Protein 6AAV (pdb70)

CATH classification: 3.90.400.10

Nearest PDB structures (foldseek):
  6aav-assembly2_B  TM=1.002E+00  e=0.000E+00  Xanthomonas campestris
  3wy3-assembly1_A  TM=9.785E-01  e=1.555E-84  Halomonas sp. H11
  3wy2-assembly2_B  TM=9.780E-01  e=8.989E-84  Halomonas sp. H11
  3wy4-assembly1_A  TM=9.787E-01  e=2.358E-82  Halomonas sp. H11
  4m8u-assembly1_A  TM=9.036E-01  e=4.453E-56  Bacillus subtilis subsp. subtilis str. 168

Radius of gyration: 36.14 Å; Cα contacts (8 Å, |Δi|>4): 2531; chains: 2; bounding box: 112×93×58 Å

InterPro domains:
  IPR006047 Glycosyl hydrolase family 13, catalytic domain [PF00128] (14-463)
  IPR006047 Glycosyl hydrolase family 13, catalytic domain [SM00642] (14-402)
  IPR013780 Glycosyl hydrolase, all-beta [G3DSA:2.60.40.1180] (464-535)
  IPR017853 Glycoside hydrolase superfamily [SSF51445] (4-460)
  IPR022567 Glycosyl hydrolase, C-terminal (DUF3459) [PF11941] (482-532)
  IPR045857 Oligo-1,6-glucosidase, domain 2 [G3DSA:3.90.400.10] (106-176)

B-factor: mean 39.73, std 15.51, range [16.16, 97.04]

Sequence (1071 aa):
QTPWWRGAVIYQIYPRSFLDSNGDGVGDLPGIIAKLDYISGLGVDAIWISPFFKSPMADFGYDISDYRAVDPLFGSLADFDRLLEKAHGLGLKVMIDQVLSHTSIAHAWFQESRQDRSNPKADWYVWADPREDGTPPNNWLSLFGGVAWQWEPRREQYYLHNFLVDQPDLNFHNAEVQQATLDNVRFWLDRGVDGFRLDAINFCFHDAQLRDNPAKPADKRVGRGFSADNPYAYQYHYFNNTQPENLPFLERLRGLLDSYPGAVSLGEISSEDSLATTAEYTAQGRLHMGYSFELLVQDYSAAYIRDTVSRLEATMLEGWPCWAISNHDVVRAVTRWGGAQATPAFARMVVALLCSLRGSICLYQGEELGLSEAEVAFEDLQDPYGITFWPTFKGRDGCRTPMPWTDAPSAGFTSGKPWLPLAASHRAAAVSVQQDDAHSVLRAVRAFLAWRKEMPALREGSIAFYDTAEPVLMFRREHAGQVVLLAFNLSADPAELALPAGEWEQIDVPGVELGAMDGGHLRLAGHAVVAAVGRGQTPWWRGAVIYQIYPRSFLDSNGDGVGDLPGIIAKLDYISGLGVDAIWISPFFKSPMADFGYDISDYRAVDPLFGSLADFDRLLEKAHGLGLKVMIDQVLSHTSIAHAWFQESRQDRSNPKADWYVWADPREDGTPPNNWLSLFGGVAWQWEPRREQYYLHNFLVDQPDLNFHNAEVQQATLDNVRFWLDRGVDGFRLDAINFCFHDAQLRDNPAKPADKRVGRGFSADNPYAYQYHYFNNTQPENLPFLERLRGLLDSYPGAVSLGEISSEDSLATTAEYTAQGRLHMGYSFELLVQDYSAAYIRDTVSRLEATMLEGWPCWAISNHDVVRAVTRWGGAQATPAFARMVVALLCSLRGSICLYQGEELGLSEAEVAFEDLQDPYGITFWPTFKGRDGCRTPMPWTDAPSAGFTSGKPWLPLAASHRAAAVSVQQDDAHSVLRAVRAFLAWRKEMPALREGSIAFYDTAEPVLMFRREHAGQVVLLAFNLSADPAELALPAGEWEQIDVPGVELGAMDGGHLRLAGHAVVAAVGR

Solvent-accessible surface area: 37197 Å² total; per-residue (Å²): 224,73,58,64,26,82,2,3,2,0,0,1,0,4,2,19,0,0,20,11,63,103,27,68,0,12,0,7,0,43,0,0,18,61,59,0,83,28,0,29,43,2,21,8,49,0,0,1,0,0,4,0,1,96,9,74,27,31,8,20,1,12,0,1,13,54,14,102,29,14,16,110,56,2,23,49,50,63,18,0,37,111,0,9,118,71,0,73,71,68,54,4,64,0,0,0,0,4,0,4,0,3,0,0,48,49,10,71,37,0,71,60,0,41,85,55,124,101,23,108,41,10,82,22,2,8,34,10,79,22,96,128,11,0,9,12,25,18,20,2,6,2,15,18,24,53,30,0,5,65,31,0,14,70,17,70,16,12,4,2,3,0,24,23,61,46,1,0,4,2,14,0,67,21,76,101,0,29,82,17,4,14,53,8,0,109,42,0,7,94,84,36,7,21,0,2,0,0,12,5,0,1,12,2,4,12,7,70,128,40,102,84,4,54,31,19,70,71,126,111,46,81,17,38,28,34,46,40,81,6,10,7,2,17,2,54,10,106,41,1,3,42,16,99,79,0,28,77,2,0,76,99,0,44,37,17,3,86,77,49,129,44,9,0,0,0,0,17,0,23,21,65,57,5,12,38,12,4,18,87,4,4,24,134,23,42,2,21,0,3,4,12,10,23,4,2,20,139,64,52,35,0,38,41,1,26,86,10,0,44,114,6,50,94,56,7,159,113,7,3,2,4,10,4,3,1,2,4,24,18,58,5,1,9,38,29,20,28,32,98,161,27,65,84,20,2,1,33,0,1,2,1,4,2,0,0,2,38,0,0,0,3,1,0,0,0,6,0,3,15,6,34,35,10,179,21,52,110,147,53,17,67,0,31,6,0,99,66,10,52,38,86,62,103,14,19,1,7,1,3,3,0,1,0,9,48,82,41,116,36,0,37,0,6,108,36,175,26,31,0,56,19,15,72,69,1,63,78,28,0,12,30,54,11,91,105,74,65,160,10,8,0,86,14,3,70,41,4,4,58,37,8,87,135,23,58,0,0,90,47,0,63,22,40,43,46,140,12,87,92,34,4,0,6,0,76,0,74,60,91,72,56,32,0,0,1,0,0,0,8,31,74,98,111,17,129,33,58,27,21,99,57,133,47,71,51,73,88,10,49,21,16,72,104,3,49,25,83,83,45,90,0,119,2,59,18,18,0,1,0,1,0,33,26,148,129,223,69,54,60,28,83,0,2,2,0,0,2,0,3,2,25,0,0,18,11,64,98,20,68,0,13,0,6,0,46,0,0,21,62,58,0,80,35,0,32,50,6,42,9,31,0,0,2,0,0,3,0,2,78,9,76,26,28,7,20,0,10,0,1,18,58,13,102,24,12,12,99,58,3,23,50,54,59,19,0,40,127,0,1,114,66,0,72,70,73,57,5,60,0,0,0,0,6,1,4,0,3,0,0,45,48,9,71,36,0,69,57,0,43,80,57,124,102,24,109,43,5,91,22,4,7,33,7,76,22,118,136,16,0,11,12,24,11,12,2,5,2,15,20,23,50,30,0,4,64,31,2,16,76,14,68,16,12,4,1,3,0,24,24,65,46,1,0,3,2,23,0,69,27,76,100,0,28,82,20,3,15,56,8,0,105,45,0,7,96,76,36,7,22,0,1,0,2,12,5,1,0,11,2,3,13,7,72,133,43,100,78,3,57,43,19,74,72,120,114,44,81,16,37,29,35,45,41,79,8,11,6,3,18,2,65,12,108,34,1,3,39,14,96,82,0,30,78,2,0,77,101,2,56,37,20,4,89,77,46,133,42,10,0,3,0,0,19,0,22,18,70,55,4,12,37,9,3,3,73,2,3,10,140,28,46,2,19,0,2,3,12,9,20,4,2,20,127,67,49,34,0,36,42,2,29,86,11,0,41,119,5,47,92,43,23,120,113,11,4,0,4,9,4,4,2,3,3,26,19,55,4,2,14,37,17,22,32,30,92,156,28,59,87,22,2,1,32,0,4,5,1,6,2,0,0,2,42,0,0,0,4,0,1,1,0,12,1,4,17,5,28,38,7,170,23,48,118,148,49,15,75,0,33,5,0,98,65,9,50,40,89,60,115,14,17,1,8,1,1,3,0,2,0,7,48,89,43,124,33,0,36,0,9,110,39,177,32,36,0,49,32,19,59,61,0,90,75,30,0,8,31,59,13,93,116,67,59,161,15,10,8,87,10,4,104,26,4,6,38,33,5,105,130,14,62,0,0,48,46,0,61,21,33,41,40,137,8,84,92,32,5,0,5,0,83,0,77,61,95,68,46,26,0,1,1,0,1,1,9,31,70,95,108,30,104,41,67,34,21,100,57,141,40,99,67,59,106,18,44,24,19,79,116,4,47,26,99,83,40,80,0,121,6,57,18,13,0,4,1,2,0,27,21,184

Foldseek 3Di:
DDFLQFQFAEEEDAQQFEFPDPFPQGGALVRCLVCLVVVLLLLGAAYEYEAQAAAPCLQYRLAHQDLQWGHVVHPGPVSVLSSCVSNVVSNYAYAYADNQFWHFCNHPLNVQLLQECDGPSVQFFAKAAADPVLHAPEQDDALLGGRQWDARVNYNITFGHNHDPRITTTAVVDPVSLVVSLVSVVSVVVSPHQEYEYEQLQQNHFASVRDYFAFDDLVRFDDFLHDSPGPNSGGQPPGNTRDPVSLVSQLVNLVSVVVRPRRAYEYEAEHSPRLLSQQSQFPPSGHQEYEGRQLQALDDALVSVQVVLVVSPVRRDRHFYEYENDEQRGFRNQCSQQHPDRDLLLLLLVLLVQLQRRGYYYHYQCSLLSDGFADADPVLQDRSSLVNDPPVRRTRVRSSHHAQAALPLSSNRRPYHHSGGHGNSRNCSHNVNQVPPCLGSNVQSSQQSVVVVPPVQSRNFDKDWDPDDPHKTWIWGDDDNKIKIKIWHSFQAKDKDWADDADKAWDDRGSHAAWDDDDGMTIAHGGHMTMIIGDD/DDFLQQLFAEEEDEQQFEFPDPFPQGGALVRCLVCLVVVLLLLGAAYEYEAQAAAPCLVYRLAHQDLLFGHVVHPGPVSVLSSCVSNVVSRYAYAYADNLFWHFCNHPLNVQLLQECDGPSVQFFAKAAADPVLHAPEQDDALLDGRQWDARVNYNITFGHNHDPRITTTALVDVVSLVVSLVSVVSVVVSPHQEYEYEQLQQNHFANVRDYFDFADLVRFDDFLHDSPRPNSRGQPDGNTRDPVSQVSQLVNLVSVVVRPRYAYEYEADHSDRLLVQLSQCPPSGHQGYEGRQLQALDDALVSVQVVLVVSVVNHDHHFYEYEHDEQRGFDNQCSQQNPPRDQQQLLLVLLVQLQDRGYYYHYQCSLLSDGFADFDPVLDDRSSLVNDPPVRRTRVRSRHHAQAALDVQNNRRNYHNSTDDHPSRSVSHNVVQVVPCLGSNVQSSQQSVVVVPPCQRRNFDKAWDPDDPHKTWIWGDDDNKIKIKIWHSFQAKDKDFADDADWAWDDRGSHAAWDDDDGMTIAHGGHMTMTIGD

Structure (mmCIF, N/CA/C/O backbone):
data_6AAV
#
_entry.id   6AAV
#
_cell.length_a   73.071
_cell.length_b   83.478
_cell.length_c   180.785
_cell.angle_alpha   90.000
_cell.angle_beta   90.000
_cell.angle_gamma   90.000
#
_symmetry.space_group_name_H-M   'P 2 21 21'
#
loop_
_entity.id
_entity.type
_entity.pdbx_description
1 polymer Alpha-glucosyltransferase
2 water water
#
loop_
_atom_site.group_PDB
_atom_site.id
_atom_site.type_symbol
_atom_site.label_atom_id
_atom_site.label_alt_id
_atom_site.label_comp_id
_atom_site.label_asym_id
_atom_site.label_entity_id
_atom_site.label_seq_id
_atom_site.pdbx_PDB_ins_code
_atom_site.Cartn_x
_atom_site.Cartn_y
_atom_site.Cartn_z
_atom_site.occupancy
_atom_site.B_iso_or_equiv
_atom_site.auth_seq_id
_atom_site.auth_comp_id
_atom_site.auth_asym_id
_atom_site.auth_atom_id
_atom_site.pdbx_PDB_model_num
ATOM 1 N N . GLN A 1 9 ? -14.989 -49.478 23.346 1.00 68.59 3 GLN A N 1
ATOM 2 C CA . GLN A 1 9 ? -14.207 -48.546 22.538 1.00 70.49 3 GLN A CA 1
ATOM 3 C C . GLN A 1 9 ? -14.618 -47.094 22.770 1.00 65.95 3 GLN A C 1
ATOM 4 O O . GLN A 1 9 ? -15.597 -46.808 23.479 1.00 63.22 3 GLN A O 1
ATOM 10 N N . THR A 1 10 ? -13.847 -46.174 22.158 1.00 58.95 4 THR A N 1
ATOM 11 C CA . THR A 1 10 ? -14.018 -44.747 22.389 1.00 54.88 4 THR A CA 1
ATOM 12 C C . THR A 1 10 ? -15.228 -44.233 21.613 1.00 51.98 4 THR A C 1
ATOM 13 O O . THR A 1 10 ? -15.452 -44.635 20.465 1.00 46.77 4 THR A O 1
ATOM 17 N N . PRO A 1 11 ? -16.022 -43.357 22.225 1.00 46.11 5 PRO A N 1
ATOM 18 C CA . PRO A 1 11 ? -17.272 -42.924 21.595 1.00 41.20 5 PRO A CA 1
ATOM 19 C C . PRO A 1 11 ? -17.029 -42.188 20.285 1.00 35.90 5 PRO A C 1
ATOM 20 O O . PRO A 1 11 ? -15.986 -41.560 20.074 1.00 37.11 5 PRO A O 1
ATOM 24 N N . TRP A 1 12 ? -18.019 -42.284 19.399 1.00 31.58 6 TRP A N 1
ATOM 25 C CA . TRP A 1 12 ? -17.904 -41.660 18.086 1.00 38.64 6 TRP A CA 1
ATOM 26 C C . TRP A 1 12 ? -17.646 -40.165 18.206 1.00 39.03 6 TRP A C 1
ATOM 27 O O . TRP A 1 12 ? -16.910 -39.595 17.393 1.00 35.31 6 TRP A O 1
ATOM 38 N N . TRP A 1 13 ? -18.167 -39.531 19.256 1.00 37.83 7 TRP A N 1
ATOM 39 C CA . TRP A 1 13 ? -18.085 -38.080 19.344 1.00 36.87 7 TRP A CA 1
ATOM 40 C C . TRP A 1 13 ? -16.758 -37.594 19.899 1.00 36.84 7 TRP A C 1
ATOM 41 O O . TRP A 1 13 ? -16.513 -36.381 19.891 1.00 38.63 7 TRP A O 1
ATOM 52 N N . ARG A 1 14 ? -15.893 -38.494 20.367 1.00 36.59 8 ARG A N 1
ATOM 53 C CA . ARG A 1 14 ? -14.626 -38.093 20.977 1.00 37.96 8 ARG A CA 1
ATOM 54 C C . ARG A 1 14 ? -13.647 -37.755 19.858 1.00 39.42 8 ARG A C 1
ATOM 55 O O . ARG A 1 14 ? -13.087 -38.639 19.201 1.00 37.77 8 ARG A O 1
ATOM 63 N N . GLY A 1 15 ? -13.464 -36.460 19.621 1.00 36.08 9 GLY A N 1
ATOM 64 C CA . GLY A 1 15 ? -12.643 -35.998 18.524 1.00 37.64 9 GLY A CA 1
ATOM 65 C C . GLY A 1 15 ? -13.377 -35.779 17.222 1.00 34.75 9 GLY A C 1
ATOM 66 O O . GLY A 1 15 ? -12.735 -35.417 16.229 1.00 39.81 9 GLY A O 1
ATOM 67 N N . ALA A 1 16 ? -14.700 -35.941 17.197 1.00 34.02 10 ALA A N 1
ATOM 68 C CA . ALA A 1 16 ? -15.466 -35.820 15.963 1.00 34.28 10 ALA A CA 1
ATOM 69 C C . ALA A 1 16 ? -15.456 -34.390 15.428 1.00 35.81 10 ALA A C 1
ATOM 70 O O . ALA A 1 16 ? -15.345 -33.423 16.189 1.00 33.65 10 ALA A O 1
ATOM 72 N N . VAL A 1 17 ? -15.603 -34.264 14.104 1.00 32.10 11 VAL A N 1
ATOM 73 C CA . VAL A 1 17 ? -15.730 -32.962 13.452 1.00 31.28 11 VAL A CA 1
ATOM 74 C C . VAL A 1 17 ? -17.195 -32.770 13.068 1.00 27.35 11 VAL A C 1
ATOM 75 O O . VAL A 1 17 ? -17.785 -33.557 12.311 1.00 28.26 11 VAL A O 1
ATOM 79 N N . ILE A 1 18 ? -17.800 -31.745 13.661 1.00 28.43 12 ILE A N 1
ATOM 80 C CA . ILE A 1 18 ? -19.226 -31.476 13.548 1.00 24.57 12 ILE A CA 1
ATOM 81 C C . ILE A 1 18 ? -19.413 -30.257 12.655 1.00 29.03 12 ILE A C 1
ATOM 82 O O . ILE A 1 18 ? -18.889 -29.181 12.963 1.00 30.96 12 ILE A O 1
ATOM 87 N N . TYR A 1 19 ? -20.224 -30.412 11.609 1.00 28.32 13 TYR A N 1
ATOM 88 C CA . TYR A 1 19 ? -20.502 -29.382 10.608 1.00 26.82 13 TYR A CA 1
ATOM 89 C C . TYR A 1 19 ? -21.794 -28.677 10.990 1.00 24.80 13 TYR A C 1
ATOM 90 O O . TYR A 1 19 ? -22.874 -29.273 10.924 1.00 26.10 13 TYR A O 1
ATOM 99 N N . GLN A 1 20 ? -21.685 -27.424 11.410 1.00 27.24 14 GLN A N 1
ATOM 100 C CA . GLN A 1 20 ? -22.873 -26.672 11.783 1.00 27.44 14 GLN A CA 1
ATOM 101 C C . GLN A 1 20 ? -23.534 -26.087 10.549 1.00 27.46 14 GLN A C 1
ATOM 102 O O . GLN A 1 20 ? -22.931 -25.283 9.836 1.00 29.26 14 GLN A O 1
ATOM 108 N N . ILE A 1 21 ? -24.780 -26.469 10.337 1.00 26.57 15 ILE A N 1
ATOM 109 C CA . ILE A 1 21 ? -25.634 -25.942 9.285 1.00 29.63 15 ILE A CA 1
ATOM 110 C C . ILE A 1 21 ? -26.508 -24.860 9.898 1.00 29.73 15 ILE A C 1
ATOM 111 O O . ILE A 1 21 ? -27.130 -25.073 10.948 1.00 27.88 15 ILE A O 1
ATOM 116 N N . TYR A 1 22 ? -26.555 -23.704 9.257 1.00 25.45 16 TYR A N 1
ATOM 117 C CA . TYR A 1 22 ? -27.563 -22.718 9.605 1.00 27.26 16 TYR A CA 1
ATOM 118 C C . TYR A 1 22 ? -28.676 -22.833 8.562 1.00 28.98 16 TYR A C 1
ATOM 119 O O . TYR A 1 22 ? -28.515 -22.326 7.435 1.00 31.99 16 TYR A O 1
ATOM 128 N N . PRO A 1 23 ? -29.802 -23.502 8.866 1.00 27.54 17 PRO A N 1
ATOM 129 C CA . PRO A 1 23 ? -30.710 -23.956 7.789 1.00 24.75 17 PRO A CA 1
ATOM 130 C C . PRO A 1 23 ? -31.268 -22.864 6.901 1.00 26.76 17 PRO A C 1
ATOM 131 O O . PRO A 1 23 ? -31.438 -23.114 5.697 1.00 27.21 17 PRO A O 1
ATOM 135 N N . ARG A 1 24 ? -31.625 -21.705 7.471 1.00 26.21 18 ARG A N 1
ATOM 136 C CA . ARG A 1 24 ? -32.124 -20.570 6.685 1.00 30.27 18 ARG A CA 1
ATOM 137 C C . ARG A 1 24 ? -31.208 -20.213 5.535 1.00 25.11 18 ARG A C 1
ATOM 138 O O . ARG A 1 24 ? -31.644 -19.565 4.572 1.00 29.06 18 ARG A O 1
ATOM 146 N N . SER A 1 25 ? -29.918 -20.499 5.666 1.00 26.81 19 SER A N 1
ATOM 147 C CA . SER A 1 25 ? -28.925 -19.994 4.727 1.00 30.20 19 SER A CA 1
ATOM 148 C C . SER A 1 25 ? -28.094 -21.097 4.078 1.00 29.09 19 SER A C 1
ATOM 149 O O . SER A 1 25 ? -26.985 -20.838 3.596 1.00 28.24 19 SER A O 1
ATOM 152 N N . PHE A 1 26 ? -28.587 -22.328 4.050 1.00 27.95 20 PHE A N 1
ATOM 153 C CA . PHE A 1 26 ? -27.801 -23.394 3.450 1.00 27.24 20 PHE A CA 1
ATOM 154 C C . PHE A 1 26 ? -28.252 -23.674 2.023 1.00 28.61 20 PHE A C 1
ATOM 155 O O . PHE A 1 26 ? -27.502 -23.427 1.072 1.00 28.45 20 PHE A O 1
ATOM 163 N N . LEU A 1 27 ? -29.506 -24.068 1.838 1.00 27.16 21 LEU A N 1
ATOM 164 C CA . LEU A 1 27 ? -29.955 -24.266 0.466 1.00 30.25 21 LEU A CA 1
ATOM 165 C C . LEU A 1 27 ? -31.461 -24.150 0.413 1.00 25.88 21 LEU A C 1
ATOM 166 O O . LEU A 1 27 ? -32.168 -24.924 1.049 1.00 29.62 21 LEU A O 1
ATOM 171 N N . ASP A 1 28 ? -31.947 -23.266 -0.446 1.00 27.18 22 ASP A N 1
ATOM 172 C CA . ASP A 1 28 ? -33.370 -23.051 -0.620 1.00 27.78 22 ASP A CA 1
ATOM 173 C C . ASP A 1 28 ? -33.824 -23.906 -1.792 1.00 32.16 22 ASP A C 1
ATOM 174 O O . ASP A 1 28 ? -33.283 -23.787 -2.899 1.00 30.74 22 ASP A O 1
ATOM 179 N N . SER A 1 29 ? -34.842 -24.727 -1.543 1.00 31.28 23 SER A N 1
ATOM 180 C CA . SER A 1 29 ? -35.310 -25.740 -2.480 1.00 33.99 23 SER A CA 1
ATOM 181 C C . SER A 1 29 ? -36.682 -25.415 -3.064 1.00 35.71 23 SER A C 1
ATOM 182 O O . SER A 1 29 ? -37.171 -26.164 -3.917 1.00 36.41 23 SER A O 1
ATOM 185 N N . ASN A 1 30 ? -37.283 -24.281 -2.700 1.00 33.05 24 ASN A N 1
ATOM 186 C CA . ASN A 1 30 ? -38.604 -23.936 -3.211 1.00 37.75 24 ASN A CA 1
ATOM 187 C C . ASN A 1 30 ? -38.752 -22.460 -3.598 1.00 34.44 24 ASN A C 1
ATOM 188 O O . ASN A 1 30 ? -39.888 -21.976 -3.684 1.00 32.85 24 ASN A O 1
ATOM 193 N N . GLY A 1 31 ? -37.659 -21.706 -3.715 1.00 34.85 25 GLY A N 1
ATOM 194 C CA . GLY A 1 31 ? -37.713 -20.372 -4.291 1.00 34.98 25 GLY A CA 1
ATOM 195 C C . GLY A 1 31 ? -38.159 -19.237 -3.389 1.00 37.05 25 GLY A C 1
ATOM 196 O O . GLY A 1 31 ? -38.297 -18.109 -3.878 1.00 33.62 25 GLY A O 1
ATOM 197 N N . ASP A 1 32 ? -38.432 -19.481 -2.105 1.00 34.05 26 ASP A N 1
ATOM 198 C CA . ASP A 1 32 ? -38.848 -18.367 -1.251 1.00 32.27 26 ASP A CA 1
ATOM 199 C C . ASP A 1 32 ? -37.682 -17.564 -0.683 1.00 28.65 26 ASP A C 1
ATOM 200 O O . ASP A 1 32 ? -37.920 -16.621 0.087 1.00 32.96 26 ASP A O 1
ATOM 205 N N . GLY A 1 33 ? -36.448 -17.906 -1.021 1.00 28.41 27 GLY A N 1
ATOM 206 C CA . GLY A 1 33 ? -35.283 -17.187 -0.551 1.00 30.06 27 GLY A CA 1
ATOM 207 C C . GLY A 1 33 ? -34.724 -17.636 0.792 1.00 30.20 27 GLY A C 1
ATOM 208 O O . GLY A 1 33 ? -33.703 -17.084 1.224 1.00 30.57 27 GLY A O 1
ATOM 209 N N . VAL A 1 34 ? -35.304 -18.666 1.408 1.00 29.95 28 VAL A N 1
ATOM 210 C CA . VAL A 1 34 ? -34.935 -19.133 2.749 1.00 27.87 28 VAL A CA 1
ATOM 211 C C . VAL A 1 34 ? -34.599 -20.616 2.672 1.00 29.60 28 VAL A C 1
ATOM 212 O O . VAL A 1 34 ? -35.416 -21.408 2.189 1.00 32.01 28 VAL A O 1
ATOM 216 N N . GLY A 1 35 ? -33.408 -20.990 3.149 1.00 28.40 29 GLY A N 1
ATOM 217 C CA . GLY A 1 35 ? -32.999 -22.387 3.201 1.00 27.14 29 GLY A CA 1
ATOM 218 C C . GLY A 1 35 ? -33.995 -23.270 3.938 1.00 28.99 29 GLY A C 1
ATOM 219 O O . GLY A 1 35 ? -34.761 -22.775 4.772 1.00 26.35 29 GLY A O 1
ATOM 220 N N . ASP A 1 36 ? -34.017 -24.565 3.620 1.00 26.93 30 ASP A N 1
ATOM 221 C CA . ASP A 1 36 ? -35.045 -25.461 4.141 1.00 29.65 30 ASP A CA 1
ATOM 222 C C . ASP A 1 36 ? -34.458 -26.860 4.274 1.00 26.77 30 ASP A C 1
ATOM 223 O O . ASP A 1 36 ? -33.322 -27.129 3.869 1.00 25.13 30 ASP A O 1
ATOM 228 N N . LEU A 1 37 ? -35.239 -27.748 4.876 1.00 28.40 31 LEU A N 1
ATOM 229 C CA . LEU A 1 37 ? -34.747 -29.093 5.166 1.00 26.07 31 LEU A CA 1
ATOM 230 C C . LEU A 1 37 ? -34.502 -29.898 3.882 1.00 28.19 31 LEU A C 1
ATOM 231 O O . LEU A 1 37 ? -33.462 -30.561 3.775 1.00 30.19 31 LEU A O 1
ATOM 236 N N . PRO A 1 38 ? -35.388 -29.853 2.887 1.00 29.78 32 PRO A N 1
ATOM 237 C CA . PRO A 1 38 ? -35.072 -30.575 1.633 1.00 29.51 32 PRO A CA 1
ATOM 238 C C . PRO A 1 38 ? -33.774 -30.116 0.969 1.00 30.52 32 PRO A C 1
ATOM 239 O O . PRO A 1 38 ? -33.099 -30.931 0.322 1.00 32.07 32 PRO A O 1
ATOM 243 N N . GLY A 1 39 ? -33.387 -28.841 1.112 1.00 28.18 33 GLY A N 1
ATOM 244 C CA . GLY A 1 39 ? -32.089 -28.408 0.605 1.00 27.02 33 GLY A CA 1
ATOM 245 C C . GLY A 1 39 ? -30.927 -29.059 1.330 1.00 28.03 33 GLY A C 1
ATOM 246 O O . GLY A 1 39 ? -29.919 -29.455 0.718 1.00 31.02 33 GLY A O 1
ATOM 247 N N . ILE A 1 40 ? -31.055 -29.214 2.652 1.00 26.32 34 ILE A N 1
ATOM 248 C CA . ILE A 1 40 ? -30.038 -29.976 3.356 1.00 28.78 34 ILE A CA 1
ATOM 249 C C . ILE A 1 40 ? -29.984 -31.412 2.824 1.00 29.13 34 ILE A C 1
ATOM 250 O O . ILE A 1 40 ? -28.898 -31.937 2.543 1.00 30.36 34 ILE A O 1
ATOM 255 N N . ILE A 1 41 ? -31.153 -32.054 2.685 1.00 26.81 35 ILE A N 1
ATOM 256 C CA . ILE A 1 41 ? -31.198 -33.446 2.215 1.00 27.75 35 ILE A CA 1
ATOM 257 C C . ILE A 1 41 ? -30.455 -33.556 0.898 1.00 33.10 35 ILE A C 1
ATOM 258 O O . ILE A 1 41 ? -29.659 -34.481 0.676 1.00 33.70 35 ILE A O 1
ATOM 263 N N . ALA A 1 42 ? -30.683 -32.588 0.018 1.00 30.94 36 ALA A N 1
ATOM 264 C CA . ALA A 1 42 ? -30.040 -32.601 -1.293 1.00 30.20 36 ALA A CA 1
ATOM 265 C C . ALA A 1 42 ? -28.529 -32.420 -1.218 1.00 34.43 36 ALA A C 1
ATOM 266 O O . ALA A 1 42 ? -27.829 -32.845 -2.145 1.00 39.87 36 ALA A O 1
ATOM 268 N N . LYS A 1 43 ? -27.997 -31.818 -0.148 1.00 33.34 37 LYS A N 1
ATOM 269 C CA . LYS A 1 43 ? -26.546 -31.631 -0.047 1.00 28.20 37 LYS A CA 1
ATOM 270 C C . LYS A 1 43 ? -25.878 -32.559 0.958 1.00 29.07 37 LYS A C 1
ATOM 271 O O . LYS A 1 43 ? -24.693 -32.373 1.283 1.00 31.87 37 LYS A O 1
ATOM 277 N N . LEU A 1 44 ? -26.615 -33.523 1.490 1.00 34.64 38 LEU A N 1
ATOM 278 C CA . LEU A 1 44 ? -25.991 -34.464 2.418 1.00 33.30 38 LEU A CA 1
ATOM 279 C C . LEU A 1 44 ? -24.817 -35.190 1.767 1.00 32.96 38 LEU A C 1
ATOM 280 O O . LEU A 1 44 ? -23.823 -35.490 2.440 1.00 36.15 38 LEU A O 1
ATOM 285 N N . ASP A 1 45 ? -24.877 -35.426 0.448 1.00 35.72 39 ASP A N 1
ATOM 286 C CA . ASP A 1 45 ? -23.744 -36.057 -0.220 1.00 38.11 39 ASP A CA 1
ATOM 287 C C . ASP A 1 45 ? -22.512 -35.166 -0.173 1.00 32.99 39 ASP A C 1
ATOM 288 O O . ASP A 1 45 ? -21.412 -35.634 0.136 1.00 34.73 39 ASP A O 1
ATOM 293 N N . TYR A 1 46 ? -22.690 -33.859 -0.401 1.00 34.22 40 TYR A N 1
ATOM 294 C CA . TYR A 1 46 ? -21.580 -32.921 -0.285 1.00 34.16 40 TYR A CA 1
ATOM 295 C C . TYR A 1 46 ? -21.016 -32.882 1.125 1.00 33.60 40 TYR A C 1
ATOM 296 O O . TYR A 1 46 ? -19.788 -32.879 1.315 1.00 32.00 40 TYR A O 1
ATOM 305 N N . ILE A 1 47 ? -21.898 -32.855 2.133 1.00 35.40 41 ILE A N 1
ATOM 306 C CA . ILE A 1 47 ? -21.412 -32.752 3.504 1.00 34.32 41 ILE A CA 1
ATOM 307 C C . ILE A 1 47 ? -20.628 -33.996 3.875 1.00 31.08 41 ILE A C 1
ATOM 308 O O . ILE A 1 47 ? -19.500 -33.906 4.372 1.00 34.15 41 ILE A O 1
ATOM 313 N N . SER A 1 48 ? -21.168 -35.167 3.541 1.00 35.33 42 SER A N 1
ATOM 314 C CA . SER A 1 48 ? -20.444 -36.410 3.765 1.00 39.36 42 SER A CA 1
ATOM 315 C C . SER A 1 48 ? -19.107 -36.396 3.039 1.00 35.56 42 SER A C 1
ATOM 316 O O . SER A 1 48 ? -18.074 -36.754 3.618 1.00 35.71 42 SER A O 1
ATOM 319 N N . GLY A 1 49 ? -19.093 -35.891 1.801 1.00 39.46 43 GLY A N 1
ATOM 320 C CA . GLY A 1 49 ? -17.860 -35.801 1.041 1.00 40.13 43 GLY A CA 1
ATOM 321 C C . GLY A 1 49 ? -16.839 -34.857 1.629 1.00 39.40 43 GLY A C 1
ATOM 322 O O . GLY A 1 49 ? -15.656 -34.953 1.288 1.00 38.87 43 GLY A O 1
ATOM 323 N N . LEU A 1 50 ? -17.254 -33.963 2.536 1.00 34.48 44 LEU A N 1
ATOM 324 C CA . LEU A 1 50 ? -16.249 -33.138 3.188 1.00 30.42 44 LEU A CA 1
ATOM 325 C C . LEU A 1 50 ? -15.339 -33.961 4.081 1.00 34.03 44 LEU A C 1
ATOM 326 O O . LEU A 1 50 ? -14.172 -33.599 4.267 1.00 36.65 44 LEU A O 1
ATOM 331 N N . GLY A 1 51 ? -15.838 -35.076 4.613 1.00 33.88 45 GLY A N 1
ATOM 332 C CA . GLY A 1 51 ? -15.096 -35.874 5.556 1.00 37.23 45 GLY A CA 1
ATOM 333 C C . GLY A 1 51 ? -15.394 -35.564 7.004 1.00 36.35 45 GLY A C 1
ATOM 334 O O . GLY A 1 51 ? -14.695 -36.068 7.897 1.00 38.97 45 GLY A O 1
ATOM 335 N N . VAL A 1 52 ? -16.398 -34.750 7.265 1.00 33.04 46 VAL A N 1
ATOM 336 C CA . VAL A 1 52 ? -16.779 -34.491 8.643 1.00 31.85 46 VAL A CA 1
ATOM 337 C C . VAL A 1 52 ? -17.544 -35.690 9.180 1.00 31.79 46 VAL A C 1
ATOM 338 O O . VAL A 1 52 ? -18.069 -36.523 8.431 1.00 33.08 46 VAL A O 1
ATOM 342 N N . ASP A 1 53 ? -17.607 -35.764 10.507 1.00 34.85 47 ASP A N 1
ATOM 343 C CA . ASP A 1 53 ? -18.176 -36.913 11.179 1.00 33.23 47 ASP A CA 1
ATOM 344 C C . ASP A 1 53 ? -19.634 -36.740 11.527 1.00 30.90 47 ASP A C 1
ATOM 345 O O . ASP A 1 53 ? -20.313 -37.754 11.740 1.00 31.32 47 ASP A O 1
ATOM 350 N N . ALA A 1 54 ? -20.130 -35.497 11.588 1.00 29.00 48 ALA A N 1
ATOM 351 C CA . ALA A 1 54 ? -21.523 -35.261 11.968 1.00 31.66 48 ALA A CA 1
ATOM 352 C C . ALA A 1 54 ? -21.989 -33.905 11.457 1.00 27.97 48 ALA A C 1
ATOM 353 O O . ALA A 1 54 ? -21.182 -33.041 11.147 1.00 28.32 48 ALA A O 1
ATOM 355 N N . ILE A 1 55 ? -23.303 -33.702 11.471 1.00 28.80 49 ILE A N 1
ATOM 356 C CA . ILE A 1 55 ? -23.874 -32.367 11.270 1.00 29.61 49 ILE A CA 1
ATOM 357 C C . ILE A 1 55 ? -24.592 -31.939 12.548 1.00 30.37 49 ILE A C 1
ATOM 358 O O . ILE A 1 55 ? -25.123 -32.768 13.291 1.00 31.24 49 ILE A O 1
ATOM 363 N N . TRP A 1 56 ? -24.586 -30.639 12.811 1.00 27.18 50 TRP A N 1
ATOM 364 C CA . TRP A 1 56 ? -25.453 -30.017 13.813 1.00 26.34 50 TRP A CA 1
ATOM 365 C C . TRP A 1 56 ? -26.330 -29.000 13.098 1.00 27.97 50 TRP A C 1
ATOM 366 O O . TRP A 1 56 ? -25.815 -28.036 12.530 1.00 28.21 50 TRP A O 1
ATOM 377 N N . ILE A 1 57 ? -27.647 -29.205 13.144 1.00 24.89 51 ILE A N 1
ATOM 378 C CA . ILE A 1 57 ? -28.595 -28.308 12.496 1.00 24.70 51 ILE A CA 1
ATOM 379 C C . ILE A 1 57 ? -29.127 -27.318 13.518 1.00 27.69 51 ILE A C 1
ATOM 380 O O . ILE A 1 57 ? -29.701 -27.715 14.544 1.00 25.60 51 ILE A O 1
ATOM 385 N N . SER A 1 58 ? -28.941 -26.030 13.228 1.00 25.05 52 SER A N 1
ATOM 386 C CA . SER A 1 58 ? -29.534 -24.961 14.019 1.00 24.83 52 SER A CA 1
ATOM 387 C C . SER A 1 58 ? -31.063 -25.009 13.940 1.00 23.27 52 SER A C 1
ATOM 388 O O . SER A 1 58 ? -31.621 -25.766 13.123 1.00 24.91 52 SER A O 1
ATOM 391 N N . PRO A 1 59 ? -31.780 -24.248 14.767 1.00 24.69 53 PRO A N 1
ATOM 392 C CA . PRO A 1 59 ? -33.207 -24.523 14.972 1.00 27.49 53 PRO A CA 1
ATOM 393 C C . PRO A 1 59 ? -34.028 -24.459 13.699 1.00 25.74 53 PRO A C 1
ATOM 394 O O . PRO A 1 59 ? -33.898 -23.529 12.893 1.00 27.34 53 PRO A O 1
ATOM 398 N N . PHE A 1 60 ? -34.866 -25.479 13.528 1.00 26.11 54 PHE A N 1
ATOM 399 C CA . PHE A 1 60 ? -35.832 -25.562 12.440 1.00 26.68 54 PHE A CA 1
ATOM 400 C C . PHE A 1 60 ? -37.235 -25.792 12.986 1.00 26.76 54 PHE A C 1
ATOM 401 O O . PHE A 1 60 ? -38.133 -26.217 12.252 1.00 25.93 54 PHE A O 1
ATOM 409 N N . PHE A 1 61 ? -37.438 -25.553 14.281 1.00 26.18 55 PHE A N 1
ATOM 410 C CA . PHE A 1 61 ? -38.711 -25.819 14.925 1.00 24.82 55 PHE A CA 1
ATOM 411 C C . PHE A 1 61 ? -39.678 -24.658 14.719 1.00 25.61 55 PHE A C 1
ATOM 412 O O . PHE A 1 61 ? -39.282 -23.549 14.346 1.00 25.50 55 PHE A O 1
ATOM 420 N N . LYS A 1 62 ? -40.955 -24.927 14.980 1.00 23.20 56 LYS A N 1
ATOM 421 C CA . LYS A 1 62 ? -41.977 -23.904 14.857 1.00 25.48 56 LYS A CA 1
ATOM 422 C C . LYS A 1 62 ? -41.584 -22.666 15.657 1.00 26.81 56 LYS A C 1
ATOM 423 O O . LYS A 1 62 ? -41.246 -22.764 16.845 1.00 24.68 56 LYS A O 1
ATOM 429 N N . SER A 1 63 ? -41.609 -21.500 14.987 1.00 25.63 57 SER A N 1
ATOM 430 C CA . SER A 1 63 ? -41.038 -20.269 15.530 1.00 23.63 57 SER A CA 1
ATOM 431 C C . SER A 1 63 ? -41.543 -19.041 14.790 1.00 23.47 57 SER A C 1
ATOM 432 O O . SER A 1 63 ? -41.595 -19.065 13.546 1.00 25.70 57 SER A O 1
ATOM 435 N N . PRO A 1 64 ? -41.899 -17.955 15.488 1.00 24.68 58 PRO A N 1
ATOM 436 C CA . PRO A 1 64 ? -42.163 -16.676 14.781 1.00 25.57 58 PRO A CA 1
ATOM 437 C C . PRO A 1 64 ? -40.918 -16.062 14.133 1.00 26.77 58 PRO A C 1
ATOM 438 O O . PRO A 1 64 ? -41.047 -15.043 13.419 1.00 28.50 58 PRO A O 1
ATOM 442 N N . MET A 1 65 ? -39.726 -16.612 14.398 1.00 24.16 59 MET A N 1
ATOM 443 C CA . MET A 1 65 ? -38.445 -16.190 13.830 1.00 25.21 59 MET A CA 1
ATOM 444 C C . MET A 1 65 ? -37.973 -14.821 14.322 1.00 25.85 59 MET A C 1
ATOM 445 O O . MET A 1 65 ? -37.167 -14.169 13.661 1.00 27.46 59 MET A O 1
ATOM 450 N N . ALA A 1 66 ? -38.419 -14.385 15.508 1.00 23.85 60 ALA A N 1
ATOM 451 C CA . ALA A 1 66 ? -37.926 -13.117 16.044 1.00 25.94 60 ALA A CA 1
ATOM 452 C C . ALA A 1 66 ? -36.427 -13.179 16.329 1.00 24.64 60 ALA A C 1
ATOM 453 O O . ALA A 1 66 ? -35.710 -12.191 16.137 1.00 23.96 60 ALA A O 1
ATOM 455 N N . ASP A 1 67 ? -35.936 -14.331 16.799 1.00 22.66 61 ASP A N 1
ATOM 456 C CA . ASP A 1 67 ? -34.514 -14.601 16.919 1.00 21.29 61 ASP A CA 1
ATOM 457 C C . ASP A 1 67 ? -34.138 -15.707 15.944 1.00 24.86 61 ASP A C 1
ATOM 458 O O . ASP A 1 67 ? -33.309 -16.577 16.239 1.00 20.84 61 ASP A O 1
ATOM 463 N N . PHE A 1 68 ? -34.802 -15.688 14.779 1.00 22.09 62 PHE A N 1
ATOM 464 C CA . PHE A 1 68 ? -34.559 -16.624 13.682 1.00 24.91 62 PHE A CA 1
ATOM 465 C C . PHE A 1 68 ? -34.390 -18.054 14.186 1.00 26.11 62 PHE A C 1
ATOM 466 O O . PHE A 1 68 ? -33.373 -18.717 13.959 1.00 26.97 62 PHE A O 1
ATOM 474 N N . GLY A 1 69 ? -35.423 -18.502 14.907 1.00 21.29 63 GLY A N 1
ATOM 475 C CA . GLY A 1 69 ? -35.586 -19.885 15.268 1.00 21.65 63 GLY A CA 1
ATOM 476 C C . GLY A 1 69 ? -35.296 -20.175 16.720 1.00 24.19 63 GLY A C 1
ATOM 477 O O . GLY A 1 69 ? -35.767 -21.199 17.229 1.00 22.84 63 GLY A O 1
ATOM 478 N N . TYR A 1 70 ? -34.512 -19.326 17.374 1.00 23.85 64 TYR A N 1
ATOM 479 C CA . TYR A 1 70 ? -34.211 -19.538 18.793 1.00 24.08 64 TYR A CA 1
ATOM 480 C C . TYR A 1 70 ? -35.333 -19.054 19.699 1.00 26.64 64 TYR A C 1
ATOM 481 O O . TYR A 1 70 ? -35.204 -19.140 20.926 1.00 23.65 64 TYR A O 1
ATOM 490 N N . ASP A 1 71 ? -36.439 -18.590 19.124 1.00 22.02 65 ASP A N 1
ATOM 491 C CA . ASP A 1 71 ? -37.681 -18.314 19.826 1.00 23.57 65 ASP A CA 1
ATOM 492 C C . ASP A 1 71 ? -38.677 -19.392 19.380 1.00 24.77 65 ASP A C 1
ATOM 493 O O . ASP A 1 71 ? -39.336 -19.268 18.347 1.00 23.77 65 ASP A O 1
ATOM 498 N N . ILE A 1 72 ? -38.777 -20.472 20.153 1.00 22.02 66 ILE A N 1
ATOM 499 C CA . ILE A 1 72 ? -39.514 -21.652 19.714 1.00 23.34 66 ILE A CA 1
ATOM 500 C C . ILE A 1 72 ? -40.941 -21.603 20.234 1.00 25.73 66 ILE A C 1
ATOM 501 O O . ILE A 1 72 ? -41.174 -21.404 21.436 1.00 22.40 66 ILE A O 1
ATOM 506 N N . SER A 1 73 ? -41.913 -21.815 19.335 1.00 20.41 67 SER A N 1
ATOM 507 C CA . SER A 1 73 ? -43.308 -21.827 19.765 1.00 22.27 67 SER A CA 1
ATOM 508 C C . SER A 1 73 ? -43.920 -23.232 19.862 1.00 25.39 67 SER A C 1
ATOM 509 O O . SER A 1 73 ? -45.039 -23.367 20.367 1.00 26.54 67 SER A O 1
ATOM 512 N N . ASP A 1 74 ? -43.238 -24.268 19.379 1.00 24.78 68 ASP A N 1
ATOM 513 C CA . ASP A 1 74 ? -43.666 -25.663 19.574 1.00 28.02 68 ASP A CA 1
ATOM 514 C C . ASP A 1 74 ? -42.410 -26.519 19.502 1.00 27.09 68 ASP A C 1
ATOM 515 O O . ASP A 1 74 ? -41.773 -26.621 18.456 1.00 25.19 68 ASP A O 1
ATOM 520 N N . TYR A 1 75 ? -42.044 -27.122 20.634 1.00 27.59 69 TYR A N 1
ATOM 521 C CA . TYR A 1 75 ? -40.781 -27.833 20.725 1.00 26.74 69 TYR A CA 1
ATOM 522 C C . TYR A 1 75 ? -40.766 -29.127 19.923 1.00 24.48 69 TYR A C 1
ATOM 523 O O . TYR A 1 75 ? -39.683 -29.683 19.707 1.00 27.43 69 TYR A O 1
ATOM 532 N N . ARG A 1 76 ? -41.921 -29.621 19.494 1.00 25.10 70 ARG A N 1
ATOM 533 C CA . ARG A 1 76 ? -41.996 -30.928 18.837 1.00 27.65 70 ARG A CA 1
ATOM 534 C C . ARG A 1 76 ? -42.401 -30.837 17.372 1.00 29.64 70 ARG A C 1
ATOM 535 O O . ARG A 1 76 ? -42.802 -31.851 16.790 1.00 28.39 70 ARG A O 1
ATOM 543 N N . ALA A 1 77 ? -42.331 -29.658 16.779 1.00 27.23 71 ALA A N 1
ATOM 544 C CA . ALA A 1 77 ? -42.816 -29.458 15.421 1.00 29.20 71 ALA A CA 1
ATOM 545 C C . ALA A 1 77 ? -41.763 -28.727 14.598 1.00 27.17 71 ALA A C 1
ATOM 546 O O . ALA A 1 77 ? -41.006 -27.892 15.105 1.00 24.15 71 ALA A O 1
ATOM 548 N N . VAL A 1 78 ? -41.730 -29.053 13.317 1.00 24.82 72 VAL A N 1
ATOM 549 C CA . VAL A 1 78 ? -40.898 -28.379 12.323 1.00 27.07 72 VAL A CA 1
ATOM 550 C C . VAL A 1 78 ? -41.673 -27.175 11.807 1.00 25.84 72 VAL A C 1
ATOM 551 O O . VAL A 1 78 ? -42.890 -27.254 11.625 1.00 28.11 72 VAL A O 1
ATOM 555 N N . ASP A 1 79 ? -41.006 -26.036 11.671 1.00 27.28 73 ASP A N 1
ATOM 556 C CA . ASP A 1 79 ? -41.700 -24.867 11.153 1.00 27.04 73 ASP A CA 1
ATOM 557 C C . ASP A 1 79 ? -41.969 -25.102 9.676 1.00 27.27 73 ASP A C 1
ATOM 558 O O . ASP A 1 79 ? -41.095 -25.616 8.985 1.00 28.00 73 ASP A O 1
ATOM 563 N N . PRO A 1 80 ? -43.167 -24.790 9.191 1.00 31.16 74 PRO A N 1
ATOM 564 C CA . PRO A 1 80 ? -43.439 -25.010 7.755 1.00 32.96 74 PRO A CA 1
ATOM 565 C C . PRO A 1 80 ? -42.461 -24.299 6.846 1.00 31.95 74 PRO A C 1
ATOM 566 O O . PRO A 1 80 ? -42.250 -24.750 5.715 1.00 31.15 74 PRO A O 1
ATOM 570 N N . LEU A 1 81 ? -41.854 -23.195 7.299 1.00 30.19 75 LEU A N 1
ATOM 571 C CA . LEU A 1 81 ? -40.796 -22.549 6.528 1.00 30.54 75 LEU A CA 1
ATOM 572 C C . LEU A 1 81 ? -39.688 -23.516 6.147 1.00 34.87 75 LEU A C 1
ATOM 573 O O . LEU A 1 81 ? -39.073 -23.373 5.080 1.00 30.19 75 LEU A O 1
ATOM 578 N N . PHE A 1 82 ? -39.433 -24.526 6.972 1.00 29.80 76 PHE A N 1
ATOM 579 C CA . PHE A 1 82 ? -38.326 -25.436 6.711 1.00 29.50 76 PHE A CA 1
ATOM 580 C C . PHE A 1 82 ? -38.773 -26.768 6.128 1.00 32.32 76 PHE A C 1
ATOM 581 O O . PHE A 1 82 ? -37.945 -27.498 5.562 1.00 32.50 76 PHE A O 1
ATOM 589 N N . GLY A 1 83 ? -40.047 -27.106 6.259 1.00 30.96 77 GLY A N 1
ATOM 590 C CA . GLY A 1 83 ? -40.519 -28.381 5.763 1.00 34.89 77 GLY A CA 1
ATOM 591 C C . GLY A 1 83 ? -41.439 -29.017 6.780 1.00 35.16 77 GLY A C 1
ATOM 592 O O . GLY A 1 83 ? -42.182 -28.319 7.483 1.00 32.81 77 GLY A O 1
ATOM 593 N N . SER A 1 84 ? -41.360 -30.344 6.894 1.00 34.96 78 SER A N 1
ATOM 594 C CA . SER A 1 84 ? -42.250 -31.143 7.714 1.00 32.07 78 SER A CA 1
ATOM 595 C C . SER A 1 84 ? -41.434 -32.074 8.599 1.00 29.99 78 SER A C 1
ATOM 596 O O . SER A 1 84 ? -40.231 -32.275 8.408 1.00 29.05 78 SER A O 1
ATOM 599 N N . LEU A 1 85 ? -42.116 -32.663 9.575 1.00 34.23 79 LEU A N 1
ATOM 600 C CA . LEU A 1 85 ? -41.485 -33.708 10.370 1.00 31.21 79 LEU A CA 1
ATOM 601 C C . LEU A 1 85 ? -41.057 -34.887 9.486 1.00 31.84 79 LEU A C 1
ATOM 602 O O . LEU A 1 85 ? -39.977 -35.458 9.678 1.00 30.88 79 LEU A O 1
ATOM 607 N N . ALA A 1 86 ? -41.854 -35.208 8.456 1.00 33.79 80 ALA A N 1
ATOM 608 C CA . ALA A 1 86 ? -41.459 -36.264 7.529 1.00 34.40 80 ALA A CA 1
ATOM 609 C C . ALA A 1 86 ? -40.156 -35.910 6.822 1.00 34.67 80 ALA A C 1
ATOM 610 O O . ALA A 1 86 ? -39.290 -36.776 6.621 1.00 35.50 80 ALA A O 1
ATOM 612 N N . ASP A 1 87 ? -39.979 -34.626 6.475 1.00 35.19 81 ASP A N 1
ATOM 613 C CA . ASP A 1 87 ? -38.726 -34.182 5.886 1.00 33.25 81 ASP A CA 1
ATOM 614 C C . ASP A 1 87 ? -37.562 -34.433 6.827 1.00 33.25 81 ASP A C 1
ATOM 615 O O . ASP A 1 87 ? -36.502 -34.908 6.407 1.00 33.09 81 ASP A O 1
ATOM 620 N N . PHE A 1 88 ? -37.733 -34.113 8.114 1.00 31.16 82 PHE A N 1
ATOM 621 C CA . PHE A 1 88 ? -36.629 -34.329 9.035 1.00 31.99 82 PHE A CA 1
ATOM 622 C C . PHE A 1 88 ? -36.304 -35.815 9.165 1.00 31.43 82 PHE A C 1
ATOM 623 O O . PHE A 1 88 ? -35.128 -36.193 9.220 1.00 29.93 82 PHE A O 1
ATOM 631 N N . ASP A 1 89 ? -37.329 -36.662 9.216 1.00 31.81 83 ASP A N 1
ATOM 632 C CA . ASP A 1 89 ? -37.090 -38.100 9.331 1.00 34.66 83 ASP A CA 1
ATOM 633 C C . ASP A 1 89 ? -36.313 -38.622 8.130 1.00 36.51 83 ASP A C 1
ATOM 634 O O . ASP A 1 89 ? -35.380 -39.427 8.280 1.00 34.68 83 ASP A O 1
ATOM 639 N N . ARG A 1 90 ? -36.672 -38.155 6.931 1.00 37.11 84 ARG A N 1
ATOM 640 C CA . ARG A 1 90 ? -35.925 -38.540 5.735 1.00 34.87 84 ARG A CA 1
ATOM 641 C C . ARG A 1 90 ? -34.485 -38.033 5.793 1.00 33.40 84 ARG A C 1
ATOM 642 O O . ARG A 1 90 ? -33.550 -38.731 5.370 1.00 32.94 84 ARG A O 1
ATOM 650 N N . LEU A 1 91 ? -34.284 -36.809 6.306 1.00 29.40 85 LEU A N 1
ATOM 651 C CA . LEU A 1 91 ? -32.934 -36.286 6.474 1.00 27.49 85 LEU A CA 1
ATOM 652 C C . LEU A 1 91 ? -32.113 -37.181 7.383 1.00 28.40 85 LEU A C 1
ATOM 653 O O . LEU A 1 91 ? -30.955 -37.488 7.080 1.00 29.72 85 LEU A O 1
ATOM 658 N N . LEU A 1 92 ? -32.701 -37.600 8.516 1.00 30.93 86 LEU A N 1
ATOM 659 C CA . LEU A 1 92 ? -32.008 -38.499 9.431 1.00 32.08 86 LEU A CA 1
ATOM 660 C C . LEU A 1 92 ? -31.598 -39.784 8.722 1.00 27.62 86 LEU A C 1
ATOM 661 O O . LEU A 1 92 ? -30.427 -40.184 8.770 1.00 32.26 86 LEU A O 1
ATOM 666 N N . GLU A 1 93 ? -32.549 -40.436 8.047 1.00 32.28 87 GLU A N 1
ATOM 667 C CA . GLU A 1 93 ? -32.228 -41.706 7.377 1.00 37.86 87 GLU A CA 1
ATOM 668 C C . GLU A 1 93 ? -31.092 -41.536 6.377 1.00 34.16 87 GLU A C 1
ATOM 669 O O . GLU A 1 93 ? -30.137 -42.335 6.363 1.00 34.54 87 GLU A O 1
ATOM 675 N N . LYS A 1 94 ? -31.190 -40.514 5.513 1.00 32.23 88 LYS A N 1
ATOM 676 C CA . LYS A 1 94 ? -30.172 -40.330 4.488 1.00 29.99 88 LYS A CA 1
ATOM 677 C C . LYS A 1 94 ? -28.808 -40.070 5.109 1.00 33.38 88 LYS A C 1
ATOM 678 O O . LYS A 1 94 ? -27.794 -40.622 4.668 1.00 33.65 88 LYS A O 1
ATOM 684 N N . ALA A 1 95 ? -28.750 -39.191 6.116 1.00 30.15 89 ALA A N 1
ATOM 685 C CA . ALA A 1 95 ? -27.470 -38.889 6.743 1.00 28.78 89 ALA A CA 1
ATOM 686 C C . ALA A 1 95 ? -26.864 -40.121 7.402 1.00 27.31 89 ALA A C 1
ATOM 687 O O . ALA A 1 95 ? -25.648 -40.330 7.343 1.00 26.93 89 ALA A O 1
ATOM 689 N N . HIS A 1 96 ? -27.687 -40.917 8.086 1.00 29.72 90 HIS A N 1
ATOM 690 C CA . HIS A 1 96 ? -27.164 -42.124 8.723 1.00 30.76 90 HIS A CA 1
ATOM 691 C C . HIS A 1 96 ? -26.631 -43.095 7.682 1.00 32.75 90 HIS A C 1
ATOM 692 O O . HIS A 1 96 ? -25.630 -43.779 7.917 1.00 32.42 90 HIS A O 1
ATOM 699 N N . GLY A 1 97 ? -27.284 -43.154 6.522 1.00 32.05 91 GLY A N 1
ATOM 700 C CA . GLY A 1 97 ? -26.785 -44.012 5.456 1.00 33.53 91 GLY A CA 1
ATOM 701 C C . GLY A 1 97 ? -25.398 -43.629 4.970 1.00 39.60 91 GLY A C 1
ATOM 702 O O . GLY A 1 97 ? -24.589 -44.500 4.629 1.00 36.68 91 GLY A O 1
ATOM 703 N N . LEU A 1 98 ? -25.082 -42.334 4.960 1.00 34.27 92 LEU A N 1
ATOM 704 C CA . LEU A 1 98 ? -23.735 -41.954 4.570 1.00 28.65 92 LEU A CA 1
ATOM 705 C C . LEU A 1 98 ? -22.764 -42.042 5.721 1.00 34.33 92 LEU A C 1
ATOM 706 O O . LEU A 1 98 ? -21.592 -41.693 5.559 1.00 37.61 92 LEU A O 1
ATOM 711 N N . GLY A 1 99 ? -23.222 -42.517 6.865 1.00 32.12 93 GLY A N 1
ATOM 712 C CA . GLY A 1 99 ? -22.357 -42.637 8.006 1.00 36.54 93 GLY A CA 1
ATOM 713 C C . GLY A 1 99 ? -22.260 -41.385 8.843 1.00 35.00 93 GLY A C 1
ATOM 714 O O . GLY A 1 99 ? -21.365 -41.298 9.690 1.00 35.82 93 GLY A O 1
ATOM 715 N N . LEU A 1 100 ? -23.133 -40.409 8.619 1.00 35.12 94 LEU A N 1
ATOM 716 C CA . LEU A 1 100 ? -23.106 -39.169 9.389 1.00 31.95 94 LEU A CA 1
ATOM 717 C C . LEU A 1 100 ? -23.980 -39.315 10.624 1.00 30.15 94 LEU A C 1
ATOM 718 O O . LEU A 1 100 ? -24.997 -40.011 10.600 1.00 33.78 94 LEU A O 1
ATOM 723 N N . LYS A 1 101 ? -23.542 -38.710 11.713 1.00 29.49 95 LYS A N 1
ATOM 724 C CA . LYS A 1 101 ? -24.398 -38.515 12.874 1.00 32.66 95 LYS A CA 1
ATOM 725 C C . LYS A 1 101 ? -25.070 -37.154 12.748 1.00 29.95 95 LYS A C 1
ATOM 726 O O . LYS A 1 101 ? -24.515 -36.240 12.142 1.00 31.36 95 LYS A O 1
ATOM 732 N N . VAL A 1 102 ? -26.273 -37.032 13.312 1.00 29.85 96 VAL A N 1
ATOM 733 C CA . VAL A 1 102 ? -27.101 -35.829 13.204 1.00 25.84 96 VAL A CA 1
ATOM 734 C C . VAL A 1 102 ? -27.384 -35.324 14.617 1.00 26.83 96 VAL A C 1
ATOM 735 O O . VAL A 1 102 ? -27.950 -36.049 15.438 1.00 27.32 96 VAL A O 1
ATOM 739 N N . MET A 1 103 ? -26.991 -34.098 14.890 1.00 25.37 97 MET A N 1
ATOM 740 C CA . MET A 1 103 ? -27.328 -33.419 16.125 1.00 26.90 97 MET A CA 1
ATOM 741 C C . MET A 1 103 ? -28.252 -32.258 15.787 1.00 28.06 97 MET A C 1
ATOM 742 O O . MET A 1 103 ? -28.159 -31.661 14.705 1.00 25.79 97 MET A O 1
ATOM 747 N N . ILE A 1 104 ? -29.161 -31.944 16.711 1.00 25.26 98 ILE A N 1
ATOM 748 C CA . ILE A 1 104 ? -30.043 -30.797 16.514 1.00 23.36 98 ILE A CA 1
ATOM 749 C C . ILE A 1 104 ? -29.906 -29.850 17.696 1.00 25.02 98 ILE A C 1
ATOM 750 O O . ILE A 1 104 ? -29.461 -30.231 18.791 1.00 25.84 98 ILE A O 1
ATOM 755 N N . ASP A 1 105 ? -30.255 -28.591 17.451 1.00 23.93 99 ASP A N 1
ATOM 756 C CA . ASP A 1 105 ? -30.319 -27.621 18.540 1.00 24.90 99 ASP A CA 1
ATOM 757 C C . ASP A 1 105 ? -31.467 -27.966 19.484 1.00 23.79 99 ASP A C 1
ATOM 758 O O . ASP A 1 105 ? -32.514 -28.470 19.072 1.00 25.64 99 ASP A O 1
ATOM 763 N N . GLN A 1 106 ? -31.270 -27.691 20.771 1.00 25.12 100 GLN A N 1
ATOM 764 C CA . GLN A 1 106 ? -32.369 -27.709 21.727 1.00 23.21 100 GLN A CA 1
ATOM 765 C C . GLN A 1 106 ? -32.297 -26.398 22.489 1.00 23.67 100 GLN A C 1
ATOM 766 O O . GLN A 1 106 ? -31.229 -26.027 22.989 1.00 23.55 100 GLN A O 1
ATOM 772 N N . VAL A 1 107 ? -33.410 -25.676 22.537 1.00 23.73 101 VAL A N 1
ATOM 773 C CA . VAL A 1 107 ? -33.406 -24.366 23.171 1.00 22.45 101 VAL A CA 1
ATOM 774 C C . VAL A 1 107 ? -34.236 -24.441 24.440 1.00 23.89 101 VAL A C 1
ATOM 775 O O . VAL A 1 107 ? -35.413 -24.058 24.445 1.00 23.97 101 VAL A O 1
ATOM 779 N N . LEU A 1 108 ? -33.623 -24.906 25.526 1.00 21.98 102 LEU A N 1
ATOM 780 C CA . LEU A 1 108 ? -34.398 -25.325 26.689 1.00 22.57 102 LEU A CA 1
ATOM 781 C C . LEU A 1 108 ? -34.737 -24.202 27.657 1.00 24.30 102 LEU A C 1
ATOM 782 O O . LEU A 1 108 ? -35.747 -24.312 28.364 1.00 21.94 102 LEU A O 1
ATOM 787 N N . SER A 1 109 ? -33.959 -23.128 27.664 1.00 20.48 103 SER A N 1
ATOM 788 C CA . SER A 1 109 ? -34.032 -22.137 28.721 1.00 23.77 103 SER A CA 1
ATOM 789 C C . SER A 1 109 ? -35.156 -21.112 28.563 1.00 26.36 103 SER A C 1
ATOM 790 O O . SER A 1 109 ? -35.540 -20.483 29.561 1.00 21.17 103 SER A O 1
ATOM 793 N N . HIS A 1 110 ? -35.676 -20.910 27.351 1.00 21.51 104 HIS A N 1
ATOM 794 C CA . HIS A 1 110 ? -36.674 -19.877 27.099 1.00 21.23 104 HIS A CA 1
ATOM 795 C C . HIS A 1 110 ? -37.506 -20.329 25.901 1.00 20.68 104 HIS A C 1
ATOM 796 O O . HIS A 1 110 ? -37.064 -21.174 25.109 1.00 22.17 104 HIS A O 1
ATOM 803 N N . THR A 1 111 ? -38.715 -19.776 25.782 1.00 18.32 105 THR A N 1
ATOM 804 C CA . THR A 1 111 ? -39.573 -20.053 24.625 1.00 22.36 105 THR A CA 1
ATOM 805 C C . THR A 1 111 ? -39.939 -18.764 23.919 1.00 20.90 105 THR A C 1
ATOM 806 O O . THR A 1 111 ? -39.706 -17.676 24.435 1.00 22.04 105 THR A O 1
ATOM 810 N N . SER A 1 112 ? -40.580 -18.917 22.754 1.00 20.35 106 SER A N 1
ATOM 811 C CA . SER A 1 112 ? -41.253 -17.794 22.110 1.00 21.99 106 SER A CA 1
ATOM 812 C C . SER A 1 112 ? -42.438 -17.337 22.955 1.00 21.14 106 SER A C 1
ATOM 813 O O . SER A 1 112 ? -43.061 -18.144 23.641 1.00 22.88 106 SER A O 1
ATOM 816 N N . ILE A 1 113 ? -42.766 -16.037 22.884 1.00 20.45 107 ILE A N 1
ATOM 817 C CA . ILE A 1 113 ? -44.001 -15.550 23.508 1.00 22.26 107 ILE A CA 1
ATOM 818 C C . ILE A 1 113 ? -45.218 -16.223 22.922 1.00 22.91 107 ILE A C 1
ATOM 819 O O . ILE A 1 113 ? -46.249 -16.310 23.581 1.00 25.89 107 ILE A O 1
ATOM 824 N N . ALA A 1 114 ? -45.114 -16.751 21.700 1.00 23.22 108 ALA A N 1
ATOM 825 C CA . ALA A 1 114 ? -46.233 -17.409 21.040 1.00 28.72 108 ALA A CA 1
ATOM 826 C C . ALA A 1 114 ? -46.416 -18.861 21.465 1.00 26.10 108 ALA A C 1
ATOM 827 O O . ALA A 1 114 ? -47.377 -19.520 21.031 1.00 26.43 108 ALA A O 1
ATOM 829 N N . HIS A 1 115 ? -45.514 -19.384 22.278 1.00 25.31 109 HIS A N 1
ATOM 830 C CA . HIS A 1 115 ? -45.655 -20.754 22.764 1.00 22.53 109 HIS A CA 1
ATOM 831 C C . HIS A 1 115 ? -46.938 -20.899 23.570 1.00 27.37 109 HIS A C 1
ATOM 832 O O . HIS A 1 115 ? -47.300 -20.013 24.349 1.00 25.47 109 HIS A O 1
ATOM 839 N N . ALA A 1 116 ? -47.633 -22.031 23.389 1.00 27.19 110 ALA A N 1
ATOM 840 C CA . ALA A 1 116 ? -48.871 -22.258 24.148 1.00 25.77 110 ALA A CA 1
ATOM 841 C C . ALA A 1 116 ? -48.648 -22.155 25.659 1.00 23.89 110 ALA A C 1
ATOM 842 O O . ALA A 1 116 ? -49.521 -21.663 26.384 1.00 24.16 110 ALA A O 1
ATOM 844 N N . TRP A 1 117 ? -47.483 -22.606 26.152 1.00 25.30 111 TRP A N 1
ATOM 845 C CA . TRP A 1 117 ? -47.216 -22.499 27.592 1.00 24.46 111 TRP A CA 1
ATOM 846 C C . TRP A 1 117 ? -47.233 -21.047 28.045 1.00 24.83 111 TRP A C 1
ATOM 847 O O . TRP A 1 117 ? -47.800 -20.732 29.089 1.00 23.38 111 TRP A O 1
ATOM 858 N N . PHE A 1 118 ? -46.586 -20.155 27.295 1.00 22.72 112 PHE A N 1
ATOM 859 C CA . PHE A 1 118 ? -46.548 -18.762 27.733 1.00 23.63 112 PHE A CA 1
ATOM 860 C C . PHE A 1 118 ? -47.903 -18.097 27.535 1.00 25.35 112 PHE A C 1
ATOM 861 O O . PHE A 1 118 ? -48.338 -17.304 28.384 1.00 25.34 112 PHE A O 1
ATOM 869 N N . GLN A 1 119 ? -48.583 -18.406 26.419 1.00 26.54 113 GLN A N 1
ATOM 870 C CA . GLN A 1 119 ? -49.925 -17.873 26.217 1.00 27.42 113 GLN A CA 1
ATOM 871 C C . GLN A 1 119 ? -50.841 -18.218 27.389 1.00 27.21 113 GLN A C 1
ATOM 872 O O . GLN A 1 119 ? -51.662 -17.381 27.798 1.00 30.04 113 GLN A O 1
ATOM 878 N N . GLU A 1 120 ? -50.691 -19.422 27.968 1.00 26.69 114 GLU A N 1
ATOM 879 C CA . GLU A 1 120 ? -51.458 -19.800 29.156 1.00 26.91 114 GLU A CA 1
ATOM 880 C C . GLU A 1 120 ? -50.930 -19.096 30.405 1.00 25.27 114 GLU A C 1
ATOM 881 O O . GLU A 1 120 ? -51.703 -18.496 31.159 1.00 26.82 114 GLU A O 1
ATOM 887 N N . SER A 1 121 ? -49.612 -19.154 30.633 1.00 26.18 115 SER A N 1
ATOM 888 C CA . SER A 1 121 ? -49.025 -18.607 31.862 1.00 24.81 115 SER A CA 1
ATOM 889 C C . SER A 1 121 ? -49.358 -17.133 32.028 1.00 25.27 115 SER A C 1
ATOM 890 O O . SER A 1 121 ? -49.707 -16.678 33.128 1.00 25.92 115 SER A O 1
ATOM 893 N N . ARG A 1 122 ? -49.313 -16.377 30.933 1.00 26.40 116 ARG A N 1
ATOM 894 C CA . ARG A 1 122 ? -49.410 -14.935 31.053 1.00 27.80 116 ARG A CA 1
ATOM 895 C C . ARG A 1 122 ? -50.806 -14.443 31.414 1.00 27.93 116 ARG A C 1
ATOM 896 O O . ARG A 1 122 ? -50.938 -13.263 31.749 1.00 28.06 116 ARG A O 1
ATOM 904 N N . GLN A 1 123 ? -51.832 -15.314 31.404 1.00 27.29 117 GLN A N 1
ATOM 905 C CA . GLN A 1 123 ? -53.216 -14.831 31.469 1.00 31.83 117 GLN A CA 1
ATOM 906 C C . GLN A 1 123 ? -53.611 -14.300 32.842 1.00 31.95 117 GLN A C 1
ATOM 907 O O . GLN A 1 123 ? -54.458 -13.394 32.923 1.00 31.31 117 GLN A O 1
ATOM 913 N N . ASP A 1 124 ? -53.058 -14.857 33.916 1.00 29.77 118 ASP A N 1
ATOM 914 C CA . ASP A 1 124 ? -53.382 -14.462 35.282 1.00 30.65 118 ASP A CA 1
ATOM 915 C C . ASP A 1 124 ? -52.343 -15.114 36.181 1.00 29.09 118 ASP A C 1
ATOM 916 O O . ASP A 1 124 ? -51.428 -15.794 35.708 1.00 27.83 118 ASP A O 1
ATOM 921 N N . ARG A 1 125 ? -52.502 -14.933 37.482 1.00 28.24 119 ARG A N 1
ATOM 922 C CA . ARG A 1 125 ? -51.558 -15.515 38.422 1.00 32.11 119 ARG A CA 1
ATOM 923 C C . ARG A 1 125 ? -51.967 -16.901 38.907 1.00 32.72 119 ARG A C 1
ATOM 924 O O . ARG A 1 125 ? -51.214 -17.520 39.659 1.00 31.70 119 ARG A O 1
ATOM 932 N N . SER A 1 126 ? -53.116 -17.425 38.480 1.00 35.01 120 SER A N 1
ATOM 933 C CA . SER A 1 126 ? -53.666 -18.611 39.116 1.00 32.88 120 SER A CA 1
ATOM 934 C C . SER A 1 126 ? -53.733 -19.837 38.222 1.00 35.03 120 SER A C 1
ATOM 935 O O . SER A 1 126 ? -53.924 -20.943 38.746 1.00 38.48 120 SER A O 1
ATOM 938 N N . ASN A 1 127 ? -53.543 -19.685 36.911 1.00 32.90 121 ASN A N 1
ATOM 939 C CA . ASN A 1 127 ? -53.714 -20.768 35.958 1.00 34.46 121 ASN A CA 1
ATOM 940 C C . ASN A 1 127 ? -52.683 -21.879 36.194 1.00 32.76 121 ASN A C 1
ATOM 941 O O . ASN A 1 127 ? -51.691 -21.683 36.906 1.00 31.61 121 ASN A O 1
ATOM 946 N N . PRO A 1 128 ? -52.916 -23.074 35.637 1.00 33.59 122 PRO A N 1
ATOM 947 C CA . PRO A 1 128 ? -52.010 -24.201 35.921 1.00 33.78 122 PRO A CA 1
ATOM 948 C C . PRO A 1 128 ? -50.556 -23.956 35.555 1.00 31.80 122 PRO A C 1
ATOM 949 O O . PRO A 1 128 ? -49.663 -24.570 36.158 1.00 31.35 122 PRO A O 1
ATOM 953 N N . LYS A 1 129 ? -50.270 -23.055 34.625 1.00 28.60 123 LYS A N 1
ATOM 954 C CA . LYS A 1 129 ? -48.891 -22.811 34.235 1.00 27.73 123 LYS A CA 1
ATOM 955 C C . LYS A 1 129 ? -48.400 -21.449 34.696 1.00 26.15 123 LYS A C 1
ATOM 956 O O . LYS A 1 129 ? -47.436 -20.927 34.142 1.00 25.49 123 LYS A O 1
ATOM 962 N N . ALA A 1 130 ? -49.046 -20.867 35.702 1.00 26.34 124 ALA A N 1
ATOM 963 C CA . ALA A 1 130 ? -48.677 -19.527 36.134 1.00 25.51 124 ALA A CA 1
ATOM 964 C C . ALA A 1 130 ? -47.222 -19.450 36.582 1.00 23.44 124 ALA A C 1
ATOM 965 O O . ALA A 1 130 ? -46.578 -18.407 36.417 1.00 24.51 124 ALA A O 1
ATOM 967 N N . ASP A 1 131 ? -46.696 -20.523 37.164 1.00 22.21 125 ASP A N 1
ATOM 968 C CA . ASP A 1 131 ? -45.346 -20.544 37.704 1.00 24.22 125 ASP A CA 1
ATOM 969 C C . ASP A 1 131 ? -44.327 -21.111 36.722 1.00 24.66 125 ASP A C 1
ATOM 970 O O . ASP A 1 131 ? -43.174 -21.318 37.099 1.00 25.55 125 ASP A O 1
ATOM 975 N N . TRP A 1 132 ? -44.717 -21.345 35.465 1.00 20.85 126 TRP A N 1
ATOM 976 C CA . TRP A 1 132 ? -43.790 -21.960 34.520 1.00 21.62 126 TRP A CA 1
ATOM 977 C C . TRP A 1 132 ? -42.793 -20.969 33.931 1.00 22.69 126 TRP A C 1
ATOM 978 O O . TRP A 1 132 ? -41.771 -21.406 33.377 1.00 21.59 126 TRP A O 1
ATOM 989 N N . TYR A 1 133 ? -43.075 -19.673 34.005 1.00 22.70 127 TYR A N 1
ATOM 990 C CA . TYR A 1 133 ? -42.143 -18.636 33.561 1.00 20.61 127 TYR A CA 1
ATOM 991 C C . TYR A 1 133 ? -41.758 -17.822 34.790 1.00 20.07 127 TYR A C 1
ATOM 992 O O . TYR A 1 133 ? -42.269 -18.055 35.909 1.00 23.29 127 TYR A O 1
ATOM 1001 N N . VAL A 1 134 ? -40.849 -16.873 34.599 1.00 18.01 128 VAL A N 1
ATOM 1002 C CA . VAL A 1 134 ? -40.207 -16.186 35.715 1.00 20.07 128 VAL A CA 1
ATOM 1003 C C . VAL A 1 134 ? -40.949 -14.856 35.867 1.00 22.05 128 VAL A C 1
ATOM 1004 O O . VAL A 1 134 ? -40.630 -13.850 35.230 1.00 20.08 128 VAL A O 1
ATOM 1008 N N . TRP A 1 135 ? -41.957 -14.862 36.740 1.00 20.45 129 TRP A N 1
ATOM 1009 C CA . TRP A 1 135 ? -42.843 -13.725 36.976 1.00 20.94 129 TRP A CA 1
ATOM 1010 C C . TRP A 1 135 ? -42.479 -13.041 38.281 1.00 20.52 129 TRP A C 1
ATOM 1011 O O . TRP A 1 135 ? -42.180 -13.710 39.287 1.00 22.50 129 TRP A O 1
ATOM 1022 N N . ALA A 1 136 ? -42.542 -11.715 38.273 1.00 19.50 130 ALA A N 1
ATOM 1023 C CA . ALA A 1 136 ? -42.158 -10.973 39.464 1.00 22.71 130 ALA A CA 1
ATOM 1024 C C . ALA A 1 136 ? -42.975 -9.695 39.603 1.00 21.17 130 ALA A C 1
ATOM 1025 O O . ALA A 1 136 ? -43.258 -8.983 38.629 1.00 20.42 130 ALA A O 1
ATOM 1027 N N . ASP A 1 137 ? -43.338 -9.394 40.834 1.00 24.53 131 ASP A N 1
ATOM 1028 C CA . ASP A 1 137 ? -44.005 -8.143 41.108 1.00 21.69 131 ASP A CA 1
ATOM 1029 C C . ASP A 1 137 ? -43.103 -6.959 40.771 1.00 21.22 131 ASP A C 1
ATOM 1030 O O . ASP A 1 137 ? -41.864 -7.053 40.881 1.00 20.70 131 ASP A O 1
ATOM 1035 N N . PRO A 1 138 ? -43.689 -5.828 40.384 1.00 22.41 132 PRO A N 1
ATOM 1036 C CA . PRO A 1 138 ? -42.903 -4.603 40.278 1.00 18.09 132 PRO A CA 1
ATOM 1037 C C . PRO A 1 138 ? -42.389 -4.225 41.652 1.00 21.09 132 PRO A C 1
ATOM 1038 O O . PRO A 1 138 ? -42.944 -4.634 42.683 1.00 23.22 132 PRO A O 1
ATOM 1042 N N . ARG A 1 139 ? -41.297 -3.464 41.656 1.00 22.48 133 ARG A N 1
ATOM 1043 C CA . ARG A 1 139 ? -40.905 -2.791 42.886 1.00 24.34 133 ARG A CA 1
ATOM 1044 C C . ARG A 1 139 ? -42.016 -1.822 43.301 1.00 25.37 133 ARG A C 1
ATOM 1045 O O . ARG A 1 139 ? -42.978 -1.562 42.573 1.00 21.33 133 ARG A O 1
ATOM 1053 N N . GLU A 1 140 ? -41.880 -1.268 44.513 1.00 22.18 134 GLU A N 1
ATOM 1054 C CA . GLU A 1 140 ? -42.923 -0.404 45.042 1.00 23.53 134 GLU A CA 1
ATOM 1055 C C . GLU A 1 140 ? -43.143 0.848 44.201 1.00 23.75 134 GLU A C 1
ATOM 1056 O O . GLU A 1 140 ? -44.238 1.404 44.247 1.00 22.99 134 GLU A O 1
ATOM 1062 N N . ASP A 1 141 ? -42.142 1.283 43.413 1.00 21.23 135 ASP A N 1
ATOM 1063 C CA . ASP A 1 141 ? -42.239 2.450 42.541 1.00 23.10 135 ASP A CA 1
ATOM 1064 C C . ASP A 1 141 ? -42.588 2.060 41.106 1.00 19.34 135 ASP A C 1
ATOM 1065 O O . ASP A 1 141 ? -42.428 2.880 40.197 1.00 20.41 135 ASP A O 1
ATOM 1070 N N . GLY A 1 142 ? -43.019 0.816 40.892 1.00 18.88 136 GLY A N 1
ATOM 1071 C CA . GLY A 1 142 ? -43.459 0.352 39.585 1.00 21.76 136 GLY A CA 1
ATOM 1072 C C . GLY A 1 142 ? -42.373 -0.214 38.686 1.00 21.15 136 GLY A C 1
ATOM 1073 O O . GLY A 1 142 ? -42.708 -0.795 37.645 1.00 22.55 136 GLY A O 1
ATOM 1074 N N . THR A 1 143 ? -41.090 -0.093 39.059 1.00 20.66 137 THR A N 1
ATOM 1075 C CA . THR A 1 143 ? -39.981 -0.438 38.150 1.00 21.90 137 THR A CA 1
ATOM 1076 C C . THR A 1 143 ? -39.680 -1.942 38.166 1.00 23.97 137 THR A C 1
ATOM 1077 O O . THR A 1 143 ? -40.194 -2.708 39.004 1.00 19.83 137 THR A O 1
ATOM 1081 N N . PRO A 1 144 ? -38.848 -2.422 37.236 1.00 18.77 138 PRO A N 1
ATOM 1082 C CA . PRO A 1 144 ? -38.437 -3.841 37.253 1.00 20.47 138 PRO A CA 1
ATOM 1083 C C . PRO A 1 144 ? -37.855 -4.242 38.600 1.00 21.01 138 PRO A C 1
ATOM 1084 O O . PRO A 1 144 ? -37.213 -3.425 39.272 1.00 21.84 138 PRO A O 1
ATOM 1088 N N . PRO A 1 145 ? -37.967 -5.524 38.956 1.00 23.03 139 PRO A N 1
ATOM 1089 C CA . PRO A 1 145 ? -37.602 -5.961 40.320 1.00 23.66 139 PRO A CA 1
ATOM 1090 C C . PRO A 1 145 ? -36.132 -5.807 40.671 1.00 25.32 139 PRO A C 1
ATOM 1091 O O . PRO A 1 145 ? -35.811 -5.795 41.876 1.00 23.88 139 PRO A O 1
ATOM 1095 N N . ASN A 1 146 ? -35.227 -5.715 39.692 1.00 19.43 140 ASN A N 1
ATOM 1096 C CA . ASN A 1 146 ? -33.792 -5.641 39.956 1.00 20.21 140 ASN A CA 1
ATOM 1097 C C . ASN A 1 146 ? -33.094 -5.013 38.746 1.00 22.35 140 ASN A C 1
ATOM 1098 O O . ASN A 1 146 ? -33.745 -4.488 37.839 1.00 22.95 140 ASN A O 1
ATOM 1103 N N . ASN A 1 147 ? -31.762 -5.073 38.723 1.00 20.44 141 ASN A N 1
ATOM 1104 C CA . ASN A 1 147 ? -30.971 -4.343 37.742 1.00 22.13 141 ASN A CA 1
ATOM 1105 C C . ASN A 1 147 ? -30.576 -5.176 36.520 1.00 20.79 141 ASN A C 1
ATOM 1106 O O . ASN A 1 147 ? -29.713 -4.726 35.756 1.00 23.12 141 ASN A O 1
ATOM 1111 N N . TRP A 1 148 ? -31.176 -6.345 36.311 1.00 19.79 142 TRP A N 1
ATOM 1112 C CA . TRP A 1 148 ? -30.761 -7.206 35.196 1.00 17.37 142 TRP A CA 1
ATOM 1113 C C . TRP A 1 148 ? -31.167 -6.589 33.860 1.00 20.50 142 TRP A C 1
ATOM 1114 O O . TRP A 1 148 ? -32.268 -6.058 33.706 1.00 19.46 142 TRP A O 1
ATOM 1125 N N . LEU A 1 149 ? -30.247 -6.645 32.902 1.00 20.00 143 LEU A N 1
ATOM 1126 C CA . LEU A 1 149 ? -30.456 -6.159 31.541 1.00 18.89 143 LEU A CA 1
ATOM 1127 C C . LEU A 1 149 ? -30.474 -7.339 30.593 1.00 20.24 143 LEU A C 1
ATOM 1128 O O . LEU A 1 149 ? -29.858 -8.381 30.857 1.00 19.60 143 LEU A O 1
ATOM 1133 N N . SER A 1 150 ? -31.181 -7.163 29.480 1.00 18.67 144 SER A N 1
ATOM 1134 C CA . SER A 1 150 ? -31.159 -8.136 28.405 1.00 17.97 144 SER A CA 1
ATOM 1135 C C . SER A 1 150 ? -29.836 -8.061 27.653 1.00 20.30 144 SER A C 1
ATOM 1136 O O . SER A 1 150 ? -29.293 -6.975 27.439 1.00 21.99 144 SER A O 1
ATOM 1139 N N . LEU A 1 151 ? -29.317 -9.224 27.249 1.00 20.82 145 LEU A N 1
ATOM 1140 C CA . LEU A 1 151 ? -28.133 -9.226 26.398 1.00 22.30 145 LEU A CA 1
ATOM 1141 C C . LEU A 1 151 ? -28.380 -8.470 25.108 1.00 21.09 145 LEU A C 1
ATOM 1142 O O . LEU A 1 151 ? -27.451 -7.876 24.549 1.00 22.50 145 LEU A O 1
ATOM 1147 N N . PHE A 1 152 ? -29.620 -8.478 24.644 1.00 20.24 146 PHE A N 1
ATOM 1148 C CA . PHE A 1 152 ? -29.984 -7.916 23.351 1.00 19.40 146 PHE A CA 1
ATOM 1149 C C . PHE A 1 152 ? -30.584 -6.526 23.453 1.00 25.04 146 PHE A C 1
ATOM 1150 O O . PHE A 1 152 ? -31.212 -6.064 22.491 1.00 23.69 146 PHE A O 1
ATOM 1158 N N . GLY A 1 153 ? -30.430 -5.855 24.605 1.00 21.44 147 GLY A N 1
ATOM 1159 C CA . GLY A 1 153 ? -30.780 -4.457 24.719 1.00 21.46 147 GLY A CA 1
ATOM 1160 C C . GLY A 1 153 ? -31.921 -4.231 25.691 1.00 20.20 147 GLY A C 1
ATOM 1161 O O . GLY A 1 153 ? -32.892 -4.984 25.678 1.00 21.37 147 GLY A O 1
ATOM 1162 N N . GLY A 1 154 ? -31.836 -3.175 26.498 1.00 19.56 148 GLY A N 1
ATOM 1163 C CA . GLY A 1 154 ? -32.922 -2.808 27.391 1.00 19.50 148 GLY A CA 1
ATOM 1164 C C . GLY A 1 154 ? -32.914 -3.641 28.665 1.00 20.66 148 GLY A C 1
ATOM 1165 O O . GLY A 1 154 ? -32.088 -4.521 28.868 1.00 20.77 148 GLY A O 1
ATOM 1166 N N . VAL A 1 155 ? -33.890 -3.367 29.524 1.00 20.78 149 VAL A N 1
ATOM 1167 C CA . VAL A 1 155 ? -33.970 -4.149 30.787 1.00 18.35 149 VAL A CA 1
ATOM 1168 C C . VAL A 1 155 ? -34.460 -5.572 30.514 1.00 21.00 149 VAL A C 1
ATOM 1169 O O . VAL A 1 155 ? -35.101 -5.876 29.494 1.00 20.63 149 VAL A O 1
ATOM 1173 N N . ALA A 1 156 ? -34.158 -6.472 31.458 1.00 17.65 150 ALA A N 1
ATOM 1174 C CA . ALA A 1 156 ? -34.457 -7.884 31.280 1.00 17.54 150 ALA A CA 1
ATOM 1175 C C . ALA A 1 156 ? -35.862 -8.250 31.722 1.00 18.07 150 ALA A C 1
ATOM 1176 O O . ALA A 1 156 ? -36.170 -9.429 31.870 1.00 20.07 150 ALA A O 1
ATOM 1178 N N . TRP A 1 157 ? -36.711 -7.256 31.971 1.00 19.43 151 TRP A N 1
ATOM 1179 C CA . TRP A 1 157 ? -38.031 -7.471 32.539 1.00 17.79 151 TRP A CA 1
ATOM 1180 C C . TRP A 1 157 ? -39.086 -6.754 31.700 1.00 20.33 151 TRP A C 1
ATOM 1181 O O . TRP A 1 157 ? -38.967 -5.554 31.447 1.00 22.35 151 TRP A O 1
ATOM 1192 N N . GLN A 1 158 ? -40.137 -7.475 31.314 1.00 17.49 152 GLN A N 1
ATOM 1193 C CA . GLN A 1 158 ? -41.198 -6.941 30.474 1.00 21.56 152 GLN A CA 1
ATOM 1194 C C . GLN A 1 158 ? -42.529 -6.979 31.208 1.00 18.80 152 GLN A C 1
ATOM 1195 O O . GLN A 1 158 ? -42.909 -8.018 31.737 1.00 20.99 152 GLN A O 1
ATOM 1201 N N . TRP A 1 159 ? -43.251 -5.856 31.197 1.00 20.18 153 TRP A N 1
ATOM 1202 C CA . TRP A 1 159 ? -44.543 -5.760 31.880 1.00 20.14 153 TRP A CA 1
ATOM 1203 C C . TRP A 1 159 ? -45.625 -6.562 31.159 1.00 20.95 153 TRP A C 1
ATOM 1204 O O . TRP A 1 159 ? -45.757 -6.505 29.926 1.00 23.47 153 TRP A O 1
ATOM 1215 N N . GLU A 1 160 ? -46.440 -7.261 31.937 1.00 19.32 154 GLU A N 1
ATOM 1216 C CA . GLU A 1 160 ? -47.622 -7.988 31.448 1.00 23.61 154 GLU A CA 1
ATOM 1217 C C . GLU A 1 160 ? -48.852 -7.440 32.167 1.00 25.39 154 GLU A C 1
ATOM 1218 O O . GLU A 1 160 ? -49.028 -7.685 33.380 1.00 24.58 154 GLU A O 1
ATOM 1224 N N . PRO A 1 161 ? -49.709 -6.680 31.484 1.00 23.83 155 PRO A N 1
ATOM 1225 C CA . PRO A 1 161 ? -50.851 -6.055 32.175 1.00 28.58 155 PRO A CA 1
ATOM 1226 C C . PRO A 1 161 ? -51.871 -7.053 32.680 1.00 27.94 155 PRO A C 1
ATOM 1227 O O . PRO A 1 161 ? -52.622 -6.730 33.596 1.00 29.79 155 PRO A O 1
ATOM 1231 N N . ARG A 1 162 ? -51.926 -8.258 32.114 1.00 26.89 156 ARG A N 1
ATOM 1232 C CA . ARG A 1 162 ? -52.891 -9.248 32.582 1.00 28.44 156 ARG A CA 1
ATOM 1233 C C . ARG A 1 162 ? -52.577 -9.749 33.986 1.00 29.87 156 ARG A C 1
ATOM 1234 O O . ARG A 1 162 ? -53.478 -10.235 34.678 1.00 31.77 156 ARG A O 1
ATOM 1242 N N . ARG A 1 163 ? -51.308 -9.664 34.416 1.00 25.74 157 ARG A N 1
ATOM 1243 C CA . ARG A 1 163 ? -50.877 -10.130 35.724 1.00 25.98 157 ARG A CA 1
ATOM 1244 C C . ARG A 1 163 ? -50.386 -9.020 36.639 1.00 24.89 157 ARG A C 1
ATOM 1245 O O . ARG A 1 163 ? -50.179 -9.277 37.838 1.00 23.69 157 ARG A O 1
ATOM 1253 N N . GLU A 1 164 ? -50.226 -7.799 36.127 1.00 25.32 158 GLU A N 1
ATOM 1254 C CA . GLU A 1 164 ? -49.596 -6.715 36.869 1.00 23.37 158 GLU A CA 1
ATOM 1255 C C . GLU A 1 164 ? -48.258 -7.185 37.440 1.00 22.31 158 GLU A C 1
ATOM 1256 O O . GLU A 1 164 ? -47.933 -6.994 38.613 1.00 24.37 158 GLU A O 1
ATOM 1262 N N . GLN A 1 165 ? -47.491 -7.852 36.575 1.00 23.23 159 GLN A N 1
ATOM 1263 C CA . GLN A 1 165 ? -46.183 -8.397 36.912 1.00 22.38 159 GLN A CA 1
ATOM 1264 C C . GLN A 1 165 ? -45.267 -8.283 35.700 1.00 23.27 159 GLN A C 1
ATOM 1265 O O . GLN A 1 165 ? -45.727 -8.172 34.561 1.00 23.38 159 GLN A O 1
ATOM 1271 N N . TYR A 1 166 ? -43.961 -8.349 35.961 1.00 21.33 160 TYR A N 1
ATOM 1272 C CA . TYR A 1 166 ? -42.922 -8.430 34.934 1.00 20.79 160 TYR A CA 1
ATOM 1273 C C . TYR A 1 166 ? -42.541 -9.886 34.677 1.00 19.69 160 TYR A C 1
ATOM 1274 O O . TYR A 1 166 ? -42.500 -10.711 35.592 1.00 20.52 160 TYR A O 1
ATOM 1283 N N . TYR A 1 167 ? -42.210 -10.206 33.434 1.00 19.14 161 TYR A N 1
ATOM 1284 C CA . TYR A 1 167 ? -41.573 -11.478 33.156 1.00 18.20 161 TYR A CA 1
ATOM 1285 C C . TYR A 1 167 ? -40.136 -11.258 32.701 1.00 20.62 161 TYR A C 1
ATOM 1286 O O . TYR A 1 167 ? -39.820 -10.253 32.061 1.00 18.68 161 TYR A O 1
ATOM 1295 N N . LEU A 1 168 ? -39.281 -12.222 33.043 1.00 20.35 162 LEU A N 1
ATOM 1296 C CA . LEU A 1 168 ? -37.857 -12.184 32.734 1.00 17.19 162 LEU A CA 1
ATOM 1297 C C . LEU A 1 168 ? -37.590 -12.602 31.286 1.00 16.16 162 LEU A C 1
ATOM 1298 O O . LEU A 1 168 ? -38.132 -13.599 30.799 1.00 19.84 162 LEU A O 1
ATOM 1303 N N . HIS A 1 169 ? -36.695 -11.885 30.628 1.00 17.08 163 HIS A N 1
ATOM 1304 C CA . HIS A 1 169 ? -36.149 -12.346 29.349 1.00 20.05 163 HIS A CA 1
ATOM 1305 C C . HIS A 1 169 ? -34.687 -11.935 29.306 1.00 17.95 163 HIS A C 1
ATOM 1306 O O . HIS A 1 169 ? -34.373 -10.737 29.233 1.00 19.30 163 HIS A O 1
ATOM 1313 N N . ASN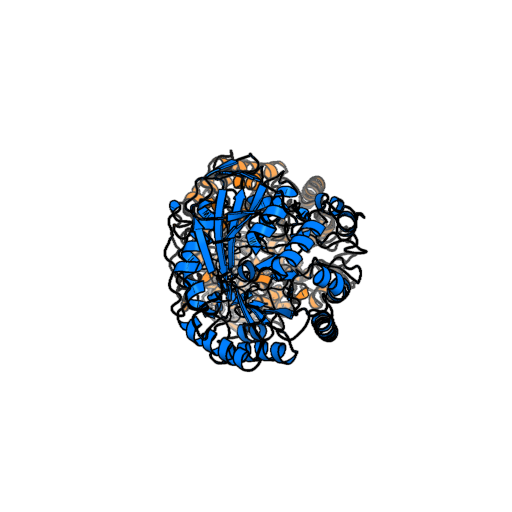 A 1 170 ? -33.791 -12.914 29.400 1.00 17.57 164 ASN A N 1
ATOM 1314 C CA . ASN A 1 170 ? -32.375 -12.615 29.211 1.00 19.94 164 ASN A CA 1
ATOM 1315 C C . ASN A 1 170 ? -32.106 -12.171 27.782 1.00 20.26 164 ASN A C 1
ATOM 1316 O O . ASN A 1 170 ? -31.238 -11.330 27.541 1.00 19.24 164 ASN A O 1
ATOM 1321 N N . PHE A 1 171 ? -32.844 -12.725 26.837 1.00 19.83 165 PHE A N 1
ATOM 1322 C CA . PHE A 1 171 ? -32.638 -12.445 25.422 1.00 21.32 165 PHE A CA 1
ATOM 1323 C C . PHE A 1 171 ? -33.753 -11.503 24.948 1.00 18.28 165 PHE A C 1
ATOM 1324 O O . PHE A 1 171 ? -34.004 -10.508 25.644 1.00 18.52 165 PHE A O 1
ATOM 1332 N N . LEU A 1 172 ? -34.405 -11.751 23.803 1.00 21.13 166 LEU A N 1
ATOM 1333 C CA . LEU A 1 172 ? -35.371 -10.777 23.298 1.00 22.26 166 LEU A CA 1
ATOM 1334 C C . LEU A 1 172 ? -36.600 -10.716 24.197 1.00 19.92 166 LEU A C 1
ATOM 1335 O O . LEU A 1 172 ? -36.915 -11.674 24.903 1.00 20.08 166 LEU A O 1
ATOM 1340 N N . VAL A 1 173 ? -37.337 -9.602 24.086 1.00 19.14 167 VAL A N 1
ATOM 1341 C CA . VAL A 1 173 ? -38.649 -9.514 24.739 1.00 22.29 167 VAL A CA 1
ATOM 1342 C C . VAL A 1 173 ? -39.520 -10.694 24.327 1.00 23.08 167 VAL A C 1
ATOM 1343 O O . VAL A 1 173 ? -40.312 -11.208 25.137 1.00 21.04 167 VAL A O 1
ATOM 1347 N N . ASP A 1 174 ? -39.374 -11.174 23.075 1.00 21.99 168 ASP A N 1
ATOM 1348 C CA . ASP A 1 174 ? -40.168 -12.302 22.598 1.00 22.70 168 ASP A CA 1
ATOM 1349 C C . ASP A 1 174 ? -39.652 -13.669 23.074 1.00 21.47 168 ASP A C 1
ATOM 1350 O O . ASP A 1 174 ? -40.212 -14.692 22.654 1.00 23.91 168 ASP A O 1
ATOM 1355 N N . GLN A 1 175 ? -38.666 -13.712 23.980 1.00 21.78 169 GLN A N 1
ATOM 1356 C CA . GLN A 1 175 ? -38.101 -14.964 24.505 1.00 21.45 169 GLN A CA 1
ATOM 1357 C C . GLN A 1 175 ? -38.208 -14.985 26.030 1.00 21.27 169 GLN A C 1
ATOM 1358 O O . GLN A 1 175 ? -37.190 -14.909 26.733 1.00 21.00 169 GLN A O 1
ATOM 1364 N N . PRO A 1 176 ? -39.400 -15.226 26.565 1.00 18.99 170 PRO A N 1
ATOM 1365 C CA . PRO A 1 176 ? -39.540 -15.326 28.031 1.00 20.70 170 PRO A CA 1
ATOM 1366 C C . PRO A 1 176 ? -38.829 -16.556 28.569 1.00 19.58 170 PRO A C 1
ATOM 1367 O O . PRO A 1 176 ? -38.927 -17.668 28.020 1.00 19.76 170 PRO A O 1
ATOM 1371 N N . ASP A 1 177 ? -38.108 -16.330 29.683 1.00 18.93 171 ASP A N 1
ATOM 1372 C CA . ASP A 1 177 ? -37.350 -17.384 30.340 1.00 20.19 171 ASP A CA 1
ATOM 1373 C C . ASP A 1 177 ? -38.275 -18.332 31.077 1.00 21.39 171 ASP A C 1
ATOM 1374 O O . ASP A 1 177 ? -39.194 -17.895 31.774 1.00 23.44 171 ASP A O 1
ATOM 1379 N N . LEU A 1 178 ? -38.016 -19.622 30.932 1.00 20.08 172 LEU A N 1
ATOM 1380 C CA . LEU A 1 178 ? -38.734 -20.643 31.701 1.00 18.22 172 LEU A CA 1
ATOM 1381 C C . LEU A 1 178 ? -38.183 -20.691 33.118 1.00 22.23 172 LEU A C 1
ATOM 1382 O O . LEU A 1 178 ? -36.997 -20.432 33.358 1.00 19.70 172 LEU A O 1
ATOM 1387 N N . ASN A 1 179 ? -39.068 -21.015 34.063 1.00 19.81 173 ASN A N 1
ATOM 1388 C CA . ASN A 1 179 ? -38.721 -21.060 35.479 1.00 19.27 173 ASN A CA 1
ATOM 1389 C C . ASN A 1 179 ? -38.336 -22.499 35.835 1.00 21.14 173 ASN A C 1
ATOM 1390 O O . ASN A 1 179 ? -39.193 -23.344 36.061 1.00 20.93 173 ASN A O 1
ATOM 1395 N N . PHE A 1 180 ? -37.034 -22.793 35.801 1.00 19.27 174 PHE A N 1
ATOM 1396 C CA . PHE A 1 180 ? -36.604 -24.178 35.974 1.00 22.32 174 PHE A CA 1
ATOM 1397 C C . PHE A 1 180 ? -36.659 -24.605 37.428 1.00 20.25 174 PHE A C 1
ATOM 1398 O O . PHE A 1 180 ? -36.556 -25.809 37.699 1.00 20.92 174 PHE A O 1
ATOM 1406 N N . HIS A 1 181 ? -36.906 -23.665 38.342 1.00 21.20 175 HIS A N 1
ATOM 1407 C CA . HIS A 1 181 ? -37.164 -24.075 39.731 1.00 22.92 175 HIS A CA 1
ATOM 1408 C C . HIS A 1 181 ? -38.474 -24.841 39.863 1.00 24.29 175 HIS A C 1
ATOM 1409 O O . HIS A 1 181 ? -38.669 -25.553 40.868 1.00 26.69 175 HIS A O 1
ATOM 1416 N N . ASN A 1 182 ? -39.345 -24.752 38.858 1.00 23.08 176 ASN A N 1
ATOM 1417 C CA . ASN A 1 182 ? -40.612 -25.464 38.825 1.00 22.53 176 ASN A CA 1
ATOM 1418 C C . ASN A 1 182 ? -40.417 -26.889 38.307 1.00 25.62 176 ASN A C 1
ATOM 1419 O O . ASN A 1 182 ? -39.858 -27.116 37.223 1.00 23.11 176 ASN A O 1
ATOM 1424 N N . ALA A 1 183 ? -40.888 -27.861 39.099 1.00 25.65 177 ALA A N 1
ATOM 1425 C CA . ALA A 1 183 ? -40.660 -29.262 38.773 1.00 24.15 177 ALA A CA 1
ATOM 1426 C C . ALA A 1 183 ? -41.357 -29.667 37.487 1.00 22.20 177 ALA A C 1
ATOM 1427 O O . ALA A 1 183 ? -40.819 -30.477 36.717 1.00 26.74 177 ALA A O 1
ATOM 1429 N N . GLU A 1 184 ? -42.555 -29.123 37.232 1.00 24.08 178 GLU A N 1
ATOM 1430 C CA . GLU A 1 184 ? -43.254 -29.458 35.993 1.00 26.79 178 GLU A CA 1
ATOM 1431 C C . GLU A 1 184 ? -42.496 -28.958 34.763 1.00 24.01 178 GLU A C 1
ATOM 1432 O O . GLU A 1 184 ? -42.519 -29.615 33.707 1.00 25.73 178 GLU A O 1
ATOM 1438 N N . VAL A 1 185 ? -41.816 -27.813 34.881 1.00 24.14 179 VAL A N 1
ATOM 1439 C CA . VAL A 1 185 ? -41.014 -27.309 33.758 1.00 24.36 179 VAL A CA 1
ATOM 1440 C C . VAL A 1 185 ? -39.861 -28.260 33.464 1.00 25.05 179 VAL A C 1
ATOM 1441 O O . VAL A 1 185 ? -39.580 -28.587 32.306 1.00 22.47 179 VAL A O 1
ATOM 1445 N N . GLN A 1 186 ? -39.148 -28.686 34.512 1.00 22.69 180 GLN A N 1
ATOM 1446 C CA . GLN A 1 186 ? -38.064 -29.646 34.337 1.00 21.38 180 GLN A CA 1
ATOM 1447 C C . GLN A 1 186 ? -38.559 -30.922 33.667 1.00 24.63 180 GLN A C 1
ATOM 1448 O O . GLN A 1 186 ? -37.940 -31.416 32.708 1.00 22.29 180 GLN A O 1
ATOM 1454 N N . GLN A 1 187 ? -39.711 -31.450 34.119 1.00 22.74 181 GLN A N 1
ATOM 1455 C CA . GLN A 1 187 ? -40.210 -32.693 33.516 1.00 25.21 181 GLN A CA 1
ATOM 1456 C C . GLN A 1 187 ? -40.610 -32.494 32.053 1.00 25.49 181 GLN A C 1
ATOM 1457 O O . GLN A 1 187 ? -40.302 -33.336 31.203 1.00 25.57 181 GLN A O 1
ATOM 1463 N N . ALA A 1 188 ? -41.315 -31.399 31.753 1.00 24.47 182 ALA A N 1
ATOM 1464 C CA . ALA A 1 188 ? -41.746 -31.126 30.390 1.00 25.33 182 ALA A CA 1
ATOM 1465 C C . ALA A 1 188 ? -40.552 -30.934 29.465 1.00 25.16 182 ALA A C 1
ATOM 1466 O O . ALA A 1 188 ? -40.577 -31.354 28.298 1.00 25.85 182 ALA A O 1
ATOM 1468 N N . THR A 1 189 ? -39.496 -30.302 29.976 1.00 22.51 183 THR A N 1
ATOM 1469 C CA . THR A 1 189 ? -38.266 -30.130 29.209 1.00 23.53 183 THR A CA 1
ATOM 1470 C C . THR A 1 189 ? -37.648 -31.483 28.870 1.00 27.40 183 THR A C 1
ATOM 1471 O O . THR A 1 189 ? -37.279 -31.758 27.709 1.00 24.35 183 THR A O 1
ATOM 1475 N N . LEU A 1 190 ? -37.537 -32.356 29.882 1.00 24.11 184 LEU A N 1
ATOM 1476 C CA . LEU A 1 190 ? -36.984 -33.680 29.631 1.00 24.73 184 LEU A CA 1
ATOM 1477 C C . LEU A 1 190 ? -37.825 -34.459 28.636 1.00 23.73 184 LEU A C 1
ATOM 1478 O O . LEU A 1 190 ? -37.282 -35.169 27.772 1.00 25.43 184 LEU A O 1
ATOM 1483 N N . ASP A 1 191 ? -39.148 -34.320 28.716 1.00 25.79 185 ASP A N 1
ATOM 1484 C CA . ASP A 1 191 ? -40.028 -35.061 27.805 1.00 28.33 185 ASP A CA 1
ATOM 1485 C C . ASP A 1 191 ? -39.869 -34.580 26.360 1.00 26.44 185 ASP A C 1
ATOM 1486 O O . ASP A 1 191 ? -39.941 -35.380 25.424 1.00 28.98 185 ASP A O 1
ATOM 1491 N N . ASN A 1 192 ? -39.640 -33.278 26.165 1.00 24.72 186 ASN A N 1
ATOM 1492 C CA . ASN A 1 192 ? -39.374 -32.778 24.811 1.00 24.13 186 ASN A CA 1
ATOM 1493 C C . ASN A 1 192 ? -38.055 -33.322 24.262 1.00 26.30 186 ASN A C 1
ATOM 1494 O O . ASN A 1 192 ? -37.965 -33.748 23.081 1.00 25.59 186 ASN A O 1
ATOM 1499 N N . VAL A 1 193 ? -37.020 -33.336 25.108 1.00 21.87 187 VAL A N 1
ATOM 1500 C CA . VAL A 1 193 ? -35.764 -33.931 24.673 1.00 26.00 187 VAL A CA 1
ATOM 1501 C C . VAL A 1 193 ? -35.982 -35.400 24.300 1.00 28.50 187 VAL A C 1
ATOM 1502 O O . VAL A 1 193 ? -35.513 -35.866 23.249 1.00 25.68 187 VAL A O 1
ATOM 1506 N N . ARG A 1 194 ? -36.749 -36.133 25.126 1.00 26.32 188 ARG A N 1
ATOM 1507 C CA . ARG A 1 194 ? -37.048 -37.541 24.842 1.00 26.29 188 ARG A CA 1
ATOM 1508 C C . ARG A 1 194 ? -37.765 -37.720 23.505 1.00 26.79 188 ARG A C 1
ATOM 1509 O O . ARG A 1 194 ? -37.551 -38.719 22.807 1.00 28.33 188 ARG A O 1
ATOM 1517 N N . PHE A 1 195 ? -38.661 -36.798 23.155 1.00 26.59 189 PHE A N 1
ATOM 1518 C CA . PHE A 1 195 ? -39.340 -36.891 21.867 1.00 29.64 189 PHE A CA 1
ATOM 1519 C C . PHE A 1 195 ? -38.319 -36.932 20.723 1.00 29.67 189 PHE A C 1
ATOM 1520 O O . PHE A 1 195 ? -38.365 -37.818 19.837 1.00 31.61 189 PHE A O 1
ATOM 1528 N N . TRP A 1 196 ? -37.322 -36.040 20.775 1.00 30.90 190 TRP A N 1
ATOM 1529 C CA . TRP A 1 196 ? -36.366 -36.082 19.650 1.00 28.99 190 TRP A CA 1
ATOM 1530 C C . TRP A 1 196 ? -35.454 -37.307 19.731 1.00 32.38 190 TRP A C 1
ATOM 1531 O O . TRP A 1 196 ? -35.112 -37.899 18.695 1.00 26.78 190 TRP A O 1
ATOM 1542 N N . LEU A 1 197 ? -35.099 -37.741 20.943 1.00 26.53 191 LEU A N 1
ATOM 1543 C CA . LEU A 1 197 ? -34.332 -38.980 21.064 1.00 27.53 191 LEU A CA 1
ATOM 1544 C C . LEU A 1 197 ? -35.092 -40.165 20.484 1.00 28.83 191 LEU A C 1
ATOM 1545 O O . LEU A 1 197 ? -34.474 -41.085 19.940 1.00 30.26 191 LEU A O 1
ATOM 1550 N N . ASP A 1 198 ? -36.425 -40.165 20.592 1.00 28.80 192 ASP A N 1
ATOM 1551 C CA . ASP A 1 198 ? -37.231 -41.261 20.082 1.00 30.95 192 ASP A CA 1
ATOM 1552 C C . ASP A 1 198 ? -37.355 -41.233 18.582 1.00 34.18 192 ASP A C 1
ATOM 1553 O O . ASP A 1 198 ? -37.776 -42.239 18.002 1.00 33.87 192 ASP A O 1
ATOM 1558 N N . ARG A 1 199 ? -36.983 -40.128 17.955 1.00 30.64 193 ARG A N 1
ATOM 1559 C CA . ARG A 1 199 ? -36.901 -40.154 16.500 1.00 30.88 193 ARG A CA 1
ATOM 1560 C C . ARG A 1 199 ? -35.542 -40.619 15.982 1.00 33.17 193 ARG A C 1
ATOM 1561 O O . ARG A 1 199 ? -35.383 -40.788 14.763 1.00 32.35 193 ARG A O 1
ATOM 1569 N N . GLY A 1 200 ? -34.587 -40.874 16.867 1.00 32.64 194 GLY A N 1
ATOM 1570 C CA . GLY A 1 200 ? -33.275 -41.362 16.491 1.00 32.13 194 GLY A CA 1
ATOM 1571 C C . GLY A 1 200 ? -32.160 -40.339 16.336 1.00 31.89 194 GLY A C 1
ATOM 1572 O O . GLY A 1 200 ? -31.106 -40.684 15.776 1.00 31.41 194 GLY A O 1
ATOM 1573 N N . VAL A 1 201 ? -32.322 -39.115 16.852 1.00 27.86 195 VAL A N 1
ATOM 1574 C CA . VAL A 1 201 ? -31.244 -38.148 16.723 1.00 27.18 195 VAL A CA 1
ATOM 1575 C C . VAL A 1 201 ? -30.067 -38.588 17.577 1.00 29.27 195 VAL A C 1
ATOM 1576 O O . VAL A 1 201 ? -30.236 -39.226 18.615 1.00 32.63 195 VAL A O 1
ATOM 1580 N N . ASP A 1 202 ? -28.861 -38.260 17.124 1.00 29.18 196 ASP A N 1
ATOM 1581 C CA . ASP A 1 202 ? -27.626 -38.691 17.767 1.00 30.00 196 ASP A CA 1
ATOM 1582 C C . ASP A 1 202 ? -27.167 -37.752 18.859 1.00 27.20 196 ASP A C 1
ATOM 1583 O O . ASP A 1 202 ? -26.213 -38.065 19.581 1.00 30.27 196 ASP A O 1
ATOM 1588 N N . GLY A 1 203 ? -27.755 -36.572 18.950 1.00 27.90 197 GLY A N 1
ATOM 1589 C CA . GLY A 1 203 ? -27.373 -35.708 20.041 1.00 31.47 197 GLY A CA 1
ATOM 1590 C C . GLY A 1 203 ? -27.915 -34.308 19.857 1.00 28.57 197 GLY A C 1
ATOM 1591 O O . GLY A 1 203 ? -28.653 -33.995 18.908 1.00 26.47 197 GLY A O 1
ATOM 1592 N N . PHE A 1 204 ? -27.487 -33.471 20.779 1.00 25.70 198 PHE A N 1
ATOM 1593 C CA . PHE A 1 204 ? -28.074 -32.151 20.923 1.00 28.43 198 PHE A CA 1
ATOM 1594 C C . PHE A 1 204 ? -26.994 -31.140 21.225 1.00 26.42 198 PHE A C 1
ATOM 1595 O O . PHE A 1 204 ? -26.120 -31.379 22.064 1.00 28.34 198 PHE A O 1
ATOM 1603 N N . ARG A 1 205 ? -27.054 -30.022 20.520 1.00 26.35 199 ARG A N 1
ATOM 1604 C CA . ARG A 1 205 ? -26.376 -28.811 20.944 1.00 25.60 199 ARG A CA 1
ATOM 1605 C C . ARG A 1 205 ? -27.358 -28.047 21.828 1.00 25.81 199 ARG A C 1
ATOM 1606 O O . ARG A 1 205 ? -28.462 -27.706 21.381 1.00 26.32 199 ARG A O 1
ATOM 1614 N N . LEU A 1 206 ? -26.963 -27.787 23.081 1.00 25.04 200 LEU A N 1
ATOM 1615 C CA . LEU A 1 206 ? -27.847 -27.244 24.107 1.00 26.71 200 LEU A CA 1
ATOM 1616 C C . LEU A 1 206 ? -27.614 -25.742 24.217 1.00 23.64 200 LEU A C 1
ATOM 1617 O O . LEU A 1 206 ? -26.642 -25.282 24.836 1.00 25.75 200 LEU A O 1
ATOM 1622 N N . ASP A 1 207 ? -28.526 -24.992 23.616 1.00 22.80 201 ASP A N 1
ATOM 1623 C CA . ASP A 1 207 ? -28.465 -23.536 23.577 1.00 23.72 201 ASP A CA 1
ATOM 1624 C C . ASP A 1 207 ? -28.493 -22.943 24.983 1.00 23.87 201 ASP A C 1
ATOM 1625 O O . ASP A 1 207 ? -29.323 -23.345 25.797 1.00 25.53 201 ASP A O 1
ATOM 1630 N N . ALA A 1 208 ? -27.591 -22.000 25.246 1.00 22.61 202 ALA A N 1
ATOM 1631 C CA . ALA A 1 208 ? -27.582 -21.178 26.475 1.00 24.54 202 ALA A CA 1
ATOM 1632 C C . ALA A 1 208 ? -27.844 -22.031 27.711 1.00 24.06 202 ALA A C 1
ATOM 1633 O O . ALA A 1 208 ? -28.704 -21.718 28.550 1.00 22.69 202 ALA A O 1
ATOM 1635 N N . ILE A 1 209 ? -27.087 -23.128 27.821 1.00 22.22 203 ILE A N 1
ATOM 1636 C CA . ILE A 1 209 ? -27.467 -24.168 28.791 1.00 23.17 203 ILE A CA 1
ATOM 1637 C C . ILE A 1 209 ? -27.294 -23.668 30.217 1.00 22.46 203 ILE A C 1
ATOM 1638 O O . ILE A 1 209 ? -28.086 -24.030 31.096 1.00 26.13 203 ILE A O 1
ATOM 1643 N N . ASN A 1 210 ? -26.351 -22.767 30.463 1.00 21.49 204 ASN A N 1
ATOM 1644 C CA . ASN A 1 210 ? -26.191 -22.224 31.807 1.00 22.82 204 ASN A CA 1
ATOM 1645 C C . ASN A 1 210 ? -27.230 -21.158 32.157 1.00 23.61 204 ASN A C 1
ATOM 1646 O O . ASN A 1 210 ? -27.206 -20.635 33.270 1.00 23.56 204 ASN A O 1
ATOM 1651 N N . PHE A 1 211 ? -28.135 -20.807 31.240 1.00 22.41 205 PHE A N 1
ATOM 1652 C CA . PHE A 1 211 ? -29.197 -19.853 31.539 1.00 22.17 205 PHE A CA 1
ATOM 1653 C C . PHE A 1 211 ? -30.475 -20.504 32.065 1.00 23.11 205 PHE A C 1
ATOM 1654 O O . PHE A 1 211 ? -31.438 -19.783 32.347 1.00 22.01 205 PHE A O 1
ATOM 1662 N N . CYS A 1 212 ? -30.531 -21.840 32.155 1.00 20.85 206 CYS A N 1
ATOM 1663 C CA . CYS A 1 212 ? -31.780 -22.492 32.519 1.00 21.14 206 CYS A CA 1
ATOM 1664 C C . CYS A 1 212 ? -32.306 -21.988 33.858 1.00 22.89 206 CYS A C 1
ATOM 1665 O O . CYS A 1 212 ? -33.498 -21.690 33.975 1.0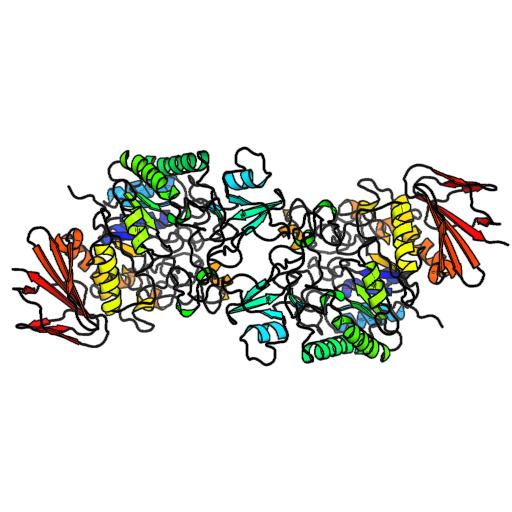0 24.35 206 CYS A O 1
ATOM 1668 N N . PHE A 1 213 ? -31.430 -21.837 34.849 1.00 22.95 207 PHE A N 1
ATOM 1669 C CA . PHE A 1 213 ? -31.829 -21.338 36.162 1.00 21.61 207 PHE A CA 1
ATOM 1670 C C . PHE A 1 213 ? -31.377 -19.904 36.410 1.00 22.78 207 PHE A C 1
ATOM 1671 O O . PHE A 1 213 ? -30.227 -19.544 36.160 1.00 23.64 207 PHE A O 1
ATOM 1679 N N . HIS A 1 214 ? -32.262 -19.118 36.993 1.00 22.45 208 HIS A N 1
ATOM 1680 C CA . HIS A 1 214 ? -31.953 -17.801 37.519 1.00 22.24 208 HIS A CA 1
ATOM 1681 C C . HIS A 1 214 ? -32.008 -17.869 39.042 1.00 23.67 208 HIS A C 1
ATOM 1682 O O . HIS A 1 214 ? -32.543 -18.824 39.632 1.00 24.07 208 HIS A O 1
ATOM 1689 N N . ASP A 1 215 ? -31.451 -16.842 39.668 1.00 20.78 209 ASP A N 1
ATOM 1690 C CA . ASP A 1 215 ? -31.517 -16.699 41.128 1.00 21.90 209 ASP A CA 1
ATOM 1691 C C . ASP A 1 215 ? -32.929 -16.322 41.566 1.00 21.50 209 ASP A C 1
ATOM 1692 O O . ASP A 1 215 ? -33.405 -15.225 41.273 1.00 21.39 209 ASP A O 1
ATOM 1697 N N . ALA A 1 216 ? -33.588 -17.215 42.329 1.00 23.73 210 ALA A N 1
ATOM 1698 C CA . ALA A 1 216 ? -34.952 -16.939 42.766 1.00 24.42 210 ALA A CA 1
ATOM 1699 C C . ALA A 1 216 ? -35.047 -15.765 43.730 1.00 24.11 210 ALA A C 1
ATOM 1700 O O . ALA A 1 216 ? -36.133 -15.195 43.888 1.00 25.92 210 ALA A O 1
ATOM 1702 N N . GLN A 1 217 ? -33.948 -15.369 44.368 1.00 23.64 211 GLN A N 1
ATOM 1703 C CA . GLN A 1 217 ? -33.961 -14.184 45.211 1.00 22.96 211 GLN A CA 1
ATOM 1704 C C . GLN A 1 217 ? -33.984 -12.895 44.395 1.00 21.52 211 GLN A C 1
ATOM 1705 O O . GLN A 1 217 ? -34.261 -11.839 44.951 1.00 22.33 211 GLN A O 1
ATOM 1711 N N . LEU A 1 218 ? -33.739 -12.986 43.080 1.00 20.95 212 LEU A N 1
ATOM 1712 C CA . LEU A 1 218 ? -33.724 -11.822 42.180 1.00 21.17 212 LEU A CA 1
ATOM 1713 C C . LEU A 1 218 ? -32.707 -10.772 42.612 1.00 20.16 212 LEU A C 1
ATOM 1714 O O . LEU A 1 218 ? -32.939 -9.573 42.474 1.00 20.96 212 LEU A O 1
ATOM 1719 N N . ARG A 1 219 ? -31.566 -11.210 43.152 1.00 21.36 213 ARG A N 1
ATOM 1720 C CA . ARG A 1 219 ? -30.555 -10.284 43.636 1.00 21.66 213 ARG A CA 1
ATOM 1721 C C . ARG A 1 219 ? -29.948 -9.479 42.497 1.00 24.02 213 ARG A C 1
ATOM 1722 O O . ARG A 1 219 ? -29.731 -10.003 41.393 1.00 21.76 213 ARG A O 1
ATOM 1730 N N . ASP A 1 220 ? -29.664 -8.205 42.778 1.00 24.33 214 ASP A N 1
ATOM 1731 C CA . ASP A 1 220 ? -28.951 -7.371 41.812 1.00 23.20 214 ASP A CA 1
ATOM 1732 C C . ASP A 1 220 ? -27.595 -7.990 41.491 1.00 25.30 214 ASP A C 1
ATOM 1733 O O . ASP A 1 220 ? -26.903 -8.499 42.387 1.00 24.66 214 ASP A O 1
ATOM 1738 N N . ASN A 1 221 ? -27.189 -7.907 40.206 1.00 20.20 215 ASN A N 1
ATOM 1739 C CA . ASN A 1 221 ? -25.798 -8.228 39.886 1.00 21.56 215 ASN A CA 1
ATOM 1740 C C . ASN A 1 221 ? -24.884 -7.071 40.310 1.00 24.77 215 ASN A C 1
ATOM 1741 O O . ASN A 1 221 ? -25.260 -5.907 40.194 1.00 24.97 215 ASN A O 1
ATOM 1746 N N . PRO A 1 222 ? -23.680 -7.362 40.803 1.00 28.30 216 PRO A N 1
ATOM 1747 C CA . PRO A 1 222 ? -22.729 -6.290 41.112 1.00 25.12 216 PRO A CA 1
ATOM 1748 C C . PRO A 1 222 ? -22.188 -5.609 39.860 1.00 25.49 216 PRO A C 1
ATOM 1749 O O . PRO A 1 222 ? -22.089 -6.203 38.780 1.00 28.16 216 PRO A O 1
ATOM 1753 N N . ALA A 1 223 ? -21.858 -4.326 40.017 1.00 28.19 217 ALA A N 1
ATOM 1754 C CA . ALA A 1 223 ? -21.271 -3.557 38.923 1.00 29.04 217 ALA A CA 1
ATOM 1755 C C . ALA A 1 223 ? -19.864 -4.054 38.601 1.00 29.49 217 ALA A C 1
ATOM 1756 O O . ALA A 1 223 ? -19.148 -4.570 39.460 1.00 30.04 217 ALA A O 1
ATOM 1758 N N . LYS A 1 224 ? -19.484 -3.925 37.332 1.00 29.93 218 LYS A N 1
ATOM 1759 C CA . LYS A 1 224 ? -18.165 -4.341 36.864 1.00 31.20 218 LYS A CA 1
ATOM 1760 C C . LYS A 1 224 ? -17.454 -3.127 36.282 1.00 31.16 218 LYS A C 1
ATOM 1761 O O . LYS A 1 224 ? -17.968 -2.520 35.331 1.00 31.42 218 LYS A O 1
ATOM 1767 N N . PRO A 1 225 ? -16.288 -2.741 36.798 1.00 35.47 219 PRO A N 1
ATOM 1768 C CA . PRO A 1 225 ? -15.621 -1.529 36.303 1.00 37.75 219 PRO A CA 1
ATOM 1769 C C . PRO A 1 225 ? -15.206 -1.677 34.847 1.00 35.47 219 PRO A C 1
ATOM 1770 O O . PRO A 1 225 ? -15.051 -2.787 34.324 1.00 34.07 219 PRO A O 1
ATOM 1774 N N . ALA A 1 226 ? -15.022 -0.523 34.196 1.00 38.43 220 ALA A N 1
ATOM 1775 C CA . ALA A 1 226 ? -14.780 -0.488 32.756 1.00 39.25 220 ALA A CA 1
ATOM 1776 C C . ALA A 1 226 ? -13.538 -1.285 32.375 1.00 40.93 220 ALA A C 1
ATOM 1777 O O . ALA A 1 226 ? -13.532 -1.982 31.356 1.00 40.31 220 ALA A O 1
ATOM 1779 N N . ASP A 1 227 ? -12.479 -1.208 33.179 1.00 38.46 221 ASP A N 1
ATOM 1780 C CA . ASP A 1 227 ? -11.244 -1.897 32.819 1.00 44.23 221 ASP A CA 1
ATOM 1781 C C . ASP A 1 227 ? -11.313 -3.405 33.038 1.00 43.25 221 ASP A C 1
ATOM 1782 O O . ASP A 1 227 ? -10.346 -4.107 32.718 1.00 46.62 221 ASP A O 1
ATOM 1787 N N . LYS A 1 228 ? -12.429 -3.926 33.548 1.00 39.72 222 LYS A N 1
ATOM 1788 C CA . LYS A 1 228 ? -12.607 -5.359 33.723 1.00 39.47 222 LYS A CA 1
ATOM 1789 C C . LYS A 1 228 ? -13.563 -5.966 32.714 1.00 36.56 222 LYS A C 1
ATOM 1790 O O . LYS A 1 228 ? -13.716 -7.192 32.697 1.00 36.89 222 LYS A O 1
ATOM 1796 N N . ARG A 1 229 ? -14.196 -5.150 31.873 1.00 36.37 223 ARG A N 1
ATOM 1797 C CA . ARG A 1 229 ? -15.259 -5.625 30.999 1.00 35.45 223 ARG A CA 1
ATOM 1798 C C . ARG A 1 229 ? -14.685 -6.404 29.827 1.00 35.81 223 ARG A C 1
ATOM 1799 O O . ARG A 1 229 ? -13.735 -5.966 29.173 1.00 38.06 223 ARG A O 1
ATOM 1807 N N . VAL A 1 230 ? -15.290 -7.553 29.562 1.00 35.31 224 VAL A N 1
ATOM 1808 C CA . VAL A 1 230 ? -14.823 -8.519 28.574 1.00 38.36 224 VAL A CA 1
ATOM 1809 C C . VAL A 1 230 ? -16.060 -9.081 27.900 1.00 36.94 224 VAL A C 1
ATOM 1810 O O . VAL A 1 230 ? -16.918 -9.665 28.570 1.00 39.07 224 VAL A O 1
ATOM 1814 N N . GLY A 1 231 ? -16.161 -8.905 26.587 1.00 37.20 225 GLY A N 1
ATOM 1815 C CA . GLY A 1 231 ? -17.326 -9.352 25.859 1.00 34.10 225 GLY A CA 1
ATOM 1816 C C . GLY A 1 231 ? -17.198 -10.795 25.397 1.00 35.72 225 GLY A C 1
ATOM 1817 O O . GLY A 1 231 ? -16.135 -11.234 24.959 1.00 35.48 225 GLY A O 1
ATOM 1818 N N . ARG A 1 232 ? -18.296 -11.541 25.547 1.00 34.81 226 ARG A N 1
ATOM 1819 C CA . ARG A 1 232 ? -18.395 -12.925 25.067 1.00 33.10 226 ARG A CA 1
ATOM 1820 C C . ARG A 1 232 ? -19.790 -13.093 24.467 1.00 34.16 226 ARG A C 1
ATOM 1821 O O . ARG A 1 232 ? -20.744 -13.430 25.170 1.00 33.67 226 ARG A O 1
ATOM 1829 N N . GLY A 1 233 ? -19.901 -12.894 23.148 1.00 33.53 227 GLY A N 1
ATOM 1830 C CA . GLY A 1 233 ? -21.211 -12.816 22.533 1.00 31.46 227 GLY A CA 1
ATOM 1831 C C . GLY A 1 233 ? -21.870 -11.466 22.688 1.00 35.84 227 GLY A C 1
ATOM 1832 O O . GLY A 1 233 ? -23.039 -11.306 22.308 1.00 33.66 227 GLY A O 1
ATOM 1833 N N . PHE A 1 234 ? -21.177 -10.518 23.307 1.00 38.84 228 PHE A N 1
ATOM 1834 C CA . PHE A 1 234 ? -21.629 -9.145 23.420 1.00 35.16 228 PHE A CA 1
ATOM 1835 C C . PHE A 1 234 ? -20.386 -8.280 23.477 1.00 34.10 228 PHE A C 1
ATOM 1836 O O . PHE A 1 234 ? -19.309 -8.747 23.850 1.00 34.86 228 PHE A O 1
ATOM 1844 N N . SER A 1 235 ? -20.549 -7.018 23.114 1.00 32.44 229 SER A N 1
ATOM 1845 C CA . SER A 1 235 ? -19.463 -6.052 23.161 1.00 36.47 229 SER A CA 1
ATOM 1846 C C . SER A 1 235 ? -19.221 -5.573 24.593 1.00 34.30 229 SER A C 1
ATOM 1847 O O . SER A 1 235 ? -20.148 -5.472 25.409 1.00 33.47 229 SER A O 1
ATOM 1850 N N . ALA A 1 236 ? -17.962 -5.241 24.894 1.00 33.59 230 ALA A N 1
ATOM 1851 C CA . ALA A 1 236 ? -17.671 -4.622 26.187 1.00 33.96 230 ALA A CA 1
ATOM 1852 C C . ALA A 1 236 ? -18.379 -3.283 26.365 1.00 33.81 230 ALA A C 1
ATOM 1853 O O . ALA A 1 236 ? -18.389 -2.751 27.483 1.00 34.60 230 ALA A O 1
ATOM 1855 N N . ASP A 1 237 ? -18.953 -2.720 25.301 1.00 31.93 231 ASP A N 1
ATOM 1856 C CA . ASP A 1 237 ? -19.707 -1.476 25.375 1.00 34.61 231 ASP A CA 1
ATOM 1857 C C . ASP A 1 237 ? -21.216 -1.685 25.428 1.00 30.69 231 ASP A C 1
ATOM 1858 O O . ASP A 1 237 ? -21.958 -0.711 25.590 1.00 29.95 231 ASP A O 1
ATOM 1863 N N . ASN A 1 238 ? -21.680 -2.918 25.270 1.00 30.10 232 ASN A N 1
ATOM 1864 C CA . ASN A 1 238 ? -23.062 -3.257 25.580 1.00 26.08 232 ASN A CA 1
ATOM 1865 C C . ASN A 1 238 ? -23.309 -3.002 27.069 1.00 24.71 232 ASN A C 1
ATOM 1866 O O . ASN A 1 238 ? -22.487 -3.404 27.896 1.00 26.11 232 ASN A O 1
ATOM 1871 N N . PRO A 1 239 ? -24.398 -2.333 27.448 1.00 23.24 233 PRO A N 1
ATOM 1872 C CA . PRO A 1 239 ? -24.700 -2.193 28.891 1.00 21.35 233 PRO A CA 1
ATOM 1873 C C . PRO A 1 239 ? -24.670 -3.490 29.684 1.00 21.54 233 PRO A C 1
ATOM 1874 O O . PRO A 1 239 ? -24.308 -3.463 30.862 1.00 22.61 233 PRO A O 1
ATOM 1878 N N . TYR A 1 240 ? -25.023 -4.623 29.069 1.00 23.36 234 TYR A N 1
ATOM 1879 C CA . TYR A 1 240 ? -24.943 -5.923 29.734 1.00 21.38 234 TYR A CA 1
ATOM 1880 C C . TYR A 1 240 ? -23.558 -6.186 30.319 1.00 22.90 234 TYR A C 1
ATOM 1881 O O . TYR A 1 240 ? -23.431 -6.838 31.372 1.00 25.08 234 TYR A O 1
ATOM 1890 N N . ALA A 1 241 ? -22.507 -5.661 29.673 1.00 23.18 235 ALA A N 1
ATOM 1891 C CA . ALA A 1 241 ? -21.133 -5.871 30.120 1.00 26.76 235 ALA A CA 1
ATOM 1892 C C . ALA A 1 241 ? -20.800 -5.147 31.409 1.00 27.40 235 ALA A C 1
ATOM 1893 O O . ALA A 1 241 ? -19.730 -5.396 31.979 1.00 27.78 235 ALA A O 1
ATOM 1895 N N . TYR A 1 242 ? -21.668 -4.257 31.881 1.00 23.86 236 TYR A N 1
ATOM 1896 C CA . TYR A 1 242 ? -21.383 -3.464 33.067 1.00 22.38 236 TYR A CA 1
ATOM 1897 C C . TYR A 1 242 ? -21.689 -4.202 34.385 1.00 24.47 236 TYR A C 1
ATOM 1898 O O . TYR A 1 242 ? -21.632 -3.573 35.440 1.00 23.83 236 TYR A O 1
ATOM 1907 N N . GLN A 1 243 ? -22.038 -5.482 34.340 1.00 25.33 237 GLN A N 1
ATOM 1908 C CA . GLN A 1 243 ? -22.389 -6.242 35.526 1.00 24.40 237 GLN A CA 1
ATOM 1909 C C . GLN A 1 243 ? -21.622 -7.549 35.546 1.00 24.57 237 GLN A C 1
ATOM 1910 O O . GLN A 1 243 ? -21.356 -8.138 34.495 1.00 25.27 237 GLN A O 1
ATOM 1916 N N . TYR A 1 244 ? -21.284 -8.004 36.758 1.00 23.70 238 TYR A N 1
ATOM 1917 C CA . TYR A 1 244 ? -20.907 -9.393 36.966 1.00 27.85 238 TYR A CA 1
ATOM 1918 C C . TYR A 1 244 ? -22.172 -10.246 36.962 1.00 24.76 238 TYR A C 1
ATOM 1919 O O . TYR A 1 244 ? -23.072 -10.011 37.772 1.00 25.61 238 TYR A O 1
ATOM 1928 N N . HIS A 1 245 ? -22.267 -11.195 36.029 1.00 24.34 239 HIS A N 1
ATOM 1929 C CA . HIS A 1 245 ? -23.492 -11.961 35.860 1.00 23.83 239 HIS A CA 1
ATOM 1930 C C . HIS A 1 245 ? -23.444 -13.167 36.776 1.00 24.19 239 HIS A C 1
ATOM 1931 O O . HIS A 1 245 ? -23.178 -14.300 36.374 1.00 26.08 239 HIS A O 1
ATOM 1938 N N . TYR A 1 246 ? -23.725 -12.878 38.040 1.00 24.25 240 TYR A N 1
ATOM 1939 C CA . TYR A 1 246 ? -23.750 -13.877 39.099 1.00 24.03 240 TYR A CA 1
ATOM 1940 C C . TYR A 1 246 ? -25.132 -14.423 39.357 1.00 24.24 240 TYR A C 1
ATOM 1941 O O . TYR A 1 246 ? -25.246 -15.559 39.806 1.00 27.09 240 TYR A O 1
ATOM 1950 N N . PHE A 1 247 ? -26.187 -13.657 39.090 1.00 20.92 241 PHE A N 1
ATOM 1951 C CA . PHE A 1 247 ? -27.507 -14.054 39.555 1.00 22.46 241 PHE A CA 1
ATOM 1952 C C . PHE A 1 247 ? -28.546 -14.241 38.464 1.00 22.79 241 PHE A C 1
ATOM 1953 O O . PHE A 1 247 ? -29.556 -14.909 38.709 1.00 23.19 241 PHE A O 1
ATOM 1961 N N . ASN A 1 248 ? -28.362 -13.663 37.276 1.00 23.51 242 ASN A N 1
ATOM 1962 C CA . ASN A 1 248 ? -29.349 -13.902 36.232 1.00 21.00 242 ASN A CA 1
ATOM 1963 C C . ASN A 1 248 ? -29.136 -15.225 35.522 1.00 22.58 242 ASN A C 1
ATOM 1964 O O . ASN A 1 248 ? -30.014 -15.620 34.754 1.00 25.79 242 ASN A O 1
ATOM 1969 N N . ASN A 1 249 ? -27.996 -15.903 35.718 1.00 23.37 243 ASN A N 1
ATOM 1970 C CA . ASN A 1 249 ? -27.721 -17.206 35.107 1.00 25.09 243 ASN A CA 1
ATOM 1971 C C . ASN A 1 249 ? -26.707 -17.956 35.973 1.00 24.92 243 ASN A C 1
ATOM 1972 O O . ASN A 1 249 ? -26.310 -17.475 37.044 1.00 24.36 243 ASN A O 1
ATOM 1977 N N . THR A 1 250 ? -26.311 -19.137 35.496 1.00 22.91 244 THR A N 1
ATOM 1978 C CA . THR A 1 250 ? -25.260 -19.985 36.071 1.00 24.86 244 THR A CA 1
ATOM 1979 C C . THR A 1 250 ? -25.507 -20.203 37.568 1.00 22.44 244 THR A C 1
ATOM 1980 O O . THR A 1 250 ? -24.703 -19.836 38.424 1.00 27.71 244 THR A O 1
ATOM 1984 N N . GLN A 1 251 ? -26.620 -20.780 37.855 1.00 21.27 245 GLN A N 1
ATOM 1985 C CA . GLN A 1 251 ? -26.958 -21.029 39.270 1.00 21.45 245 GLN A CA 1
ATOM 1986 C C . GLN A 1 251 ? -26.622 -22.476 39.668 1.00 20.28 245 GLN A C 1
ATOM 1987 O O . GLN A 1 251 ? -26.669 -23.392 38.839 1.00 21.91 245 GLN A O 1
ATOM 1993 N N . PRO A 1 252 ? -26.313 -22.699 40.951 1.00 23.43 246 PRO A N 1
ATOM 1994 C CA . PRO A 1 252 ? -25.967 -24.058 41.408 1.00 21.03 246 PRO A CA 1
ATOM 1995 C C . PRO A 1 252 ? -27.008 -25.107 41.069 1.00 21.86 246 PRO A C 1
ATOM 1996 O O . PRO A 1 252 ? -26.658 -26.258 40.761 1.00 23.94 246 PRO A O 1
ATOM 2000 N N . GLU A 1 253 ? -28.286 -24.743 41.115 1.00 21.02 247 GLU A N 1
ATOM 2001 C CA . GLU A 1 253 ? -29.353 -25.708 40.895 1.00 22.94 247 GLU A CA 1
ATOM 2002 C C . GLU A 1 253 ? -29.308 -26.324 39.491 1.00 25.45 247 GLU A C 1
ATOM 2003 O O . GLU A 1 253 ? -29.956 -27.345 39.241 1.00 22.40 247 GLU A O 1
ATOM 2009 N N . ASN A 1 254 ? -28.561 -25.723 38.570 1.00 22.78 248 ASN A N 1
ATOM 2010 C CA . ASN A 1 254 ? -28.478 -26.327 37.245 1.00 21.42 248 ASN A CA 1
ATOM 2011 C C . ASN A 1 254 ? -27.729 -27.655 37.292 1.00 23.39 248 ASN A C 1
ATOM 2012 O O . ASN A 1 254 ? -27.943 -28.501 36.430 1.00 22.29 248 ASN A O 1
ATOM 2017 N N . LEU A 1 255 ? -26.857 -27.872 38.300 1.00 23.23 249 LEU A N 1
ATOM 2018 C CA . LEU A 1 255 ? -26.045 -29.090 38.270 1.00 23.60 249 LEU A CA 1
ATOM 2019 C C . LEU A 1 255 ? -26.871 -30.359 38.415 1.00 24.79 249 LEU A C 1
ATOM 2020 O O . LEU A 1 255 ? -26.704 -31.269 37.583 1.00 21.51 249 LEU A O 1
ATOM 2025 N N . PRO A 1 256 ? -27.762 -30.503 39.407 1.00 22.29 250 PRO A N 1
ATOM 2026 C CA . PRO A 1 256 ? -28.627 -31.691 39.404 1.00 25.18 250 PRO A CA 1
ATOM 2027 C C . PRO A 1 256 ? -29.511 -31.775 38.183 1.00 21.33 250 PRO A C 1
ATOM 2028 O O . PRO A 1 256 ? -29.818 -32.888 37.744 1.00 22.92 250 PRO A O 1
ATOM 2032 N N . PHE A 1 257 ? -29.903 -30.634 37.574 1.00 22.23 251 PHE A N 1
ATOM 2033 C CA . PHE A 1 257 ? -30.702 -30.748 36.357 1.00 23.20 251 PHE A CA 1
ATOM 2034 C C . PHE A 1 257 ? -29.907 -31.362 35.198 1.00 22.31 251 PHE A C 1
ATOM 2035 O O . PHE A 1 257 ? -30.422 -32.229 34.486 1.00 21.27 251 PHE A O 1
ATOM 2043 N N . LEU A 1 258 ? -28.651 -30.945 35.015 1.00 21.60 252 LEU A N 1
ATOM 2044 C CA . LEU A 1 258 ? -27.777 -31.586 34.033 1.00 24.38 252 LEU A CA 1
ATOM 2045 C C . LEU A 1 258 ? -27.700 -33.086 34.292 1.00 23.75 252 LEU A C 1
ATOM 2046 O O . LEU A 1 258 ? -27.696 -33.899 33.356 1.00 21.61 252 LEU A O 1
ATOM 2051 N N . GLU A 1 259 ? -27.663 -33.477 35.577 1.00 23.15 253 GLU A N 1
ATOM 2052 C CA . GLU A 1 259 ? -27.595 -34.892 35.897 1.00 24.15 253 GLU A CA 1
ATOM 2053 C C . GLU A 1 259 ? -28.872 -35.628 35.507 1.00 23.67 253 GLU A C 1
ATOM 2054 O O . GLU A 1 259 ? -28.812 -36.794 35.093 1.00 24.81 253 GLU A O 1
ATOM 2060 N N . ARG A 1 260 ? -30.019 -34.954 35.587 1.00 22.91 254 ARG A N 1
ATOM 2061 C CA . ARG A 1 260 ? -31.245 -35.512 35.044 1.00 23.04 254 ARG A CA 1
ATOM 2062 C C . ARG A 1 260 ? -31.136 -35.640 33.530 1.00 21.84 254 ARG A C 1
ATOM 2063 O O . ARG A 1 260 ? -31.459 -36.687 32.961 1.00 24.50 254 ARG A O 1
ATOM 2071 N N . LEU A 1 261 ? -30.681 -34.572 32.873 1.00 23.93 255 LEU A N 1
ATOM 2072 C CA . LEU A 1 261 ? -30.557 -34.610 31.420 1.00 24.35 255 LEU A CA 1
ATOM 2073 C C . LEU A 1 261 ? -29.667 -35.775 30.998 1.00 25.37 255 LEU A C 1
ATOM 2074 O O . LEU A 1 261 ? -30.043 -36.590 30.145 1.00 24.27 255 LEU A O 1
ATOM 2079 N N . ARG A 1 262 ? -28.504 -35.910 31.649 1.00 25.62 256 ARG A N 1
ATOM 2080 C CA . ARG A 1 262 ? -27.585 -36.984 31.287 1.00 25.84 256 ARG A CA 1
ATOM 2081 C C . ARG A 1 262 ? -28.223 -38.350 31.529 1.00 27.62 256 ARG A C 1
ATOM 2082 O O . ARG A 1 262 ? -28.064 -39.273 30.719 1.00 23.06 256 ARG A O 1
ATOM 2090 N N . GLY A 1 263 ? -28.969 -38.502 32.628 1.00 27.64 257 GLY A N 1
ATOM 2091 C CA . GLY A 1 263 ? -29.617 -39.783 32.866 1.00 26.73 257 GLY A CA 1
ATOM 2092 C C . GLY A 1 263 ? -30.533 -40.147 31.724 1.00 29.56 257 GLY A C 1
ATOM 2093 O O . GLY A 1 263 ? -30.492 -41.277 31.217 1.00 28.13 257 GLY A O 1
ATOM 2094 N N . LEU A 1 264 ? -31.313 -39.166 31.254 1.00 26.72 258 LEU A N 1
ATOM 2095 C CA . LEU A 1 264 ? -32.145 -39.396 30.080 1.00 26.97 258 LEU A CA 1
ATOM 2096 C C . LEU A 1 264 ? -31.293 -39.816 28.878 1.00 28.57 258 LEU A C 1
ATOM 2097 O O . LEU A 1 264 ? -31.604 -40.805 28.182 1.00 26.54 258 LEU A O 1
ATOM 2102 N N . LEU A 1 265 ? -30.185 -39.101 28.634 1.00 27.64 259 LEU A N 1
ATOM 2103 C CA . LEU A 1 265 ? -29.395 -39.419 27.444 1.00 27.77 259 LEU A CA 1
ATOM 2104 C C . LEU A 1 265 ? -28.790 -40.810 27.569 1.00 29.42 259 LEU A C 1
ATOM 2105 O O . LEU A 1 265 ? -28.622 -41.517 26.558 1.00 30.54 259 LEU A O 1
ATOM 2110 N N . ASP A 1 266 ? -28.462 -41.218 28.810 1.00 27.53 260 ASP A N 1
ATOM 2111 C CA . ASP A 1 266 ? -27.874 -42.538 29.011 1.00 26.61 260 ASP A CA 1
ATOM 2112 C C . ASP A 1 266 ? -28.826 -43.638 28.553 1.00 28.54 260 ASP A C 1
ATOM 2113 O O . ASP A 1 266 ? -28.389 -44.756 28.266 1.00 34.82 260 ASP A O 1
ATOM 2118 N N . SER A 1 267 ? -30.132 -43.370 28.523 1.00 29.24 261 SER A N 1
ATOM 2119 C CA . SER A 1 267 ? -31.072 -44.401 28.100 1.00 32.33 261 SER A CA 1
ATOM 2120 C C . SER A 1 267 ? -31.059 -44.630 26.595 1.00 28.67 261 SER A C 1
ATOM 2121 O O . SER A 1 267 ? -31.730 -45.553 26.107 1.00 30.72 261 SER A O 1
ATOM 2124 N N . TYR A 1 268 ? -30.301 -43.826 25.852 1.00 28.38 262 TYR A N 1
ATOM 2125 C CA . TYR A 1 268 ? -30.226 -43.895 24.390 1.00 30.81 262 TYR A CA 1
ATOM 2126 C C . TYR A 1 268 ? -28.744 -43.964 24.059 1.00 30.56 262 TYR A C 1
ATOM 2127 O O . TYR A 1 268 ? -28.124 -42.945 23.750 1.00 28.36 262 TYR A O 1
ATOM 2136 N N . PRO A 1 269 ? -28.134 -45.145 24.165 1.00 32.88 263 PRO A N 1
ATOM 2137 C CA . PRO A 1 269 ? -26.674 -45.246 24.003 1.00 34.71 263 PRO A CA 1
ATOM 2138 C C . PRO A 1 269 ? -26.195 -44.605 22.708 1.00 35.64 263 PRO A C 1
ATOM 2139 O O . PRO A 1 269 ? -26.838 -44.717 21.662 1.00 34.54 263 PRO A O 1
ATOM 2143 N N . GLY A 1 270 ? -25.092 -43.862 22.811 1.00 35.43 264 GLY A N 1
ATOM 2144 C CA . GLY A 1 270 ? -24.534 -43.142 21.684 1.00 36.65 264 GLY A CA 1
ATOM 2145 C C . GLY A 1 270 ? -24.995 -41.705 21.551 1.00 37.89 264 GLY A C 1
ATOM 2146 O O . GLY A 1 270 ? -24.378 -40.945 20.788 1.00 37.09 264 GLY A O 1
ATOM 2147 N N . ALA A 1 271 ? -26.056 -41.304 22.254 1.00 31.66 265 ALA A N 1
ATOM 2148 C CA . ALA A 1 271 ? -26.532 -39.928 22.153 1.00 31.35 265 ALA A CA 1
ATOM 2149 C C . ALA A 1 271 ? -25.606 -38.993 22.911 1.00 31.80 265 ALA A C 1
ATOM 2150 O O . ALA A 1 271 ? -25.150 -39.299 24.020 1.00 31.74 265 ALA A O 1
ATOM 2152 N N . VAL A 1 272 ? -25.326 -37.839 22.323 1.00 27.29 266 VAL A N 1
ATOM 2153 C CA . VAL A 1 272 ? -24.325 -36.968 22.912 1.00 27.33 266 VAL A CA 1
ATOM 2154 C C . VAL A 1 272 ? -24.946 -35.607 23.206 1.00 29.01 266 VAL A C 1
ATOM 2155 O O . VAL A 1 272 ? -25.937 -35.192 22.582 1.00 28.95 266 VAL A O 1
ATOM 2159 N N . SER A 1 273 ? -24.373 -34.942 24.202 1.00 26.25 267 SER A N 1
ATOM 2160 C CA . SER A 1 273 ? -24.736 -33.577 24.570 1.00 27.85 267 SER A CA 1
ATOM 2161 C C . SER A 1 273 ? -23.539 -32.650 24.411 1.00 31.17 267 SER A C 1
ATOM 2162 O O . SER A 1 273 ? -22.425 -32.956 24.876 1.00 28.64 267 SER A O 1
ATOM 2165 N N . LEU A 1 274 ? -23.789 -31.494 23.778 1.00 25.35 268 LEU A N 1
ATOM 2166 C CA . LEU A 1 274 ? -22.804 -30.440 23.595 1.00 23.16 268 LEU A CA 1
ATOM 2167 C C . LEU A 1 274 ? -23.427 -29.138 24.089 1.00 24.61 268 LEU A C 1
ATOM 2168 O O . LEU A 1 274 ? -24.329 -28.603 23.442 1.00 28.16 268 LEU A O 1
ATOM 2173 N N . GLY A 1 275 ? -22.969 -28.619 25.223 1.00 23.91 269 GLY A N 1
ATOM 2174 C CA . GLY A 1 275 ? -23.539 -27.390 25.763 1.00 24.50 269 GLY A CA 1
ATOM 2175 C C . GLY A 1 275 ? -22.901 -26.140 25.180 1.00 28.36 269 GLY A C 1
ATOM 2176 O O . GLY A 1 275 ? -21.685 -26.065 25.024 1.00 29.91 269 GLY A O 1
ATOM 2177 N N . GLU A 1 276 ? -23.739 -25.135 24.892 1.00 27.09 270 GLU A N 1
ATOM 2178 C CA . GLU A 1 276 ? -23.251 -23.789 24.612 1.00 23.19 270 GLU A CA 1
ATOM 2179 C C . GLU A 1 276 ? -23.154 -23.066 25.944 1.00 26.42 270 GLU A C 1
ATOM 2180 O O . GLU A 1 276 ? -24.184 -22.780 26.555 1.00 24.61 270 GLU A O 1
ATOM 2186 N N . ILE A 1 277 ? -21.940 -22.732 26.357 1.00 23.97 271 ILE A N 1
ATOM 2187 C CA . ILE A 1 277 ? -21.674 -22.243 27.714 1.00 24.33 271 ILE A CA 1
ATOM 2188 C C . ILE A 1 277 ? -20.942 -20.905 27.641 1.00 28.99 271 ILE A C 1
ATOM 2189 O O . ILE A 1 277 ? -19.794 -20.833 27.181 1.00 30.51 271 ILE A O 1
ATOM 2194 N N . SER A 1 278 ? -21.575 -19.858 28.146 1.00 26.46 272 SER A N 1
ATOM 2195 C CA . SER A 1 278 ? -20.973 -18.531 28.204 1.00 27.98 272 SER A CA 1
ATOM 2196 C C . SER A 1 278 ? -21.340 -17.932 29.558 1.00 27.81 272 SER A C 1
ATOM 2197 O O . SER A 1 278 ? -22.513 -17.630 29.800 1.00 30.61 272 SER A O 1
ATOM 2200 N N . SER A 1 279 ? -20.349 -17.753 30.431 1.00 26.19 273 SER A N 1
ATOM 2201 C CA . SER A 1 279 ? -20.584 -17.272 31.797 1.00 26.60 273 SER A CA 1
ATOM 2202 C C . SER A 1 279 ? -19.468 -16.307 32.197 1.00 30.28 273 SER A C 1
ATOM 2203 O O . SER A 1 279 ? -18.585 -15.980 31.402 1.00 31.13 273 SER A O 1
ATOM 2206 N N . GLU A 1 280 ? -19.486 -15.864 33.457 1.00 29.70 274 GLU A N 1
ATOM 2207 C CA . GLU A 1 280 ? -18.405 -15.003 33.945 1.00 32.13 274 GLU A CA 1
ATOM 2208 C C . GLU A 1 280 ? -17.036 -15.675 33.820 1.00 35.14 274 GLU A C 1
ATOM 2209 O O . GLU A 1 280 ? -16.034 -15.008 33.548 1.00 36.92 274 GLU A O 1
ATOM 2215 N N . ASP A 1 281 ? -16.961 -16.991 34.028 1.00 32.46 275 ASP A N 1
ATOM 2216 C CA . ASP A 1 281 ? -15.717 -17.741 33.833 1.00 31.03 275 ASP A CA 1
ATOM 2217 C C . ASP A 1 281 ? -16.122 -18.947 33.003 1.00 31.67 275 ASP A C 1
ATOM 2218 O O . ASP A 1 281 ? -16.464 -20.003 33.543 1.00 30.79 275 ASP A O 1
ATOM 2223 N N . SER A 1 282 ? -16.134 -18.767 31.684 1.00 28.27 276 SER A N 1
ATOM 2224 C CA . SER A 1 282 ? -16.722 -19.784 30.830 1.00 27.85 276 SER A CA 1
ATOM 2225 C C . SER A 1 282 ? -15.966 -21.098 30.931 1.00 30.92 276 SER A C 1
ATOM 2226 O O . SER A 1 282 ? -16.583 -22.164 30.914 1.00 31.92 276 SER A O 1
ATOM 2229 N N . LEU A 1 283 ? -14.636 -21.051 31.055 1.00 30.49 277 LEU A N 1
ATOM 2230 C CA . LEU A 1 283 ? -13.889 -22.309 31.105 1.00 34.27 277 LEU A CA 1
ATOM 2231 C C . LEU A 1 283 ? -14.179 -23.079 32.395 1.00 33.04 277 LEU A C 1
ATOM 2232 O O . LEU A 1 283 ? -14.368 -24.310 32.370 1.00 36.03 277 LEU A O 1
ATOM 2237 N N . ALA A 1 284 ? -14.243 -22.366 33.519 1.00 33.15 278 ALA A N 1
ATOM 2238 C CA . ALA A 1 284 ? -14.559 -22.995 34.802 1.00 32.29 278 ALA A CA 1
ATOM 2239 C C . ALA A 1 284 ? -15.954 -23.610 34.790 1.00 34.55 278 ALA A C 1
ATOM 2240 O O . ALA A 1 284 ? -16.169 -24.711 35.322 1.00 32.38 278 ALA A O 1
ATOM 2242 N N . THR A 1 285 ? -16.922 -22.893 34.207 1.00 32.42 279 THR A N 1
ATOM 2243 C CA . THR A 1 285 ? -18.273 -23.427 34.105 1.00 30.15 279 THR A CA 1
ATOM 2244 C C . THR A 1 285 ? -18.316 -24.626 33.175 1.00 30.04 279 THR A C 1
ATOM 2245 O O . THR A 1 285 ? -19.040 -25.595 33.439 1.00 27.54 279 THR A O 1
ATOM 2249 N N . THR A 1 286 ? -17.532 -24.595 32.095 1.00 31.49 280 THR A N 1
ATOM 2250 C CA . THR A 1 286 ? -17.494 -25.743 31.199 1.00 29.69 280 THR A CA 1
ATOM 2251 C C . THR A 1 286 ? -16.973 -26.974 31.930 1.00 29.42 280 THR A C 1
ATOM 2252 O O . THR A 1 286 ? -17.536 -28.067 31.792 1.00 27.96 280 THR A O 1
ATOM 2256 N N . ALA A 1 287 ? -15.934 -26.797 32.752 1.00 31.22 281 ALA A N 1
ATOM 2257 C CA . ALA A 1 287 ? -15.397 -27.915 33.523 1.00 31.26 281 ALA A CA 1
ATOM 2258 C C . ALA A 1 287 ? -16.442 -28.485 34.463 1.00 32.32 281 ALA A C 1
ATOM 2259 O O . ALA A 1 287 ? -16.594 -29.714 34.579 1.00 33.60 281 ALA A O 1
ATOM 2261 N N . GLU A 1 288 ? -17.155 -27.608 35.163 1.00 30.20 282 GLU A N 1
ATOM 2262 C CA . GLU A 1 288 ? -18.188 -28.081 36.076 1.00 30.30 282 GLU A CA 1
ATOM 2263 C C . GLU A 1 288 ? -19.314 -28.791 35.321 1.00 27.66 282 GLU A C 1
ATOM 2264 O O . GLU A 1 288 ? -19.774 -29.865 35.731 1.00 28.10 282 GLU A O 1
ATOM 2270 N N . TYR A 1 289 ? -19.741 -28.235 34.183 1.00 24.37 283 TYR A N 1
ATOM 2271 C CA . TYR A 1 289 ? -20.862 -28.792 33.430 1.00 21.70 283 TYR A CA 1
ATOM 2272 C C . TYR A 1 289 ? -20.512 -30.080 32.697 1.00 24.61 283 TYR A C 1
ATOM 2273 O O . TYR A 1 289 ? -21.426 -30.782 32.247 1.00 22.05 283 TYR A O 1
ATOM 2282 N N . THR A 1 290 ? -19.230 -30.382 32.517 1.00 26.75 284 THR A N 1
ATOM 2283 C CA . THR A 1 290 ? -18.829 -31.613 31.839 1.00 27.38 284 THR A CA 1
ATOM 2284 C C . THR A 1 290 ? -18.196 -32.598 32.802 1.00 28.90 284 THR A C 1
ATOM 2285 O O . THR A 1 290 ? -17.606 -33.580 32.356 1.00 30.31 284 THR A O 1
ATOM 2289 N N . ALA A 1 291 ? -18.295 -32.349 34.111 1.00 30.51 285 ALA A N 1
ATOM 2290 C CA . ALA A 1 291 ? -17.842 -33.331 35.084 1.00 29.91 285 ALA A CA 1
ATOM 2291 C C . ALA A 1 291 ? -18.610 -34.628 34.884 1.00 29.82 285 ALA A C 1
ATOM 2292 O O . ALA A 1 291 ? -19.638 -34.674 34.208 1.00 28.44 285 ALA A O 1
ATOM 2294 N N . GLN A 1 292 ? -18.090 -35.705 35.477 1.00 29.25 286 GLN A N 1
ATOM 2295 C CA . GLN A 1 292 ? -18.661 -37.014 35.222 1.00 32.09 286 GLN A CA 1
ATOM 2296 C C . GLN A 1 292 ? -20.152 -37.000 35.533 1.00 27.76 286 GLN A C 1
ATOM 2297 O O . GLN A 1 292 ? -20.581 -36.419 36.535 1.00 30.81 286 GLN A O 1
ATOM 2303 N N . GLY A 1 293 ? -20.940 -37.557 34.619 1.00 27.61 287 GLY A N 1
ATOM 2304 C CA . GLY A 1 293 ? -22.365 -37.694 34.826 1.00 28.21 287 GLY A CA 1
ATOM 2305 C C . GLY A 1 293 ? -23.182 -36.479 34.462 1.00 28.42 287 GLY A C 1
ATOM 2306 O O . GLY A 1 293 ? -24.372 -36.432 34.787 1.00 24.35 287 GLY A O 1
ATOM 2307 N N . ARG A 1 294 ? -22.571 -35.490 33.819 1.00 25.42 288 ARG A N 1
ATOM 2308 C CA . ARG A 1 294 ? -23.287 -34.297 33.382 1.00 23.35 288 ARG A CA 1
ATOM 2309 C C . ARG A 1 294 ? -23.197 -34.205 31.868 1.00 22.15 288 ARG A C 1
ATOM 2310 O O . ARG A 1 294 ? -23.449 -35.201 31.188 1.00 23.83 288 ARG A O 1
ATOM 2318 N N . LEU A 1 295 ? -22.885 -33.030 31.329 1.00 23.63 289 LEU A N 1
ATOM 2319 C CA . LEU A 1 295 ? -22.800 -32.942 29.875 1.00 24.48 289 LEU A CA 1
ATOM 2320 C C . LEU A 1 295 ? -21.552 -33.645 29.359 1.00 24.25 289 LEU A C 1
ATOM 2321 O O . LEU A 1 295 ? -20.510 -33.674 30.013 1.00 25.67 289 LEU A O 1
ATOM 2326 N N . HIS A 1 296 ? -21.646 -34.152 28.125 1.00 25.62 290 HIS A N 1
ATOM 2327 C CA . HIS A 1 296 ? -20.496 -34.814 27.518 1.00 27.47 290 HIS A CA 1
ATOM 2328 C C . HIS A 1 296 ? -19.440 -33.810 27.081 1.00 29.92 290 HIS A C 1
ATOM 2329 O O . HIS A 1 296 ? -18.239 -34.024 27.306 1.00 29.90 290 HIS A O 1
ATOM 2336 N N . MET A 1 297 ? -19.861 -32.708 26.452 1.00 26.73 291 MET A N 1
ATOM 2337 C CA . MET A 1 297 ? -18.913 -31.677 26.058 1.00 27.69 291 MET A CA 1
ATOM 2338 C C . MET A 1 297 ? -19.587 -30.323 26.169 1.00 26.32 291 MET A C 1
ATOM 2339 O O . MET A 1 297 ? -20.814 -30.221 26.193 1.00 26.96 291 MET A O 1
ATOM 2344 N N . GLY A 1 298 ? -18.764 -29.292 26.115 1.00 26.42 292 GLY A N 1
ATOM 2345 C CA . GLY A 1 298 ? -19.250 -27.926 25.980 1.00 27.28 292 GLY A CA 1
ATOM 2346 C C . GLY A 1 298 ? -18.321 -27.120 25.096 1.00 27.60 292 GLY A C 1
ATOM 2347 O O . GLY A 1 298 ? -17.150 -27.464 24.923 1.00 31.22 292 GLY A O 1
ATOM 2348 N N . TYR A 1 299 ? -18.874 -26.102 24.449 1.00 33.67 293 TYR A N 1
ATOM 2349 C CA . TYR A 1 299 ? -18.056 -25.096 23.786 1.00 29.32 293 TYR A CA 1
ATOM 2350 C C . TYR A 1 299 ? -18.379 -23.722 24.361 1.00 29.86 293 TYR A C 1
ATOM 2351 O O . TYR A 1 299 ? -19.446 -23.509 24.940 1.00 30.05 293 TYR A O 1
ATOM 2360 N N . SER A 1 300 ? -17.432 -22.798 24.215 1.00 29.91 294 SER A N 1
ATOM 2361 C CA . SER A 1 300 ? -17.625 -21.444 24.714 1.00 29.75 294 SER A CA 1
ATOM 2362 C C . SER A 1 300 ? -17.190 -20.436 23.660 1.00 30.06 294 SER A C 1
ATOM 2363 O O . SER A 1 300 ? -16.861 -20.824 22.528 1.00 31.74 294 SER A O 1
ATOM 2366 N N . PHE A 1 301 ? -17.178 -19.152 24.019 1.00 32.12 295 PHE A N 1
ATOM 2367 C CA . PHE A 1 301 ? -16.802 -18.083 23.098 1.00 32.42 295 PHE A CA 1
ATOM 2368 C C . PHE A 1 301 ? -15.308 -17.769 23.150 1.00 34.10 295 PHE A C 1
ATOM 2369 O O . PHE A 1 301 ? -14.872 -16.809 22.518 1.00 32.46 295 PHE A O 1
ATOM 2377 N N . GLU A 1 302 ? -14.503 -18.586 23.856 1.00 34.23 296 GLU A N 1
ATOM 2378 C CA . GLU A 1 302 ? -13.110 -18.213 24.105 1.00 32.66 296 GLU A CA 1
ATOM 2379 C C . GLU A 1 302 ? -12.277 -18.161 22.821 1.00 36.37 296 GLU A C 1
ATOM 2380 O O . GLU A 1 302 ? -11.348 -17.352 22.730 1.00 35.94 296 GLU A O 1
ATOM 2386 N N . LEU A 1 303 ? -12.578 -19.001 21.830 1.00 34.60 297 LEU A N 1
ATOM 2387 C CA . LEU A 1 303 ? -11.922 -18.919 20.527 1.00 37.01 297 LEU A CA 1
ATOM 2388 C C . LEU A 1 303 ? -12.830 -18.301 19.462 1.00 34.45 297 LEU A C 1
ATOM 2389 O O . LEU A 1 303 ? -12.586 -18.462 18.255 1.00 35.97 297 LEU A O 1
ATOM 2394 N N . LEU A 1 304 ? -13.882 -17.607 19.888 1.00 37.09 298 LEU A N 1
ATOM 2395 C CA . LEU A 1 304 ? -14.830 -16.965 18.988 1.00 32.41 298 LEU A CA 1
ATOM 2396 C C . LEU A 1 304 ? -14.719 -15.441 19.028 1.00 29.69 298 LEU A C 1
ATOM 2397 O O . LEU A 1 304 ? -15.619 -14.757 18.537 1.00 32.62 298 LEU A O 1
ATOM 2402 N N . VAL A 1 305 ? -13.673 -14.897 19.644 1.00 29.93 299 VAL A N 1
ATOM 2403 C CA . VAL A 1 305 ? -13.564 -13.454 19.825 1.00 33.89 299 VAL A CA 1
ATOM 2404 C C . VAL A 1 305 ? -12.340 -12.884 19.112 1.00 36.79 299 VAL A C 1
ATOM 2405 O O . VAL A 1 305 ? -11.710 -13.569 18.298 1.00 34.76 299 VAL A O 1
ATOM 2409 N N . GLN A 1 306 ? -12.039 -11.602 19.367 1.00 39.60 300 GLN A N 1
ATOM 2410 C CA . GLN A 1 306 ? -10.992 -10.887 18.631 1.00 42.39 300 GLN A CA 1
ATOM 2411 C C . GLN A 1 306 ? -9.593 -11.415 18.929 1.00 44.59 300 GLN A C 1
ATOM 2412 O O . GLN A 1 306 ? -8.741 -11.433 18.033 1.00 38.26 300 GLN A O 1
ATOM 2418 N N . ASP A 1 307 ? -9.358 -11.873 20.160 1.00 37.51 301 ASP A N 1
ATOM 2419 C CA . ASP A 1 307 ? -8.041 -12.320 20.611 1.00 40.79 301 ASP A CA 1
ATOM 2420 C C . ASP A 1 307 ? -7.479 -13.394 19.687 1.00 41.06 301 ASP A C 1
ATOM 2421 O O . ASP A 1 307 ? -8.098 -14.449 19.496 1.00 41.87 301 ASP A O 1
ATOM 2426 N N . TYR A 1 308 ? -6.335 -13.099 19.069 1.00 42.32 302 TYR A N 1
ATOM 2427 C CA . TYR A 1 308 ? -5.710 -14.033 18.136 1.00 44.92 302 TYR A CA 1
ATOM 2428 C C . TYR A 1 308 ? -4.198 -13.866 18.219 1.00 45.81 302 TYR A C 1
ATOM 2429 O O . TYR A 1 308 ? -3.650 -12.875 17.729 1.00 46.96 302 TYR A O 1
ATOM 2438 N N . SER A 1 309 ? -3.535 -14.834 18.842 1.00 47.92 303 SER A N 1
ATOM 2439 C CA . SER A 1 309 ? -2.087 -14.845 19.008 1.00 47.93 303 SER A CA 1
ATOM 2440 C C . SER A 1 309 ? -1.701 -16.219 19.524 1.00 48.57 303 SER A C 1
ATOM 2441 O O . SER A 1 309 ? -2.530 -16.934 20.100 1.00 44.33 303 SER A O 1
ATOM 2444 N N . ALA A 1 310 ? -0.429 -16.575 19.330 1.00 50.02 304 ALA A N 1
ATOM 2445 C CA . ALA A 1 310 ? 0.061 -17.838 19.874 1.00 50.89 304 ALA A CA 1
ATOM 2446 C C . ALA A 1 310 ? -0.067 -17.864 21.390 1.00 49.01 304 ALA A C 1
ATOM 2447 O O . ALA A 1 310 ? -0.509 -18.864 21.967 1.00 49.56 304 ALA A O 1
ATOM 2449 N N . ALA A 1 311 ? 0.269 -16.752 22.045 1.00 47.22 305 ALA A N 1
ATOM 2450 C CA . ALA A 1 311 ? 0.121 -16.676 23.492 1.00 47.96 305 ALA A CA 1
ATOM 2451 C C . ALA A 1 311 ? -1.328 -16.908 23.901 1.00 47.14 305 ALA A C 1
ATOM 2452 O O . ALA A 1 311 ? -1.603 -17.707 24.801 1.00 46.69 305 ALA A O 1
ATOM 2454 N N . TYR A 1 312 ? -2.278 -16.252 23.223 1.00 45.33 306 TYR A N 1
ATOM 2455 C CA . TYR A 1 312 ? -3.672 -16.368 23.647 1.00 45.17 306 TYR A CA 1
ATOM 2456 C C . TYR A 1 312 ? -4.197 -17.790 23.460 1.00 42.84 306 TYR A C 1
ATOM 2457 O O . TYR A 1 312 ? -4.806 -18.356 24.373 1.00 43.60 306 TYR A O 1
ATOM 2466 N N . ILE A 1 313 ? -3.979 -18.382 22.285 1.00 43.20 307 ILE A N 1
ATOM 2467 C CA . ILE A 1 313 ? -4.476 -19.735 22.038 1.00 43.17 307 ILE A CA 1
ATOM 2468 C C . ILE A 1 313 ? -3.834 -20.719 23.009 1.00 45.79 307 ILE A C 1
ATOM 2469 O O . ILE A 1 313 ? -4.514 -21.560 23.622 1.00 42.68 307 ILE A O 1
ATOM 2474 N N . ARG A 1 314 ? -2.516 -20.613 23.182 1.00 44.16 308 ARG A N 1
ATOM 2475 C CA . ARG A 1 314 ? -1.817 -21.500 24.102 1.00 49.92 308 ARG A CA 1
ATOM 2476 C C . ARG A 1 314 ? -2.359 -21.359 25.524 1.00 45.84 308 ARG A C 1
ATOM 2477 O O . ARG A 1 314 ? -2.681 -22.359 26.173 1.00 46.18 308 ARG A O 1
ATOM 2485 N N . ASP A 1 315 ? -2.494 -20.122 26.016 1.00 43.07 309 ASP A N 1
ATOM 2486 C CA . ASP A 1 315 ? -2.979 -19.907 27.375 1.00 41.16 309 ASP A CA 1
ATOM 2487 C C . ASP A 1 315 ? -4.417 -20.394 27.544 1.00 45.96 309 ASP A C 1
ATOM 2488 O O . ASP A 1 315 ? -4.749 -21.013 28.560 1.00 42.47 309 ASP A O 1
ATOM 2493 N N . THR A 1 316 ? -5.285 -20.133 26.559 1.00 42.87 310 THR A N 1
ATOM 2494 C CA . THR A 1 316 ? -6.684 -20.548 26.658 1.00 43.94 310 THR A CA 1
ATOM 2495 C C . THR A 1 316 ? -6.801 -22.066 26.710 1.00 43.86 310 THR A C 1
ATOM 2496 O O . THR A 1 316 ? -7.438 -22.627 27.617 1.00 44.70 310 THR A O 1
ATOM 2500 N N . VAL A 1 317 ? -6.196 -22.755 25.739 1.00 42.10 311 VAL A N 1
ATOM 2501 C CA . VAL A 1 317 ? -6.321 -24.208 25.700 1.00 43.07 311 VAL A CA 1
ATOM 2502 C C . VAL A 1 317 ? -5.651 -24.835 26.920 1.00 41.64 311 VAL A C 1
ATOM 2503 O O . VAL A 1 317 ? -6.169 -25.801 27.498 1.00 41.50 311 VAL A O 1
ATOM 2507 N N . SER A 1 318 ? -4.518 -24.274 27.364 1.00 40.84 312 SER A N 1
ATOM 2508 C CA . SER A 1 318 ? -3.844 -24.804 28.544 1.00 45.27 312 SER A CA 1
ATOM 2509 C C . SER A 1 318 ? -4.694 -24.635 29.792 1.00 42.38 312 SER A C 1
ATOM 2510 O O . SER A 1 318 ? -4.760 -25.543 30.631 1.00 42.82 312 SER A O 1
ATOM 2513 N N . ARG A 1 319 ? -5.334 -23.470 29.951 1.00 43.38 313 ARG A N 1
ATOM 2514 C CA . ARG A 1 319 ? -6.158 -23.257 31.136 1.00 44.73 313 ARG A CA 1
ATOM 2515 C C . ARG A 1 319 ? -7.347 -24.205 31.147 1.00 42.35 313 ARG A C 1
ATOM 2516 O O . ARG A 1 319 ? -7.697 -24.762 32.196 1.00 43.57 313 ARG A O 1
ATOM 2524 N N . LEU A 1 320 ? -7.964 -24.428 29.985 1.00 40.29 314 LEU A N 1
ATOM 2525 C CA . LEU A 1 320 ? -9.061 -25.396 29.944 1.00 41.57 314 LEU A CA 1
ATOM 2526 C C . LEU A 1 320 ? -8.569 -26.804 30.270 1.00 42.12 314 LEU A C 1
ATOM 2527 O O . LEU A 1 320 ? -9.221 -27.534 31.029 1.00 38.42 314 LEU A O 1
ATOM 2532 N N . GLU A 1 321 ? -7.421 -27.203 29.709 1.00 42.60 315 GLU A N 1
ATOM 2533 C CA . GLU A 1 321 ? -6.889 -28.542 29.960 1.00 42.24 315 GLU A CA 1
ATOM 2534 C C . GLU A 1 321 ? -6.567 -28.742 31.435 1.00 42.93 315 GLU A C 1
ATOM 2535 O O . GLU A 1 321 ? -6.821 -29.814 31.995 1.00 48.14 315 GLU A O 1
ATOM 2541 N N . ALA A 1 322 ? -6.017 -27.717 32.083 1.00 43.02 316 ALA A N 1
ATOM 2542 C CA . ALA A 1 322 ? -5.723 -27.817 33.506 1.00 44.00 316 ALA A CA 1
ATOM 2543 C C . ALA A 1 322 ? -6.995 -27.813 34.349 1.00 44.79 316 ALA A C 1
ATOM 2544 O O . ALA A 1 322 ? -7.040 -28.449 35.410 1.00 44.92 316 ALA A O 1
ATOM 2546 N N . THR A 1 323 ? -8.036 -27.115 33.894 1.00 44.06 317 THR A N 1
ATOM 2547 C CA . THR A 1 323 ? -9.254 -26.964 34.683 1.00 45.10 317 THR A CA 1
ATOM 2548 C C . THR A 1 323 ? -10.231 -28.110 34.486 1.00 44.88 317 THR A C 1
ATOM 2549 O O . THR A 1 323 ? -10.887 -28.552 35.437 1.00 42.96 317 THR A O 1
ATOM 2553 N N . MET A 1 324 ? -10.364 -28.559 33.253 1.00 40.46 318 MET A N 1
ATOM 2554 C CA . MET A 1 324 ? -11.331 -29.584 32.901 1.00 45.90 318 MET A CA 1
ATOM 2555 C C . MET A 1 324 ? -10.675 -30.950 32.973 1.00 55.10 318 MET A C 1
ATOM 2556 O O . MET A 1 324 ? -9.944 -31.335 32.057 1.00 51.88 318 MET A O 1
ATOM 2561 N N . LEU A 1 325 ? -10.986 -31.724 34.014 1.00 50.58 319 LEU A N 1
ATOM 2562 C CA . LEU A 1 325 ? -10.439 -33.075 34.027 1.00 55.86 319 LEU A CA 1
ATOM 2563 C C . LEU A 1 325 ? -11.369 -34.066 33.328 1.00 54.04 319 LEU A C 1
ATOM 2564 O O . LEU A 1 325 ? -10.985 -34.679 32.326 1.00 57.13 319 LEU A O 1
ATOM 2569 N N . GLU A 1 326 ? -12.578 -34.265 33.850 1.00 50.29 320 GLU A N 1
ATOM 2570 C CA . GLU A 1 326 ? -13.300 -35.408 33.314 1.00 50.40 320 GLU A CA 1
ATOM 2571 C C . GLU A 1 326 ? -14.044 -35.127 32.014 1.00 48.16 320 GLU A C 1
ATOM 2572 O O . GLU A 1 326 ? -14.434 -36.079 31.334 1.00 43.14 320 GLU A O 1
ATOM 2578 N N . GLY A 1 327 ? -14.170 -33.879 31.594 1.00 44.22 321 GLY A N 1
ATOM 2579 C CA . GLY A 1 327 ? -14.932 -33.612 30.394 1.00 39.88 321 GLY A CA 1
ATOM 2580 C C . GLY A 1 327 ? -14.075 -33.704 29.139 1.00 40.24 321 GLY A C 1
ATOM 2581 O O . GLY A 1 327 ? -12.849 -33.716 29.196 1.00 41.28 321 GLY A O 1
ATOM 2582 N N . TRP A 1 328 ? -14.752 -33.742 28.001 1.00 38.02 322 TRP A N 1
ATOM 2583 C CA . TRP A 1 328 ? -14.074 -33.758 26.724 1.00 38.94 322 TRP A CA 1
ATOM 2584 C C . TRP A 1 328 ? -14.258 -32.412 26.055 1.00 37.12 322 TRP A C 1
ATOM 2585 O O . TRP A 1 328 ? -15.401 -31.957 25.919 1.00 36.74 322 TRP A O 1
ATOM 2596 N N . PRO A 1 329 ? -13.185 -31.735 25.659 1.00 36.00 323 PRO A N 1
ATOM 2597 C CA . PRO A 1 329 ? -13.334 -30.381 25.117 1.00 40.51 323 PRO A CA 1
ATOM 2598 C C . PRO A 1 329 ? -13.972 -30.385 23.738 1.00 34.51 323 PRO A C 1
ATOM 2599 O O . PRO A 1 329 ? -13.977 -31.376 23.000 1.00 38.07 323 PRO A O 1
ATOM 2603 N N . CYS A 1 330 ? -14.557 -29.242 23.409 1.00 33.87 324 CYS A N 1
ATOM 2604 C CA . CYS A 1 330 ? -15.070 -28.982 22.082 1.00 32.47 324 CYS A CA 1
ATOM 2605 C C . CYS A 1 330 ? -14.711 -27.554 21.712 1.00 34.72 324 CYS A C 1
ATOM 2606 O O . CYS A 1 330 ? -14.964 -26.629 22.486 1.00 34.52 324 CYS A O 1
ATOM 2609 N N . TRP A 1 331 ? -14.097 -27.386 20.548 1.00 33.48 325 TRP A N 1
ATOM 2610 C CA . TRP A 1 331 ? -13.600 -26.092 20.107 1.00 34.33 325 TRP A CA 1
ATOM 2611 C C . TRP A 1 331 ? -14.288 -25.669 18.822 1.00 34.87 325 TRP A C 1
ATOM 2612 O O . TRP A 1 331 ? -14.634 -26.498 17.973 1.00 34.61 325 TRP A O 1
ATOM 2623 N N . ALA A 1 332 ? -14.473 -24.356 18.697 1.00 33.60 326 ALA A N 1
ATOM 2624 C CA . ALA A 1 332 ? -15.016 -23.748 17.496 1.00 36.30 326 ALA A CA 1
ATOM 2625 C C . ALA A 1 332 ? -14.351 -22.394 17.330 1.00 32.08 326 ALA A C 1
ATOM 2626 O O . ALA A 1 332 ? -14.002 -21.734 18.314 1.00 34.32 326 ALA A O 1
ATOM 2628 N N . ILE A 1 333 ? -14.157 -21.993 16.079 1.00 34.84 327 ILE A N 1
ATOM 2629 C CA . ILE A 1 333 ? -13.654 -20.658 15.776 1.00 36.14 327 ILE A CA 1
ATOM 2630 C C . ILE A 1 333 ? -14.651 -19.813 15.003 1.00 31.74 327 ILE A C 1
ATOM 2631 O O . ILE A 1 333 ? -14.423 -18.606 14.868 1.00 35.28 327 ILE A O 1
ATOM 2636 N N . SER A 1 334 ? -15.763 -20.383 14.533 1.00 29.02 328 SER A N 1
ATOM 2637 C CA . SER A 1 334 ? -16.808 -19.639 13.833 1.00 32.31 328 SER A CA 1
ATOM 2638 C C . SER A 1 334 ? -18.147 -20.298 14.104 1.00 31.21 328 SER A C 1
ATOM 2639 O O . SER A 1 334 ? -18.233 -21.522 14.223 1.00 32.71 328 SER A O 1
ATOM 2642 N N . ASN A 1 335 ? -19.199 -19.490 14.142 1.00 26.79 329 ASN A N 1
ATOM 2643 C CA . ASN A 1 335 ? -20.547 -20.032 14.213 1.00 25.87 329 ASN A CA 1
ATOM 2644 C C . ASN A 1 335 ? -21.511 -18.931 13.805 1.00 24.46 329 ASN A C 1
ATOM 2645 O O . ASN A 1 335 ? -21.097 -17.888 13.294 1.00 27.79 329 ASN A O 1
ATOM 2650 N N . HIS A 1 336 ? -22.802 -19.190 13.967 1.00 24.92 330 HIS A N 1
ATOM 2651 C CA . HIS A 1 336 ? -23.816 -18.255 13.511 1.00 28.01 330 HIS A CA 1
ATOM 2652 C C . HIS A 1 336 ? -23.910 -16.985 14.380 1.00 24.40 330 HIS A C 1
ATOM 2653 O O . HIS A 1 336 ? -24.732 -16.123 14.065 1.00 26.02 330 HIS A O 1
ATOM 2660 N N . ASP A 1 337 ? -23.074 -16.809 15.412 1.00 24.14 331 ASP A N 1
ATOM 2661 C CA . ASP A 1 337 ? -23.192 -15.639 16.293 1.00 23.26 331 ASP A CA 1
ATOM 2662 C C . ASP A 1 337 ? -22.031 -14.656 16.211 1.00 24.64 331 ASP A C 1
ATOM 2663 O O . ASP A 1 337 ? -22.099 -13.586 16.845 1.00 24.65 331 ASP A O 1
ATOM 2668 N N . VAL A 1 338 ? -20.959 -14.986 15.478 1.00 26.27 332 VAL A N 1
ATOM 2669 C CA . VAL A 1 338 ? -19.742 -14.194 15.474 1.00 23.62 332 VAL A CA 1
ATOM 2670 C C . VAL A 1 338 ? -19.303 -13.947 14.037 1.00 26.77 332 VAL A C 1
ATOM 2671 O O . VAL A 1 338 ? -19.714 -14.637 13.102 1.00 26.72 332 VAL A O 1
ATOM 2675 N N . VAL A 1 339 ? -18.421 -12.963 13.883 1.00 28.02 333 VAL A N 1
ATOM 2676 C CA . VAL A 1 339 ? -17.818 -12.725 12.578 1.00 27.67 333 VAL A CA 1
ATOM 2677 C C . VAL A 1 339 ? -17.002 -13.942 12.171 1.00 28.10 333 VAL A C 1
ATOM 2678 O O . VAL A 1 339 ? -16.190 -14.446 12.956 1.00 31.18 333 VAL A O 1
ATOM 2682 N N . ARG A 1 340 ? -17.141 -14.354 10.910 1.00 29.93 334 ARG A N 1
ATOM 2683 C CA . ARG A 1 340 ? -16.387 -15.500 10.396 1.00 31.08 334 ARG A CA 1
ATOM 2684 C C . ARG A 1 340 ? -14.894 -15.356 10.672 1.00 33.41 334 ARG A C 1
ATOM 2685 O O . ARG A 1 340 ? -14.304 -14.297 10.433 1.00 31.69 334 ARG A O 1
ATOM 2693 N N . ALA A 1 341 ? -14.280 -16.449 11.147 1.00 30.21 335 ALA A N 1
ATOM 2694 C CA . ALA A 1 341 ? -12.914 -16.387 11.664 1.00 33.31 335 ALA A CA 1
ATOM 2695 C C . ALA A 1 341 ? -11.920 -15.943 10.610 1.00 35.50 335 ALA A C 1
ATOM 2696 O O . ALA A 1 3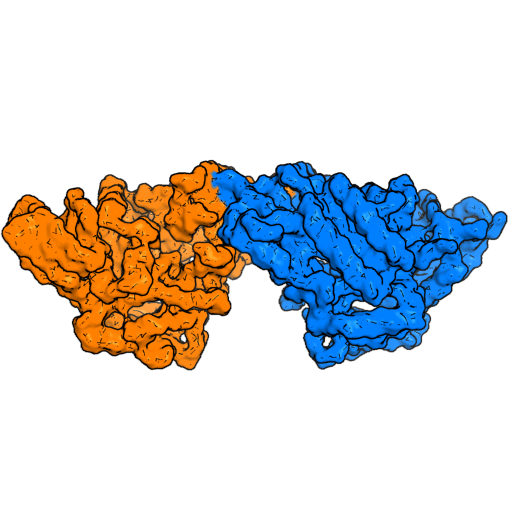41 ? -10.911 -15.310 10.940 1.00 32.54 335 ALA A O 1
ATOM 2698 N N . VAL A 1 342 ? -12.181 -16.278 9.352 1.00 34.67 336 VAL A N 1
ATOM 2699 C CA . VAL A 1 342 ? -11.307 -15.829 8.269 1.00 37.52 336 VAL A CA 1
ATOM 2700 C C . VAL A 1 342 ? -11.134 -14.312 8.329 1.00 34.46 336 VAL A C 1
ATOM 2701 O O . VAL A 1 342 ? -10.011 -13.795 8.296 1.00 38.28 336 VAL A O 1
ATOM 2705 N N . THR A 1 343 ? -12.246 -13.577 8.467 1.00 37.00 337 THR A N 1
ATOM 2706 C CA . THR A 1 343 ? -12.195 -12.118 8.628 1.00 37.20 337 THR A CA 1
ATOM 2707 C C . THR A 1 343 ? -11.843 -11.709 10.063 1.00 35.36 337 THR A C 1
ATOM 2708 O O . THR A 1 343 ? -11.011 -10.819 10.277 1.00 35.70 337 THR A O 1
ATOM 2712 N N . ARG A 1 344 ? -12.478 -12.331 11.064 1.00 33.00 338 ARG A N 1
ATOM 2713 C CA . ARG A 1 344 ? -12.294 -11.884 12.445 1.00 32.77 338 ARG A CA 1
ATOM 2714 C C . ARG A 1 344 ? -10.837 -11.991 12.885 1.00 33.83 338 ARG A C 1
ATOM 2715 O O . ARG A 1 344 ? -10.330 -11.113 13.586 1.00 36.84 338 ARG A O 1
ATOM 2723 N N . TRP A 1 345 ? -10.139 -13.04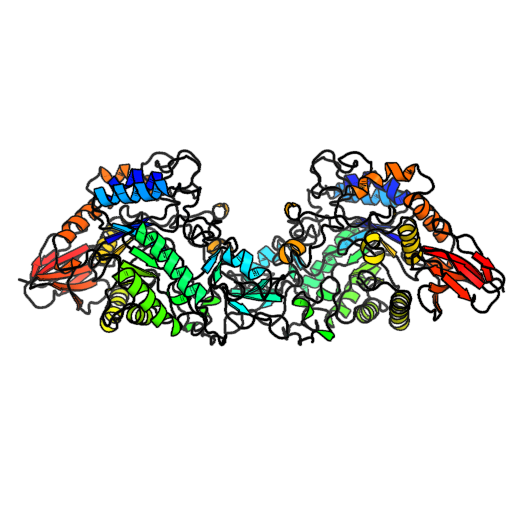4 12.458 1.00 35.88 339 TRP A N 1
ATOM 2724 C CA . TRP A 1 345 ? -8.740 -13.257 12.804 1.00 39.65 339 TRP A CA 1
ATOM 2725 C C . TRP A 1 345 ? -7.768 -12.887 11.687 1.00 41.28 339 TRP A C 1
ATOM 2726 O O . TRP A 1 345 ? -6.654 -12.444 11.980 1.00 40.62 339 TRP A O 1
ATOM 2737 N N . GLY A 1 346 ? -8.141 -13.080 10.426 1.00 38.70 340 GLY A N 1
ATOM 2738 C CA . GLY A 1 346 ? -7.218 -12.837 9.334 1.00 44.77 340 GLY A CA 1
ATOM 2739 C C . GLY A 1 346 ? -7.235 -11.423 8.797 1.00 45.83 340 GLY A C 1
ATOM 2740 O O . GLY A 1 346 ? -6.268 -10.992 8.161 1.00 46.11 340 GLY A O 1
ATOM 2741 N N . GLY A 1 347 ? -8.334 -10.704 9.002 1.00 45.53 341 GLY A N 1
ATOM 2742 C CA . GLY A 1 347 ? -8.412 -9.315 8.584 1.00 43.27 341 GLY A CA 1
ATOM 2743 C C . GLY A 1 347 ? -9.163 -9.129 7.281 1.00 45.45 341 GLY A C 1
ATOM 2744 O O . GLY A 1 347 ? -9.801 -10.036 6.734 1.00 43.52 341 GLY A O 1
ATOM 2745 N N . ALA A 1 348 ? -9.076 -7.899 6.772 1.00 48.41 342 ALA A N 1
ATOM 2746 C CA . ALA A 1 348 ? -9.826 -7.557 5.573 1.00 47.69 342 ALA A CA 1
ATOM 2747 C C . ALA A 1 348 ? -9.262 -8.246 4.336 1.00 49.49 342 ALA A C 1
ATOM 2748 O O . ALA A 1 348 ? -10.005 -8.515 3.387 1.00 47.38 342 ALA A O 1
ATOM 2750 N N . GLN A 1 349 ? -7.972 -8.558 4.326 1.00 48.97 343 GLN A N 1
ATOM 2751 C CA . GLN A 1 349 ? -7.350 -9.174 3.163 1.00 51.43 343 GLN A CA 1
ATOM 2752 C C . GLN A 1 349 ? -6.768 -10.543 3.500 1.00 49.40 343 GLN A C 1
ATOM 2753 O O . GLN A 1 349 ? -5.702 -10.921 3.004 1.00 45.58 343 GLN A O 1
ATOM 2759 N N . ALA A 1 350 ? -7.462 -11.302 4.350 1.00 45.94 344 ALA A N 1
ATOM 2760 C CA . ALA A 1 350 ? -6.997 -12.636 4.705 1.00 46.38 344 ALA A CA 1
ATOM 2761 C C . ALA A 1 350 ? -6.901 -13.511 3.456 1.00 45.13 344 ALA A C 1
ATOM 2762 O O . ALA A 1 350 ? -7.812 -13.529 2.622 1.00 41.74 344 ALA A O 1
ATOM 2764 N N . THR A 1 351 ? -5.756 -14.204 3.307 1.00 48.75 345 THR A N 1
ATOM 2765 C CA . THR A 1 351 ? -5.479 -15.047 2.145 1.00 46.26 345 THR A CA 1
ATOM 2766 C C . THR A 1 351 ? -6.076 -16.447 2.320 1.00 46.33 345 THR A C 1
ATOM 2767 O O . THR A 1 351 ? -6.266 -16.911 3.449 1.00 45.35 345 THR A O 1
ATOM 2771 N N . PRO A 1 352 ? -6.370 -17.144 1.213 1.00 46.16 346 PRO A N 1
ATOM 2772 C CA . PRO A 1 352 ? -6.786 -18.560 1.319 1.00 47.39 346 PRO A CA 1
ATOM 2773 C C . PRO A 1 352 ? -5.798 -19.438 2.081 1.00 47.39 346 PRO A C 1
ATOM 2774 O O . PRO A 1 352 ? -6.210 -20.411 2.738 1.00 48.72 346 PRO A O 1
ATOM 2778 N N . ALA A 1 353 ? -4.503 -19.110 2.030 1.00 42.69 347 ALA A N 1
ATOM 2779 C CA . ALA A 1 353 ? -3.525 -19.825 2.843 1.00 46.45 347 ALA A CA 1
ATOM 2780 C C . ALA A 1 353 ? -3.876 -19.720 4.318 1.00 47.26 347 ALA A C 1
ATOM 2781 O O . ALA A 1 353 ? -3.763 -20.697 5.071 1.00 46.28 347 ALA A O 1
ATOM 2783 N N . PHE A 1 354 ? -4.346 -18.546 4.739 1.00 45.13 348 PHE A N 1
ATOM 2784 C CA . PHE A 1 354 ? -4.745 -18.373 6.131 1.00 45.36 348 PHE A CA 1
ATOM 2785 C C . PHE A 1 354 ? -5.982 -19.201 6.457 1.00 39.69 348 PHE A C 1
ATOM 2786 O O . PHE A 1 354 ? -6.073 -19.782 7.546 1.00 43.83 348 PHE A O 1
ATOM 2794 N N . ALA A 1 355 ? -6.952 -19.253 5.543 1.00 37.70 349 ALA A N 1
ATOM 2795 C CA . ALA A 1 355 ? -8.161 -20.029 5.803 1.00 43.35 349 ALA A CA 1
ATOM 2796 C C . ALA A 1 355 ? -7.830 -21.503 6.005 1.00 42.44 349 ALA A C 1
ATOM 2797 O O . ALA A 1 355 ? -8.259 -22.126 6.991 1.00 42.22 349 ALA A O 1
ATOM 2799 N N . ARG A 1 356 ? -7.024 -22.067 5.099 1.00 43.91 350 ARG A N 1
ATOM 2800 C CA . ARG A 1 356 ? -6.643 -23.474 5.223 1.00 44.84 350 ARG A CA 1
ATOM 2801 C C . ARG A 1 356 ? -5.835 -23.716 6.492 1.00 43.89 350 ARG A C 1
ATOM 2802 O O . ARG A 1 356 ? -6.035 -24.725 7.193 1.00 44.30 350 ARG A O 1
ATOM 2810 N N . MET A 1 357 ? -4.951 -22.775 6.832 1.00 43.31 351 MET A N 1
ATOM 2811 C CA . MET A 1 357 ? -4.142 -22.929 8.029 1.00 45.73 351 MET A CA 1
ATOM 2812 C C . MET A 1 357 ? -5.014 -22.942 9.275 1.00 45.87 351 MET A C 1
ATOM 2813 O O . MET A 1 357 ? -4.814 -23.771 10.163 1.00 46.44 351 MET A O 1
ATOM 2818 N N . VAL A 1 358 ? -5.967 -22.008 9.373 1.00 44.41 352 VAL A N 1
ATOM 2819 C CA . VAL A 1 358 ? -6.727 -21.892 10.615 1.00 44.58 352 VAL A CA 1
ATOM 2820 C C . VAL A 1 358 ? -7.662 -23.089 10.795 1.00 42.75 352 VAL A C 1
ATOM 2821 O O . VAL A 1 358 ? -7.860 -23.560 11.924 1.00 41.48 352 VAL A O 1
ATOM 2825 N N . VAL A 1 359 ? -8.196 -23.647 9.703 1.00 44.71 353 VAL A N 1
ATOM 2826 C CA . VAL A 1 359 ? -8.994 -24.865 9.849 1.00 43.81 353 VAL A CA 1
ATOM 2827 C C . VAL A 1 359 ? -8.129 -26.031 10.341 1.00 46.83 353 VAL A C 1
ATOM 2828 O O . VAL A 1 359 ? -8.538 -26.790 11.239 1.00 39.92 353 VAL A O 1
ATOM 2832 N N . ALA A 1 360 ? -6.917 -26.187 9.786 1.00 45.63 354 ALA A N 1
ATOM 2833 C CA . ALA A 1 360 ? -6.043 -27.256 10.281 1.00 45.56 354 ALA A CA 1
ATOM 2834 C C . ALA A 1 360 ? -5.627 -27.003 11.729 1.00 45.12 354 ALA A C 1
ATOM 2835 O O . ALA A 1 360 ? -5.534 -27.938 12.538 1.00 44.83 354 ALA A O 1
ATOM 2837 N N . LEU A 1 361 ? -5.356 -25.744 12.064 1.00 44.51 355 LEU A N 1
ATOM 2838 C CA . LEU A 1 361 ? -5.034 -25.372 13.431 1.00 44.57 355 LEU A CA 1
ATOM 2839 C C . LEU A 1 361 ? -6.153 -25.766 14.380 1.00 45.13 355 LEU A C 1
ATOM 2840 O O . LEU A 1 361 ? -5.899 -26.284 15.475 1.00 41.77 355 LEU A O 1
ATOM 2845 N N . LEU A 1 362 ? -7.398 -25.503 13.981 1.00 41.57 356 LEU A N 1
ATOM 2846 C CA . LEU A 1 362 ? -8.537 -25.832 14.826 1.00 44.91 356 LEU A CA 1
ATOM 2847 C C . LEU A 1 362 ? -8.647 -27.334 15.031 1.00 44.41 356 LEU A C 1
ATOM 2848 O O . LEU A 1 362 ? -8.803 -27.811 16.166 1.00 39.92 356 LEU A O 1
ATOM 2853 N N . CYS A 1 363 ? -8.565 -28.096 13.938 1.00 39.38 357 CYS A N 1
ATOM 2854 C CA . CYS A 1 363 ? -8.720 -29.542 14.008 1.00 42.29 357 CYS A CA 1
ATOM 2855 C C . CYS A 1 363 ? -7.493 -30.256 14.569 1.00 41.77 357 CYS A C 1
ATOM 2856 O O . CYS A 1 363 ? -7.531 -31.480 14.729 1.00 45.81 357 CYS A O 1
ATOM 2859 N N . SER A 1 364 ? -6.415 -29.541 14.877 1.00 42.57 358 SER A N 1
ATOM 2860 C CA . SER A 1 364 ? -5.267 -30.158 15.529 1.00 43.46 358 SER A CA 1
ATOM 2861 C C . SER A 1 364 ? -5.243 -29.942 17.039 1.00 47.34 358 SER A C 1
ATOM 2862 O O . SER A 1 364 ? -4.364 -30.488 17.719 1.00 45.48 358 SER A O 1
ATOM 2865 N N . LEU A 1 365 ? -6.170 -29.155 17.579 1.00 45.53 359 LEU A N 1
ATOM 2866 C CA . LEU A 1 365 ? -6.322 -29.052 19.017 1.00 39.98 359 LEU A CA 1
ATOM 2867 C C . LEU A 1 365 ? -7.021 -30.292 19.568 1.00 41.92 359 LEU A C 1
ATOM 2868 O O . LEU A 1 365 ? -7.737 -31.003 18.857 1.00 40.65 359 LEU A O 1
ATOM 2873 N N . ARG A 1 366 ? -6.816 -30.539 20.858 1.00 40.23 360 ARG A N 1
ATOM 2874 C CA . ARG A 1 366 ? -7.471 -31.662 21.512 1.00 41.01 360 ARG A CA 1
ATOM 2875 C C . ARG A 1 366 ? -8.943 -31.341 21.730 1.00 38.11 360 ARG A C 1
ATOM 2876 O O . ARG A 1 366 ? -9.278 -30.338 22.371 1.00 38.98 360 ARG A O 1
ATOM 2884 N N . GLY A 1 367 ? -9.816 -32.201 21.215 1.00 38.38 361 GLY A N 1
ATOM 2885 C CA . GLY A 1 367 ? -11.241 -32.046 21.420 1.00 37.43 361 GLY A CA 1
ATOM 2886 C C . GLY A 1 367 ? -12.063 -32.273 20.176 1.00 38.90 361 GLY A C 1
ATOM 2887 O O . GLY A 1 367 ? -11.528 -32.417 19.064 1.00 39.47 361 GLY A O 1
ATOM 2888 N N . SER A 1 368 ? -13.372 -32.372 20.347 1.00 31.09 362 SER A N 1
ATOM 2889 C CA . SER A 1 368 ? -14.237 -32.352 19.188 1.00 34.68 362 SER A CA 1
ATOM 2890 C C . SER A 1 368 ? -14.276 -30.936 18.611 1.00 32.68 362 SER A C 1
ATOM 2891 O O . SER A 1 368 ? -13.864 -29.964 19.251 1.00 35.28 362 SER A O 1
ATOM 2894 N N . ILE A 1 369 ? -14.702 -30.845 17.358 1.00 31.72 363 ILE A N 1
ATOM 2895 C CA . ILE A 1 369 ? -14.574 -29.623 16.570 1.00 32.49 363 ILE A CA 1
ATOM 2896 C C . ILE A 1 369 ? -15.909 -29.265 15.945 1.00 31.87 363 ILE A C 1
ATOM 2897 O O . ILE A 1 369 ? -16.557 -30.113 15.322 1.00 31.67 363 ILE A O 1
ATOM 2902 N N . CYS A 1 370 ? -16.304 -27.996 16.087 1.00 34.72 364 CYS A N 1
ATOM 2903 C CA . CYS A 1 370 ? -17.438 -27.442 15.361 1.00 32.39 364 CYS A CA 1
ATOM 2904 C C . CYS A 1 370 ? -16.91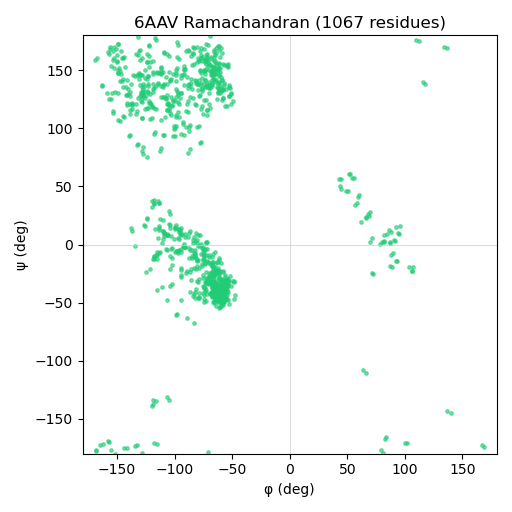4 -26.621 14.190 1.00 31.62 364 CYS A C 1
ATOM 2905 O O . CYS A 1 370 ? -16.143 -25.672 14.385 1.00 33.14 364 CYS A O 1
ATOM 2908 N N . LEU A 1 371 ? -17.364 -26.969 12.997 1.00 30.73 365 LEU A N 1
ATOM 2909 C CA . LEU A 1 371 ? -16.969 -26.324 11.750 1.00 30.89 365 LEU A CA 1
ATOM 2910 C C . LEU A 1 371 ? -18.201 -25.678 11.148 1.00 26.57 365 LEU A C 1
ATOM 2911 O O . LEU A 1 371 ? -19.163 -26.375 10.806 1.00 29.62 365 LEU A O 1
ATOM 2916 N N . TYR A 1 372 ? -18.183 -24.350 11.027 1.00 28.19 366 TYR A N 1
ATOM 2917 C CA . TYR A 1 372 ? -19.346 -23.625 10.556 1.00 28.05 366 TYR A CA 1
ATOM 2918 C C . TYR A 1 372 ? -19.416 -23.668 9.036 1.00 30.08 366 TYR A C 1
ATOM 2919 O O . TYR A 1 372 ? -18.398 -23.519 8.363 1.00 31.77 366 TYR A O 1
ATOM 2928 N N . GLN A 1 373 ? -20.628 -23.817 8.504 1.00 26.98 367 GLN A N 1
ATOM 2929 C CA . GLN A 1 373 ? -20.841 -23.868 7.057 1.00 26.40 367 GLN A CA 1
ATOM 2930 C C . GLN A 1 373 ? -20.122 -22.711 6.365 1.00 34.57 367 GLN A C 1
ATOM 2931 O O . GLN A 1 373 ? -20.253 -21.548 6.767 1.00 27.89 367 GLN A O 1
ATOM 2937 N N . GLY A 1 374 ? -19.253 -23.044 5.404 1.00 31.55 368 GLY A N 1
ATOM 2938 C CA . GLY A 1 374 ? -18.482 -22.054 4.690 1.00 28.23 368 GLY A CA 1
ATOM 2939 C C . GLY A 1 374 ? -17.041 -21.966 5.129 1.00 33.32 368 GLY A C 1
ATOM 2940 O O . GLY A 1 374 ? -16.211 -21.420 4.384 1.00 35.57 368 GLY A O 1
ATOM 2941 N N . GLU A 1 375 ? -16.708 -22.456 6.322 1.00 29.93 369 GLU A N 1
ATOM 2942 C CA . GLU A 1 375 ? -15.302 -22.463 6.704 1.00 31.87 369 GLU A CA 1
ATOM 2943 C C . GLU A 1 375 ? -14.507 -23.377 5.787 1.00 32.53 369 GLU A C 1
ATOM 2944 O O . GLU A 1 375 ? -13.311 -23.153 5.579 1.00 38.57 369 GLU A O 1
ATOM 2950 N N . GLU A 1 376 ? -15.146 -24.428 5.281 1.00 31.41 370 GLU A N 1
ATOM 2951 C CA . GLU A 1 376 ? -14.492 -25.319 4.331 1.00 32.35 370 GLU A CA 1
ATOM 2952 C C . GLU A 1 376 ? -14.237 -24.624 2.995 1.00 37.23 370 GLU A C 1
ATOM 2953 O O . GLU A 1 376 ? -13.431 -25.118 2.199 1.00 36.96 370 GLU A O 1
ATOM 2959 N N . LEU A 1 377 ? -14.927 -23.509 2.727 1.00 33.11 371 LEU A N 1
ATOM 2960 C CA . LEU A 1 377 ? -14.682 -22.679 1.552 1.00 33.78 371 LEU A CA 1
ATOM 2961 C C . LEU A 1 377 ? -13.786 -21.487 1.847 1.00 36.14 371 LEU A C 1
ATOM 2962 O O . LEU A 1 377 ? -13.407 -20.772 0.910 1.00 38.64 371 LEU A O 1
ATOM 2967 N N . GLY A 1 378 ? -13.432 -21.256 3.112 1.00 34.60 372 GLY A N 1
ATOM 2968 C CA . GLY A 1 378 ? -12.637 -20.096 3.483 1.00 35.24 372 GLY A CA 1
ATOM 2969 C C . GLY A 1 378 ? -13.343 -18.759 3.362 1.00 33.78 372 GLY A C 1
ATOM 2970 O O . GLY A 1 378 ? -12.680 -17.742 3.130 1.00 33.36 372 GLY A O 1
ATOM 2971 N N . LEU A 1 379 ? -14.674 -18.734 3.507 1.00 32.98 373 LEU A N 1
ATOM 2972 C CA . LEU A 1 379 ? -15.468 -17.533 3.240 1.00 32.77 373 LEU A CA 1
ATOM 2973 C C . LEU A 1 379 ? -15.174 -16.409 4.228 1.00 34.80 373 LEU A C 1
ATOM 2974 O O . LEU A 1 379 ? -15.024 -16.645 5.438 1.00 34.75 373 LEU A O 1
ATOM 2979 N N . SER A 1 380 ? -15.191 -15.174 3.715 1.00 31.90 374 SER A N 1
ATOM 2980 C CA . SER A 1 380 ? -15.041 -13.959 4.513 1.00 32.35 374 SER A CA 1
ATOM 2981 C C . SER A 1 380 ? -16.383 -13.506 5.071 1.00 26.16 374 SER A C 1
ATOM 2982 O O . SER A 1 380 ? -17.442 -13.900 4.589 1.00 29.63 374 SER A O 1
ATOM 2985 N N . GLU A 1 381 ? -16.324 -12.649 6.095 1.00 30.01 375 GLU A N 1
ATOM 2986 C CA . GLU A 1 381 ? -17.538 -12.024 6.606 1.00 32.14 375 GLU A CA 1
ATOM 2987 C C . GLU A 1 381 ? -18.189 -11.180 5.513 1.00 35.20 375 GLU A C 1
ATOM 2988 O O . GLU A 1 381 ? -17.506 -10.543 4.702 1.00 34.17 375 GLU A O 1
ATOM 2994 N N . ALA A 1 382 ? -19.511 -11.248 5.433 1.00 32.91 376 ALA A N 1
ATOM 2995 C CA . ALA A 1 382 ? -20.230 -10.382 4.512 1.00 29.86 376 ALA A CA 1
ATOM 2996 C C . ALA A 1 382 ? -20.405 -8.980 5.101 1.00 37.87 376 ALA A C 1
ATOM 2997 O O . ALA A 1 382 ? -20.379 -8.769 6.322 1.00 36.26 376 ALA A O 1
ATOM 2999 N N . GLU A 1 383 ? -20.609 -8.014 4.205 1.00 38.13 377 GLU A N 1
ATOM 3000 C CA . GLU A 1 383 ? -20.966 -6.644 4.562 1.00 39.35 377 GLU A CA 1
ATOM 3001 C C . GLU A 1 383 ? -22.455 -6.496 4.298 1.00 40.00 377 GLU A C 1
ATOM 3002 O O . GLU A 1 383 ? -22.891 -6.503 3.143 1.00 47.55 377 GLU A O 1
ATOM 3008 N N . VAL A 1 384 ? -23.241 -6.358 5.357 1.00 36.08 378 VAL A N 1
ATOM 3009 C CA . VAL A 1 384 ? -24.686 -6.259 5.222 1.00 32.06 378 VAL A CA 1
ATOM 3010 C C . VAL A 1 384 ? -25.050 -4.788 5.355 1.00 31.44 378 VAL A C 1
ATOM 3011 O O . VAL A 1 384 ? -24.671 -4.129 6.334 1.00 34.12 378 VAL A O 1
ATOM 3015 N N . ALA A 1 385 ? -25.735 -4.264 4.346 1.00 29.61 379 ALA A N 1
ATOM 3016 C CA . ALA A 1 385 ? -26.156 -2.880 4.384 1.00 35.53 379 ALA A CA 1
ATOM 3017 C C . ALA A 1 385 ? -27.290 -2.710 5.385 1.00 31.92 379 ALA A C 1
ATOM 3018 O O . ALA A 1 385 ? -28.067 -3.633 5.657 1.00 31.42 379 ALA A O 1
ATOM 3020 N N . PHE A 1 386 ? -27.410 -1.487 5.890 1.00 31.83 380 PHE A N 1
ATOM 3021 C CA . PHE A 1 386 ? -28.408 -1.192 6.913 1.00 31.90 380 PHE A CA 1
ATOM 3022 C C . PHE A 1 386 ? -29.807 -1.602 6.476 1.00 32.75 380 PHE A C 1
ATOM 3023 O O . PHE A 1 386 ? -30.577 -2.162 7.264 1.00 29.70 380 PHE A O 1
ATOM 3031 N N . GLU A 1 387 ? -30.146 -1.365 5.204 1.00 32.37 381 GLU A N 1
ATOM 3032 C CA . GLU A 1 387 ? -31.502 -1.643 4.764 1.00 31.70 381 GLU A CA 1
ATOM 3033 C C . GLU A 1 387 ? -31.792 -3.138 4.664 1.00 30.20 381 GLU A C 1
ATOM 3034 O O . GLU A 1 387 ? -32.967 -3.513 4.596 1.00 33.34 381 GLU A O 1
ATOM 3040 N N . ASP A 1 388 ? -30.763 -3.986 4.685 1.00 27.85 382 ASP A N 1
ATOM 3041 C CA . ASP A 1 388 ? -30.918 -5.432 4.611 1.00 27.89 382 ASP A CA 1
ATOM 3042 C C . ASP A 1 388 ? -30.906 -6.103 5.976 1.00 28.95 382 ASP A C 1
ATOM 3043 O O . ASP A 1 388 ? -31.106 -7.318 6.050 1.00 30.79 382 ASP A O 1
ATOM 3048 N N . LEU A 1 389 ? -30.670 -5.341 7.043 1.00 28.15 383 LEU A N 1
ATOM 3049 C CA . LEU A 1 389 ? -30.495 -5.923 8.373 1.00 29.51 383 LEU A CA 1
ATOM 3050 C C . LEU A 1 389 ? -31.710 -6.744 8.778 1.00 28.00 383 LEU A C 1
ATOM 3051 O O . LEU A 1 389 ? -32.849 -6.351 8.513 1.00 28.63 383 LEU A O 1
ATOM 3056 N N . GLN A 1 390 ? -31.465 -7.955 9.313 1.00 23.44 384 GLN A N 1
ATOM 3057 C CA . GLN A 1 390 ? -32.530 -8.816 9.795 1.00 24.70 384 GLN A CA 1
ATOM 3058 C C . GLN A 1 390 ? -32.476 -9.053 11.299 1.00 24.61 384 GLN A C 1
ATOM 3059 O O . GLN A 1 390 ? -33.516 -9.114 11.956 1.00 24.12 384 GLN A O 1
ATOM 3065 N N . ASP A 1 391 ? -31.283 -9.200 11.808 1.00 23.64 385 ASP A N 1
ATOM 3066 C CA . ASP A 1 391 ? -31.061 -9.614 13.211 1.00 23.95 385 ASP A CA 1
ATOM 3067 C C . ASP A 1 391 ? -31.470 -8.489 14.156 1.00 23.40 385 ASP A C 1
ATOM 3068 O O . ASP A 1 391 ? -30.891 -7.399 14.075 1.00 23.36 385 ASP A O 1
ATOM 3073 N N . PRO A 1 392 ? -32.431 -8.703 15.077 1.00 21.78 386 PRO A N 1
ATOM 3074 C CA . PRO A 1 392 ? -32.799 -7.624 16.010 1.00 24.27 386 PRO A CA 1
ATOM 3075 C C . PRO A 1 392 ? -31.635 -7.125 16.834 1.00 23.68 386 PRO A C 1
ATOM 3076 O O . PRO A 1 392 ? -31.622 -5.948 17.185 1.00 25.61 386 PRO A O 1
ATOM 3080 N N . TYR A 1 393 ? -30.673 -7.994 17.171 1.00 22.73 387 TYR A N 1
ATOM 3081 C CA . TYR A 1 393 ? -29.484 -7.590 17.929 1.00 23.01 387 TYR A CA 1
ATOM 3082 C C . TYR A 1 393 ? -28.720 -6.477 17.204 1.00 26.20 387 TYR A C 1
ATOM 3083 O O . TYR A 1 393 ? -28.319 -5.465 17.804 1.00 23.21 387 TYR A O 1
ATOM 3092 N N . GLY A 1 394 ? -28.566 -6.633 15.884 1.00 24.86 388 GLY A N 1
ATOM 3093 C CA . GLY A 1 394 ? -27.900 -5.611 15.098 1.00 23.98 388 GLY A CA 1
ATOM 3094 C C . GLY A 1 394 ? -28.748 -4.369 14.901 1.00 23.38 388 GLY A C 1
ATOM 3095 O O . GLY A 1 394 ? -28.232 -3.256 14.931 1.00 26.86 388 GLY A O 1
ATOM 3096 N N . ILE A 1 395 ? -30.056 -4.533 14.727 1.00 23.47 389 ILE A N 1
ATOM 3097 C CA . ILE A 1 395 ? -30.915 -3.359 14.590 1.00 24.89 389 ILE A CA 1
ATOM 3098 C C . ILE A 1 395 ? -30.830 -2.492 15.842 1.00 26.44 389 ILE A C 1
ATOM 3099 O O . ILE A 1 395 ? -30.702 -1.258 15.762 1.00 26.50 389 ILE A O 1
ATOM 3104 N N . THR A 1 396 ? -30.825 -3.139 17.013 1.00 23.86 390 THR A N 1
ATOM 3105 C CA . THR A 1 396 ? -30.773 -2.416 18.280 1.00 22.48 390 THR A CA 1
ATOM 3106 C C . THR A 1 396 ? -29.455 -1.678 18.468 1.00 24.46 390 THR A C 1
ATOM 3107 O O . THR A 1 396 ? -29.432 -0.553 18.997 1.00 27.36 390 THR A O 1
ATOM 3111 N N . PHE A 1 397 ? -28.335 -2.278 18.069 1.00 24.87 391 PHE A N 1
ATOM 3112 C CA . PHE A 1 397 ? -27.075 -1.634 18.402 1.00 24.43 391 PHE A CA 1
ATOM 3113 C C . PHE A 1 397 ? -26.386 -0.970 17.207 1.00 26.31 391 PHE A C 1
ATOM 3114 O O . PHE A 1 397 ? -25.253 -0.510 17.345 1.00 27.13 391 PHE A O 1
ATOM 3122 N N . TRP A 1 398 ? -27.045 -0.901 16.062 1.00 28.12 392 TRP A N 1
ATOM 3123 C CA . TRP A 1 398 ? -26.454 -0.234 14.907 1.00 27.17 392 TRP A CA 1
ATOM 3124 C C . TRP A 1 398 ? -26.107 1.208 15.279 1.00 30.69 392 TRP A C 1
ATOM 3125 O O . TRP A 1 398 ? -26.904 1.876 15.936 1.00 33.96 392 TRP A O 1
ATOM 3136 N N . PRO A 1 399 ? -24.930 1.723 14.880 1.00 32.54 393 PRO A N 1
ATOM 3137 C CA . PRO A 1 399 ? -23.900 1.135 14.021 1.00 30.31 393 PRO A CA 1
ATOM 3138 C C . PRO A 1 399 ? -22.677 0.592 14.748 1.00 30.77 393 PRO A C 1
ATOM 3139 O O . PRO A 1 399 ? -21.773 0.064 14.093 1.00 30.45 393 PRO A O 1
ATOM 3143 N N . THR A 1 400 ? -22.607 0.736 16.078 1.00 29.08 394 THR A N 1
ATOM 3144 C CA . THR A 1 400 ? -21.393 0.329 16.767 1.00 28.11 394 THR A CA 1
ATOM 3145 C C . THR A 1 400 ? -21.289 -1.190 16.883 1.00 29.46 394 THR A C 1
ATOM 3146 O O . THR A 1 400 ? -20.181 -1.723 16.963 1.00 35.31 394 THR A O 1
ATOM 3150 N N . PHE A 1 401 ? -22.412 -1.898 16.931 1.00 29.39 395 PHE A N 1
ATOM 3151 C CA . PHE A 1 401 ? -22.428 -3.348 16.759 1.00 30.80 395 PHE A CA 1
ATOM 3152 C C . PHE A 1 401 ? -23.474 -3.667 15.713 1.00 31.45 395 PHE A C 1
ATOM 3153 O O . PHE A 1 401 ? -24.637 -3.280 15.858 1.00 31.00 395 PHE A O 1
ATOM 3161 N N . LYS A 1 402 ? -23.069 -4.363 14.653 1.00 29.44 396 LYS A N 1
ATOM 3162 C CA . LYS A 1 402 ? -23.956 -4.495 13.513 1.00 30.03 396 LYS A CA 1
ATOM 3163 C C . LYS A 1 402 ? -24.740 -5.798 13.512 1.00 26.89 396 LYS A C 1
ATOM 3164 O O . LYS A 1 402 ? -25.471 -6.055 12.557 1.00 31.15 396 LYS A O 1
ATOM 3170 N N . GLY A 1 403 ? -24.632 -6.605 14.573 1.00 27.51 397 GLY A N 1
ATOM 3171 C CA . GLY A 1 403 ? -25.401 -7.814 14.655 1.00 27.39 397 GLY A CA 1
ATOM 3172 C C . GLY A 1 403 ? -24.739 -8.964 13.913 1.00 23.73 397 GLY A C 1
ATOM 3173 O O . GLY A 1 403 ? -23.558 -8.925 13.564 1.00 27.73 397 GLY A O 1
ATOM 3174 N N . ARG A 1 404 ? -25.524 -10.009 13.704 1.00 22.70 398 ARG A N 1
ATOM 3175 C CA . ARG A 1 404 ? -24.982 -11.296 13.287 1.00 21.67 398 ARG A CA 1
ATOM 3176 C C . ARG A 1 404 ? -25.313 -11.640 11.853 1.00 25.36 398 ARG A C 1
ATOM 3177 O O . ARG A 1 404 ? -24.996 -12.755 11.422 1.00 26.89 398 ARG A O 1
ATOM 3185 N N . ASP A 1 405 ? -25.905 -10.715 11.094 1.00 25.98 399 ASP A N 1
ATOM 3186 C CA . ASP A 1 405 ? -26.271 -11.056 9.718 1.00 27.75 399 ASP A CA 1
ATOM 3187 C C . ASP A 1 405 ? -25.052 -11.336 8.847 1.00 26.60 399 ASP A C 1
ATOM 3188 O O . ASP A 1 405 ? -25.152 -12.113 7.878 1.00 28.29 399 ASP A O 1
ATOM 3193 N N . GLY A 1 406 ? -23.901 -10.757 9.185 1.00 28.22 400 GLY A N 1
ATOM 3194 C CA . GLY A 1 406 ? -22.712 -10.901 8.353 1.00 28.16 400 GLY A CA 1
ATOM 3195 C C . GLY A 1 406 ? -22.196 -12.322 8.224 1.00 30.44 400 GLY A C 1
ATOM 3196 O O . GLY A 1 406 ? -21.509 -12.634 7.242 1.00 30.52 400 GLY A O 1
ATOM 3197 N N . CYS A 1 407 ? -22.504 -13.202 9.184 1.00 27.25 401 CYS A N 1
ATOM 3198 C CA . CYS A 1 407 ? -22.103 -14.596 9.043 1.00 26.70 401 CYS A CA 1
ATOM 3199 C C . CYS A 1 407 ? -23.262 -15.503 8.640 1.00 26.69 401 CYS A C 1
ATOM 3200 O O . CYS A 1 407 ? -23.085 -16.723 8.558 1.00 30.00 401 CYS A O 1
ATOM 3203 N N . ARG A 1 408 ? -24.422 -14.938 8.322 1.00 22.94 402 ARG A N 1
ATOM 3204 C CA . ARG A 1 408 ? -25.620 -15.692 8.004 1.00 25.43 402 ARG A CA 1
ATOM 3205 C C . ARG A 1 408 ? -26.042 -15.508 6.551 1.00 25.35 402 ARG A C 1
ATOM 3206 O O . ARG A 1 408 ? -27.183 -15.828 6.212 1.00 26.09 402 ARG A O 1
ATOM 3214 N N . THR A 1 409 ? -25.185 -14.943 5.711 1.00 29.23 403 THR A N 1
ATOM 3215 C CA . THR A 1 409 ? -25.553 -14.804 4.308 1.00 29.77 403 THR A CA 1
ATOM 3216 C C . THR A 1 409 ? -25.473 -16.171 3.642 1.00 29.29 403 THR A C 1
ATOM 3217 O O . THR A 1 409 ? -24.843 -17.088 4.171 1.00 26.92 403 THR A O 1
ATOM 3221 N N . PRO A 1 410 ? -26.156 -16.343 2.510 1.00 28.13 404 PRO A N 1
ATOM 3222 C CA . PRO A 1 410 ? -26.347 -17.693 1.961 1.00 32.32 404 PRO A CA 1
ATOM 3223 C C . PRO A 1 410 ? -25.068 -18.382 1.475 1.00 33.59 404 PRO A C 1
ATOM 3224 O O . PRO A 1 410 ? -24.091 -17.754 1.037 1.00 27.47 404 PRO A O 1
ATOM 3228 N N . MET A 1 411 ? -25.108 -19.717 1.556 1.00 28.68 405 MET A N 1
ATOM 3229 C CA . MET A 1 411 ? -24.046 -20.572 1.065 1.00 27.85 405 MET A CA 1
ATOM 3230 C C . MET A 1 411 ? -23.879 -20.379 -0.439 1.00 27.58 405 MET A C 1
ATOM 3231 O O . MET A 1 411 ? -24.869 -20.441 -1.162 1.00 26.37 405 MET A O 1
ATOM 3236 N N . PRO A 1 412 ? -22.683 -20.193 -0.924 1.00 28.77 406 PRO A N 1
ATOM 3237 C CA . PRO A 1 412 ? -22.484 -20.059 -2.382 1.00 29.48 406 PRO A CA 1
ATOM 3238 C C . PRO A 1 412 ? -22.223 -21.389 -3.100 1.00 32.16 406 PRO A C 1
ATOM 3239 O O . PRO A 1 412 ? -21.094 -21.877 -3.122 1.00 33.99 406 PRO A O 1
ATOM 3243 N N . TRP A 1 413 ? -23.237 -21.939 -3.746 1.00 30.23 407 TRP A N 1
ATOM 3244 C CA . TRP A 1 413 ? -23.078 -23.234 -4.416 1.00 30.69 407 TRP A CA 1
ATOM 3245 C C . TRP A 1 413 ? -22.437 -23.067 -5.790 1.00 36.81 407 TRP A C 1
ATOM 3246 O O . TRP A 1 413 ? -21.625 -23.903 -6.203 1.00 36.50 407 TRP A O 1
ATOM 3257 N N . THR A 1 414 ? -22.844 -22.030 -6.525 1.00 38.83 408 THR A N 1
ATOM 3258 C CA . THR A 1 414 ? -22.323 -21.697 -7.850 1.00 37.41 408 THR A CA 1
ATOM 3259 C C . THR A 1 414 ? -21.986 -20.206 -7.910 1.00 40.06 408 THR A C 1
ATOM 3260 O O . THR A 1 414 ? -22.214 -19.456 -6.960 1.00 37.82 408 THR A O 1
ATOM 3264 N N . ASP A 1 415 ? -21.466 -19.749 -9.046 1.00 43.54 409 ASP A N 1
ATOM 3265 C CA . ASP A 1 415 ? -21.102 -18.340 -9.159 1.00 42.26 409 ASP A CA 1
ATOM 3266 C C . ASP A 1 415 ? -22.141 -17.503 -9.889 1.00 44.44 409 ASP A C 1
ATOM 3267 O O . ASP A 1 415 ? -21.859 -16.351 -10.241 1.00 41.61 409 ASP A O 1
ATOM 3272 N N . ALA A 1 416 ? -23.334 -18.047 -10.098 1.00 44.44 410 ALA A N 1
ATOM 3273 C CA . ALA A 1 416 ? -24.439 -17.297 -10.649 1.00 43.02 410 ALA A CA 1
ATOM 3274 C C . ALA A 1 416 ? -24.868 -16.199 -9.685 1.00 44.78 410 ALA A C 1
ATOM 3275 O O . ALA A 1 416 ? -24.542 -16.247 -8.495 1.00 41.87 410 ALA A O 1
ATOM 3277 N N . PRO A 1 417 ? -25.595 -15.189 -10.176 1.00 41.75 411 PRO A N 1
ATOM 3278 C CA . PRO A 1 417 ? -26.086 -14.138 -9.268 1.00 39.95 411 PRO A CA 1
ATOM 3279 C C . PRO A 1 417 ? -26.745 -14.677 -8.005 1.00 46.33 411 PRO A C 1
ATOM 3280 O O . PRO A 1 417 ? -26.525 -14.132 -6.919 1.00 46.63 411 PRO A O 1
ATOM 3284 N N . SER A 1 418 ? -27.578 -15.712 -8.127 1.00 44.39 412 SER A N 1
ATOM 3285 C CA . SER A 1 418 ? -28.231 -16.345 -6.988 1.00 45.43 412 SER A CA 1
ATOM 3286 C C . SER A 1 418 ? -27.385 -17.437 -6.341 1.00 34.73 412 SER A C 1
ATOM 3287 O O . SER A 1 418 ? -27.816 -18.019 -5.333 1.00 40.53 412 SER A O 1
ATOM 3290 N N . ALA A 1 419 ? -26.226 -17.746 -6.917 1.00 33.16 413 ALA A N 1
ATOM 3291 C CA . ALA A 1 419 ? -25.225 -18.669 -6.385 1.00 39.68 413 ALA A CA 1
ATOM 3292 C C . ALA A 1 419 ? -25.758 -20.081 -6.233 1.00 35.14 413 ALA A C 1
ATOM 3293 O O . ALA A 1 419 ? -25.179 -20.882 -5.488 1.00 36.41 413 ALA A O 1
ATOM 3295 N N . GLY A 1 420 ? -26.848 -20.401 -6.923 1.00 34.79 414 GLY A N 1
ATOM 3296 C CA . GLY A 1 420 ? -27.475 -21.700 -6.787 1.00 38.97 414 GLY A CA 1
ATOM 3297 C C . GLY A 1 420 ? -28.147 -21.912 -5.448 1.00 34.21 414 GLY A C 1
ATOM 3298 O O . GLY A 1 420 ? -28.716 -22.984 -5.215 1.00 36.28 414 GLY A O 1
ATOM 3299 N N . PHE A 1 421 ? -28.134 -20.897 -4.581 1.00 33.02 415 PHE A N 1
ATOM 3300 C CA . PHE A 1 421 ? -28.757 -21.019 -3.268 1.00 30.67 415 PHE A CA 1
ATOM 3301 C C . PHE A 1 421 ? -30.270 -20.949 -3.370 1.00 31.43 415 PHE A C 1
ATOM 3302 O O . PHE A 1 421 ? -30.976 -21.638 -2.638 1.00 31.03 415 PHE A O 1
ATOM 3310 N N . THR A 1 422 ? -30.785 -20.137 -4.293 1.00 33.07 416 THR A N 1
ATOM 3311 C CA . THR A 1 422 ? -32.215 -19.911 -4.410 1.00 31.15 416 THR A CA 1
ATOM 3312 C C . THR A 1 422 ? -32.537 -19.555 -5.846 1.00 32.72 416 THR A C 1
ATOM 3313 O O . THR A 1 422 ? -31.717 -18.963 -6.544 1.00 32.94 416 THR A O 1
ATOM 3317 N N . SER A 1 423 ? -33.754 -19.883 -6.246 1.00 30.55 417 SER A N 1
ATOM 3318 C CA . SER A 1 423 ? -34.293 -19.442 -7.516 1.00 36.34 417 SER A CA 1
ATOM 3319 C C . SER A 1 423 ? -35.063 -18.138 -7.384 1.00 38.66 417 SER A C 1
ATOM 3320 O O . SER A 1 423 ? -35.544 -17.610 -8.395 1.00 39.05 417 SER A O 1
ATOM 3323 N N . GLY A 1 424 ? -35.144 -17.573 -6.179 1.00 35.31 418 GLY A N 1
ATOM 3324 C CA . GLY A 1 424 ? -35.850 -16.318 -5.977 1.00 33.79 418 GLY A CA 1
ATOM 3325 C C . GLY A 1 424 ? -34.918 -15.245 -5.472 1.00 33.89 418 GLY A C 1
ATOM 3326 O O . GLY A 1 424 ? -33.788 -15.126 -5.957 1.00 36.30 418 GLY A O 1
ATOM 3327 N N . LYS A 1 425 ? -35.373 -14.460 -4.489 1.00 36.09 419 LYS A N 1
ATOM 3328 C CA . LYS A 1 425 ? -34.544 -13.434 -3.873 1.00 35.08 419 LYS A CA 1
ATOM 3329 C C . LYS A 1 425 ? -34.130 -13.910 -2.490 1.00 32.34 419 LYS A C 1
ATOM 3330 O O . LYS A 1 425 ? -35.005 -14.147 -1.652 1.00 30.95 419 LYS A O 1
ATOM 3336 N N . PRO A 1 426 ? -32.837 -14.032 -2.216 1.00 28.33 420 PRO A N 1
ATOM 3337 C CA . PRO A 1 426 ? -32.400 -14.553 -0.913 1.00 32.22 420 PRO A CA 1
ATOM 3338 C C . PRO A 1 426 ? -32.811 -13.634 0.232 1.00 31.79 420 PRO A C 1
ATOM 3339 O O . PRO A 1 426 ? -32.929 -12.417 0.075 1.00 30.21 420 PRO A O 1
ATOM 3343 N N . TRP A 1 427 ? -33.075 -14.243 1.399 1.00 27.88 421 TRP A N 1
ATOM 3344 C CA . TRP A 1 427 ? -33.532 -13.458 2.545 1.00 26.53 421 TRP A CA 1
ATOM 3345 C C . TRP A 1 427 ? -32.473 -12.492 3.061 1.00 27.56 421 TRP A C 1
ATOM 3346 O O . TRP A 1 427 ? -32.814 -11.501 3.729 1.00 30.78 421 TRP A O 1
ATOM 3357 N N . LEU A 1 428 ? -31.208 -12.788 2.815 1.00 27.66 422 LEU A N 1
ATOM 3358 C CA . LEU A 1 428 ? -30.063 -11.922 3.008 1.00 28.20 422 LEU A CA 1
ATOM 3359 C C . LEU A 1 428 ? -29.274 -11.989 1.712 1.00 31.48 422 LEU A C 1
ATOM 3360 O O . LEU A 1 428 ? -29.185 -13.061 1.104 1.00 30.46 422 LEU A O 1
ATOM 3365 N N . PRO A 1 429 ? -28.696 -10.884 1.257 1.00 34.59 423 PRO A N 1
ATOM 3366 C CA . PRO A 1 429 ? -28.019 -10.917 -0.043 1.00 34.10 423 PRO A CA 1
ATOM 3367 C C . PRO A 1 429 ? -26.699 -11.672 0.021 1.00 31.82 423 PRO A C 1
ATOM 3368 O O . PRO A 1 429 ? -26.005 -11.691 1.043 1.00 36.46 423 PRO A O 1
ATOM 3372 N N . LEU A 1 430 ? -26.346 -12.292 -1.113 1.00 36.69 424 LEU A N 1
ATOM 3373 C CA . LEU A 1 430 ? -25.083 -13.011 -1.202 1.00 32.58 424 LEU A CA 1
ATOM 3374 C C . LEU A 1 430 ? -23.923 -12.032 -1.132 1.00 41.09 424 LEU A C 1
ATOM 3375 O O . LEU A 1 430 ? -23.990 -10.937 -1.692 1.00 44.23 424 LEU A O 1
ATOM 3380 N N . ALA A 1 431 ? -22.876 -12.382 -0.393 1.00 35.79 425 ALA A N 1
ATOM 3381 C CA . ALA A 1 431 ? -21.665 -11.584 -0.529 1.00 40.81 425 ALA A CA 1
ATOM 3382 C C . ALA A 1 431 ? -21.090 -11.813 -1.929 1.00 40.81 425 ALA A C 1
ATOM 3383 O O . ALA A 1 431 ? -21.099 -12.938 -2.442 1.00 44.02 425 ALA A O 1
ATOM 3385 N N . ALA A 1 432 ? -20.609 -10.740 -2.564 1.00 48.38 426 ALA A N 1
ATOM 3386 C CA . ALA A 1 432 ? -20.022 -10.896 -3.896 1.00 48.12 426 ALA A CA 1
ATOM 3387 C C . ALA A 1 432 ? -18.736 -11.704 -3.826 1.00 46.05 426 ALA A C 1
ATOM 3388 O O . ALA A 1 432 ? -18.450 -12.514 -4.720 1.00 49.24 426 ALA A O 1
ATOM 3390 N N . SER A 1 433 ? -17.964 -11.486 -2.756 1.00 43.51 427 SER A N 1
ATOM 3391 C CA . SER A 1 433 ? -16.784 -12.280 -2.410 1.00 39.97 427 SER A CA 1
ATOM 3392 C C . SER A 1 433 ? -17.057 -13.781 -2.455 1.00 38.62 427 SER A C 1
ATOM 3393 O O . SER A 1 433 ? -16.156 -14.574 -2.762 1.00 38.61 427 SER A O 1
ATOM 3396 N N . HIS A 1 434 ? -18.290 -14.182 -2.140 1.00 35.94 428 HIS A N 1
ATOM 3397 C CA . HIS A 1 434 ? -18.644 -15.581 -1.953 1.00 39.40 428 HIS A CA 1
ATOM 3398 C C . HIS A 1 434 ? -18.899 -16.306 -3.261 1.00 40.09 428 HIS A C 1
ATOM 3399 O O . HIS A 1 434 ? -18.569 -17.487 -3.377 1.00 37.08 428 HIS A O 1
ATOM 3406 N N . ARG A 1 435 ? -19.529 -15.648 -4.238 1.00 43.48 429 ARG A N 1
ATOM 3407 C CA . ARG A 1 435 ? -19.783 -16.368 -5.477 1.00 44.10 429 ARG A CA 1
ATOM 3408 C C . ARG A 1 435 ? -18.505 -16.564 -6.285 1.00 43.90 429 ARG A C 1
ATOM 3409 O O . ARG A 1 435 ? -18.383 -17.567 -7.000 1.00 41.77 429 ARG A O 1
ATOM 3417 N N . ALA A 1 436 ? -17.491 -15.718 -6.085 1.00 41.18 430 ALA A N 1
ATOM 3418 C CA . ALA A 1 436 ? -16.194 -15.999 -6.692 1.00 40.66 430 ALA A CA 1
ATOM 3419 C C . ALA A 1 436 ? -15.495 -17.186 -6.044 1.00 46.06 430 ALA A C 1
ATOM 3420 O O . ALA A 1 436 ? -14.559 -17.738 -6.636 1.00 44.99 430 ALA A O 1
ATOM 3422 N N . ALA A 1 437 ? -15.935 -17.603 -4.855 1.00 42.19 431 ALA A N 1
ATOM 3423 C CA . ALA A 1 437 ? -15.353 -18.739 -4.153 1.00 40.55 431 ALA A CA 1
ATOM 3424 C C . ALA A 1 437 ? -16.393 -19.829 -3.933 1.00 40.97 431 ALA A C 1
ATOM 3425 O O . ALA A 1 437 ? -16.341 -20.564 -2.940 1.00 39.21 431 ALA A O 1
ATOM 3427 N N . ALA A 1 438 ? -17.327 -19.954 -4.870 1.00 39.50 432 ALA A N 1
ATOM 3428 C CA . ALA A 1 438 ? -18.434 -20.876 -4.713 1.00 39.68 432 ALA A CA 1
ATOM 3429 C C . ALA A 1 438 ? -17.943 -22.326 -4.712 1.00 41.29 432 ALA A C 1
ATOM 3430 O O . ALA A 1 438 ? -16.795 -22.632 -5.066 1.00 39.33 432 ALA A O 1
ATOM 3432 N N . VAL A 1 439 ? -18.840 -23.223 -4.283 1.00 36.95 433 VAL A N 1
ATOM 3433 C CA . VAL A 1 439 ? -18.519 -24.648 -4.250 1.00 37.49 433 VAL A CA 1
ATOM 3434 C C . VAL A 1 439 ? -18.174 -25.131 -5.654 1.00 41.83 433 VAL A C 1
ATOM 3435 O O . VAL A 1 439 ? -17.128 -25.745 -5.875 1.00 43.37 433 VAL A O 1
ATOM 3439 N N . SER A 1 440 ? -19.047 -24.836 -6.619 1.00 41.27 434 SER A N 1
ATOM 3440 C CA . SER A 1 440 ? -18.828 -25.230 -8.015 1.00 46.42 434 SER A CA 1
ATOM 3441 C C . SER A 1 440 ? -17.492 -24.730 -8.563 1.00 50.75 434 SER A C 1
ATOM 3442 O O . SER A 1 440 ? -16.931 -25.355 -9.471 1.00 54.60 434 SER A O 1
ATOM 3445 N N . VAL A 1 441 ? -16.987 -23.597 -8.063 1.00 45.40 435 VAL A N 1
ATOM 3446 C CA . VAL A 1 441 ? -15.692 -23.074 -8.500 1.00 45.35 435 VAL A CA 1
ATOM 3447 C C . VAL A 1 441 ? -14.538 -23.818 -7.831 1.00 50.96 435 VAL A C 1
ATOM 3448 O O . VAL A 1 441 ? -13.577 -24.221 -8.497 1.00 47.39 435 VAL A O 1
ATOM 3452 N N . GLN A 1 442 ? -14.624 -24.043 -6.511 1.00 43.94 436 GLN A N 1
ATOM 3453 C CA . GLN A 1 442 ? -13.517 -24.632 -5.746 1.00 47.01 436 GLN A CA 1
ATOM 3454 C C . GLN A 1 442 ? -13.378 -26.125 -5.992 1.00 48.83 436 GLN A C 1
ATOM 3455 O O . GLN A 1 442 ? -12.293 -26.682 -5.807 1.00 53.88 436 GLN A O 1
ATOM 3461 N N . GLN A 1 443 ? -14.482 -26.754 -6.363 1.00 49.28 437 GLN A N 1
ATOM 3462 C CA . GLN A 1 443 ? -14.624 -28.133 -6.799 1.00 54.50 437 GLN A CA 1
ATOM 3463 C C . GLN A 1 443 ? -13.820 -28.488 -8.029 1.00 61.05 437 GLN A C 1
ATOM 3464 O O . GLN A 1 443 ? -13.650 -29.680 -8.293 1.00 62.58 437 GLN A O 1
ATOM 3470 N N . ASP A 1 444 ? -13.332 -27.498 -8.775 1.00 60.73 438 ASP A N 1
ATOM 3471 C CA . ASP A 1 444 ? -12.489 -27.715 -9.945 1.00 65.30 438 ASP A CA 1
ATOM 3472 C C . ASP A 1 444 ? -11.032 -27.360 -9.692 1.00 66.78 438 ASP A C 1
ATOM 3473 O O . ASP A 1 444 ? -10.142 -28.150 -10.017 1.00 72.26 438 ASP A O 1
ATOM 3478 N N . ASP A 1 445 ? -10.764 -26.199 -9.102 1.00 61.56 439 ASP A N 1
ATOM 3479 C CA . ASP A 1 445 ? -9.395 -25.766 -8.851 1.00 64.20 439 ASP A CA 1
ATOM 3480 C C . ASP A 1 445 ? -8.818 -26.612 -7.720 1.00 65.29 439 ASP A C 1
ATOM 3481 O O . ASP A 1 445 ? -9.231 -26.487 -6.563 1.00 62.88 439 ASP A O 1
ATOM 3486 N N . ALA A 1 446 ? -7.837 -27.459 -8.052 1.00 68.02 440 ALA A N 1
ATOM 3487 C CA . ALA A 1 446 ? -7.267 -28.398 -7.091 1.00 65.03 440 ALA A CA 1
ATOM 3488 C C . ALA A 1 446 ? -6.393 -27.731 -6.041 1.00 65.86 440 ALA A C 1
ATOM 3489 O O . ALA A 1 446 ? -5.898 -28.432 -5.151 1.00 62.00 440 ALA A O 1
ATOM 3491 N N . HIS A 1 447 ? -6.175 -26.418 -6.130 1.00 65.17 441 HIS A N 1
ATOM 3492 C CA . HIS A 1 447 ? -5.478 -25.651 -5.106 1.00 62.93 441 HIS A CA 1
ATOM 3493 C C . HIS A 1 447 ? -6.426 -24.812 -4.258 1.00 59.93 441 HIS A C 1
ATOM 3494 O O . HIS A 1 447 ? -5.971 -23.904 -3.558 1.00 57.28 441 HIS A O 1
ATOM 3501 N N . SER A 1 448 ? -7.728 -25.076 -4.326 1.00 57.86 442 SER A N 1
ATOM 3502 C CA . SER A 1 448 ? -8.717 -24.293 -3.603 1.00 57.53 442 SER A CA 1
ATOM 3503 C C . SER A 1 448 ? -8.702 -24.634 -2.110 1.00 50.32 442 SER A C 1
ATOM 3504 O O . SER A 1 448 ? -8.081 -25.607 -1.668 1.00 52.04 442 SER A O 1
ATOM 3507 N N . VAL A 1 449 ? -9.398 -23.802 -1.324 1.00 47.96 443 VAL A N 1
ATOM 3508 C CA . VAL A 1 449 ? -9.512 -24.059 0.112 1.00 45.31 443 VAL A CA 1
ATOM 3509 C C . VAL A 1 449 ? -10.297 -25.340 0.374 1.00 40.68 443 VAL A C 1
ATOM 3510 O O . VAL A 1 449 ? -9.942 -26.134 1.251 1.00 42.37 443 VAL A O 1
ATOM 3514 N N . LEU A 1 450 ? -11.355 -25.570 -0.401 1.00 39.56 444 LEU A N 1
ATOM 3515 C CA . LEU A 1 450 ? -12.234 -26.713 -0.177 1.00 46.07 444 LEU A CA 1
ATOM 3516 C C . LEU A 1 450 ? -11.500 -28.042 -0.352 1.00 46.34 444 LEU A C 1
ATOM 3517 O O . LEU A 1 450 ? -11.613 -28.949 0.486 1.00 41.64 444 LEU A O 1
ATOM 3522 N N . ARG A 1 451 ? -10.735 -28.175 -1.438 1.00 47.66 445 ARG A N 1
ATOM 3523 C CA . ARG A 1 451 ? -10.013 -29.421 -1.683 1.00 48.00 445 ARG A CA 1
ATOM 3524 C C . ARG A 1 451 ? -8.938 -29.635 -0.633 1.00 48.16 445 ARG A C 1
ATOM 3525 O O . ARG A 1 451 ? -8.686 -30.771 -0.209 1.00 51.74 445 ARG A O 1
ATOM 3533 N N . ALA A 1 452 ? -8.328 -28.544 -0.169 1.00 46.50 446 ALA A N 1
ATOM 3534 C CA . ALA A 1 452 ? -7.329 -28.633 0.886 1.00 47.43 446 ALA A CA 1
ATOM 3535 C C . ALA A 1 452 ? -7.954 -29.061 2.209 1.00 48.52 446 ALA A C 1
ATOM 3536 O O . ALA A 1 452 ? -7.349 -29.826 2.970 1.00 46.58 446 ALA A O 1
ATOM 3538 N N . VAL A 1 453 ? -9.171 -28.592 2.494 1.00 46.74 447 VAL A N 1
ATOM 3539 C CA . VAL A 1 453 ? -9.826 -28.971 3.740 1.00 42.28 447 VAL A CA 1
ATOM 3540 C C . VAL A 1 453 ? -10.210 -30.440 3.703 1.00 44.18 447 VAL A C 1
ATOM 3541 O O . VAL A 1 453 ? -10.027 -31.164 4.694 1.00 46.86 447 VAL A O 1
ATOM 3545 N N . ARG A 1 454 ? -10.732 -30.909 2.562 1.00 46.53 448 ARG A N 1
ATOM 3546 C CA . ARG A 1 454 ? -11.039 -32.336 2.439 1.00 47.98 448 ARG A CA 1
ATOM 3547 C C . ARG A 1 454 ? -9.790 -33.188 2.611 1.00 46.53 448 ARG A C 1
ATOM 3548 O O . ARG A 1 454 ? -9.823 -34.236 3.276 1.00 46.72 448 ARG A O 1
ATOM 3556 N N . ALA A 1 455 ? -8.674 -32.752 2.015 1.00 50.27 449 ALA A N 1
ATOM 3557 C CA . ALA A 1 455 ? -7.438 -33.514 2.133 1.00 50.22 449 ALA A CA 1
ATOM 3558 C C . ALA A 1 455 ? -6.960 -33.546 3.572 1.00 48.80 449 ALA A C 1
ATOM 3559 O O . ALA A 1 455 ? -6.535 -34.598 4.067 1.00 45.57 449 ALA A O 1
ATOM 3561 N N . PHE A 1 456 ? -7.031 -32.406 4.267 1.00 44.09 450 PHE A N 1
ATOM 3562 C CA . PHE A 1 456 ? -6.616 -32.388 5.661 1.00 46.08 450 PHE A CA 1
ATOM 3563 C C . PHE A 1 456 ? -7.495 -33.283 6.524 1.00 43.23 450 PHE A C 1
ATOM 3564 O O . PHE A 1 456 ? -6.994 -33.952 7.433 1.00 43.78 450 PHE A O 1
ATOM 3572 N N . LEU A 1 457 ? -8.811 -33.263 6.302 1.00 43.13 451 LEU A N 1
ATOM 3573 C CA . LEU A 1 457 ? -9.707 -34.061 7.139 1.00 42.30 451 LEU A CA 1
ATOM 3574 C C . LEU A 1 457 ? -9.488 -35.555 6.917 1.00 47.94 451 LEU A C 1
ATOM 3575 O O . LEU A 1 457 ? -9.464 -36.336 7.881 1.00 46.62 451 LEU A O 1
ATOM 3580 N N . ALA A 1 458 ? -9.337 -35.970 5.652 1.00 45.87 452 ALA A N 1
ATOM 3581 C CA . ALA A 1 458 ? -9.034 -37.372 5.362 1.00 46.65 452 ALA A CA 1
ATOM 3582 C C . ALA A 1 458 ? -7.666 -37.773 5.905 1.00 48.67 452 ALA A C 1
ATOM 3583 O O . ALA A 1 458 ? -7.476 -38.921 6.325 1.00 52.23 452 ALA A O 1
ATOM 3585 N N . TRP A 1 459 ? -6.702 -36.849 5.903 1.00 46.73 453 TRP A N 1
ATOM 3586 C CA . TRP A 1 459 ? -5.407 -37.117 6.518 1.00 49.65 453 TRP A CA 1
ATOM 3587 C C . TRP A 1 459 ? -5.536 -37.261 8.029 1.00 52.02 453 TRP A C 1
ATOM 3588 O O . TRP A 1 459 ? -4.859 -38.094 8.643 1.00 53.35 453 TRP A O 1
ATOM 3599 N N . ARG A 1 460 ? -6.376 -36.426 8.645 1.00 50.52 454 ARG A N 1
ATOM 3600 C CA . ARG A 1 460 ? -6.578 -36.456 10.087 1.00 50.34 454 ARG A CA 1
ATOM 3601 C C . ARG A 1 460 ? -7.281 -37.737 10.525 1.00 49.08 454 ARG A C 1
ATOM 3602 O O . ARG A 1 460 ? -7.029 -38.237 11.627 1.00 49.37 454 ARG A O 1
ATOM 3610 N N . LYS A 1 461 ? -8.182 -38.261 9.684 1.00 50.83 455 LYS A N 1
ATOM 3611 C CA . LYS A 1 461 ? -8.851 -39.526 9.982 1.00 50.95 455 LYS A CA 1
ATOM 3612 C C . LYS A 1 461 ? -7.855 -40.646 10.283 1.00 56.31 455 LYS A C 1
ATOM 3613 O O . LYS A 1 461 ? -8.164 -41.552 11.065 1.00 50.22 455 LYS A O 1
ATOM 3619 N N . GLU A 1 462 ? -6.668 -40.610 9.674 1.00 57.08 456 GLU A N 1
ATOM 3620 C CA . GLU A 1 462 ? -5.645 -41.628 9.885 1.00 56.62 456 GLU A CA 1
ATOM 3621 C C . GLU A 1 462 ? -4.609 -41.252 10.935 1.00 58.38 456 GLU A C 1
ATOM 3622 O O . GLU A 1 462 ? -3.588 -41.936 11.046 1.00 60.83 456 GLU A O 1
ATOM 3628 N N . MET A 1 463 ? -4.823 -40.185 11.693 1.00 51.34 457 MET A N 1
ATOM 3629 C CA . MET A 1 463 ? -3.875 -39.804 12.738 1.00 51.40 457 MET A CA 1
ATOM 3630 C C . MET A 1 463 ? -4.571 -39.872 14.087 1.00 53.65 457 MET A C 1
ATOM 3631 O O . MET A 1 463 ? -5.240 -38.904 14.495 1.00 52.08 457 MET A O 1
ATOM 3636 N N . PRO A 1 464 ? -4.451 -40.983 14.816 1.00 52.79 458 PRO A N 1
ATOM 3637 C CA . PRO A 1 464 ? -5.136 -41.081 16.118 1.00 50.90 458 PRO A CA 1
ATOM 3638 C C . PRO A 1 464 ? -4.649 -40.082 17.152 1.00 50.14 458 PRO A C 1
ATOM 3639 O O . PRO A 1 464 ? -5.394 -39.790 18.101 1.00 49.76 458 PRO A O 1
ATOM 3643 N N . ALA A 1 465 ? -3.425 -39.560 17.025 1.00 46.78 459 ALA A N 1
ATOM 3644 C CA . ALA A 1 465 ? -2.956 -38.582 18.002 1.00 49.99 459 ALA A CA 1
ATOM 3645 C C . ALA A 1 465 ? -3.674 -37.246 17.842 1.00 50.60 459 ALA A C 1
ATOM 3646 O O . ALA A 1 465 ? -3.834 -36.511 18.823 1.00 49.20 459 ALA A O 1
ATOM 3648 N N . LEU A 1 466 ? -4.110 -36.915 16.626 1.00 50.23 460 LEU A N 1
ATOM 3649 C CA . LEU A 1 466 ? -4.880 -35.694 16.430 1.00 50.48 460 LEU A CA 1
ATOM 3650 C C . LEU A 1 466 ? -6.334 -35.882 16.844 1.00 48.88 460 LEU A C 1
ATOM 3651 O O . LEU A 1 466 ? -6.981 -34.914 17.268 1.00 47.14 460 LEU A O 1
ATOM 3656 N N . ARG A 1 467 ? -6.867 -37.104 16.723 1.00 46.78 461 ARG A N 1
ATOM 3657 C CA . ARG A 1 467 ? -8.277 -37.299 17.030 1.00 48.41 461 ARG A CA 1
ATOM 3658 C C . ARG A 1 467 ? -8.514 -37.517 18.518 1.00 47.59 461 ARG A C 1
ATOM 3659 O O . ARG A 1 467 ? -9.440 -36.923 19.077 1.00 46.04 461 ARG A O 1
ATOM 3667 N N . GLU A 1 468 ? -7.695 -38.352 19.186 1.00 51.28 462 GLU A N 1
ATOM 3668 C CA . GLU A 1 468 ? -7.919 -38.681 20.593 1.00 46.01 462 GLU A CA 1
ATOM 3669 C C . GLU A 1 468 ? -6.791 -38.258 21.515 1.00 47.64 462 GLU A C 1
ATOM 3670 O O . GLU A 1 468 ? -6.948 -38.375 22.735 1.00 50.01 462 GLU A O 1
ATOM 3676 N N . GLY A 1 469 ? -5.649 -37.842 20.984 1.00 43.03 463 GLY A N 1
ATOM 3677 C CA . GLY A 1 469 ? -4.456 -37.752 21.792 1.00 48.24 463 GLY A CA 1
ATOM 3678 C C . GLY A 1 469 ? -4.481 -36.607 22.784 1.00 47.55 463 GLY A C 1
ATOM 3679 O O . GLY A 1 469 ? -5.266 -35.662 22.683 1.00 48.70 463 GLY A O 1
ATOM 3680 N N . SER A 1 470 ? -3.579 -36.694 23.757 1.00 48.50 464 SER A N 1
ATOM 3681 C CA . SER A 1 470 ? -3.342 -35.579 24.654 1.00 48.45 464 SER A CA 1
ATOM 3682 C C . SER A 1 470 ? -2.629 -34.457 23.905 1.00 45.92 464 SER A C 1
ATOM 3683 O O . SER A 1 470 ? -2.162 -34.628 22.769 1.00 47.69 464 SER A O 1
ATOM 3686 N N . ILE A 1 471 ? -2.505 -33.314 24.583 1.00 44.85 465 ILE A N 1
ATOM 3687 C CA . ILE A 1 471 ? -1.894 -32.118 24.021 1.00 42.66 465 ILE A CA 1
ATOM 3688 C C . ILE A 1 471 ? -0.959 -31.513 25.058 1.00 45.44 465 ILE A C 1
ATOM 3689 O O . ILE A 1 471 ? -1.190 -31.610 26.266 1.00 49.65 465 ILE A O 1
ATOM 3694 N N . ALA A 1 472 ? 0.134 -30.922 24.577 1.00 50.29 466 ALA A N 1
ATOM 3695 C CA . ALA A 1 472 ? 1.060 -30.214 25.452 1.00 49.04 466 ALA A CA 1
ATOM 3696 C C . ALA A 1 472 ? 1.735 -29.116 24.652 1.00 52.61 466 ALA A C 1
ATOM 3697 O O . ALA A 1 472 ? 2.246 -29.376 23.564 1.00 55.00 466 ALA A O 1
ATOM 3699 N N . PHE A 1 473 ? 1.760 -27.904 25.192 1.00 50.03 467 PHE A N 1
ATOM 3700 C CA . PHE A 1 473 ? 2.238 -26.749 24.449 1.00 51.53 467 PHE A CA 1
ATOM 3701 C C . PHE A 1 473 ? 3.682 -26.421 24.808 1.00 52.60 467 PHE A C 1
ATOM 3702 O O . PHE A 1 473 ? 4.121 -26.622 25.943 1.00 57.06 467 PHE A O 1
ATOM 3710 N N . TYR A 1 474 ? 4.416 -25.901 23.829 1.00 54.84 468 TYR A N 1
ATOM 3711 C CA . TYR A 1 474 ? 5.734 -25.332 24.068 1.00 55.90 468 TYR A CA 1
ATOM 3712 C C . TYR A 1 474 ? 5.621 -23.833 24.267 1.00 57.64 468 TYR A C 1
ATOM 3713 O O . TYR A 1 474 ? 4.800 -23.171 23.625 1.00 57.39 468 TYR A O 1
ATOM 3722 N N . ASP A 1 475 ? 6.447 -23.304 25.167 1.00 58.04 469 ASP A N 1
ATOM 3723 C CA . ASP A 1 475 ? 6.471 -21.871 25.433 1.00 58.44 469 ASP A CA 1
ATOM 3724 C C . ASP A 1 475 ? 7.229 -21.227 24.278 1.00 60.08 469 ASP A C 1
ATOM 3725 O O . ASP A 1 475 ? 8.444 -21.040 24.323 1.00 64.19 469 ASP A O 1
ATOM 3730 N N . THR A 1 476 ? 6.498 -20.880 23.227 1.00 61.29 470 THR A N 1
ATOM 3731 C CA . THR A 1 476 ? 7.075 -20.271 22.040 1.00 57.51 470 THR A CA 1
ATOM 3732 C C . THR A 1 476 ? 6.825 -18.768 22.039 1.00 60.23 470 THR A C 1
ATOM 3733 O O . THR A 1 476 ? 5.803 -18.283 22.534 1.00 56.98 470 THR A O 1
ATOM 3737 N N . ALA A 1 477 ? 7.785 -18.029 21.497 1.00 56.49 471 ALA A N 1
ATOM 3738 C CA . ALA A 1 477 ? 7.556 -16.612 21.299 1.00 56.37 471 ALA A CA 1
ATOM 3739 C C . ALA A 1 477 ? 6.721 -16.420 20.038 1.00 55.31 471 ALA A C 1
ATOM 3740 O O . ALA A 1 477 ? 6.627 -17.311 19.190 1.00 55.44 471 ALA A O 1
ATOM 3742 N N . GLU A 1 478 ? 6.096 -15.251 19.930 1.00 53.66 472 GLU A N 1
ATOM 3743 C CA . GLU A 1 478 ? 5.244 -14.985 18.782 1.00 52.54 472 GLU A CA 1
ATOM 3744 C C . GLU A 1 478 ? 6.064 -15.052 17.494 1.00 55.21 472 GLU A C 1
ATOM 3745 O O . GLU A 1 478 ? 7.263 -14.759 17.499 1.00 54.40 472 GLU A O 1
ATOM 3751 N N . PRO A 1 479 ? 5.442 -15.407 16.361 1.00 51.53 473 PRO A N 1
ATOM 3752 C CA . PRO A 1 479 ? 4.041 -15.767 16.138 1.00 52.25 473 PRO A CA 1
ATOM 3753 C C . PRO A 1 479 ? 3.774 -17.262 15.957 1.00 53.06 473 PRO A C 1
ATOM 3754 O O . PRO A 1 479 ? 2.790 -17.625 15.301 1.00 52.39 473 PRO A O 1
ATOM 3758 N N . VAL A 1 480 ? 4.622 -18.123 16.506 1.00 53.19 474 VAL A N 1
ATOM 3759 C CA . VAL A 1 480 ? 4.520 -19.556 16.264 1.00 54.89 474 VAL A CA 1
ATOM 3760 C C . VAL A 1 480 ? 3.790 -20.216 17.423 1.00 52.05 474 VAL A C 1
ATOM 3761 O O . VAL A 1 480 ? 4.097 -19.959 18.595 1.00 56.48 474 VAL A O 1
ATOM 3765 N N . LEU A 1 481 ? 2.814 -21.050 17.093 1.00 50.14 475 LEU A N 1
ATOM 3766 C CA . LEU A 1 481 ? 2.118 -21.890 18.060 1.00 54.56 475 LEU A CA 1
ATOM 3767 C C . LEU A 1 481 ? 2.592 -23.319 17.849 1.00 51.06 475 LEU A C 1
ATOM 3768 O O . LEU A 1 481 ? 2.366 -23.892 16.780 1.00 54.41 475 LEU A O 1
ATOM 3773 N N . MET A 1 482 ? 3.259 -23.885 18.851 1.00 52.99 476 MET A N 1
ATOM 3774 C CA . MET A 1 482 ? 3.854 -25.209 18.724 1.00 55.66 476 MET A CA 1
ATOM 3775 C C . MET A 1 482 ? 3.412 -26.104 19.869 1.00 51.40 476 MET A C 1
ATOM 3776 O O . MET A 1 482 ? 3.471 -25.698 21.033 1.00 53.39 476 MET A O 1
ATOM 3781 N N . PHE A 1 483 ? 2.985 -27.320 19.540 1.00 52.34 477 PHE A N 1
ATOM 3782 C CA . PHE A 1 483 ? 2.547 -28.245 20.578 1.00 52.25 477 PHE A CA 1
ATOM 3783 C C . PHE A 1 483 ? 2.675 -29.684 20.095 1.00 51.77 477 PHE A C 1
ATOM 3784 O O . PHE A 1 483 ? 2.882 -29.957 18.913 1.00 51.24 477 PHE A O 1
ATOM 3792 N N . ARG A 1 484 ? 2.506 -30.604 21.038 1.00 51.66 478 ARG A N 1
ATOM 3793 C CA . ARG A 1 484 ? 2.539 -32.038 20.798 1.00 53.99 478 ARG A CA 1
ATOM 3794 C C . ARG A 1 484 ? 1.158 -32.633 21.009 1.00 51.18 478 ARG A C 1
ATOM 3795 O O . ARG A 1 484 ? 0.466 -32.282 21.973 1.00 51.57 478 ARG A O 1
ATOM 3803 N N . ARG A 1 485 ? 0.759 -33.517 20.102 1.00 49.80 479 ARG A N 1
ATOM 3804 C CA . ARG A 1 485 ? -0.356 -34.426 20.320 1.00 49.87 479 ARG A CA 1
ATOM 3805 C C . ARG A 1 485 ? 0.175 -35.851 20.461 1.00 55.06 479 ARG A C 1
ATOM 3806 O O . ARG A 1 485 ? 1.014 -36.292 19.670 1.00 53.90 479 ARG A O 1
ATOM 3814 N N . GLU A 1 486 ? -0.359 -36.605 21.419 1.00 51.04 480 GLU A N 1
ATOM 3815 C CA . GLU A 1 486 ? 0.197 -37.937 21.668 1.00 54.66 480 GLU A CA 1
ATOM 3816 C C . GLU A 1 486 ? -0.880 -38.966 21.963 1.00 53.77 480 GLU A C 1
ATOM 3817 O O . GLU A 1 486 ? -1.727 -38.753 22.838 1.00 51.06 480 GLU A O 1
ATOM 3823 N N . HIS A 1 487 ? -0.809 -40.096 21.253 1.00 54.68 481 HIS A N 1
ATOM 3824 C CA . HIS A 1 487 ? -1.722 -41.215 21.447 1.00 54.18 481 HIS A CA 1
ATOM 3825 C C . HIS A 1 487 ? -1.068 -42.521 21.015 1.00 55.69 481 HIS A C 1
ATOM 3826 O O . HIS A 1 487 ? -0.479 -42.602 19.931 1.00 57.78 481 HIS A O 1
ATOM 3833 N N . ALA A 1 488 ? -1.135 -43.520 21.898 1.00 55.18 482 ALA A N 1
ATOM 3834 C CA . ALA A 1 488 ? -0.734 -44.895 21.598 1.00 59.48 482 ALA A CA 1
ATOM 3835 C C . ALA A 1 488 ? 0.706 -44.963 21.090 1.00 58.40 482 ALA A C 1
ATOM 3836 O O . ALA A 1 488 ? 0.984 -45.446 19.989 1.00 58.39 482 ALA A O 1
ATOM 3838 N N . GLY A 1 489 ? 1.622 -44.459 21.916 1.00 59.13 483 GLY A N 1
ATOM 3839 C CA . GLY A 1 489 ? 3.031 -44.442 21.571 1.00 57.37 483 GLY A CA 1
ATOM 3840 C C . GLY A 1 489 ? 3.401 -43.449 20.490 1.00 58.81 483 GLY A C 1
ATOM 3841 O O . GLY A 1 489 ? 4.563 -43.049 20.383 1.00 61.80 483 GLY A O 1
ATOM 3842 N N . GLN A 1 490 ? 2.433 -43.090 19.647 1.00 59.23 484 GLN A N 1
ATOM 3843 C CA . GLN A 1 490 ? 2.642 -42.098 18.603 1.00 57.77 484 GLN A CA 1
ATOM 3844 C C . GLN A 1 490 ? 2.663 -40.686 19.181 1.00 59.68 484 GLN A C 1
ATOM 3845 O O . GLN A 1 490 ? 1.782 -40.312 19.964 1.00 61.01 484 GLN A O 1
ATOM 3851 N N . VAL A 1 491 ? 3.663 -39.896 18.799 1.00 59.15 485 VAL A N 1
ATOM 3852 C CA . VAL A 1 491 ? 3.740 -38.494 19.193 1.00 57.89 485 VAL A CA 1
ATOM 3853 C C . VAL A 1 491 ? 3.929 -37.656 17.936 1.00 58.61 485 VAL A C 1
ATOM 3854 O O . VAL A 1 491 ? 4.686 -38.028 17.031 1.00 59.40 485 VAL A O 1
ATOM 3858 N N . VAL A 1 492 ? 3.225 -36.526 17.878 1.00 58.02 486 VAL A N 1
ATOM 3859 C CA . VAL A 1 492 ? 3.136 -35.684 16.690 1.00 57.65 486 VAL A CA 1
ATOM 3860 C C . VAL A 1 492 ? 3.375 -34.243 17.108 1.00 57.66 486 VAL A C 1
ATOM 3861 O O . VAL A 1 492 ? 2.578 -33.674 17.860 1.00 57.52 486 VAL A O 1
ATOM 3865 N N . LEU A 1 493 ? 4.468 -33.658 16.635 1.00 60.19 487 LEU A N 1
ATOM 3866 C CA . LEU A 1 493 ? 4.746 -32.247 16.840 1.00 57.80 487 LEU A CA 1
ATOM 3867 C C . LEU A 1 493 ? 4.115 -31.427 15.725 1.00 58.85 487 LEU A C 1
ATOM 3868 O O . LEU A 1 493 ? 4.242 -31.769 14.544 1.00 58.98 487 LEU A O 1
ATOM 3873 N N . LEU A 1 494 ? 3.455 -30.335 16.096 1.00 58.36 488 LEU A N 1
ATOM 3874 C CA . LEU A 1 494 ? 2.862 -29.430 15.128 1.00 57.22 488 LEU A CA 1
ATOM 3875 C C . LEU A 1 494 ? 3.296 -28.010 15.454 1.00 56.36 488 LEU A C 1
ATOM 3876 O O . LEU A 1 494 ? 3.331 -27.609 16.626 1.00 55.38 488 LEU A O 1
ATOM 3881 N N . ALA A 1 495 ? 3.650 -27.265 14.408 1.00 58.56 489 ALA A N 1
ATOM 3882 C CA . ALA A 1 495 ? 4.086 -25.881 14.531 1.00 57.18 489 ALA A CA 1
ATOM 3883 C C . ALA A 1 495 ? 3.362 -25.059 13.478 1.00 57.82 489 ALA A C 1
ATOM 3884 O O . ALA A 1 495 ? 3.467 -25.350 12.279 1.00 60.55 489 ALA A O 1
ATOM 3886 N N . PHE A 1 496 ? 2.617 -24.050 13.934 1.00 55.32 490 PHE A N 1
ATOM 3887 C CA . PHE A 1 496 ? 1.816 -23.182 13.086 1.00 57.27 490 PHE A CA 1
ATOM 3888 C C . PHE A 1 496 ? 2.377 -21.767 13.133 1.00 54.14 490 PHE A C 1
ATOM 3889 O O . PHE A 1 496 ? 2.732 -21.265 14.206 1.00 55.34 490 PHE A O 1
ATOM 3897 N N . ASN A 1 497 ? 2.433 -21.120 11.974 1.00 56.81 491 ASN A N 1
ATOM 3898 C CA . ASN A 1 497 ? 2.796 -19.712 11.889 1.00 55.77 491 ASN A CA 1
ATOM 3899 C C . ASN A 1 497 ? 1.500 -18.918 11.786 1.00 52.68 491 ASN A C 1
ATOM 3900 O O . ASN A 1 497 ? 0.811 -18.965 10.762 1.00 50.78 491 ASN A O 1
ATOM 3905 N N . LEU A 1 498 ? 1.172 -18.184 12.845 1.00 56.81 492 LEU A N 1
ATOM 3906 C CA . LEU A 1 498 ? -0.082 -17.449 12.862 1.00 54.90 492 LEU A CA 1
ATOM 3907 C C . LEU A 1 498 ? -0.005 -16.135 12.094 1.00 54.27 492 LEU A C 1
ATOM 3908 O O . LEU A 1 498 ? -1.055 -15.546 11.812 1.00 54.13 492 LEU A O 1
ATOM 3913 N N . SER A 1 499 ? 1.197 -15.674 11.746 1.00 53.69 493 SER A N 1
ATOM 3914 C CA . SER A 1 499 ? 1.407 -14.417 11.038 1.00 54.01 493 SER A CA 1
ATOM 3915 C C . SER A 1 499 ? 1.593 -14.652 9.544 1.00 56.66 493 SER A C 1
ATOM 3916 O O . SER A 1 499 ? 1.912 -15.758 9.098 1.00 55.14 493 SER A O 1
ATOM 3919 N N . ALA A 1 500 ? 1.397 -13.584 8.767 1.00 54.63 494 ALA A N 1
ATOM 3920 C CA . ALA A 1 500 ? 1.592 -13.646 7.322 1.00 55.78 494 ALA A CA 1
ATOM 3921 C C . ALA A 1 500 ? 3.047 -13.490 6.900 1.00 58.80 494 ALA A C 1
ATOM 3922 O O . ALA A 1 500 ? 3.362 -13.716 5.725 1.00 56.12 494 ALA A O 1
ATOM 3924 N N . ASP A 1 501 ? 3.922 -13.120 7.808 1.00 61.99 495 ASP A N 1
ATOM 3925 C CA . ASP A 1 501 ? 5.351 -12.958 7.605 1.00 59.70 495 ASP A CA 1
ATOM 3926 C C . ASP A 1 501 ? 6.084 -14.256 7.935 1.00 63.88 495 ASP A C 1
ATOM 3927 O O . ASP A 1 501 ? 5.605 -15.057 8.748 1.00 62.42 495 ASP A O 1
ATOM 3932 N N . PRO A 1 502 ? 7.248 -14.487 7.326 1.00 62.27 496 PRO A N 1
ATOM 3933 C CA . PRO A 1 502 ? 8.003 -15.709 7.628 1.00 60.77 496 PRO A CA 1
ATOM 3934 C C . PRO A 1 502 ? 8.571 -15.669 9.036 1.00 61.09 496 PRO A C 1
ATOM 3935 O O . PRO A 1 502 ? 8.795 -14.603 9.615 1.00 64.16 496 PRO A O 1
ATOM 3939 N N . ALA A 1 503 ? 8.786 -16.857 9.596 1.00 63.68 497 ALA A N 1
ATOM 3940 C CA . ALA A 1 503 ? 9.290 -16.958 10.956 1.00 61.69 497 ALA A CA 1
ATOM 3941 C C . ALA A 1 503 ? 10.197 -18.174 11.074 1.00 63.66 497 ALA A C 1
ATOM 3942 O O . ALA A 1 503 ? 10.149 -19.100 10.258 1.00 67.13 497 ALA A O 1
ATOM 3944 N N . GLU A 1 504 ? 11.021 -18.159 12.118 1.00 65.16 498 GLU A N 1
ATOM 3945 C CA . GLU A 1 504 ? 12.019 -19.193 12.343 1.00 68.00 498 GLU A CA 1
ATOM 3946 C C . GLU A 1 504 ? 12.167 -19.427 13.838 1.00 69.42 498 GLU A C 1
ATOM 3947 O O . GLU A 1 504 ? 12.098 -18.487 14.637 1.00 66.22 498 GLU A O 1
ATOM 3953 N N . LEU A 1 505 ? 12.355 -20.690 14.211 1.00 71.35 499 LEU A N 1
ATOM 3954 C CA . LEU A 1 505 ? 12.635 -21.011 15.600 1.00 69.97 499 LEU A CA 1
AT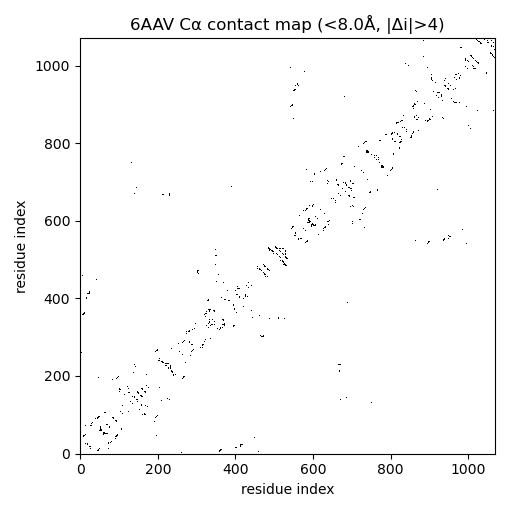OM 3955 C C . LEU A 1 505 ? 13.343 -22.353 15.662 1.00 73.64 499 LEU A C 1
ATOM 3956 O O . LEU A 1 505 ? 13.263 -23.170 14.740 1.00 72.48 499 LEU A O 1
ATOM 3961 N N . ALA A 1 506 ? 13.951 -22.603 16.812 1.00 75.43 500 ALA A N 1
ATOM 3962 C CA . ALA A 1 506 ? 14.714 -23.819 17.021 1.00 75.29 500 ALA A CA 1
ATOM 3963 C C . ALA A 1 506 ? 13.764 -24.971 17.289 1.00 75.18 500 ALA A C 1
ATOM 3964 O O . ALA A 1 506 ? 12.875 -24.867 18.140 1.00 73.43 500 ALA A O 1
ATOM 3966 N N . LEU A 1 507 ? 13.937 -26.055 16.544 1.00 74.63 501 LEU A N 1
ATOM 3967 C CA . LEU A 1 507 ? 13.132 -27.242 16.770 1.00 73.65 501 LEU A CA 1
ATOM 3968 C C . LEU A 1 507 ? 13.373 -27.719 18.203 1.00 73.05 501 LEU A C 1
ATOM 3969 O O . LEU A 1 507 ? 14.490 -27.587 18.718 1.00 74.44 501 LEU A O 1
ATOM 3974 N N . PRO A 1 508 ? 12.360 -28.243 18.888 1.00 72.49 502 PRO A N 1
ATOM 3975 C CA . PRO A 1 508 ? 12.538 -28.639 20.290 1.00 70.40 502 PRO A CA 1
ATOM 3976 C C . PRO A 1 508 ? 13.292 -29.956 20.417 1.00 69.12 502 PRO A C 1
ATOM 3977 O O . PRO A 1 508 ? 13.521 -30.677 19.447 1.00 70.33 502 PRO A O 1
ATOM 3981 N N . ALA A 1 509 ? 13.683 -30.251 21.654 1.00 69.77 503 ALA A N 1
ATOM 3982 C CA . ALA A 1 509 ? 14.474 -31.439 21.938 1.00 68.29 503 ALA A CA 1
ATOM 3983 C C . ALA A 1 509 ? 13.768 -32.705 21.464 1.00 67.63 503 ALA A C 1
ATOM 3984 O O . ALA A 1 509 ? 12.540 -32.761 21.348 1.00 68.07 503 ALA A O 1
ATOM 3986 N N . GLY A 1 510 ? 14.563 -33.727 21.190 1.00 66.75 504 GLY A N 1
ATOM 3987 C CA . GLY A 1 510 ? 14.065 -35.004 20.729 1.00 67.32 504 GLY A CA 1
ATOM 3988 C C . GLY A 1 510 ? 14.465 -35.288 19.292 1.00 67.83 504 GLY A C 1
ATOM 3989 O O . GLY A 1 510 ? 15.058 -34.463 18.595 1.00 67.76 504 GLY A O 1
ATOM 3990 N N . GLU A 1 511 ? 14.113 -36.491 18.860 1.00 64.12 505 GLU A N 1
ATOM 3991 C CA . GLU A 1 511 ? 14.400 -36.962 17.512 1.00 69.86 505 GLU A CA 1
ATOM 3992 C C . GLU A 1 511 ? 13.089 -36.890 16.733 1.00 67.70 505 GLU A C 1
ATOM 3993 O O . GLU A 1 511 ? 12.139 -37.616 17.040 1.00 67.86 505 GLU A O 1
ATOM 3999 N N . TRP A 1 512 ? 13.036 -36.000 15.742 1.00 66.47 506 TRP A N 1
ATOM 4000 C CA . TRP A 1 512 ? 11.812 -35.674 15.018 1.00 67.89 506 TRP A CA 1
ATOM 4001 C C . TRP A 1 512 ? 11.985 -35.887 13.521 1.00 68.12 506 TRP A C 1
ATOM 4002 O O . TRP A 1 512 ? 13.057 -35.624 12.968 1.00 71.09 506 TRP A O 1
ATOM 4013 N N . GLU A 1 513 ? 10.931 -36.382 12.871 1.00 69.46 507 GLU A N 1
ATOM 4014 C CA . GLU A 1 513 ? 10.936 -36.607 11.430 1.00 70.56 507 GLU A CA 1
ATOM 4015 C C . GLU A 1 513 ? 9.730 -35.957 10.761 1.00 70.51 507 GLU A C 1
ATOM 4016 O O . GLU A 1 513 ? 8.591 -36.222 11.147 1.00 70.57 507 GLU A O 1
ATOM 4022 N N . GLN A 1 514 ? 9.976 -35.132 9.745 1.00 70.97 508 GLN A N 1
ATOM 4023 C CA . GLN A 1 514 ? 8.891 -34.410 9.094 1.00 68.57 508 GLN A CA 1
ATOM 4024 C C . GLN A 1 514 ? 7.987 -35.357 8.311 1.00 69.95 508 GLN A C 1
ATOM 4025 O O . GLN A 1 514 ? 8.459 -36.244 7.598 1.00 69.35 508 GLN A O 1
ATOM 4031 N N . ILE A 1 515 ? 6.674 -35.155 8.439 1.00 69.11 509 ILE A N 1
ATOM 4032 C CA . ILE A 1 515 ? 5.669 -35.808 7.613 1.00 65.77 509 ILE A CA 1
ATOM 4033 C C . ILE A 1 515 ? 4.853 -34.706 6.961 1.00 66.34 509 ILE A C 1
ATOM 4034 O O . ILE A 1 515 ? 4.651 -33.635 7.540 1.00 70.87 509 ILE A O 1
ATOM 4039 N N . ASP A 1 516 ? 4.429 -34.943 5.728 1.00 69.71 510 ASP A N 1
ATOM 4040 C CA . ASP A 1 516 ? 3.681 -33.921 5.016 1.00 68.86 510 ASP A CA 1
ATOM 4041 C C . ASP A 1 516 ? 2.251 -33.859 5.532 1.00 66.16 510 ASP A C 1
ATOM 4042 O O . ASP A 1 516 ? 1.587 -34.890 5.703 1.00 63.21 510 ASP A O 1
ATOM 4047 N N . VAL A 1 517 ? 1.775 -32.643 5.765 1.00 65.89 511 VAL A N 1
ATOM 4048 C CA . VAL A 1 517 ? 0.408 -32.412 6.209 1.00 60.99 511 VAL A CA 1
ATOM 4049 C C . VAL A 1 517 ? -0.356 -31.794 5.042 1.00 54.66 511 VAL A C 1
ATOM 4050 O O . VAL A 1 517 ? -0.099 -30.641 4.667 1.00 59.73 511 VAL A O 1
ATOM 4054 N N . PRO A 1 518 ? -1.280 -32.531 4.425 1.00 53.17 512 PRO A N 1
ATOM 4055 C CA . PRO A 1 518 ? -2.006 -32.010 3.265 1.00 49.14 512 PRO A CA 1
ATOM 4056 C C . PRO A 1 518 ? -2.816 -30.770 3.603 1.00 53.62 512 PRO A C 1
ATOM 4057 O O . PRO A 1 518 ? -3.173 -30.517 4.757 1.00 55.09 512 PRO A O 1
ATOM 4061 N N . GLY A 1 519 ? -3.085 -29.984 2.561 1.00 53.32 513 GLY A N 1
ATOM 4062 C CA . GLY A 1 519 ? -4.026 -28.892 2.612 1.00 54.11 513 GLY A CA 1
ATOM 4063 C C . GLY A 1 519 ? -3.466 -27.555 3.043 1.00 51.80 513 GLY A C 1
ATOM 4064 O O . GLY A 1 519 ? -4.078 -26.522 2.747 1.00 54.50 513 GLY A O 1
ATOM 4065 N N . VAL A 1 520 ? -2.316 -27.533 3.707 1.00 53.50 514 VAL A N 1
ATOM 4066 C CA . VAL A 1 520 ? -1.783 -26.303 4.262 1.00 51.30 514 VAL A CA 1
ATOM 4067 C C . VAL A 1 520 ? -0.399 -26.067 3.684 1.00 57.25 514 VAL A C 1
ATOM 4068 O O . VAL A 1 520 ? 0.249 -26.976 3.158 1.00 58.51 514 VAL A O 1
ATOM 4072 N N . GLU A 1 521 ? 0.058 -24.822 3.799 1.00 58.66 515 GLU A N 1
ATOM 4073 C CA . GLU A 1 521 ? 1.387 -24.481 3.321 1.00 60.07 515 GLU A CA 1
ATOM 4074 C C . GLU A 1 521 ? 2.425 -25.293 4.080 1.00 63.28 515 GLU A C 1
ATOM 4075 O O . GLU A 1 521 ? 2.274 -25.563 5.275 1.00 62.16 515 GLU A O 1
ATOM 4081 N N . LEU A 1 522 ? 3.512 -25.643 3.400 1.00 64.62 516 LEU A N 1
ATOM 4082 C CA . LEU A 1 522 ? 4.496 -26.553 3.961 1.00 61.83 516 LEU A CA 1
ATOM 4083 C C . LEU A 1 522 ? 5.720 -25.741 4.365 1.00 64.95 516 LEU A C 1
ATOM 4084 O O . LEU A 1 522 ? 6.308 -25.030 3.542 1.00 67.38 516 LEU A O 1
ATOM 4089 N N . GLY A 1 523 ? 6.078 -25.821 5.644 1.00 66.19 517 GLY A N 1
ATOM 4090 C CA . GLY A 1 523 ? 7.290 -25.192 6.122 1.00 68.44 517 GLY A CA 1
ATOM 4091 C C . GLY A 1 523 ? 8.401 -26.213 6.163 1.00 72.08 517 GLY A C 1
ATOM 4092 O O . GLY A 1 523 ? 8.175 -27.415 6.086 1.00 68.88 517 GLY A O 1
ATOM 4093 N N . ALA A 1 524 ? 9.616 -25.759 6.423 1.00 73.15 518 ALA A N 1
ATOM 4094 C CA . ALA A 1 524 ? 10.716 -26.702 6.328 1.00 72.61 518 ALA A CA 1
ATOM 4095 C C . ALA A 1 524 ? 11.512 -26.729 7.616 1.00 75.58 518 ALA A C 1
ATOM 4096 O O . ALA A 1 524 ? 11.705 -25.704 8.273 1.00 75.88 518 ALA A O 1
ATOM 4098 N N . MET A 1 525 ? 11.968 -27.927 7.956 1.00 76.93 519 MET A N 1
ATOM 4099 C CA . MET A 1 525 ? 12.780 -28.193 9.129 1.00 77.87 519 MET A CA 1
ATOM 4100 C C . MET A 1 525 ? 14.061 -28.855 8.659 1.00 80.08 519 MET A C 1
ATOM 4101 O O . MET A 1 525 ? 14.024 -29.784 7.845 1.00 79.84 519 MET A O 1
ATOM 4106 N N . ASP A 1 526 ? 15.187 -28.351 9.144 1.00 80.50 520 ASP A N 1
ATOM 4107 C CA . ASP A 1 526 ? 16.487 -28.811 8.689 1.00 80.60 520 ASP A CA 1
ATOM 4108 C C . ASP A 1 526 ? 17.393 -28.963 9.896 1.00 82.41 520 ASP A C 1
ATOM 4109 O O . ASP A 1 526 ? 17.649 -27.989 10.618 1.00 80.58 520 ASP A O 1
ATOM 4114 N N . GLY A 1 527 ? 17.821 -30.200 10.144 1.00 84.24 521 GLY A N 1
ATOM 4115 C CA . GLY A 1 527 ? 18.653 -30.476 11.290 1.00 84.75 521 GLY A CA 1
ATOM 4116 C C . GLY A 1 527 ? 17.867 -30.167 12.539 1.00 83.42 521 GLY A C 1
ATOM 4117 O O . GLY A 1 527 ? 16.935 -30.891 12.911 1.00 81.34 521 GLY A O 1
ATOM 4118 N N . GLY A 1 528 ? 18.247 -29.081 13.198 1.00 81.82 522 GLY A N 1
ATOM 4119 C CA . GLY A 1 528 ? 17.516 -28.654 14.364 1.00 80.39 522 GLY A CA 1
ATOM 4120 C C . GLY A 1 528 ? 16.867 -27.290 14.255 1.00 80.47 522 GLY A C 1
ATOM 4121 O O . GLY A 1 528 ? 16.827 -26.573 15.259 1.00 82.43 522 GLY A O 1
ATOM 4122 N N . HIS A 1 529 ? 16.373 -26.884 13.078 1.00 80.12 523 HIS A N 1
ATOM 4123 C CA . HIS A 1 529 ? 15.663 -25.610 13.018 1.00 80.44 523 HIS A CA 1
ATOM 4124 C C . HIS A 1 529 ? 14.464 -25.672 12.082 1.00 79.15 523 HIS A C 1
ATOM 4125 O O . HIS A 1 529 ? 14.529 -26.267 11.003 1.00 75.66 523 HIS A O 1
ATOM 4132 N N . LEU A 1 530 ? 13.382 -25.011 12.495 1.00 77.41 524 LEU A N 1
ATOM 4133 C CA . LEU A 1 530 ? 12.152 -24.925 11.731 1.00 75.12 524 LEU A CA 1
ATOM 4134 C C . LEU A 1 530 ? 11.997 -23.504 11.220 1.00 73.97 524 LEU A C 1
ATOM 4135 O O . LEU A 1 530 ? 12.220 -22.542 11.965 1.00 71.89 524 LEU A O 1
ATOM 4140 N N . ARG A 1 531 ? 11.627 -23.382 9.948 1.00 72.15 525 ARG A N 1
ATOM 4141 C CA . ARG A 1 531 ? 11.417 -22.100 9.292 1.00 71.55 525 ARG A CA 1
ATOM 4142 C C . ARG A 1 531 ? 10.145 -22.235 8.479 1.00 69.38 525 ARG A C 1
ATOM 4143 O O . ARG A 1 531 ? 10.035 -23.131 7.638 1.00 68.50 525 ARG A O 1
ATOM 4151 N N . LEU A 1 532 ? 9.180 -21.373 8.764 1.00 70.25 526 LEU A N 1
ATOM 4152 C CA . LEU A 1 532 ? 7.862 -21.463 8.172 1.00 66.60 526 LEU A CA 1
ATOM 4153 C C . LEU A 1 532 ? 7.578 -20.150 7.469 1.00 63.19 526 LEU A C 1
ATOM 4154 O O . LEU A 1 532 ? 7.856 -19.077 8.012 1.00 61.55 526 LEU A O 1
ATOM 4159 N N . ALA A 1 533 ? 7.033 -20.238 6.260 1.00 61.51 527 ALA A N 1
ATOM 4160 C CA . ALA A 1 533 ? 6.511 -19.052 5.605 1.00 63.05 527 ALA A CA 1
ATOM 4161 C C . ALA A 1 533 ? 5.251 -18.581 6.332 1.00 63.01 527 ALA A C 1
ATOM 4162 O O . ALA A 1 533 ? 4.802 -19.183 7.310 1.00 62.09 527 ALA A O 1
ATOM 4164 N N . GLY A 1 534 ? 4.664 -17.493 5.841 1.00 62.35 528 GLY A N 1
ATOM 4165 C CA . GLY A 1 534 ? 3.416 -17.010 6.399 1.00 57.54 528 GLY A CA 1
ATOM 4166 C C . GLY A 1 534 ? 2.315 -18.051 6.329 1.00 59.18 528 GLY A C 1
ATOM 4167 O O . GLY A 1 534 ? 2.059 -18.616 5.260 1.00 56.33 528 GLY A O 1
ATOM 4168 N N . HIS A 1 535 ? 1.687 -18.343 7.473 1.00 57.80 529 HIS A N 1
ATOM 4169 C CA . HIS A 1 535 ? 0.570 -19.290 7.542 1.00 57.53 529 HIS A CA 1
ATOM 4170 C C . HIS A 1 535 ? 0.985 -20.672 7.052 1.00 56.18 529 HIS A C 1
ATOM 4171 O O . HIS A 1 535 ? 0.227 -21.371 6.373 1.00 58.93 529 HIS A O 1
ATOM 4178 N N . ALA A 1 536 ? 2.187 -21.082 7.429 1.00 58.12 530 ALA A N 1
ATOM 4179 C CA . ALA A 1 536 ? 2.714 -22.391 7.091 1.00 62.35 530 ALA A CA 1
ATOM 4180 C C . ALA A 1 536 ? 2.664 -23.286 8.320 1.00 60.35 530 ALA A C 1
ATOM 4181 O O . ALA A 1 536 ? 2.532 -22.815 9.452 1.00 60.64 530 ALA A O 1
ATOM 4183 N N . VAL A 1 537 ? 2.768 -24.591 8.081 1.00 61.94 531 VAL A N 1
ATOM 4184 C CA . VAL A 1 537 ? 2.593 -25.604 9.117 1.00 61.54 531 VAL A CA 1
ATOM 4185 C C . VAL A 1 537 ? 3.649 -26.685 8.932 1.00 64.78 531 VAL A C 1
ATOM 4186 O O . VAL A 1 537 ? 3.810 -27.224 7.831 1.00 64.43 531 VAL A O 1
ATOM 4190 N N . VAL A 1 538 ? 4.334 -27.030 10.017 1.00 64.66 532 VAL A N 1
ATOM 4191 C CA . VAL A 1 538 ? 5.245 -28.168 10.047 1.00 67.13 532 VAL A CA 1
ATOM 4192 C C . VAL A 1 538 ? 4.636 -29.228 10.953 1.00 66.25 532 VAL A C 1
ATOM 4193 O O . VAL A 1 538 ? 4.315 -28.948 12.117 1.00 62.27 532 VAL A O 1
ATOM 4197 N N . ALA A 1 539 ? 4.503 -30.448 10.432 1.00 62.48 533 ALA A N 1
ATOM 4198 C CA . ALA A 1 539 ? 4.026 -31.591 11.204 1.00 63.57 533 ALA A CA 1
ATOM 4199 C C . ALA A 1 539 ? 5.090 -32.678 11.161 1.00 65.76 533 ALA A C 1
ATOM 4200 O O . ALA A 1 539 ? 5.487 -33.116 10.078 1.00 66.69 533 ALA A O 1
ATOM 4202 N N . ALA A 1 540 ? 5.541 -33.116 12.336 1.00 66.70 534 ALA A N 1
ATOM 4203 C CA . ALA A 1 540 ? 6.573 -34.136 12.446 1.00 65.70 534 ALA A CA 1
ATOM 4204 C C . ALA A 1 540 ? 6.129 -35.225 13.411 1.00 65.32 534 ALA A C 1
ATOM 4205 O O . ALA A 1 540 ? 5.270 -35.015 14.265 1.00 63.86 534 ALA A O 1
ATOM 4207 N N . VAL A 1 541 ? 6.742 -36.392 13.274 1.00 67.06 535 VAL A N 1
ATOM 4208 C CA . VAL A 1 541 ? 6.496 -37.524 14.153 1.00 63.13 535 VAL A CA 1
ATOM 4209 C C . VAL A 1 541 ? 7.726 -37.756 15.017 1.00 65.49 535 VAL A C 1
ATOM 4210 O O . VAL A 1 541 ? 8.861 -37.461 14.621 1.00 68.39 535 VAL A O 1
ATOM 4214 N N . GLY A 1 542 ? 7.493 -38.246 16.228 1.00 65.92 536 GLY A N 1
ATOM 4215 C CA . GLY A 1 542 ? 8.608 -38.543 17.101 1.00 66.85 536 GLY A CA 1
ATOM 4216 C C . GLY A 1 542 ? 9.175 -39.936 16.916 1.00 66.85 536 GLY A C 1
ATOM 4217 O O . GLY A 1 542 ? 8.647 -40.909 17.460 1.00 68.27 536 GLY A O 1
ATOM 4218 N N . ARG A 1 543 ? 10.254 -40.041 16.144 1.00 69.75 537 ARG A N 1
ATOM 4219 C CA . ARG A 1 543 ? 10.932 -41.312 15.919 1.00 68.47 537 ARG A CA 1
ATOM 4220 C C . ARG A 1 543 ? 12.039 -41.422 16.960 1.00 71.16 537 ARG A C 1
ATOM 4221 O O . ARG A 1 543 ? 13.078 -40.764 16.841 1.00 71.06 537 ARG A O 1
ATOM 4229 N N . GLY A 1 544 ? 11.810 -42.234 17.987 1.00 70.50 538 GLY A N 1
ATOM 4230 C CA . GLY A 1 544 ? 12.767 -42.403 19.065 1.00 67.71 538 GLY A CA 1
ATOM 4231 C C . GLY A 1 544 ? 12.173 -43.198 20.212 1.00 61.33 538 GLY A C 1
ATOM 4232 O O . GLY A 1 544 ? 10.952 -43.316 20.296 1.00 61.95 538 GLY A O 1
ATOM 4234 N N . GLN B 1 9 ? -64.079 45.069 26.934 1.00 66.83 3 GLN B N 1
ATOM 4235 C CA . GLN B 1 9 ? -63.277 44.629 25.795 1.00 65.89 3 GLN B CA 1
ATOM 4236 C C . GLN B 1 9 ? -62.917 43.163 26.014 1.00 65.43 3 GLN B C 1
ATOM 4237 O O . GLN B 1 9 ? -61.771 42.845 26.333 1.00 64.18 3 GLN B O 1
ATOM 4243 N N . THR B 1 10 ? -63.891 42.273 25.879 1.00 63.47 4 THR B N 1
ATOM 4244 C CA . THR B 1 10 ? -63.635 40.878 26.216 1.00 60.15 4 THR B CA 1
ATOM 4245 C C . THR B 1 10 ? -62.888 40.192 25.076 1.00 54.91 4 THR B C 1
ATOM 4246 O O . THR B 1 10 ? -63.272 40.341 23.911 1.00 56.37 4 THR B O 1
ATOM 4250 N N . PRO B 1 11 ? -61.823 39.450 25.367 1.00 53.98 5 PRO B N 1
ATOM 4251 C CA . PRO B 1 11 ? -61.083 38.780 24.296 1.00 49.05 5 PRO B CA 1
ATOM 4252 C C . PRO B 1 11 ? -61.945 37.709 23.648 1.00 46.95 5 PRO B C 1
ATOM 4253 O O . PRO B 1 11 ? -62.833 37.131 24.278 1.00 48.33 5 PRO B O 1
ATOM 4257 N N . TRP B 1 12 ? -61.681 37.462 22.364 1.00 46.85 6 TRP B N 1
ATOM 4258 C CA . TRP B 1 12 ? -62.481 36.495 21.615 1.00 47.49 6 TRP B CA 1
ATOM 4259 C C . TRP B 1 12 ? -62.423 35.110 22.240 1.00 44.96 6 TRP B C 1
ATOM 4260 O O . TRP B 1 12 ? -63.369 34.327 22.102 1.00 42.94 6 TRP B O 1
ATOM 4271 N N . TRP B 1 13 ? -61.310 34.775 22.896 1.00 46.40 7 TRP B N 1
ATOM 4272 C CA . TRP B 1 13 ? -61.119 33.428 23.421 1.00 44.93 7 TRP B CA 1
ATOM 4273 C C . TRP B 1 13 ? -61.738 33.223 24.792 1.00 45.89 7 TRP B C 1
ATOM 4274 O O . TRP B 1 13 ? -61.825 32.078 25.244 1.00 49.04 7 TRP B O 1
ATOM 4285 N N . ARG B 1 14 ? -62.191 34.288 25.451 1.00 42.85 8 ARG B N 1
ATOM 4286 C CA . ARG B 1 14 ? -62.757 34.197 26.794 1.00 43.34 8 ARG B CA 1
ATOM 4287 C C . ARG B 1 14 ? -64.203 33.736 26.688 1.00 49.18 8 ARG B C 1
ATOM 4288 O O . ARG B 1 14 ? -65.102 34.531 26.406 1.00 49.65 8 ARG B O 1
ATOM 4296 N N . GLY B 1 15 ? -64.433 32.450 26.944 1.00 46.18 9 GLY B N 1
ATOM 4297 C CA . GLY B 1 15 ? -65.738 31.850 26.791 1.00 46.43 9 GLY B CA 1
ATOM 4298 C C . GLY B 1 15 ? -65.992 31.256 25.429 1.00 46.50 9 GLY B C 1
ATOM 4299 O O . GLY B 1 15 ? -67.101 30.772 25.183 1.00 49.68 9 GLY B O 1
ATOM 4300 N N . ALA B 1 16 ? -65.001 31.278 24.543 1.00 44.72 10 ALA B N 1
ATOM 4301 C CA . ALA B 1 16 ? -65.150 30.736 23.204 1.00 45.30 10 ALA B CA 1
ATOM 4302 C C . ALA B 1 16 ? -65.313 29.220 23.253 1.00 44.13 10 ALA B C 1
ATOM 4303 O O . ALA B 1 16 ? -64.874 28.554 24.195 1.00 39.45 10 ALA B O 1
ATOM 4305 N N . VAL B 1 17 ? -65.973 28.686 22.231 1.00 44.42 11 VAL B N 1
ATOM 4306 C CA . VAL B 1 17 ? -66.130 27.249 22.037 1.00 42.85 11 VAL B CA 1
ATOM 4307 C C . VAL B 1 17 ? -65.190 26.836 20.912 1.00 45.47 11 VAL B C 1
ATOM 4308 O O . VAL B 1 17 ? -65.260 27.366 19.789 1.00 43.46 11 VAL B O 1
ATOM 4312 N N . ILE B 1 18 ? -64.261 25.940 21.234 1.00 40.04 12 ILE B N 1
ATOM 4313 C CA . ILE B 1 18 ? -63.218 25.519 20.315 1.00 36.97 12 ILE B CA 1
ATOM 4314 C C . ILE B 1 18 ? -63.562 24.117 19.844 1.00 38.91 12 ILE B C 1
ATOM 4315 O O . ILE B 1 18 ? -63.841 23.232 20.663 1.00 41.12 12 ILE B O 1
ATOM 4320 N N . TYR B 1 19 ? -63.560 23.924 18.536 1.00 39.25 13 TYR B N 1
ATOM 4321 C CA . TYR B 1 19 ? -63.873 22.646 17.917 1.00 40.59 13 TYR B CA 1
ATOM 4322 C C . TYR B 1 19 ? -62.554 21.960 17.586 1.00 37.77 13 TYR B C 1
ATOM 4323 O O . TYR B 1 19 ? -61.796 22.442 16.733 1.00 35.53 13 TYR B O 1
ATOM 4332 N N . GLN B 1 20 ? -62.254 20.861 18.287 1.00 40.23 14 GLN B N 1
ATOM 4333 C CA . GLN B 1 20 ? -61.011 20.135 18.048 1.00 39.16 14 GLN B CA 1
ATOM 4334 C C . GLN B 1 20 ? -61.154 19.217 16.844 1.00 36.17 14 GLN B C 1
ATOM 4335 O O . GLN B 1 20 ? -61.966 18.296 16.854 1.00 38.36 14 GLN B O 1
ATOM 4341 N N . ILE B 1 21 ? -60.331 19.437 15.834 1.00 37.56 15 ILE B N 1
ATOM 4342 C CA . ILE B 1 21 ? -60.246 18.570 14.670 1.00 42.10 15 ILE B CA 1
ATOM 4343 C C . ILE B 1 21 ? -59.077 17.612 14.857 1.00 42.22 15 ILE B C 1
ATOM 4344 O O . ILE B 1 21 ? -57.942 18.036 15.116 1.00 37.80 15 ILE B O 1
ATOM 4349 N N . TYR B 1 22 ? -59.344 16.322 14.687 1.00 41.10 16 TYR B N 1
ATOM 4350 C CA . TYR B 1 22 ? -58.273 15.342 14.577 1.00 41.39 16 TYR B CA 1
ATOM 4351 C C . TYR B 1 22 ? -58.104 15.035 13.098 1.00 40.87 16 TYR B C 1
ATOM 4352 O O . TYR B 1 22 ? -58.913 14.284 12.534 1.00 42.55 16 TYR B O 1
ATOM 4361 N N . PRO B 1 23 ? -57.092 15.588 12.421 1.00 41.35 17 PRO B N 1
ATOM 4362 C CA . PRO B 1 23 ? -57.126 15.594 10.948 1.00 39.67 17 PRO B CA 1
ATOM 4363 C C . PRO B 1 23 ? -57.252 14.207 10.332 1.00 44.91 17 PRO B C 1
ATOM 4364 O O . PRO B 1 23 ? -57.976 14.055 9.342 1.00 41.52 17 PRO B O 1
ATOM 4368 N N . ARG B 1 24 ? -56.588 13.192 10.908 1.00 43.96 18 ARG B N 1
ATOM 4369 C CA . ARG B 1 24 ? -56.641 11.825 10.383 1.00 45.94 18 ARG B CA 1
ATOM 4370 C C . ARG B 1 24 ? -58.051 11.294 10.202 1.00 43.73 18 ARG B C 1
ATOM 4371 O O . ARG B 1 24 ? -58.272 10.407 9.372 1.00 49.27 18 ARG B O 1
ATOM 4379 N N . SER B 1 25 ? -58.997 11.745 11.018 1.00 44.52 19 SER B N 1
ATOM 4380 C CA . SER B 1 25 ? -60.312 11.122 11.067 1.00 45.54 19 SER B CA 1
ATOM 4381 C C . SER B 1 25 ? -61.434 12.114 10.791 1.00 40.94 19 SER B C 1
ATOM 4382 O O . SER B 1 25 ? -62.572 11.876 11.198 1.00 42.13 19 SER B O 1
ATOM 4385 N N . PHE B 1 26 ? -61.150 13.223 10.111 1.00 44.72 20 PHE B N 1
ATOM 4386 C CA . PHE B 1 26 ? -62.201 14.200 9.854 1.00 44.77 20 PHE B CA 1
ATOM 4387 C C . PHE B 1 26 ? -62.795 14.043 8.457 1.00 47.85 20 PHE B C 1
ATOM 4388 O O . PHE B 1 26 ? -63.975 13.712 8.320 1.00 53.70 20 PHE B O 1
ATOM 4396 N N . LEU B 1 27 ? -61.980 14.182 7.420 1.00 45.21 21 LEU B N 1
ATOM 4397 C CA . LEU B 1 27 ? -62.464 14.006 6.055 1.00 47.54 21 LEU B CA 1
ATOM 4398 C C . LEU B 1 27 ? -61.290 13.695 5.152 1.00 46.66 21 LEU B C 1
ATOM 4399 O O . LEU B 1 27 ? -60.311 14.442 5.121 1.00 47.72 21 LEU B O 1
ATOM 4404 N N . ASP B 1 28 ? -61.431 12.642 4.357 1.00 50.40 22 ASP B N 1
ATOM 4405 C CA . ASP B 1 28 ? -60.389 12.215 3.439 1.00 52.29 22 ASP B CA 1
ATOM 4406 C C . ASP B 1 28 ? -60.776 12.655 2.035 1.00 53.85 22 ASP B C 1
ATOM 4407 O O . ASP B 1 28 ? -61.887 12.366 1.579 1.00 55.74 22 ASP B O 1
ATOM 4412 N N . SER B 1 29 ? -59.865 13.370 1.367 1.00 55.44 23 SER B N 1
ATOM 4413 C CA . SER B 1 29 ? -60.130 13.997 0.076 1.00 57.36 23 SER B CA 1
ATOM 4414 C C . SER B 1 29 ? -59.305 13.400 -1.057 1.00 57.96 23 SER B C 1
ATOM 4415 O O . SER B 1 29 ? -59.340 13.924 -2.179 1.00 52.73 23 SER B O 1
ATOM 4418 N N . ASN B 1 30 ? -58.544 12.345 -0.798 1.00 55.33 24 ASN B N 1
ATOM 4419 C CA . ASN B 1 30 ? -57.729 11.750 -1.846 1.00 54.84 24 ASN B CA 1
ATOM 4420 C C . ASN B 1 30 ? -57.796 10.227 -1.830 1.00 57.55 24 ASN B C 1
ATOM 4421 O O . ASN B 1 30 ? -56.979 9.578 -2.500 1.00 58.39 24 ASN B O 1
ATOM 4426 N N . GLY B 1 31 ? -58.718 9.639 -1.071 1.00 53.79 25 GLY B N 1
ATOM 4427 C CA . GLY B 1 31 ? -58.995 8.223 -1.159 1.00 58.35 25 GLY B CA 1
ATOM 4428 C C . GLY B 1 31 ? -58.009 7.303 -0.471 1.00 60.39 25 GLY B C 1
ATOM 4429 O O . GLY B 1 31 ? -58.216 6.081 -0.500 1.00 60.74 25 GLY B O 1
ATOM 4430 N N . ASP B 1 32 ? -56.962 7.834 0.174 1.00 56.62 26 ASP B N 1
ATOM 4431 C CA . ASP B 1 32 ? -55.961 6.986 0.818 1.00 55.60 26 ASP B CA 1
ATOM 4432 C C . ASP B 1 32 ? -56.398 6.473 2.186 1.00 53.94 26 ASP B C 1
ATOM 4433 O O . ASP B 1 32 ? -55.628 5.759 2.836 1.00 57.12 26 ASP B O 1
ATOM 4438 N N . GLY B 1 33 ? -57.605 6.808 2.629 1.00 52.09 27 GLY B N 1
ATOM 4439 C CA . GLY B 1 33 ? -58.119 6.357 3.902 1.00 53.24 27 GLY B CA 1
ATOM 4440 C C . GLY B 1 33 ? -57.769 7.227 5.093 1.00 51.77 27 GLY B C 1
ATOM 4441 O O . GLY B 1 33 ? -58.156 6.885 6.217 1.00 51.31 27 GLY B O 1
ATOM 4442 N N . VAL B 1 34 ? -57.058 8.336 4.890 1.00 52.09 28 VAL B N 1
ATOM 4443 C CA . VAL B 1 34 ? -56.602 9.188 5.981 1.00 51.78 28 VAL B CA 1
ATOM 4444 C C . VAL B 1 34 ? -57.039 10.623 5.714 1.00 51.19 28 VAL B C 1
ATOM 4445 O O . VAL B 1 34 ? -56.753 11.173 4.643 1.00 52.42 28 VAL B O 1
ATOM 4449 N N . GLY B 1 35 ? -57.702 11.232 6.703 1.00 51.71 29 GLY B N 1
ATOM 4450 C CA . GLY B 1 35 ? -58.120 12.622 6.635 1.00 45.98 29 GLY B CA 1
ATOM 4451 C C . GLY B 1 35 ? -57.008 13.596 6.306 1.00 45.39 29 GLY B C 1
ATOM 4452 O O . GLY B 1 35 ? -55.829 13.314 6.547 1.00 42.83 29 GLY B O 1
ATOM 4453 N N . ASP B 1 36 ? -57.364 14.751 5.744 1.00 47.11 30 ASP B N 1
ATOM 4454 C CA . ASP B 1 36 ? -56.367 15.685 5.243 1.00 43.63 30 ASP B CA 1
ATOM 4455 C C . ASP B 1 36 ? -56.868 17.118 5.375 1.00 40.73 30 ASP B C 1
ATOM 4456 O O . ASP B 1 36 ? -58.017 17.375 5.737 1.00 42.34 30 ASP B O 1
ATOM 4461 N N . LEU B 1 37 ? -55.972 18.052 5.098 1.00 41.72 31 LEU B N 1
ATOM 4462 C CA . LEU B 1 37 ? -56.285 19.472 5.242 1.00 44.64 31 LEU B CA 1
ATOM 4463 C C . LEU B 1 37 ? -57.300 19.929 4.193 1.00 47.77 31 LEU B C 1
ATOM 4464 O O . LEU B 1 37 ? -58.212 20.699 4.525 1.00 46.84 31 LEU B O 1
ATOM 4469 N N . PRO B 1 38 ? -57.179 19.515 2.923 1.00 48.91 32 PRO B N 1
ATOM 4470 C CA . PRO B 1 38 ? -58.236 19.878 1.963 1.00 48.96 32 PRO B CA 1
ATOM 4471 C C . PRO B 1 38 ? -59.614 19.401 2.390 1.00 50.11 32 PRO B C 1
ATOM 4472 O O . PRO B 1 38 ? -60.604 20.088 2.120 1.00 53.77 32 PRO B O 1
ATOM 4476 N N . GLY B 1 39 ? -59.716 18.269 3.086 1.00 47.08 33 GLY B N 1
ATOM 4477 C CA . GLY B 1 39 ? -61.009 17.861 3.618 1.00 47.75 33 GLY B CA 1
ATOM 4478 C C . GLY B 1 39 ? -61.514 18.810 4.689 1.00 48.58 33 GLY B C 1
ATOM 4479 O O . GLY B 1 39 ? -62.717 19.095 4.776 1.00 49.72 33 GLY B O 1
ATOM 4480 N N . ILE B 1 40 ? -60.598 19.319 5.519 1.00 48.39 34 ILE B N 1
ATOM 4481 C CA . ILE B 1 40 ? -60.972 20.308 6.524 1.00 50.35 34 ILE B CA 1
ATOM 4482 C C . ILE B 1 40 ? -61.487 21.574 5.843 1.00 46.62 34 ILE B C 1
ATOM 4483 O O . ILE B 1 40 ? -62.492 22.154 6.257 1.00 49.49 34 ILE B O 1
ATOM 4488 N N . ILE B 1 41 ? -60.771 22.041 4.819 1.00 45.85 35 ILE B N 1
ATOM 4489 C CA . ILE B 1 41 ? -61.228 23.199 4.052 1.00 49.85 35 ILE B CA 1
ATOM 4490 C C . ILE B 1 41 ? -62.628 22.946 3.507 1.00 52.74 35 ILE B C 1
ATOM 4491 O O . ILE B 1 41 ? -63.531 23.782 3.646 1.00 50.66 35 ILE B O 1
ATOM 4496 N N . ALA B 1 42 ? -62.843 21.756 2.936 1.00 49.78 36 ALA B N 1
ATOM 4497 C CA . ALA B 1 42 ? -64.136 21.425 2.351 1.00 49.84 36 ALA B CA 1
ATOM 4498 C C . ALA B 1 42 ? -65.240 21.357 3.395 1.00 53.47 36 ALA B C 1
ATOM 4499 O O . ALA B 1 42 ? -66.418 21.438 3.033 1.00 55.32 36 ALA B O 1
ATOM 4501 N N . LYS B 1 43 ? -64.902 21.183 4.672 1.00 47.17 37 LYS B N 1
ATOM 4502 C CA . LYS B 1 43 ? -65.938 21.163 5.703 1.00 50.93 37 LYS B CA 1
ATOM 4503 C C . LYS B 1 43 ? -65.926 22.389 6.620 1.00 46.65 37 LYS B C 1
ATOM 4504 O O . LYS B 1 43 ? -66.736 22.448 7.556 1.00 48.50 37 LYS B O 1
ATOM 4510 N N . LEU B 1 44 ? -65.067 23.382 6.349 1.00 45.28 38 LEU B N 1
ATOM 4511 C CA . LEU B 1 44 ? -65.015 24.582 7.190 1.00 49.33 38 LEU B CA 1
ATOM 4512 C C . LEU B 1 44 ? -66.366 25.247 7.267 1.00 53.19 38 LEU B C 1
ATOM 4513 O O . LEU B 1 44 ? -66.717 25.892 8.261 1.00 48.21 38 LEU B O 1
ATOM 4518 N N . ASP B 1 45 ? -67.120 25.093 6.200 1.00 55.28 39 ASP B N 1
ATOM 4519 C CA . ASP B 1 45 ? -68.440 25.670 6.060 1.00 55.78 39 ASP B CA 1
ATOM 4520 C C . ASP B 1 45 ? -69.417 25.012 7.059 1.00 52.36 39 ASP B C 1
ATOM 4521 O O . ASP B 1 45 ? -70.196 25.693 7.739 1.00 52.64 39 ASP B O 1
ATOM 4526 N N . TYR B 1 46 ? -69.314 23.683 7.211 1.00 51.05 40 TYR B N 1
ATOM 4527 C CA . TYR B 1 46 ? -70.046 22.918 8.223 1.00 51.46 40 TYR B CA 1
ATOM 4528 C C . TYR B 1 46 ? -69.625 23.332 9.621 1.00 50.12 40 TYR B C 1
ATOM 4529 O O . TYR B 1 46 ? -70.456 23.482 10.539 1.00 52.57 40 TYR B O 1
ATOM 4538 N N . ILE B 1 47 ? -68.313 23.538 9.772 1.00 52.32 41 ILE B N 1
ATOM 4539 C CA . ILE B 1 47 ? -67.679 23.902 11.046 1.00 53.87 41 ILE B CA 1
ATOM 4540 C C . ILE B 1 47 ? -68.250 25.234 11.523 1.00 49.61 41 ILE B C 1
ATOM 4541 O O . ILE B 1 47 ? -68.631 25.412 12.686 1.00 46.84 41 ILE B O 1
ATOM 4546 N N . SER B 1 48 ? -68.257 26.205 10.603 1.00 51.80 42 SER B N 1
ATOM 4547 C CA . SER B 1 48 ? -68.798 27.537 10.843 1.00 51.20 42 SER B CA 1
ATOM 4548 C C . SER B 1 48 ? -70.277 27.472 11.151 1.00 48.84 42 SER B C 1
ATOM 4549 O O . SER B 1 48 ? -70.769 28.190 12.033 1.00 53.18 42 SER B O 1
ATOM 4552 N N . GLY B 1 49 ? -71.001 26.613 10.425 1.00 51.71 43 GLY B N 1
ATOM 4553 C CA . GLY B 1 49 ? -72.417 26.417 10.655 1.00 51.58 43 GLY B CA 1
ATOM 4554 C C . GLY B 1 49 ? -72.763 25.787 11.985 1.00 51.61 43 GLY B C 1
ATOM 4555 O O . GLY B 1 49 ? -73.930 25.822 12.382 1.00 52.02 43 GLY B O 1
ATOM 4556 N N . LEU B 1 50 ? -71.788 25.190 12.678 1.00 51.92 44 LEU B N 1
ATOM 4557 C CA . LEU B 1 50 ? -72.088 24.675 14.016 1.00 46.57 44 LEU B CA 1
ATOM 4558 C C . LEU B 1 50 ? -72.333 25.791 15.033 1.00 50.47 44 LEU B C 1
ATOM 4559 O O . LEU B 1 50 ? -73.057 25.587 16.018 1.00 46.42 44 LEU B O 1
ATOM 4564 N N . GLY B 1 51 ? -71.734 26.964 14.831 1.00 48.12 45 GLY B N 1
ATOM 4565 C CA . GLY B 1 51 ? -71.813 28.028 15.810 1.00 47.69 45 GLY B CA 1
ATOM 4566 C C . GLY B 1 51 ? -70.660 28.062 16.787 1.00 51.12 45 GLY B C 1
ATOM 4567 O O . GLY B 1 51 ? -70.737 28.774 17.794 1.00 49.24 45 GLY B O 1
ATOM 4568 N N . VAL B 1 52 ? -69.613 27.279 16.541 1.00 49.85 46 VAL B N 1
ATOM 4569 C CA . VAL B 1 52 ? -68.427 27.308 17.377 1.00 49.82 46 VAL B CA 1
ATOM 4570 C C . VAL B 1 52 ? -67.576 28.516 17.004 1.00 47.95 46 VAL B C 1
ATOM 4571 O O . VAL B 1 52 ? -67.645 29.047 15.889 1.00 49.33 46 VAL B O 1
ATOM 4575 N N . ASP B 1 53 ? -66.721 28.923 17.935 1.00 44.08 47 ASP B N 1
ATOM 4576 C CA . ASP B 1 53 ? -65.952 30.145 17.754 1.00 44.19 47 ASP B CA 1
ATOM 4577 C C . ASP B 1 53 ? -64.570 29.918 17.171 1.00 44.18 47 ASP B C 1
ATOM 4578 O O . ASP B 1 53 ? -64.018 30.844 16.567 1.00 41.87 47 ASP B O 1
ATOM 4583 N N . ALA B 1 54 ? -64.009 28.715 17.289 1.00 45.96 48 ALA B N 1
ATOM 4584 C CA . ALA B 1 54 ? -62.687 28.508 16.707 1.00 40.26 48 ALA B CA 1
ATOM 4585 C C . ALA B 1 54 ? -62.498 27.030 16.421 1.00 38.59 48 ALA B C 1
ATOM 4586 O O . ALA B 1 54 ? -63.300 26.192 16.824 1.00 39.09 48 ALA B O 1
ATOM 4588 N N . ILE B 1 55 ? -61.453 26.734 15.672 1.00 38.24 49 ILE B N 1
ATOM 4589 C CA . ILE B 1 55 ? -61.011 25.360 15.485 1.00 41.75 49 ILE B CA 1
ATOM 4590 C C . ILE B 1 55 ? -59.636 25.213 16.111 1.00 40.18 49 ILE B C 1
ATOM 4591 O O . ILE B 1 55 ? -58.846 26.159 16.159 1.00 37.06 49 ILE B O 1
ATOM 4596 N N . TRP B 1 56 ? -59.373 24.023 16.629 1.00 40.13 50 TRP B N 1
ATOM 4597 C CA . TRP B 1 56 ? -58.037 23.612 17.023 1.00 38.07 50 TRP B CA 1
ATOM 4598 C C . TRP B 1 56 ? -57.696 22.389 16.187 1.00 33.06 50 TRP B C 1
ATOM 4599 O O . TRP B 1 56 ? -58.402 21.388 16.244 1.00 36.64 50 TRP B O 1
ATOM 4610 N N . ILE B 1 57 ? -56.644 22.483 15.393 1.00 35.83 51 ILE B N 1
ATOM 4611 C CA . ILE B 1 57 ? -56.216 21.369 14.561 1.00 35.15 51 ILE B CA 1
ATOM 4612 C C . ILE B 1 57 ? -55.110 20.621 15.296 1.00 35.79 51 ILE B C 1
ATOM 4613 O O . ILE B 1 57 ? -54.056 21.193 15.605 1.00 34.41 51 ILE B O 1
ATOM 4618 N N . SER B 1 58 ? -55.345 19.333 15.549 1.00 37.65 52 SER B N 1
ATOM 4619 C CA . SER B 1 58 ? -54.337 18.416 16.071 1.00 32.78 52 SER B CA 1
ATOM 4620 C C . SER B 1 58 ? -53.188 18.312 15.071 1.00 36.76 52 SER B C 1
ATOM 4621 O O . SER B 1 58 ? -53.339 18.746 13.914 1.00 35.98 52 SER B O 1
ATOM 4624 N N . PRO B 1 59 ? -52.047 17.730 15.451 1.00 32.24 53 PRO B N 1
ATOM 4625 C CA . PRO B 1 59 ? -50.835 17.891 14.636 1.00 31.81 53 PRO B CA 1
ATOM 4626 C C . PRO B 1 59 ? -51.025 17.396 13.209 1.00 32.75 53 PRO B C 1
ATOM 4627 O O . PRO B 1 59 ? -51.580 16.319 12.976 1.00 33.90 53 PRO B O 1
ATOM 4631 N N . PHE B 1 60 ? -50.587 18.233 12.265 1.00 33.91 54 PHE B N 1
ATOM 4632 C CA . PHE B 1 60 ? -50.545 17.937 10.837 1.00 34.98 54 PHE B CA 1
ATOM 4633 C C . PHE B 1 60 ? -49.148 18.172 10.288 1.00 34.83 54 PHE B C 1
ATOM 4634 O O . PHE B 1 60 ? -48.973 18.336 9.075 1.00 34.54 54 PHE B O 1
ATOM 4642 N N . PHE B 1 61 ? -48.157 18.252 11.167 1.00 28.99 55 PHE B N 1
ATOM 4643 C CA . PHE B 1 61 ? -46.791 18.548 10.797 1.00 28.41 55 PHE B CA 1
ATOM 4644 C C . PHE B 1 61 ? -46.078 17.280 10.356 1.00 28.08 55 PHE B C 1
ATOM 4645 O O . PHE B 1 61 ? -46.550 16.168 10.601 1.00 32.19 55 PHE B O 1
ATOM 4653 N N . LYS B 1 62 ? -44.940 17.467 9.683 1.00 28.96 56 LYS B N 1
ATOM 4654 C CA . LYS B 1 62 ? -44.124 16.343 9.237 1.00 32.00 56 LYS B CA 1
ATOM 4655 C C . LYS B 1 62 ? -43.829 15.428 10.414 1.00 34.27 56 LYS B C 1
ATOM 4656 O O . LYS B 1 62 ? -43.343 15.890 11.449 1.00 27.49 56 LYS B O 1
ATOM 4662 N N . SER B 1 63 ? -44.119 14.132 10.240 1.00 30.19 57 SER B N 1
ATOM 4663 C CA . SER B 1 63 ? -44.086 13.176 11.352 1.00 29.04 57 SER B CA 1
ATOM 4664 C C . SER B 1 63 ? -44.042 11.749 10.829 1.00 32.68 57 SER B C 1
ATOM 4665 O O . SER B 1 63 ? -44.826 11.420 9.923 1.00 37.25 57 SER B O 1
ATOM 4668 N N . PRO B 1 64 ? -43.206 10.863 11.399 1.00 31.12 58 PRO B N 1
ATOM 4669 C CA . PRO B 1 64 ? -43.314 9.429 11.072 1.00 31.63 58 PRO B CA 1
ATOM 4670 C C . PRO B 1 64 ? -44.603 8.789 11.522 1.00 28.00 58 PRO B C 1
ATOM 4671 O O . PRO B 1 64 ? -44.797 7.602 11.247 1.00 32.75 58 PRO B O 1
ATOM 4675 N N . MET B 1 65 ? -45.452 9.504 12.260 1.00 29.45 59 MET B N 1
ATOM 4676 C CA . MET B 1 65 ? -46.737 9.026 12.778 1.00 28.02 59 MET B CA 1
ATOM 4677 C C . MET B 1 65 ? -46.607 7.920 13.828 1.00 28.04 59 MET B C 1
ATOM 4678 O O . MET B 1 65 ? -47.571 7.194 14.074 1.00 30.28 59 MET B O 1
ATOM 4683 N N . ALA B 1 66 ? -45.467 7.824 14.516 1.00 30.37 60 ALA B N 1
ATOM 4684 C CA . ALA B 1 66 ? -45.338 6.830 15.585 1.00 28.61 60 ALA B CA 1
ATOM 4685 C C . ALA B 1 66 ? -46.341 7.088 16.706 1.00 27.88 60 ALA B C 1
ATOM 4686 O O . ALA B 1 66 ? -46.890 6.142 17.286 1.00 28.01 60 ALA B O 1
ATOM 4688 N N . ASP B 1 67 ? -46.580 8.360 17.038 1.00 25.77 61 ASP B N 1
ATOM 4689 C CA . ASP B 1 67 ? -47.679 8.776 17.902 1.00 26.00 61 ASP B CA 1
ATOM 4690 C C . ASP B 1 67 ? -48.691 9.607 17.105 1.00 27.72 61 ASP B C 1
ATOM 4691 O O . ASP B 1 67 ? -49.248 10.597 17.596 1.00 29.78 61 ASP B O 1
ATOM 4696 N N . PHE B 1 68 ? -48.882 9.236 15.842 1.00 28.53 62 PHE B N 1
ATOM 4697 C CA . PHE B 1 68 ? -49.869 9.835 14.946 1.00 30.53 62 PHE B CA 1
ATOM 4698 C C . PHE B 1 68 ? -49.874 11.359 15.034 1.00 29.28 62 PHE B C 1
ATOM 4699 O O . PHE B 1 68 ? -50.888 12.013 15.279 1.00 32.09 62 PHE B O 1
ATOM 4707 N N . GLY B 1 69 ? -48.698 11.917 14.798 1.00 27.00 63 GLY B N 1
ATOM 4708 C CA . GLY B 1 69 ? -48.532 13.341 14.636 1.00 28.85 63 GLY B CA 1
ATOM 4709 C C . GLY B 1 69 ? -47.874 14.024 15.810 1.00 27.99 63 GLY B C 1
ATOM 4710 O O . GLY B 1 69 ? -47.285 15.100 15.627 1.00 28.33 63 GLY B O 1
ATOM 4711 N N . TYR B 1 70 ? -47.938 13.426 17.007 1.00 27.11 64 TYR B N 1
ATOM 4712 C CA . TYR B 1 70 ? -47.300 14.027 18.172 1.00 26.80 64 TYR B CA 1
ATOM 4713 C C . TYR B 1 70 ? -45.810 13.717 18.234 1.00 28.63 64 TYR B C 1
ATOM 4714 O O . TYR B 1 70 ? -45.131 14.167 19.161 1.00 30.14 64 TYR B O 1
ATOM 4723 N N . ASP B 1 71 ? -45.266 13.012 17.235 1.00 26.71 65 ASP B N 1
ATOM 4724 C CA . ASP B 1 71 ? -43.824 12.844 17.076 1.00 23.28 65 ASP B CA 1
ATOM 4725 C C . ASP B 1 71 ? -43.380 13.628 15.846 1.00 29.92 65 ASP B C 1
ATOM 4726 O O . ASP B 1 71 ? -43.377 13.098 14.728 1.00 28.00 65 ASP B O 1
ATOM 4731 N N . ILE B 1 72 ? -42.943 14.859 16.059 1.00 25.09 66 ILE B N 1
ATOM 4732 C CA . ILE B 1 72 ? -42.756 15.796 14.950 1.00 27.51 66 ILE B CA 1
ATOM 4733 C C . ILE B 1 72 ? -41.316 15.784 14.461 1.00 25.72 66 ILE B C 1
ATOM 4734 O O . ILE B 1 72 ? -40.378 15.917 15.247 1.00 23.36 66 ILE B O 1
ATOM 4739 N N . SER B 1 73 ? -41.130 15.649 13.134 1.00 27.64 67 SER B N 1
ATOM 4740 C CA . SER B 1 73 ? -39.785 15.655 12.579 1.00 25.16 67 SER B CA 1
ATOM 4741 C C . SER B 1 73 ? -39.397 16.978 11.916 1.00 27.99 67 SER B C 1
ATOM 4742 O O . SER B 1 73 ? -38.213 17.188 11.638 1.00 31.80 67 SER B O 1
ATOM 4745 N N . ASP B 1 74 ? -40.342 17.885 11.695 1.00 27.60 68 ASP B N 1
ATOM 4746 C CA . ASP B 1 74 ? -40.028 19.223 11.192 1.00 31.46 68 ASP B CA 1
ATOM 4747 C C . ASP B 1 74 ? -41.141 20.133 11.684 1.00 27.51 68 ASP B C 1
ATOM 4748 O O . ASP B 1 74 ? -42.309 19.909 11.356 1.00 31.29 68 ASP B O 1
ATOM 4753 N N . TYR B 1 75 ? -40.789 21.094 12.546 1.00 31.71 69 TYR B N 1
ATOM 4754 C CA . TYR B 1 75 ? -41.794 21.915 13.207 1.00 25.95 69 TYR B CA 1
ATOM 4755 C C . TYR B 1 75 ? -42.438 22.936 12.280 1.00 30.90 69 TYR B C 1
ATOM 4756 O O . TYR B 1 75 ? -43.500 23.472 12.611 1.00 28.99 69 TYR B O 1
ATOM 4765 N N . ARG B 1 76 ? -41.841 23.200 11.120 1.00 32.67 70 ARG B N 1
ATOM 4766 C CA . ARG B 1 76 ? -42.316 24.284 10.265 1.00 30.81 70 ARG B CA 1
ATOM 4767 C C . ARG B 1 76 ? -42.902 23.761 8.954 1.00 35.20 70 ARG B C 1
ATOM 4768 O O . ARG B 1 76 ? -43.164 24.553 8.045 1.00 33.90 70 ARG B O 1
ATOM 4776 N N . ALA B 1 77 ? -43.179 22.461 8.869 1.00 30.05 71 ALA B N 1
ATOM 4777 C CA . ALA B 1 77 ? -43.593 21.818 7.627 1.00 31.31 71 ALA B CA 1
ATOM 4778 C C . ALA B 1 77 ? -44.869 21.014 7.840 1.00 38.09 71 ALA B C 1
ATOM 4779 O O . ALA B 1 77 ? -45.094 20.426 8.905 1.00 35.20 71 ALA B O 1
ATOM 4781 N N . VAL B 1 78 ? -45.709 20.987 6.813 1.00 34.31 72 VAL B N 1
ATOM 4782 C CA . VAL B 1 78 ? -46.921 20.179 6.819 1.00 34.29 72 VAL B CA 1
ATOM 4783 C C . VAL B 1 78 ? -46.556 18.792 6.311 1.00 37.33 72 VAL B C 1
ATOM 4784 O O . VAL B 1 78 ? -45.775 18.663 5.359 1.00 39.13 72 VAL B O 1
ATOM 4788 N N . ASP B 1 79 ? -47.083 17.746 6.935 1.00 36.99 73 ASP B N 1
ATOM 4789 C CA . ASP B 1 79 ? -46.755 16.407 6.436 1.00 36.71 73 ASP B CA 1
ATOM 4790 C C . ASP B 1 79 ? -47.423 16.224 5.082 1.00 39.28 73 ASP B C 1
ATOM 4791 O O . ASP B 1 79 ? -48.596 16.586 4.930 1.00 39.71 73 ASP B O 1
ATOM 4796 N N . PRO B 1 80 ? -46.714 15.692 4.081 1.00 40.91 74 PRO B N 1
ATOM 4797 C CA . PRO B 1 80 ? -47.358 15.451 2.771 1.00 39.14 74 PRO B CA 1
ATOM 4798 C C . PRO B 1 80 ? -48.587 14.574 2.872 1.00 41.84 74 PRO B C 1
ATOM 4799 O O . PRO B 1 80 ? -49.503 14.690 2.054 1.00 43.99 74 PRO B O 1
ATOM 4803 N N . LEU B 1 81 ? -48.637 13.704 3.875 1.00 37.42 75 LEU B N 1
ATOM 4804 C CA . LEU B 1 81 ? -49.828 12.910 4.139 1.00 37.96 75 LEU B CA 1
ATOM 4805 C C . LEU B 1 81 ? -51.067 13.789 4.306 1.00 38.66 75 LEU B C 1
ATOM 4806 O O . LEU B 1 81 ? -52.187 13.343 4.026 1.00 43.46 75 LEU B O 1
ATOM 4811 N N . PHE B 1 82 ? -50.903 15.022 4.797 1.00 41.36 76 PHE B N 1
ATOM 4812 C CA . PHE B 1 82 ? -52.038 15.902 5.058 1.00 42.81 76 PHE B CA 1
ATOM 4813 C C . PHE B 1 82 ? -52.224 16.997 4.017 1.00 44.11 76 PHE B C 1
ATOM 4814 O O . PHE B 1 82 ? -53.321 17.552 3.919 1.00 48.62 76 PHE B O 1
ATOM 4822 N N . GLY B 1 83 ? -51.186 17.327 3.262 1.00 41.21 77 GLY B N 1
ATOM 4823 C CA . GLY B 1 83 ? -51.265 18.394 2.287 1.00 45.70 77 GLY B CA 1
ATOM 4824 C C . GLY B 1 83 ? -50.004 19.216 2.264 1.00 39.71 77 GLY B C 1
ATOM 4825 O O . GLY B 1 83 ? -48.895 18.697 2.461 1.00 40.19 77 GLY B O 1
ATOM 4826 N N . SER B 1 84 ? -50.151 20.514 2.036 1.00 41.16 78 SER B N 1
ATOM 4827 C CA . SER B 1 84 ? -49.019 21.398 1.858 1.00 40.71 78 SER B CA 1
ATOM 4828 C C . SER B 1 84 ? -49.182 22.627 2.738 1.00 39.56 78 SER B C 1
ATOM 4829 O O . SER B 1 84 ? -50.267 22.923 3.243 1.00 37.92 78 SER B O 1
ATOM 4832 N N . LEU B 1 85 ? -48.079 23.370 2.867 1.00 38.87 79 LEU B N 1
ATOM 4833 C CA . LEU B 1 85 ? -48.124 24.655 3.554 1.00 42.53 79 LEU B CA 1
ATOM 4834 C C . LEU B 1 85 ? -49.141 25.583 2.900 1.00 47.66 79 LEU B C 1
ATOM 4835 O O . LEU B 1 85 ? -49.822 26.354 3.585 1.00 42.05 79 LEU B O 1
ATOM 4840 N N . ALA B 1 86 ? -49.249 25.517 1.564 1.00 45.41 80 ALA B N 1
ATOM 4841 C CA . ALA B 1 86 ? -50.264 26.281 0.841 1.00 44.61 80 ALA B CA 1
ATOM 4842 C C . ALA B 1 86 ? -51.674 25.836 1.218 1.00 45.34 80 ALA B C 1
ATOM 4843 O O . ALA B 1 86 ? -52.592 26.660 1.291 1.00 48.89 80 ALA B O 1
ATOM 4845 N N . ASP B 1 87 ? -51.873 24.536 1.448 1.00 43.87 81 ASP B N 1
ATOM 4846 C CA . ASP B 1 87 ? -53.172 24.063 1.924 1.00 45.87 81 ASP B CA 1
ATOM 4847 C C . ASP B 1 87 ? -53.521 24.679 3.271 1.00 47.92 81 ASP B C 1
ATOM 4848 O O . ASP B 1 87 ? -54.673 25.069 3.506 1.00 46.44 81 ASP B O 1
ATOM 4853 N N . PHE B 1 88 ? -52.550 24.741 4.188 1.00 45.53 82 PHE B N 1
ATOM 4854 C CA . PHE B 1 88 ? -52.845 25.339 5.487 1.00 47.13 82 PHE B CA 1
ATOM 4855 C C . PHE B 1 88 ? -53.099 26.837 5.354 1.00 43.23 82 PHE B C 1
ATOM 4856 O O . PHE B 1 88 ? -53.990 27.374 6.013 1.00 46.43 82 PHE B O 1
ATOM 4864 N N . ASP B 1 89 ? -52.318 27.534 4.523 1.00 43.80 83 ASP B N 1
ATOM 4865 C CA . ASP B 1 89 ? -52.561 28.964 4.336 1.00 48.87 83 ASP B CA 1
ATOM 4866 C C . ASP B 1 89 ? -53.955 29.213 3.762 1.00 49.21 83 ASP B C 1
ATOM 4867 O O . ASP B 1 89 ? -54.673 30.108 4.223 1.00 51.67 83 ASP B O 1
ATOM 4872 N N . ARG B 1 90 ? -54.366 28.409 2.776 1.00 47.35 84 ARG B N 1
ATOM 4873 C CA . ARG B 1 90 ? -55.722 28.515 2.242 1.00 52.01 84 ARG B CA 1
ATOM 4874 C C . ARG B 1 90 ? -56.762 28.217 3.312 1.00 50.00 84 ARG B C 1
ATOM 4875 O O . ARG B 1 90 ? -57.792 28.894 3.397 1.00 47.62 84 ARG B O 1
ATOM 4883 N N . LEU B 1 91 ? -56.515 27.192 4.130 1.00 48.04 85 LEU B N 1
ATOM 4884 C CA . LEU B 1 91 ? -57.426 26.871 5.222 1.00 45.31 85 LEU B CA 1
ATOM 4885 C C . LEU B 1 91 ? -57.584 28.063 6.155 1.00 45.85 85 LEU B C 1
ATOM 4886 O O . LEU B 1 91 ? -58.693 28.378 6.597 1.00 42.86 85 LEU B O 1
ATOM 4891 N N . LEU B 1 92 ? -56.468 28.719 6.471 1.00 45.64 86 LEU B N 1
ATOM 4892 C CA . LEU B 1 92 ? -56.475 29.905 7.317 1.00 48.89 86 LEU B CA 1
ATOM 4893 C C . LEU B 1 92 ? -57.325 31.012 6.707 1.00 50.16 86 LEU B C 1
ATOM 4894 O O . LEU B 1 92 ? -58.212 31.563 7.373 1.00 46.79 86 LEU B O 1
ATOM 4899 N N . GLU B 1 93 ? -57.057 31.359 5.441 1.00 52.29 87 GLU B N 1
ATOM 4900 C CA . GLU B 1 93 ? -57.829 32.426 4.802 1.00 50.61 87 GLU B CA 1
ATOM 4901 C C . GLU B 1 93 ? -59.314 32.095 4.822 1.00 50.00 87 GLU B C 1
ATOM 4902 O O . GLU B 1 93 ? -60.133 32.914 5.255 1.00 50.30 87 GLU B O 1
ATOM 4908 N N . LYS B 1 94 ? -59.676 30.878 4.398 1.00 48.52 88 LYS B N 1
ATOM 4909 C CA . LYS B 1 94 ? -61.087 30.505 4.334 1.00 50.70 88 LYS B CA 1
ATOM 4910 C C . LYS B 1 94 ? -61.747 30.565 5.706 1.00 47.42 88 LYS B C 1
ATOM 4911 O O . LYS B 1 94 ? -62.830 31.153 5.870 1.00 47.32 88 LYS B O 1
ATOM 4917 N N . ALA B 1 95 ? -61.103 29.968 6.715 1.00 50.88 89 ALA B N 1
ATOM 4918 C CA . ALA B 1 95 ? -61.684 29.962 8.052 1.00 48.87 89 ALA B CA 1
ATOM 4919 C C . ALA B 1 95 ? -61.860 31.379 8.580 1.00 46.84 89 ALA B C 1
ATOM 4920 O O . ALA B 1 95 ? -62.883 31.700 9.198 1.00 45.22 89 ALA B O 1
ATOM 4922 N N . HIS B 1 96 ? -60.872 32.244 8.363 1.00 45.55 90 HIS B N 1
ATOM 4923 C CA . HIS B 1 96 ? -61.031 33.623 8.810 1.00 47.48 90 HIS B CA 1
ATOM 4924 C C . HIS B 1 96 ? -62.161 34.312 8.054 1.00 50.52 90 HIS B C 1
ATOM 4925 O O . HIS B 1 96 ? -62.925 35.092 8.637 1.00 51.61 90 HIS B O 1
ATOM 4932 N N . GLY B 1 97 ? -62.310 33.994 6.762 1.00 49.97 91 GLY B N 1
ATOM 4933 C CA . GLY B 1 97 ? -63.387 34.572 5.982 1.00 52.13 91 GLY B CA 1
ATOM 4934 C C . GLY B 1 97 ? -64.754 34.223 6.530 1.00 51.58 91 GLY B C 1
ATOM 4935 O O . GLY B 1 97 ? -65.685 35.030 6.451 1.00 49.17 91 GLY B O 1
ATOM 4936 N N . LEU B 1 98 ? -64.899 33.033 7.107 1.00 47.01 92 LEU B N 1
ATOM 4937 C CA . LEU B 1 98 ? -66.176 32.683 7.724 1.00 48.81 92 LEU B CA 1
ATOM 4938 C C . LEU B 1 98 ? -66.292 33.112 9.183 1.00 47.56 92 LEU B C 1
ATOM 4939 O O . LEU B 1 98 ? -67.295 32.784 9.830 1.00 50.98 92 LEU B O 1
ATOM 4944 N N . GLY B 1 99 ? -65.321 33.853 9.710 1.00 47.07 93 GLY B N 1
ATOM 4945 C CA . GLY B 1 99 ? -65.389 34.341 11.079 1.00 46.06 93 GLY B CA 1
ATOM 4946 C C . GLY B 1 99 ? -64.838 33.423 12.152 1.00 48.06 93 GLY B C 1
ATOM 4947 O O . GLY B 1 99 ? -65.031 33.704 13.341 1.00 47.49 93 GLY B O 1
ATOM 4948 N N . LEU B 1 100 ? -64.148 32.352 11.776 1.00 48.75 94 LEU B N 1
ATOM 4949 C CA . LEU B 1 100 ? -63.565 31.408 12.720 1.00 44.05 94 LEU B CA 1
ATOM 4950 C C . LEU B 1 100 ? -62.131 31.788 13.068 1.00 44.17 94 LEU B C 1
ATOM 4951 O O . LEU B 1 100 ? -61.390 32.323 12.238 1.00 50.71 94 LEU B O 1
ATOM 4956 N N . LYS B 1 101 ? -61.743 31.509 14.311 1.00 45.10 95 LYS B N 1
ATOM 4957 C CA . LYS B 1 101 ? -60.342 31.574 14.712 1.00 45.96 95 LYS B CA 1
ATOM 4958 C C . LYS B 1 101 ? -59.706 30.199 14.518 1.00 41.29 95 LYS B C 1
ATOM 4959 O O . LYS B 1 101 ? -60.389 29.176 14.568 1.00 40.25 95 LYS B O 1
ATOM 4965 N N . VAL B 1 102 ? -58.401 30.177 14.259 1.00 41.38 96 VAL B N 1
ATOM 4966 C CA . VAL B 1 102 ? -57.689 28.928 13.978 1.00 44.09 96 VAL B CA 1
ATOM 4967 C C . VAL B 1 102 ? -56.548 28.775 14.976 1.00 39.14 96 VAL B C 1
ATOM 4968 O O . VAL B 1 102 ? -55.593 29.562 14.967 1.00 40.20 96 VAL B O 1
ATOM 4972 N N . MET B 1 103 ? -56.607 27.727 15.781 1.00 37.81 97 MET B N 1
ATOM 4973 C CA . MET B 1 103 ? -55.529 27.351 16.676 1.00 38.47 97 MET B CA 1
ATOM 4974 C C . MET B 1 103 ? -54.927 26.041 16.196 1.00 38.02 97 MET B C 1
ATOM 4975 O O . MET B 1 103 ? -55.627 25.175 15.659 1.00 36.51 97 MET B O 1
ATOM 4980 N N . ILE B 1 104 ? -53.623 25.899 16.392 1.00 34.12 98 ILE B N 1
ATOM 4981 C CA . ILE B 1 104 ? -52.978 24.654 15.998 1.00 33.60 98 ILE B CA 1
ATOM 4982 C C . ILE B 1 104 ? -52.267 24.076 17.214 1.00 32.91 98 ILE B C 1
ATOM 4983 O O . ILE B 1 104 ? -51.943 24.782 18.166 1.00 31.55 98 ILE B O 1
ATOM 4988 N N . ASP B 1 105 ? -52.050 22.763 17.172 1.00 34.56 99 ASP B N 1
ATOM 4989 C CA . ASP B 1 105 ? -51.249 22.104 18.193 1.00 31.94 99 ASP B CA 1
ATOM 4990 C C . ASP B 1 105 ? -49.801 22.553 18.076 1.00 31.01 99 ASP B C 1
ATOM 4991 O O . ASP B 1 105 ? -49.300 22.821 16.986 1.00 30.51 99 ASP B O 1
ATOM 4996 N N . GLN B 1 106 ? -49.124 22.636 19.219 1.00 29.17 100 GLN B N 1
ATOM 4997 C CA . GLN B 1 106 ? -47.683 22.824 19.261 1.00 25.61 100 GLN B CA 1
ATOM 4998 C C . GLN B 1 106 ? -47.134 21.793 20.233 1.00 25.82 100 GLN B C 1
ATOM 4999 O O . GLN B 1 106 ? -47.611 21.697 21.369 1.00 29.43 100 GLN B O 1
ATOM 5005 N N . VAL B 1 107 ? -46.165 21.004 19.772 1.00 26.86 101 VAL B N 1
ATOM 5006 C CA . VAL B 1 107 ? -45.632 19.895 20.564 1.00 25.43 101 VAL B CA 1
ATOM 5007 C C . VAL B 1 107 ? -44.199 20.258 20.912 1.00 24.72 101 VAL B C 1
ATOM 5008 O O . VAL B 1 107 ? -43.249 19.770 20.294 1.00 27.55 101 VAL B O 1
ATOM 5012 N N . LEU B 1 108 ? -44.028 21.097 21.930 1.00 20.68 102 LEU B N 1
ATOM 5013 C CA . LEU B 1 108 ? -42.739 21.734 22.148 1.00 22.15 102 LEU B CA 1
ATOM 5014 C C . LEU B 1 108 ? -41.801 20.872 22.976 1.00 23.56 102 LEU B C 1
ATOM 5015 O O . LEU B 1 108 ? -40.585 21.076 22.925 1.00 24.13 102 LEU B O 1
ATOM 5020 N N . SER B 1 109 ? -42.339 19.928 23.736 1.00 22.46 103 SER B N 1
ATOM 5021 C CA . SER B 1 109 ? -41.550 19.281 24.775 1.00 22.15 103 SER B CA 1
ATOM 5022 C C . SER B 1 109 ? -40.682 18.132 24.262 1.00 23.81 103 SER B C 1
ATOM 5023 O O . SER B 1 109 ? -39.729 17.727 24.940 1.00 20.97 103 SER B O 1
ATOM 5026 N N . HIS B 1 110 ? -40.998 17.568 23.103 1.00 22.24 104 HIS B N 1
ATOM 5027 C CA . HIS B 1 110 ? -40.252 16.433 22.575 1.00 20.30 104 HIS B CA 1
ATOM 5028 C C . HIS B 1 110 ? -40.383 16.489 21.067 1.00 21.93 104 HIS B C 1
ATOM 5029 O O . HIS B 1 110 ? -41.273 17.159 20.551 1.00 24.00 104 HIS B O 1
ATOM 5036 N N . THR B 1 111 ? -39.469 15.804 20.390 1.00 21.33 105 THR B N 1
ATOM 5037 C CA . THR B 1 111 ? -39.515 15.654 18.929 1.00 22.34 105 THR B CA 1
ATOM 5038 C C . THR B 1 111 ? -39.546 14.179 18.554 1.00 25.22 105 THR B C 1
ATOM 5039 O O . THR B 1 111 ? -39.428 13.291 19.388 1.00 24.36 105 THR B O 1
ATOM 5043 N N . SER B 1 112 ? -39.772 13.917 17.268 1.00 24.17 106 SER B N 1
ATOM 5044 C CA . SER B 1 112 ? -39.529 12.587 16.711 1.00 25.61 106 SER B CA 1
ATOM 5045 C C . SER B 1 112 ? -38.041 12.276 16.725 1.00 21.37 106 SER B C 1
ATOM 5046 O O . SER B 1 112 ? -37.199 13.176 16.640 1.00 23.56 106 SER B O 1
ATOM 5049 N N . ILE B 1 113 ? -37.707 10.984 16.793 1.00 21.74 107 ILE B N 1
ATOM 5050 C CA . ILE B 1 113 ? -36.317 10.571 16.600 1.00 20.85 107 ILE B CA 1
ATOM 5051 C C . ILE B 1 113 ? -35.859 10.938 15.205 1.00 24.18 107 ILE B C 1
ATOM 5052 O O . ILE B 1 113 ? -34.658 11.080 14.980 1.00 27.92 107 ILE B O 1
ATOM 5057 N N . ALA B 1 114 ? -36.797 11.157 14.290 1.00 24.73 108 ALA B N 1
ATOM 5058 C CA . ALA B 1 114 ? -36.450 11.510 12.904 1.00 25.05 108 ALA B CA 1
ATOM 5059 C C . ALA B 1 114 ? -36.150 12.997 12.721 1.00 28.74 108 ALA B C 1
ATOM 5060 O O . ALA B 1 114 ? -35.690 13.415 11.644 1.00 26.18 108 ALA B O 1
ATOM 5062 N N . HIS B 1 115 ? -36.367 13.806 13.745 1.00 25.60 109 HIS B N 1
ATOM 5063 C CA . HIS B 1 115 ? -36.068 15.226 13.650 1.00 23.59 109 HIS B CA 1
ATOM 5064 C C . HIS B 1 115 ? -34.578 15.465 13.436 1.00 24.72 109 HIS B C 1
ATOM 5065 O O . HIS B 1 115 ? -33.731 14.783 14.004 1.00 25.82 109 HIS B O 1
ATOM 5072 N N . ALA B 1 116 ? -34.257 16.424 12.560 1.00 24.22 110 ALA B N 1
ATOM 5073 C CA . ALA B 1 116 ? -32.856 16.734 12.273 1.00 24.78 110 ALA B CA 1
ATOM 5074 C C . ALA B 1 116 ? -32.065 17.087 13.529 1.00 22.98 110 ALA B C 1
ATOM 5075 O O . ALA B 1 116 ? -30.871 16.781 13.611 1.00 25.06 110 ALA B O 1
ATOM 5077 N N . TRP B 1 117 ? -32.697 17.752 14.512 1.00 25.66 111 TRP B N 1
ATOM 5078 C CA . TRP B 1 117 ? -31.989 18.073 15.747 1.00 24.30 111 TRP B CA 1
ATOM 5079 C C . TRP B 1 117 ? -31.533 16.813 16.478 1.00 22.97 111 TRP B C 1
ATOM 5080 O O . TRP B 1 117 ? -30.402 16.751 16.962 1.00 23.15 111 TRP B O 1
ATOM 5091 N N . PHE B 1 118 ? -32.399 15.812 16.583 1.00 23.52 112 PHE B N 1
ATOM 5092 C CA . PHE B 1 118 ? -32.019 14.585 17.291 1.00 25.61 112 PHE B CA 1
ATOM 5093 C C . PHE B 1 118 ? -31.040 13.746 16.467 1.00 26.28 112 PHE B C 1
ATOM 5094 O O . PHE B 1 118 ? -30.108 13.151 17.015 1.00 25.55 112 PHE B O 1
ATOM 5102 N N . GLN B 1 119 ? -31.244 13.657 15.140 1.00 27.92 113 GLN B N 1
ATOM 5103 C CA . GLN B 1 119 ? -30.255 12.962 14.331 1.00 25.81 113 GLN B CA 1
ATOM 5104 C C . GLN B 1 119 ? -28.886 13.576 14.545 1.00 23.64 113 GLN B C 1
ATOM 5105 O O . GLN B 1 119 ? -27.887 12.861 14.670 1.00 28.06 113 GLN B O 1
ATOM 5111 N N . GLU B 1 120 ? -28.828 14.903 14.698 1.00 26.03 114 GLU B N 1
ATOM 5112 C CA . GLU B 1 120 ? -27.545 15.526 14.977 1.00 26.17 114 GLU B CA 1
ATOM 5113 C C . GLU B 1 120 ? -27.084 15.244 16.396 1.00 29.67 114 GLU B C 1
ATOM 5114 O O . GLU B 1 120 ? -25.942 14.828 16.629 1.00 27.75 114 GLU B O 1
ATOM 5120 N N . SER B 1 121 ? -27.974 15.448 17.359 1.00 27.49 115 SER B N 1
ATOM 5121 C CA . SER B 1 121 ? -27.609 15.349 18.765 1.00 24.48 115 SER B CA 1
ATOM 5122 C C . SER B 1 121 ? -27.075 13.967 19.137 1.00 24.36 115 SER B C 1
ATOM 5123 O O . SER B 1 121 ? -26.129 13.855 19.926 1.00 26.72 115 SER B O 1
ATOM 5126 N N . ARG B 1 122 ? -27.682 12.914 18.602 1.00 27.53 116 ARG B N 1
ATOM 5127 C CA . ARG B 1 122 ? -27.381 11.543 19.020 1.00 26.53 116 ARG B CA 1
ATOM 5128 C C . ARG B 1 122 ? -26.039 11.020 18.501 1.00 29.95 116 ARG B C 1
ATOM 5129 O O . ARG B 1 122 ? -25.648 9.905 18.871 1.00 27.05 116 ARG B O 1
ATOM 5137 N N . GLN B 1 123 ? -25.332 11.760 17.627 1.00 28.06 117 GLN B N 1
ATOM 5138 C CA . GLN B 1 123 ? -24.182 11.160 16.940 1.00 30.42 117 GLN B CA 1
ATOM 5139 C C . GLN B 1 123 ? -22.981 10.990 17.864 1.00 31.67 117 GLN B C 1
ATOM 5140 O O . GLN B 1 123 ? -22.204 10.043 17.696 1.00 35.09 117 GLN B O 1
ATOM 5146 N N . ASP B 1 124 ? -22.807 11.878 18.832 1.00 29.12 118 ASP B N 1
ATOM 5147 C CA . ASP B 1 124 ? -21.677 11.860 19.751 1.00 31.62 118 ASP B CA 1
ATOM 5148 C C . ASP B 1 124 ? -21.999 12.853 20.862 1.00 29.21 118 ASP B C 1
ATOM 5149 O O . ASP B 1 124 ? -23.055 13.487 20.851 1.00 33.15 118 ASP B O 1
ATOM 5154 N N . ARG B 1 125 ? -21.056 13.028 21.784 1.00 32.78 119 ARG B N 1
ATOM 5155 C CA . ARG B 1 125 ? -21.223 13.903 22.941 1.00 31.75 119 ARG B CA 1
ATOM 5156 C C . ARG B 1 125 ? -20.732 15.329 22.706 1.00 37.11 119 ARG B C 1
ATOM 5157 O O . ARG B 1 125 ? -20.849 16.162 23.605 1.00 37.17 119 ARG B O 1
ATOM 5165 N N . SER B 1 126 ? -20.179 15.640 21.542 1.00 38.10 120 SER B N 1
ATOM 5166 C CA . SER B 1 126 ? -19.503 16.921 21.367 1.00 41.28 120 SER B CA 1
ATOM 5167 C C . SER B 1 126 ? -20.124 17.828 20.319 1.00 40.18 120 SER B C 1
ATOM 5168 O O . SER B 1 126 ? -19.758 19.012 20.262 1.00 41.69 120 SER B O 1
ATOM 5171 N N . ASN B 1 127 ? -21.034 17.320 19.489 1.00 37.32 121 ASN B N 1
ATOM 5172 C CA . ASN B 1 127 ? -21.572 18.069 18.361 1.00 36.63 121 ASN B CA 1
ATOM 5173 C C . ASN B 1 127 ? -22.366 19.302 18.821 1.00 35.32 121 ASN B C 1
ATOM 5174 O O . ASN B 1 127 ? -22.720 19.426 19.993 1.00 32.42 121 ASN B O 1
ATOM 5179 N N . PRO B 1 128 ? -22.643 20.235 17.903 1.00 35.49 122 PRO B N 1
ATOM 5180 C CA . PRO B 1 128 ? -23.312 21.489 18.298 1.00 31.36 122 PRO B CA 1
ATOM 5181 C C . PRO B 1 128 ? -24.663 21.306 18.979 1.00 32.88 122 PRO B C 1
ATOM 5182 O O . PRO B 1 128 ? -25.105 22.223 19.681 1.00 31.30 122 PRO B O 1
ATOM 5186 N N . LYS B 1 129 ? -25.354 20.179 18.781 1.00 33.06 123 LYS B N 1
ATOM 5187 C CA . LYS B 1 129 ? -26.649 19.964 19.421 1.00 27.57 123 LYS B CA 1
ATOM 5188 C C . LYS B 1 129 ? -26.613 18.847 20.471 1.00 26.59 123 LYS B C 1
ATOM 5189 O O . LYS B 1 129 ? -27.668 18.319 20.827 1.00 24.94 123 LYS B O 1
ATOM 5195 N N . ALA B 1 130 ? -25.428 18.526 21.001 1.00 27.28 124 ALA B N 1
ATOM 5196 C CA . ALA B 1 130 ? -25.289 17.404 21.925 1.00 26.77 124 ALA B CA 1
ATOM 5197 C C . ALA B 1 130 ? -26.141 17.596 23.167 1.00 26.18 124 ALA B C 1
ATOM 5198 O O . ALA B 1 130 ? -26.700 16.631 23.696 1.00 26.91 124 ALA B O 1
ATOM 5200 N N . ASP B 1 131 ? -26.266 18.835 23.639 1.00 27.35 125 ASP B N 1
ATOM 5201 C CA . ASP B 1 131 ? -27.002 19.120 24.861 1.00 28.32 125 ASP B CA 1
ATOM 5202 C C . ASP B 1 131 ? -28.440 19.537 24.608 1.00 25.42 125 ASP B C 1
ATOM 5203 O O . ASP B 1 131 ? -29.097 20.014 25.545 1.00 25.88 125 ASP B O 1
ATOM 5208 N N . TRP B 1 132 ? -28.950 19.373 23.373 1.00 22.74 126 TRP B N 1
ATOM 5209 C CA . TRP B 1 132 ? -30.322 19.778 23.067 1.00 21.56 126 TRP B CA 1
ATOM 5210 C C . TRP B 1 132 ? -31.349 18.775 23.557 1.00 22.07 126 TRP B C 1
ATOM 5211 O O . TRP B 1 132 ? -32.532 19.115 23.649 1.00 23.83 126 TRP B O 1
ATOM 5222 N N . TYR B 1 133 ? -30.943 17.535 23.805 1.00 20.41 127 TYR B N 1
ATOM 5223 C CA . TYR B 1 133 ? -31.814 16.527 24.370 1.00 23.39 127 TYR B CA 1
ATOM 5224 C C . TYR B 1 133 ? -31.242 16.129 25.721 1.00 22.16 127 TYR B C 1
ATOM 5225 O O . TYR B 1 133 ? -30.183 16.616 26.138 1.00 22.22 127 TYR B O 1
ATOM 5234 N N . VAL B 1 134 ? -31.950 15.235 26.400 1.00 20.31 128 VAL B N 1
ATOM 5235 C CA . VAL B 1 134 ? -31.689 14.941 27.807 1.00 22.52 128 VAL B CA 1
ATOM 5236 C C . VAL B 1 134 ? -30.900 13.635 27.824 1.00 19.60 128 VAL B C 1
ATOM 5237 O O . VAL B 1 134 ? -31.465 12.546 27.802 1.00 22.92 128 VAL B O 1
ATOM 5241 N N . TRP B 1 135 ? -29.573 13.754 27.849 1.00 21.50 129 TRP B N 1
ATOM 5242 C CA . TRP B 1 135 ? -28.651 12.627 27.796 1.00 20.93 129 TRP B CA 1
ATOM 5243 C C . TRP B 1 135 ? -28.077 12.383 29.188 1.00 23.50 129 TRP B C 1
ATOM 5244 O O . TRP B 1 135 ? -27.842 13.330 29.951 1.00 23.79 129 TRP B O 1
ATOM 5255 N N . ALA B 1 136 ? -27.911 11.108 29.539 1.00 24.35 130 ALA B N 1
ATOM 5256 C CA . ALA B 1 136 ? -27.395 10.757 30.854 1.00 23.07 130 ALA B CA 1
ATOM 5257 C C . ALA B 1 136 ? -26.544 9.501 30.766 1.00 23.66 130 ALA B C 1
ATOM 5258 O O . ALA B 1 136 ? -26.881 8.552 30.047 1.00 22.88 130 ALA B O 1
ATOM 5260 N N . ASP B 1 137 ? -25.444 9.494 31.518 1.00 24.18 131 ASP B N 1
ATOM 5261 C CA . ASP B 1 137 ? -24.608 8.306 31.584 1.00 27.03 131 ASP B CA 1
ATOM 5262 C C . ASP B 1 137 ? -25.389 7.145 32.191 1.00 25.48 131 ASP B C 1
ATOM 5263 O O . ASP B 1 137 ? -26.264 7.358 33.036 1.00 25.26 131 ASP B O 1
ATOM 5268 N N . PRO B 1 138 ? -25.058 5.910 31.825 1.00 24.60 132 PRO B N 1
ATOM 5269 C CA . PRO B 1 138 ? -25.579 4.772 32.588 1.00 24.59 132 PRO B CA 1
ATOM 5270 C C . PRO B 1 138 ? -25.088 4.832 34.034 1.00 24.78 132 PRO B C 1
ATOM 5271 O O . PRO B 1 138 ? -24.062 5.437 34.361 1.00 24.46 132 PRO B O 1
ATOM 5275 N N . ARG B 1 139 ? -25.855 4.213 34.918 1.00 24.34 133 ARG B N 1
ATOM 5276 C CA . ARG B 1 139 ? -25.306 3.931 36.245 1.00 28.01 133 ARG B CA 1
ATOM 5277 C C . ARG B 1 139 ? -24.099 3.000 36.125 1.00 23.83 133 ARG B C 1
ATOM 5278 O O . ARG B 1 139 ? -23.799 2.468 35.066 1.00 24.23 133 ARG B O 1
ATOM 5286 N N . GLU B 1 140 ? -23.380 2.819 37.245 1.00 26.24 134 GLU B N 1
ATOM 5287 C CA . GLU B 1 140 ? -22.168 2.009 37.188 1.00 28.31 134 GLU B CA 1
ATOM 5288 C C . GLU B 1 140 ? -22.450 0.565 36.762 1.00 27.80 134 GLU B C 1
ATOM 5289 O O . GLU B 1 140 ? -21.569 -0.098 36.194 1.00 29.25 134 GLU B O 1
ATOM 5295 N N . ASP B 1 141 ? -23.666 0.073 36.974 1.00 26.93 135 ASP B N 1
ATOM 5296 C CA . ASP B 1 141 ? -24.043 -1.273 36.559 1.00 23.15 135 ASP B CA 1
ATOM 5297 C C . ASP B 1 141 ? -24.728 -1.294 35.194 1.00 22.57 135 ASP B C 1
ATOM 5298 O O . ASP B 1 141 ? -25.331 -2.313 34.828 1.00 21.81 135 ASP B O 1
ATOM 5303 N N . GLY B 1 142 ? -24.670 -0.185 34.448 1.00 21.10 136 GLY B N 1
ATOM 5304 C CA . GLY B 1 142 ? -25.171 -0.107 33.092 1.00 23.86 136 GLY B CA 1
ATOM 5305 C C . GLY B 1 142 ? -26.626 0.296 32.941 1.00 22.99 136 GLY B C 1
ATOM 5306 O O . GLY B 1 142 ? -27.083 0.468 31.786 1.00 23.41 136 GLY B O 1
ATOM 5307 N N . THR B 1 143 ? -27.371 0.396 34.038 1.00 23.24 137 THR B N 1
ATOM 5308 C CA . THR B 1 143 ? -28.819 0.593 34.014 1.00 22.14 137 THR B CA 1
ATOM 5309 C C . THR B 1 143 ? -29.180 2.068 33.855 1.00 21.70 137 THR B C 1
ATOM 5310 O O . THR B 1 143 ? -28.317 2.956 33.936 1.00 21.17 137 THR B O 1
ATOM 5314 N N . PRO B 1 144 ? -30.456 2.359 33.606 1.00 20.47 138 PRO B N 1
ATOM 5315 C CA . PRO B 1 144 ? -30.909 3.757 33.510 1.00 22.62 138 PRO B CA 1
ATOM 5316 C C . PRO B 1 144 ? -30.549 4.561 34.748 1.00 22.56 138 PRO B C 1
ATOM 5317 O O . PRO B 1 144 ? -30.440 3.999 35.861 1.00 22.61 138 PRO B O 1
ATOM 5321 N N . PRO B 1 145 ? -30.408 5.876 34.585 1.00 23.22 139 PRO B N 1
ATOM 5322 C CA . PRO B 1 145 ? -29.913 6.748 35.663 1.00 24.08 139 PRO B CA 1
ATOM 5323 C C . PRO B 1 145 ? -30.813 6.830 36.876 1.00 22.00 139 PRO B C 1
ATOM 5324 O O . PRO B 1 145 ? -30.313 7.112 37.979 1.00 27.54 139 PRO B O 1
ATOM 5328 N N . ASN B 1 146 ? -32.114 6.583 36.732 1.00 21.71 140 ASN B N 1
ATOM 5329 C CA . ASN B 1 146 ? -33.051 6.717 37.844 1.00 20.63 140 ASN B CA 1
ATOM 5330 C C . ASN B 1 146 ? -34.288 5.859 37.554 1.00 21.89 140 ASN B C 1
ATOM 5331 O O . ASN B 1 146 ? -34.293 5.048 36.619 1.00 21.02 140 ASN B O 1
ATOM 5336 N N . ASN B 1 147 ? -35.344 6.033 38.370 1.00 19.03 141 ASN B N 1
ATOM 5337 C CA . ASN B 1 147 ? -36.504 5.147 38.331 1.00 20.74 141 ASN B CA 1
ATOM 5338 C C . ASN B 1 147 ? -37.649 5.651 37.447 1.00 21.29 141 ASN B C 1
ATOM 5339 O O . ASN B 1 147 ? -38.756 5.105 37.538 1.00 20.68 141 ASN B O 1
ATOM 5344 N N . TRP B 1 148 ? -37.415 6.647 36.578 1.00 19.25 142 TRP B N 1
ATOM 5345 C CA . TRP B 1 148 ? -38.507 7.228 35.810 1.00 17.59 142 TRP B CA 1
ATOM 5346 C C . TRP B 1 148 ? -39.011 6.238 34.775 1.00 19.95 142 TRP B C 1
ATOM 5347 O O . TRP B 1 148 ? -38.226 5.566 34.115 1.00 20.42 142 TRP B O 1
ATOM 5358 N N . LEU B 1 149 ? -40.326 6.153 34.637 1.00 19.36 143 LEU B N 1
ATOM 5359 C CA . LEU B 1 149 ? -40.938 5.278 33.634 1.00 18.48 143 LEU B CA 1
ATOM 5360 C C . LEU B 1 149 ? -41.616 6.095 32.542 1.00 18.85 143 LEU B C 1
ATOM 5361 O O . LEU B 1 149 ? -42.070 7.223 32.766 1.00 20.21 143 LEU B O 1
ATOM 5366 N N . SER B 1 150 ? -41.686 5.519 31.341 1.00 17.54 144 SER B N 1
ATOM 5367 C CA . SER B 1 150 ? -42.507 6.147 30.312 1.00 19.93 144 SER B CA 1
ATOM 5368 C C . SER B 1 150 ? -43.992 5.947 30.605 1.00 18.15 144 SER B C 1
ATOM 5369 O O . SER B 1 150 ? -44.418 4.876 31.022 1.00 20.19 144 SER B O 1
ATOM 5372 N N . LEU B 1 151 ? -44.790 6.983 30.336 1.00 20.35 145 LEU B N 1
ATOM 5373 C CA . LEU B 1 151 ? -46.240 6.848 30.439 1.00 20.09 145 LEU B CA 1
ATOM 5374 C C . LEU B 1 151 ? -46.775 5.777 29.500 1.00 22.29 145 LEU B C 1
ATOM 5375 O O . LEU B 1 151 ? -47.816 5.173 29.772 1.00 24.64 145 LEU B O 1
ATOM 5380 N N . PHE B 1 152 ? -46.099 5.560 28.382 1.00 19.41 146 PHE B N 1
ATOM 5381 C CA . PHE B 1 152 ? -46.574 4.644 27.345 1.00 21.82 146 PHE B CA 1
ATOM 5382 C C . PHE B 1 152 ? -45.906 3.274 27.406 1.00 23.35 146 PHE B C 1
ATOM 5383 O O . PHE B 1 152 ? -46.036 2.480 26.458 1.00 24.10 146 PHE B O 1
ATOM 5391 N N . GLY B 1 153 ? -45.214 2.959 28.510 1.00 23.74 147 GLY B N 1
ATOM 5392 C CA . GLY B 1 153 ? -44.696 1.620 28.743 1.00 22.73 147 GLY B CA 1
ATOM 5393 C C . GLY B 1 153 ? -43.184 1.540 28.822 1.00 24.99 147 GLY B C 1
ATOM 5394 O O . GLY B 1 153 ? -42.475 2.127 27.986 1.00 23.45 147 GLY B O 1
ATOM 5395 N N . GLY B 1 154 ? -42.675 0.748 29.772 1.00 20.31 148 GLY B N 1
ATOM 5396 C CA . GLY B 1 154 ? -41.245 0.568 29.918 1.00 20.97 148 GLY B CA 1
ATOM 5397 C C . GLY B 1 154 ? -40.582 1.728 30.655 1.00 18.35 148 GLY B C 1
ATOM 5398 O O . GLY B 1 154 ? -41.223 2.701 31.063 1.00 18.31 148 GLY B O 1
ATOM 5399 N N . VAL B 1 155 ? -39.244 1.640 30.760 1.00 17.52 149 VAL B N 1
ATOM 5400 C CA . VAL B 1 155 ? -38.459 2.704 31.417 1.00 19.19 149 VAL B CA 1
ATOM 5401 C C . VAL B 1 155 ? -38.380 3.945 30.519 1.00 19.11 149 VAL B C 1
ATOM 5402 O O . VAL B 1 155 ? -38.552 3.866 29.300 1.00 20.01 149 VAL B O 1
ATOM 5406 N N . ALA B 1 156 ? -38.109 5.094 31.123 1.00 18.17 150 ALA B N 1
ATOM 5407 C CA . ALA B 1 156 ? -38.130 6.376 30.410 1.00 17.98 150 ALA B CA 1
ATOM 5408 C C . ALA B 1 156 ? -36.792 6.698 29.765 1.00 19.29 150 ALA B C 1
ATOM 5409 O O . ALA B 1 156 ? -36.577 7.825 29.311 1.00 20.38 150 ALA B O 1
ATOM 5411 N N . TRP B 1 157 ? -35.874 5.729 29.736 1.00 20.59 151 TRP B N 1
ATOM 5412 C CA . TRP B 1 157 ? -34.508 5.957 29.296 1.00 18.15 151 TRP B CA 1
ATOM 5413 C C . TRP B 1 157 ? -34.153 4.917 28.247 1.00 19.16 151 TRP B C 1
ATOM 5414 O O . TRP B 1 157 ? -34.370 3.721 28.457 1.00 18.25 151 TRP B O 1
ATOM 5425 N N . GLN B 1 158 ? -33.635 5.387 27.098 1.00 18.06 152 GLN B N 1
ATOM 5426 C CA . GLN B 1 158 ? -33.321 4.549 25.943 1.00 20.38 152 GLN B CA 1
ATOM 5427 C C . GLN B 1 158 ? -31.842 4.660 25.575 1.00 19.21 152 GLN B C 1
ATOM 5428 O O . GLN B 1 158 ? -31.326 5.764 25.419 1.00 20.62 152 GLN B O 1
ATOM 5434 N N . TRP B 1 159 ? -31.178 3.526 25.422 1.00 19.06 153 TRP B N 1
ATOM 5435 C CA . TRP B 1 159 ? -29.746 3.498 25.142 1.00 18.48 153 TRP B CA 1
ATOM 5436 C C . TRP B 1 159 ? -29.463 3.988 23.734 1.00 20.51 153 TRP B C 1
ATOM 5437 O O . TRP B 1 159 ? -30.165 3.621 22.790 1.00 22.52 153 TRP B O 1
ATOM 5448 N N . GLU B 1 160 ? -28.407 4.765 23.610 1.00 22.10 154 GLU B N 1
ATOM 5449 C CA . GLU B 1 160 ? -27.905 5.204 22.303 1.00 23.99 154 GLU B CA 1
ATOM 5450 C C . GLU B 1 160 ? -26.483 4.700 22.144 1.00 22.87 154 GLU B C 1
ATOM 5451 O O . GLU B 1 160 ? -25.574 5.194 22.835 1.00 24.02 154 GLU B O 1
ATOM 5457 N N . PRO B 1 161 ? -26.214 3.717 21.271 1.00 27.00 155 PRO B N 1
ATOM 5458 C CA . PRO B 1 161 ? -24.844 3.190 21.219 1.00 29.16 155 PRO B CA 1
ATOM 5459 C C . PRO B 1 161 ? -23.813 4.209 20.740 1.00 28.73 155 PRO B C 1
ATOM 5460 O O . PRO B 1 161 ? -22.657 4.142 21.177 1.00 29.18 155 PRO B O 1
ATOM 5464 N N . ARG B 1 162 ? -24.210 5.209 19.944 1.00 30.54 156 ARG B N 1
ATOM 5465 C CA . ARG B 1 162 ? -23.227 6.178 19.452 1.00 30.81 156 ARG B CA 1
ATOM 5466 C C . ARG B 1 162 ? -22.657 7.058 20.555 1.00 32.62 156 ARG B C 1
ATOM 5467 O O . ARG B 1 162 ? -21.591 7.649 20.371 1.00 32.21 156 ARG B O 1
ATOM 5475 N N . ARG B 1 163 ? -23.372 7.225 21.669 1.00 26.61 157 ARG B N 1
ATOM 5476 C CA . ARG B 1 163 ? -22.897 8.067 22.750 1.00 25.83 157 ARG B CA 1
ATOM 5477 C C . ARG B 1 163 ? -22.606 7.301 24.030 1.00 28.76 157 ARG B C 1
ATOM 5478 O O . ARG B 1 163 ? -22.099 7.898 24.990 1.00 26.73 157 ARG B O 1
ATOM 5486 N N . GLU B 1 164 ? -22.930 6.011 24.081 1.00 26.90 158 GLU B N 1
ATOM 5487 C CA . GLU B 1 164 ? -22.872 5.246 25.324 1.00 27.73 158 GLU B CA 1
ATOM 5488 C C . GLU B 1 164 ? -23.587 5.997 26.447 1.00 27.09 158 GLU B C 1
ATOM 5489 O O . GLU B 1 164 ? -23.086 6.115 27.566 1.00 25.32 158 GLU B O 1
ATOM 5495 N N . GLN B 1 165 ? -24.778 6.507 26.127 1.00 23.55 159 GLN B N 1
ATOM 5496 C CA . GLN B 1 165 ? -25.603 7.217 27.088 1.00 23.29 159 GLN B CA 1
ATOM 5497 C C . GLN B 1 165 ? -27.054 6.879 26.810 1.00 22.62 159 GLN B C 1
ATOM 5498 O O . GLN B 1 165 ? -27.398 6.407 25.730 1.00 24.67 159 GLN B O 1
ATOM 5504 N N . TYR B 1 166 ? -27.909 7.118 27.808 1.00 21.51 160 TYR B N 1
ATOM 5505 C CA . TYR B 1 166 ? -29.360 7.037 27.670 1.00 20.80 160 TYR B CA 1
ATOM 5506 C C . TYR B 1 166 ? -29.944 8.405 27.322 1.00 19.80 160 TYR B C 1
ATOM 5507 O O . TYR B 1 166 ? -29.450 9.432 27.777 1.00 22.45 160 TYR B O 1
ATOM 5516 N N . TYR B 1 167 ? -31.014 8.420 26.519 1.00 20.74 161 TYR B N 1
ATOM 5517 C CA . TYR B 1 167 ? -31.791 9.643 26.355 1.00 20.74 161 TYR B CA 1
ATOM 5518 C C . TYR B 1 167 ? -33.161 9.470 26.988 1.00 18.29 161 TYR B C 1
ATOM 5519 O O . TYR B 1 167 ? -33.674 8.350 27.074 1.00 19.91 161 TYR B O 1
ATOM 5528 N N . LEU B 1 168 ? -33.711 10.583 27.486 1.00 21.54 162 LEU B N 1
ATOM 5529 C CA . LEU B 1 168 ? -35.003 10.576 28.183 1.00 19.77 162 LEU B CA 1
ATOM 5530 C C . LEU B 1 168 ? -36.156 10.590 27.197 1.00 20.41 162 LEU B C 1
ATOM 5531 O O . LEU B 1 168 ? -36.132 11.346 26.208 1.00 21.11 162 LEU B O 1
ATOM 5536 N N . HIS B 1 169 ? -37.192 9.799 27.489 1.00 16.89 163 HIS B N 1
ATOM 5537 C CA . HIS B 1 169 ? -38.458 9.918 26.771 1.00 19.25 163 HIS B CA 1
ATOM 5538 C C . HIS B 1 169 ? -39.600 9.638 27.739 1.00 18.69 163 HIS B C 1
ATOM 5539 O O . HIS B 1 169 ? -39.791 8.492 28.179 1.00 19.56 163 HIS B O 1
ATOM 5546 N N . ASN B 1 170 ? -40.360 10.686 28.057 1.00 18.24 164 ASN B N 1
ATOM 5547 C CA . ASN B 1 170 ? -41.547 10.508 28.881 1.00 21.95 164 ASN B CA 1
ATOM 5548 C C . ASN 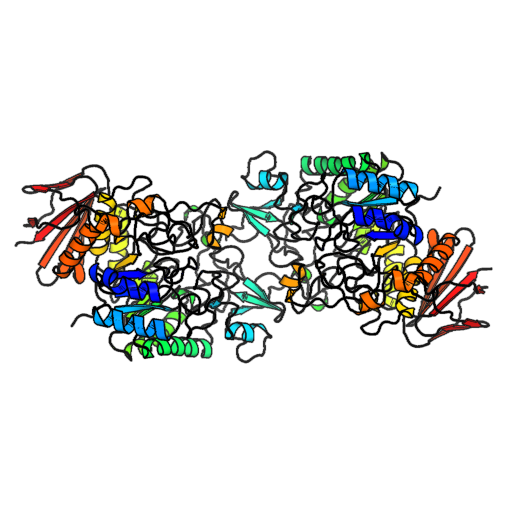B 1 170 ? -42.605 9.727 28.129 1.00 23.48 164 ASN B C 1
ATOM 5549 O O . ASN B 1 170 ? -43.352 8.956 28.739 1.00 19.97 164 ASN B O 1
ATOM 5554 N N . PHE B 1 171 ? -42.676 9.889 26.810 1.00 21.46 165 PHE B N 1
ATOM 5555 C CA . PHE B 1 171 ? -43.688 9.220 25.999 1.00 21.04 165 PHE B CA 1
ATOM 5556 C C . PHE B 1 171 ? -43.012 8.099 25.197 1.00 22.99 165 PHE B C 1
ATOM 5557 O O . PHE B 1 171 ? -42.324 7.266 25.816 1.00 22.62 165 PHE B O 1
ATOM 5565 N N . LEU B 1 172 ? -43.240 7.979 23.885 1.00 21.44 166 LEU B N 1
ATOM 5566 C CA . LEU B 1 172 ? -42.700 6.824 23.195 1.00 21.49 166 LEU B CA 1
ATOM 5567 C C . LEU B 1 172 ? -41.181 6.882 23.115 1.00 19.63 166 LEU B C 1
ATOM 5568 O O . LEU B 1 172 ? -40.567 7.945 23.234 1.00 22.17 166 LEU B O 1
ATOM 5573 N N . VAL B 1 173 ? -40.574 5.717 22.861 1.00 21.39 167 VAL B N 1
ATOM 5574 C CA . VAL B 1 173 ? -39.143 5.687 22.549 1.00 22.07 167 VAL B CA 1
ATOM 5575 C C . VAL B 1 173 ? -38.850 6.632 21.391 1.00 22.60 167 VAL B C 1
ATOM 5576 O O . VAL B 1 173 ? -37.813 7.304 21.363 1.00 22.71 167 VAL B O 1
ATOM 5580 N N . ASP B 1 174 ? -39.774 6.728 20.443 1.00 23.41 168 ASP B N 1
ATOM 5581 C CA . ASP B 1 174 ? -39.603 7.575 19.261 1.00 23.26 168 ASP B CA 1
ATOM 5582 C C . ASP B 1 174 ? -39.838 9.056 19.532 1.00 23.76 168 ASP B C 1
ATOM 5583 O O . ASP B 1 174 ? -39.880 9.844 18.582 1.00 25.36 168 ASP B O 1
ATOM 5588 N N . GLN B 1 175 ? -40.001 9.453 20.792 1.00 21.20 169 GLN B N 1
ATOM 5589 C CA . GLN B 1 175 ? -40.227 10.845 21.165 1.00 21.72 169 GLN B CA 1
ATOM 5590 C C . GLN B 1 175 ? -39.226 11.278 22.230 1.00 21.96 169 GLN B C 1
ATOM 5591 O O . GLN B 1 175 ? -39.607 11.505 23.391 1.00 22.76 169 GLN B O 1
ATOM 5597 N N . PRO B 1 176 ? -37.989 11.575 21.837 1.00 20.80 170 PRO B N 1
ATOM 5598 C CA . PRO B 1 176 ? -36.999 12.031 22.811 1.00 21.81 170 PRO B CA 1
ATOM 5599 C C . PRO B 1 176 ? -37.317 13.431 23.330 1.00 23.06 170 PRO B C 1
ATOM 5600 O O . PRO B 1 176 ? -37.653 14.348 22.574 1.00 22.55 170 PRO B O 1
ATOM 5604 N N . ASP B 1 177 ? -37.200 13.578 24.642 1.00 19.97 171 ASP B N 1
ATOM 5605 C CA . ASP B 1 177 ? -37.464 14.860 25.283 1.00 21.43 171 ASP B CA 1
ATOM 5606 C C . ASP B 1 177 ? -36.375 15.865 24.987 1.00 20.26 171 ASP B C 1
ATOM 5607 O O . ASP B 1 177 ? -35.174 15.573 25.100 1.00 21.12 171 ASP B O 1
ATOM 5612 N N . LEU B 1 178 ? -36.800 17.085 24.662 1.00 21.97 172 LEU B N 1
ATOM 5613 C CA . LEU B 1 178 ? -35.864 18.187 24.554 1.00 21.09 172 LEU B CA 1
ATOM 5614 C C . LEU B 1 178 ? -35.407 18.676 25.926 1.00 20.96 172 LEU B C 1
ATOM 5615 O O . LEU B 1 178 ? -36.149 18.618 26.923 1.00 21.55 172 LEU B O 1
ATOM 5620 N N . ASN B 1 179 ? -34.166 19.170 25.971 1.00 21.90 173 ASN B N 1
ATOM 5621 C CA . ASN B 1 179 ? -33.551 19.678 27.204 1.00 22.23 173 ASN B CA 1
ATOM 5622 C C . ASN B 1 179 ? -33.829 21.178 27.271 1.00 23.81 173 ASN B C 1
ATOM 5623 O O . ASN B 1 179 ? -33.084 21.995 26.722 1.00 23.96 173 ASN B O 1
ATOM 5628 N N . PHE B 1 180 ? -34.900 21.551 27.965 1.00 22.59 174 PHE B N 1
ATOM 5629 C CA . PHE B 1 180 ? -35.270 22.966 28.003 1.00 24.51 174 PHE B CA 1
ATOM 5630 C C . PHE B 1 180 ? -34.372 23.800 28.915 1.00 24.45 174 PHE B C 1
ATOM 5631 O O . PHE B 1 180 ? -34.446 25.033 28.867 1.00 22.68 174 PHE B O 1
ATOM 5639 N N . HIS B 1 181 ? -33.482 23.164 29.686 1.00 23.31 175 HIS B N 1
ATOM 5640 C CA . HIS B 1 181 ? -32.444 23.891 30.407 1.00 25.34 175 HIS B CA 1
ATOM 5641 C C . HIS B 1 181 ? -31.421 24.519 29.468 1.00 28.57 175 HIS B C 1
ATOM 5642 O O . HIS B 1 181 ? -30.654 25.389 29.898 1.00 28.66 175 HIS B O 1
ATOM 5649 N N . ASN B 1 182 ? -31.406 24.100 28.205 1.00 28.81 176 ASN B N 1
ATOM 5650 C CA . ASN B 1 182 ? -30.485 24.620 27.207 1.00 24.99 176 ASN B CA 1
ATOM 5651 C C . ASN B 1 182 ? -31.058 25.882 26.553 1.00 26.24 176 ASN B C 1
ATOM 5652 O O . ASN B 1 182 ? -32.188 25.871 26.055 1.00 25.58 176 ASN B O 1
ATOM 5657 N N . ALA B 1 183 ? -30.281 26.965 26.552 1.00 27.58 177 ALA B N 1
ATOM 5658 C CA . ALA B 1 183 ? -30.818 28.249 26.074 1.00 28.65 177 ALA B CA 1
ATOM 5659 C C . ALA B 1 183 ? -31.145 28.209 24.583 1.00 29.01 177 ALA B C 1
ATOM 5660 O O . ALA B 1 183 ? -32.125 28.826 24.138 1.00 26.17 177 ALA B O 1
ATOM 5662 N N . GLU B 1 184 ? -30.329 27.490 23.793 1.00 28.92 178 GLU B N 1
ATOM 5663 C CA . GLU B 1 184 ? -30.578 27.398 22.358 1.00 29.61 178 GLU B CA 1
ATOM 5664 C C . GLU B 1 184 ? -31.869 26.658 22.083 1.00 26.13 178 GLU B C 1
ATOM 5665 O O . GLU B 1 184 ? -32.571 26.979 21.119 1.00 26.73 178 GLU B O 1
ATOM 5671 N N . VAL B 1 185 ? -32.203 25.655 22.921 1.00 27.61 179 VAL B N 1
ATOM 5672 C CA . VAL B 1 185 ? -33.476 24.960 22.768 1.00 24.46 179 VAL B CA 1
ATOM 5673 C C . VAL B 1 185 ? -34.631 25.913 23.020 1.00 22.38 179 VAL B C 1
ATOM 5674 O O . VAL B 1 185 ? -35.607 25.940 22.267 1.00 24.15 179 VAL B O 1
ATOM 5678 N N . GLN B 1 186 ? -34.561 26.681 24.115 1.00 24.68 180 GLN B N 1
ATOM 5679 C CA . GLN B 1 186 ? -35.608 27.668 24.382 1.00 25.16 180 GLN B CA 1
ATOM 5680 C C . GLN B 1 186 ? -35.780 28.622 23.195 1.00 29.03 180 GLN B C 1
ATOM 5681 O O . GLN B 1 186 ? -36.910 28.871 22.735 1.00 26.82 180 GLN B O 1
ATOM 5687 N N . GLN B 1 187 ? -34.658 29.118 22.656 1.00 26.57 181 GLN B N 1
ATOM 5688 C CA . GLN B 1 187 ? -34.736 30.101 21.576 1.00 26.67 181 GLN B CA 1
ATOM 5689 C C . GLN B 1 187 ? -35.304 29.483 20.297 1.00 29.38 181 GLN B C 1
ATOM 5690 O O . GLN B 1 187 ? -36.147 30.088 19.621 1.00 29.83 181 GLN B O 1
ATOM 5696 N N . ALA B 1 188 ? -34.850 28.280 19.939 1.00 27.41 182 ALA B N 1
ATOM 5697 C CA . ALA B 1 188 ? -35.375 27.629 18.739 1.00 25.28 182 ALA B CA 1
ATOM 5698 C C . ALA B 1 188 ? -36.854 27.309 18.890 1.00 25.91 182 ALA B C 1
ATOM 5699 O O . ALA B 1 188 ? -37.625 27.407 17.922 1.00 28.62 182 ALA B O 1
ATOM 5701 N N . THR B 1 189 ? -37.281 26.933 20.102 1.00 24.15 183 THR B N 1
ATOM 5702 C CA . THR B 1 189 ? -38.697 26.684 20.322 1.00 25.42 183 THR B CA 1
ATOM 5703 C C . THR B 1 189 ? -39.513 27.943 20.072 1.00 26.69 183 THR B C 1
ATOM 5704 O O . THR B 1 189 ? -40.531 27.923 19.347 1.00 27.94 183 THR B O 1
ATOM 5708 N N . LEU B 1 190 ? -39.060 29.057 20.646 1.00 26.92 184 LEU B N 1
ATOM 5709 C CA . LEU B 1 190 ? -39.775 30.310 20.453 1.00 25.38 184 LEU B CA 1
ATOM 5710 C C . LEU B 1 190 ? -39.797 30.717 18.980 1.00 29.70 184 LEU B C 1
ATOM 5711 O O . LEU B 1 190 ? -40.815 31.203 18.485 1.00 31.68 184 LEU B O 1
ATOM 5716 N N . ASP B 1 191 ? -38.703 30.485 18.254 1.00 30.70 185 ASP B N 1
ATOM 5717 C CA . ASP B 1 191 ? -38.676 30.837 16.825 1.00 30.42 185 ASP B CA 1
ATOM 5718 C C . ASP B 1 191 ? -39.656 29.997 16.011 1.00 33.97 185 ASP B C 1
ATOM 5719 O O . ASP B 1 191 ? -40.265 30.501 15.057 1.00 34.21 185 ASP B O 1
ATOM 5724 N N . ASN B 1 192 ? -39.832 28.710 16.362 1.00 27.39 186 ASN B N 1
ATOM 5725 C CA . ASN B 1 192 ? -40.828 27.892 15.665 1.00 30.29 186 ASN B CA 1
ATOM 5726 C C . ASN B 1 192 ? -42.245 28.394 15.928 1.00 31.86 186 ASN B C 1
ATOM 5727 O O . ASN B 1 192 ? -43.089 28.456 15.011 1.00 32.59 186 ASN B O 1
ATOM 5732 N N . VAL B 1 193 ? -42.529 28.743 17.189 1.00 30.30 187 VAL B N 1
ATOM 5733 C CA . VAL B 1 193 ? -43.825 29.331 17.521 1.00 30.21 187 VAL B CA 1
ATOM 5734 C C . VAL B 1 193 ? -44.046 30.612 16.721 1.00 31.15 187 VAL B C 1
ATOM 5735 O O . VAL B 1 193 ? -45.097 30.799 16.094 1.00 31.83 187 VAL B O 1
ATOM 5739 N N . ARG B 1 194 ? -43.029 31.476 16.689 1.00 30.21 188 ARG B N 1
ATOM 5740 C CA . ARG B 1 194 ? -43.117 32.727 15.934 1.00 31.35 188 ARG B CA 1
ATOM 5741 C C . ARG B 1 194 ? -43.364 32.461 14.454 1.00 35.26 188 ARG B C 1
ATOM 5742 O O . ARG B 1 194 ? -44.073 33.225 13.792 1.00 36.35 188 ARG B O 1
ATOM 5750 N N . PHE B 1 195 ? -42.774 31.390 13.909 1.00 33.90 189 PHE B N 1
ATOM 5751 C CA . PHE B 1 195 ? -43.015 31.064 12.506 1.00 33.05 189 PHE B CA 1
ATOM 5752 C C . PHE B 1 195 ? -44.496 30.869 12.248 1.00 35.98 189 PHE B C 1
ATOM 5753 O O . PHE B 1 195 ? -45.040 31.399 11.267 1.00 38.36 189 PHE B O 1
ATOM 5761 N N . TRP B 1 196 ? -45.172 30.123 13.121 1.00 35.28 190 TRP B N 1
ATOM 5762 C CA . TRP B 1 196 ? -46.610 29.943 12.908 1.00 31.13 190 TRP B CA 1
ATOM 5763 C C . TRP B 1 196 ? -47.400 31.219 13.229 1.00 36.41 190 TRP B C 1
ATOM 5764 O O . TRP B 1 196 ? -48.424 31.489 12.590 1.00 39.89 190 TRP B O 1
ATOM 5775 N N . LEU B 1 197 ? -46.943 32.014 14.198 1.00 34.13 191 LEU B N 1
ATOM 5776 C CA . LEU B 1 197 ? -47.615 33.285 14.471 1.00 33.05 191 LEU B CA 1
ATOM 5777 C C . LEU B 1 197 ? -47.552 34.221 13.264 1.00 36.94 191 LEU B C 1
ATOM 5778 O O . LEU B 1 197 ? -48.502 34.968 13.007 1.00 40.76 191 LEU B O 1
ATOM 5783 N N . ASP B 1 198 ? -46.454 34.170 12.503 1.00 37.24 192 ASP B N 1
ATOM 5784 C CA . ASP B 1 198 ? -46.248 35.037 11.345 1.00 37.28 192 ASP B CA 1
ATOM 5785 C C . ASP B 1 198 ? -47.096 34.627 10.158 1.00 41.73 192 ASP B C 1
ATOM 5786 O O . ASP B 1 198 ? -47.147 35.369 9.167 1.00 43.70 192 ASP B O 1
ATOM 5791 N N . ARG B 1 199 ? -47.733 33.468 10.215 1.00 35.17 193 ARG B N 1
ATOM 5792 C CA . ARG B 1 199 ? -48.687 33.062 9.198 1.00 41.39 193 ARG B CA 1
ATOM 5793 C C . ARG B 1 199 ? -50.106 33.446 9.548 1.00 42.30 193 ARG B C 1
ATOM 5794 O O . ARG B 1 199 ? -51.017 33.156 8.767 1.00 44.92 193 ARG B O 1
ATOM 5802 N N . GLY B 1 200 ? -50.317 34.052 10.709 1.00 39.48 194 GLY B N 1
ATOM 5803 C CA . GLY B 1 200 ? -51.632 34.512 11.087 1.00 42.99 194 GLY B CA 1
ATOM 5804 C C . GLY B 1 200 ? -52.462 33.543 11.894 1.00 37.40 194 GLY B C 1
ATOM 5805 O O . GLY B 1 200 ? -53.672 33.749 12.016 1.00 40.74 194 GLY B O 1
ATOM 5806 N N . VAL B 1 201 ? -51.864 32.491 12.462 1.00 40.36 195 VAL B N 1
ATOM 5807 C CA . VAL B 1 201 ? -52.649 31.583 13.284 1.00 38.29 195 VAL B CA 1
ATOM 5808 C C . VAL B 1 201 ? -53.091 32.303 14.555 1.00 35.28 195 VAL B C 1
ATOM 5809 O O . VAL B 1 201 ? -52.369 33.145 15.110 1.00 37.88 195 VAL B O 1
ATOM 5813 N N . ASP B 1 202 ? -54.278 31.954 15.038 1.00 33.47 196 ASP B N 1
ATOM 5814 C CA . ASP B 1 202 ? -54.874 32.669 16.158 1.00 34.44 196 ASP B CA 1
ATOM 5815 C C . ASP B 1 202 ? -54.412 32.163 17.518 1.00 37.63 196 ASP B C 1
ATOM 5816 O O . ASP B 1 202 ? -54.687 32.812 18.533 1.00 35.12 196 ASP B O 1
ATOM 5821 N N . GLY B 1 203 ? -53.740 31.023 17.571 1.00 37.22 197 GLY B N 1
ATOM 5822 C CA . GLY B 1 203 ? -53.253 30.548 18.845 1.00 34.11 197 GLY B CA 1
ATOM 5823 C C . GLY B 1 203 ? -52.796 29.108 18.763 1.00 33.49 197 GLY B C 1
ATOM 5824 O O . GLY B 1 203 ? -52.733 28.497 17.688 1.00 33.82 197 GLY B O 1
ATOM 5825 N N . PHE B 1 204 ? -52.492 28.581 19.944 1.00 33.86 198 PHE B N 1
ATOM 5826 C CA . PHE B 1 204 ? -51.852 27.283 20.041 1.00 34.30 198 PHE B CA 1
ATOM 5827 C C . PHE B 1 204 ? -52.401 26.514 21.226 1.00 31.79 198 PHE B C 1
ATOM 5828 O O . PHE B 1 204 ? -52.543 27.063 22.320 1.00 31.90 198 PHE B O 1
ATOM 5836 N N . ARG B 1 205 ? -52.690 25.243 21.001 1.00 31.50 199 ARG B N 1
ATOM 5837 C CA . ARG B 1 205 ? -52.834 24.286 22.092 1.00 31.70 199 ARG B CA 1
ATOM 5838 C C . ARG B 1 205 ? -51.447 23.710 22.365 1.00 32.22 199 ARG B C 1
ATOM 5839 O O . ARG B 1 205 ? -50.806 23.182 21.453 1.00 29.47 199 ARG B O 1
ATOM 5847 N N . LEU B 1 206 ? -50.970 23.835 23.605 1.00 26.78 200 LEU B N 1
ATOM 5848 C CA . LEU B 1 206 ? -49.587 23.524 23.943 1.00 26.61 200 LEU B CA 1
ATOM 5849 C C . LEU B 1 206 ? -49.570 22.142 24.580 1.00 26.66 200 LEU B C 1
ATOM 5850 O O . LEU B 1 206 ? -49.847 21.989 25.772 1.00 27.06 200 LEU B O 1
ATOM 5855 N N . ASP B 1 207 ? -49.228 21.148 23.773 1.00 26.07 201 ASP B N 1
ATOM 5856 C CA . ASP B 1 207 ? -49.210 19.751 24.193 1.00 23.79 201 ASP B CA 1
ATOM 5857 C C . ASP B 1 207 ? -48.249 19.534 25.364 1.00 23.14 201 ASP B C 1
ATOM 5858 O O . ASP B 1 207 ? -47.127 20.034 25.347 1.00 25.18 201 ASP B O 1
ATOM 5863 N N . ALA B 1 208 ? -48.691 18.793 26.372 1.00 26.09 202 ALA B N 1
ATOM 5864 C CA . ALA B 1 208 ? -47.811 18.362 27.466 1.00 23.40 202 ALA B CA 1
ATOM 5865 C C . ALA B 1 208 ? -46.903 19.494 27.966 1.00 24.03 202 ALA B C 1
ATOM 5866 O O . ALA B 1 208 ? -45.695 19.326 28.150 1.00 22.73 202 ALA B O 1
ATOM 5868 N N . ILE B 1 209 ? -47.497 20.666 28.205 1.00 22.06 203 ILE B N 1
ATOM 5869 C CA . ILE B 1 209 ? -46.676 21.863 28.370 1.00 24.68 203 ILE B CA 1
ATOM 5870 C C . ILE B 1 209 ? -45.875 21.810 29.678 1.00 20.83 203 ILE B C 1
ATOM 5871 O O . ILE B 1 209 ? -44.772 22.365 29.753 1.00 24.96 203 ILE B O 1
ATOM 5876 N N . ASN B 1 210 ? -46.366 21.098 30.686 1.00 22.34 204 ASN B N 1
ATOM 5877 C CA . ASN B 1 210 ? -45.616 20.976 31.941 1.00 24.51 204 ASN B CA 1
ATOM 5878 C C . ASN B 1 210 ? -44.497 19.950 31.859 1.00 26.01 204 ASN B C 1
ATOM 5879 O O . ASN B 1 210 ? -43.747 19.778 32.837 1.00 22.64 204 ASN B O 1
ATOM 5884 N N . PHE B 1 211 ? -44.336 19.274 30.712 1.00 20.12 205 PHE B N 1
ATOM 5885 C CA . PHE B 1 211 ? -43.249 18.318 30.546 1.00 22.30 205 PHE B CA 1
ATOM 5886 C C . PHE B 1 211 ? -41.985 18.947 29.974 1.00 22.30 205 PHE B C 1
ATOM 5887 O O . PHE B 1 211 ? -40.994 18.236 29.798 1.00 23.68 205 PHE B O 1
ATOM 5895 N N . CYS B 1 212 ? -42.004 20.244 29.657 1.00 23.55 206 CYS B N 1
ATOM 5896 C CA . CYS B 1 212 ? -40.864 20.853 28.986 1.00 22.04 206 CYS B CA 1
ATOM 5897 C C . CYS B 1 212 ? -39.569 20.700 29.775 1.00 25.47 206 CYS B C 1
ATOM 5898 O O . CYS B 1 212 ? -38.508 20.448 29.188 1.00 24.72 206 CYS B O 1
ATOM 5901 N N . PHE B 1 213 ? -39.620 20.887 31.094 1.00 23.07 207 PHE B N 1
ATOM 5902 C CA . PHE B 1 213 ? -38.439 20.775 31.949 1.00 22.55 207 PHE B CA 1
ATOM 5903 C C . PHE B 1 213 ? -38.502 19.526 32.813 1.00 23.74 207 PHE B C 1
ATOM 5904 O O . PHE B 1 213 ? -39.560 19.174 33.346 1.00 26.00 207 PHE B O 1
ATOM 5912 N N . HIS B 1 214 ? -37.369 18.851 32.934 1.00 21.97 208 HIS B N 1
ATOM 5913 C CA . HIS B 1 214 ? -37.160 17.779 33.906 1.00 23.86 208 HIS B CA 1
ATOM 5914 C C . HIS B 1 214 ? -36.206 18.283 34.981 1.00 22.42 208 HIS B C 1
ATOM 5915 O O . HIS B 1 214 ? -35.532 19.306 34.820 1.00 22.85 208 HIS B O 1
ATOM 5922 N N . ASP B 1 215 ? -36.146 17.543 36.090 1.00 20.47 209 ASP B N 1
ATOM 5923 C CA . ASP B 1 215 ? -35.199 17.833 37.165 1.00 22.73 209 ASP B CA 1
ATOM 5924 C C . ASP B 1 215 ? -33.787 17.470 36.728 1.00 20.70 209 ASP B C 1
ATOM 5925 O O . ASP B 1 215 ? -33.500 16.294 36.502 1.00 22.74 209 ASP B O 1
ATOM 5930 N N . ALA B 1 216 ? -32.906 18.465 36.622 1.00 23.55 210 ALA B N 1
ATOM 5931 C CA . ALA B 1 216 ? -31.538 18.183 36.195 1.00 26.53 210 ALA B CA 1
ATOM 5932 C C . ALA B 1 216 ? -30.771 17.344 37.211 1.00 24.52 210 ALA B C 1
ATOM 5933 O O . ALA B 1 216 ? -29.764 16.739 36.844 1.00 26.28 210 ALA B O 1
ATOM 5935 N N . GLN B 1 217 ? -31.220 17.288 38.468 1.00 24.76 211 GLN B N 1
ATOM 5936 C CA . GLN B 1 217 ? -30.587 16.375 39.411 1.00 23.29 211 GLN B CA 1
ATOM 5937 C C . GLN B 1 217 ? -30.963 14.904 39.161 1.00 25.34 211 GLN B C 1
ATOM 5938 O O . GLN B 1 217 ? -30.387 14.013 39.807 1.00 23.33 211 GLN B O 1
ATOM 5944 N N . LEU B 1 218 ? -31.938 14.644 38.276 1.00 23.74 212 LEU B N 1
ATOM 5945 C CA . LEU B 1 218 ? -32.366 13.289 37.904 1.00 20.93 212 LEU B CA 1
ATOM 5946 C C . LEU B 1 218 ? -32.807 12.482 39.120 1.00 20.63 212 LEU B C 1
ATOM 5947 O O . LEU B 1 218 ? -32.649 11.271 39.145 1.00 21.25 212 LEU B O 1
ATOM 5952 N N . ARG B 1 219 ? -33.399 13.146 40.105 1.00 20.86 213 ARG B N 1
ATOM 5953 C CA . ARG B 1 219 ? -33.806 12.457 41.320 1.00 19.55 213 ARG B CA 1
ATOM 5954 C C . ARG B 1 219 ? -34.889 11.411 41.074 1.00 20.33 213 ARG B C 1
ATOM 5955 O O . ARG B 1 219 ? -35.824 11.633 40.303 1.00 21.54 213 ARG B O 1
ATOM 5963 N N . ASP B 1 220 ? -34.783 10.279 41.782 1.00 21.03 214 ASP B N 1
ATOM 5964 C CA . ASP B 1 220 ? -35.859 9.287 41.798 1.00 23.23 214 ASP B CA 1
ATOM 5965 C C . ASP B 1 220 ? -37.165 9.889 42.313 1.00 22.74 214 ASP B C 1
ATOM 5966 O O . ASP B 1 220 ? -37.178 10.639 43.305 1.00 19.92 214 ASP B O 1
ATOM 5971 N N . ASN B 1 221 ? -38.291 9.478 41.682 1.00 19.96 215 ASN B N 1
ATOM 5972 C CA . ASN B 1 221 ? -39.599 9.806 42.243 1.00 21.39 215 ASN B CA 1
ATOM 5973 C C . ASN B 1 221 ? -39.900 8.857 43.397 1.00 18.86 215 ASN B C 1
ATOM 5974 O O . ASN B 1 221 ? -39.614 7.672 43.300 1.00 20.07 215 ASN B O 1
ATOM 5979 N N . PRO B 1 222 ? -40.518 9.340 44.466 1.00 19.50 216 PRO B N 1
ATOM 5980 C CA . PRO B 1 222 ? -40.916 8.432 45.543 1.00 21.23 216 PRO B CA 1
ATOM 5981 C C . PRO B 1 222 ? -42.014 7.476 45.092 1.00 19.32 216 PRO B C 1
ATOM 5982 O O . PRO B 1 222 ? -42.871 7.840 44.280 1.00 21.60 216 PRO B O 1
ATOM 5986 N N . ALA B 1 223 ? -42.000 6.271 45.668 1.00 19.17 217 ALA B N 1
ATOM 5987 C CA . ALA B 1 223 ? -43.025 5.262 45.410 1.00 20.07 217 ALA B CA 1
ATOM 5988 C C . ALA B 1 223 ? -44.386 5.738 45.924 1.00 24.67 217 ALA B C 1
ATOM 5989 O O . ALA B 1 223 ? -44.484 6.431 46.948 1.00 24.61 217 ALA B O 1
ATOM 5991 N N . LYS B 1 224 ? -45.448 5.335 45.226 1.00 23.24 218 LYS B N 1
ATOM 5992 C CA . LYS B 1 224 ? -46.798 5.729 45.614 1.00 24.37 218 LYS B CA 1
ATOM 5993 C C . LYS B 1 224 ? -47.646 4.490 45.889 1.00 23.85 218 LYS B C 1
ATOM 5994 O O . LYS B 1 224 ? -47.817 3.645 44.994 1.00 22.30 218 LYS B O 1
ATOM 6000 N N . PRO B 1 225 ? -48.206 4.332 47.085 1.00 23.94 219 PRO B N 1
ATOM 6001 C CA . PRO B 1 225 ? -48.940 3.103 47.407 1.00 26.24 219 PRO B CA 1
ATOM 6002 C C . PRO B 1 225 ? -50.202 2.919 46.579 1.00 22.96 219 PRO B C 1
ATOM 6003 O O . PRO B 1 225 ? -50.818 3.867 46.114 1.00 24.32 219 PRO B O 1
ATOM 6007 N N . ALA B 1 226 ? -50.634 1.659 46.487 1.00 25.50 220 ALA B N 1
ATOM 6008 C CA . ALA B 1 226 ? -51.709 1.304 45.562 1.00 25.23 220 ALA B CA 1
ATOM 6009 C C . ALA B 1 226 ? -52.982 2.099 45.831 1.00 27.82 220 ALA B C 1
ATOM 6010 O O . ALA B 1 226 ? -53.634 2.587 44.895 1.00 27.60 220 ALA B O 1
ATOM 6012 N N . ASP B 1 227 ? -53.338 2.282 47.096 1.00 27.28 221 ASP B N 1
ATOM 6013 C CA . ASP B 1 227 ? -54.612 2.927 47.373 1.00 26.47 221 ASP B CA 1
ATOM 6014 C C . ASP B 1 227 ? -54.577 4.437 47.178 1.00 28.36 221 ASP B C 1
ATOM 6015 O O . ASP B 1 227 ? -55.607 5.098 47.355 1.00 29.10 221 ASP B O 1
ATOM 6020 N N . LYS B 1 228 ? -53.433 5.004 46.785 1.00 25.74 222 LYS B N 1
ATOM 6021 C CA . LYS B 1 228 ? -53.298 6.423 46.506 1.00 25.74 222 LYS B CA 1
ATOM 6022 C C . LYS B 1 228 ? -53.165 6.722 45.010 1.00 22.52 222 LYS B C 1
ATOM 6023 O O . LYS B 1 228 ? -53.082 7.892 44.603 1.00 26.47 222 LYS B O 1
ATOM 6029 N N . ARG B 1 229 ? -53.101 5.700 44.183 1.00 26.57 223 ARG B N 1
ATOM 6030 C CA . ARG B 1 229 ? -52.807 5.913 42.775 1.00 29.01 223 ARG B CA 1
ATOM 6031 C C . ARG B 1 229 ? -54.038 6.419 42.039 1.00 28.84 223 ARG B C 1
ATOM 6032 O O . ARG B 1 229 ? -55.153 5.930 42.257 1.00 31.22 223 ARG B O 1
ATOM 6040 N N . VAL B 1 230 ? -53.829 7.403 41.166 1.00 30.29 224 VAL B N 1
ATOM 6041 C CA . VAL B 1 230 ? -54.897 8.096 40.455 1.00 32.63 224 VAL B CA 1
ATOM 6042 C C . VAL B 1 230 ? -54.402 8.345 39.041 1.00 32.58 224 VAL B C 1
ATOM 6043 O O . VAL B 1 230 ? -53.340 8.947 38.851 1.00 32.89 224 VAL B O 1
ATOM 6047 N N . GLY B 1 231 ? -55.128 7.834 38.055 1.00 34.02 225 GLY B N 1
ATOM 6048 C CA . GLY B 1 231 ? -54.736 7.999 36.674 1.00 30.79 225 GLY B CA 1
ATOM 6049 C C . GLY B 1 231 ? -55.352 9.221 36.016 1.00 34.76 225 GLY B C 1
ATOM 6050 O O . GLY B 1 231 ? -56.543 9.486 36.154 1.00 34.34 225 GLY B O 1
ATOM 6051 N N . ARG B 1 232 ? -54.523 9.930 35.245 1.00 35.09 226 ARG B N 1
ATOM 6052 C CA . ARG B 1 232 ? -54.930 11.103 34.459 1.00 34.90 226 ARG B CA 1
ATOM 6053 C C . ARG B 1 232 ? -54.217 10.980 33.113 1.00 34.87 226 ARG B C 1
ATOM 6054 O O . ARG B 1 232 ? -53.078 11.429 32.952 1.00 35.63 226 ARG B O 1
ATOM 6062 N N . GLY B 1 233 ? -54.905 10.394 32.134 1.00 34.49 227 GLY B N 1
ATOM 6063 C CA . GLY B 1 233 ? -54.269 10.016 30.882 1.00 37.42 227 GLY B CA 1
ATOM 6064 C C . GLY B 1 233 ? -53.535 8.694 30.942 1.00 36.40 227 GLY B C 1
ATOM 6065 O O . GLY B 1 233 ? -52.899 8.298 29.948 1.00 35.10 227 GLY B O 1
ATOM 6066 N N . PHE B 1 234 ? -53.584 8.016 32.085 1.00 33.00 228 PHE B N 1
ATOM 6067 C CA . PHE B 1 234 ? -53.026 6.693 32.253 1.00 34.37 228 PHE B CA 1
ATOM 6068 C C . PHE B 1 234 ? -53.871 5.983 33.298 1.00 32.49 228 PHE B C 1
ATOM 6069 O O . PHE B 1 234 ? -54.559 6.624 34.097 1.00 32.48 228 PHE B O 1
ATOM 6077 N N . SER B 1 235 ? -53.833 4.655 33.279 1.00 32.58 229 SER B N 1
ATOM 6078 C CA . SER B 1 235 ? -54.572 3.872 34.252 1.00 29.17 229 SER B CA 1
ATOM 6079 C C . SER B 1 235 ? -53.841 3.859 35.589 1.00 31.01 229 SER B C 1
ATOM 6080 O O . SER B 1 235 ? -52.613 3.967 35.642 1.00 29.01 229 SER B O 1
ATOM 6083 N N . ALA B 1 236 ? -54.610 3.741 36.681 1.00 29.85 230 ALA B N 1
ATOM 6084 C CA . ALA B 1 236 ? -53.998 3.512 37.990 1.00 30.18 230 ALA B CA 1
ATOM 6085 C C . ALA B 1 236 ? -53.215 2.206 38.039 1.00 29.98 230 ALA B C 1
ATOM 6086 O O . ALA B 1 236 ? -52.422 2.010 38.968 1.00 28.52 230 ALA B O 1
ATOM 6088 N N . ASP B 1 237 ? -53.395 1.324 37.055 1.00 27.59 231 ASP B N 1
ATOM 6089 C CA . ASP B 1 237 ? -52.665 0.075 36.990 1.00 28.76 231 ASP B CA 1
ATOM 6090 C C . ASP B 1 237 ? -51.445 0.129 36.082 1.00 23.99 231 ASP B C 1
ATOM 6091 O O . ASP B 1 237 ? -50.677 -0.832 36.068 1.00 25.25 231 ASP B O 1
ATOM 6096 N N . ASN B 1 238 ? -51.263 1.210 35.354 1.00 24.77 232 ASN B N 1
ATOM 6097 C CA . ASN B 1 238 ? -50.026 1.471 34.630 1.00 23.32 232 ASN B CA 1
ATOM 6098 C C . ASN B 1 238 ? -48.880 1.583 35.627 1.00 24.06 232 ASN B C 1
ATOM 6099 O O . ASN B 1 238 ? -49.022 2.302 36.620 1.00 23.76 232 ASN B O 1
ATOM 6104 N N . PRO B 1 239 ? -47.748 0.903 35.411 1.00 21.85 233 PRO B N 1
ATOM 6105 C CA . PRO B 1 239 ? -46.589 1.122 36.304 1.00 20.54 233 PRO B CA 1
ATOM 6106 C C . PRO B 1 239 ? -46.270 2.602 36.532 1.00 21.76 233 PRO B C 1
ATOM 6107 O O . PRO B 1 239 ? -45.806 2.961 37.627 1.00 20.24 233 PRO B O 1
ATOM 6111 N N . TYR B 1 240 ? -46.524 3.473 35.546 1.00 21.27 234 TYR B N 1
ATOM 6112 C CA . TYR B 1 240 ? -46.292 4.907 35.724 1.00 18.88 234 TYR B CA 1
ATOM 6113 C C . TYR B 1 240 ? -47.027 5.446 36.943 1.00 20.96 234 TYR B C 1
ATOM 6114 O O . TYR B 1 240 ? -46.521 6.336 37.627 1.00 20.06 234 TYR B O 1
ATOM 6123 N N . ALA B 1 241 ? -48.188 4.892 37.257 1.00 22.35 235 ALA B N 1
ATOM 6124 C CA . ALA B 1 241 ? -48.958 5.390 38.392 1.00 23.66 235 ALA B CA 1
ATOM 6125 C C . ALA B 1 241 ? -48.322 5.062 39.737 1.00 23.13 235 ALA B C 1
ATOM 6126 O O . ALA B 1 241 ? -48.770 5.601 40.763 1.00 24.23 235 ALA B O 1
ATOM 6128 N N . TYR B 1 242 ? -47.285 4.233 39.777 1.00 17.39 236 TYR B N 1
ATOM 6129 C CA . TYR B 1 242 ? -46.724 3.814 41.076 1.00 19.29 236 TYR B CA 1
ATOM 6130 C C . TYR B 1 242 ? -45.761 4.844 41.687 1.00 18.91 236 TYR B C 1
ATOM 6131 O O . TYR B 1 242 ? -45.049 4.484 42.644 1.00 20.54 236 TYR B O 1
ATOM 6140 N N . GLN B 1 243 ? -45.670 6.049 41.136 1.00 20.32 237 GLN B N 1
ATOM 6141 C CA . GLN B 1 243 ? -44.749 7.078 41.620 1.00 20.54 237 GLN B CA 1
ATOM 6142 C C . GLN B 1 243 ? -45.479 8.395 41.843 1.00 20.61 237 GLN B C 1
ATOM 6143 O O . GLN B 1 243 ? -46.404 8.749 41.109 1.00 22.40 237 GLN B O 1
ATOM 6149 N N . TYR B 1 244 ? -45.041 9.140 42.864 1.00 19.88 238 TYR B N 1
ATOM 6150 C CA . TYR B 1 244 ? -45.359 10.557 42.944 1.00 24.13 238 TYR B CA 1
ATOM 6151 C C . TYR B 1 244 ? -44.456 11.303 41.967 1.00 21.67 238 TYR B C 1
ATOM 6152 O O . TYR B 1 244 ? -43.236 11.302 42.171 1.00 22.28 238 TYR B O 1
ATOM 6161 N N . HIS B 1 245 ? -45.030 11.957 40.935 1.00 21.46 239 HIS B N 1
ATOM 6162 C CA . HIS B 1 245 ? -44.231 12.545 39.851 1.00 23.03 239 HIS B CA 1
ATOM 6163 C C . HIS B 1 245 ? -43.788 13.952 40.217 1.00 22.14 239 HIS B C 1
ATOM 6164 O O . HIS B 1 245 ? -44.385 14.961 39.848 1.00 23.83 239 HIS B O 1
ATOM 6171 N N . TYR B 1 246 ? -42.709 13.985 40.988 1.00 24.57 240 TYR B N 1
ATOM 6172 C CA . TYR B 1 246 ? -42.144 15.220 41.479 1.00 23.42 240 TYR B CA 1
ATOM 6173 C C . TYR B 1 246 ? -41.034 15.745 40.604 1.00 20.86 240 TYR B C 1
ATOM 6174 O O . TYR B 1 246 ? -40.815 16.958 40.579 1.00 23.44 240 TYR B O 1
ATOM 6183 N N . PHE B 1 247 ? -40.338 14.869 39.857 1.00 21.90 241 PHE B N 1
ATOM 6184 C CA . PHE B 1 247 ? -39.071 15.245 39.244 1.00 18.65 241 PHE B CA 1
ATOM 6185 C C . PHE B 1 247 ? -38.986 15.036 37.738 1.00 19.44 241 PHE B C 1
ATOM 6186 O O . PHE B 1 247 ? -38.165 15.691 37.113 1.00 20.19 241 PHE B O 1
ATOM 6194 N N . ASN B 1 248 ? -39.776 14.146 37.156 1.00 20.27 242 ASN B N 1
ATOM 6195 C CA . ASN B 1 248 ? -39.645 13.966 35.705 1.00 23.03 242 ASN B CA 1
ATOM 6196 C C . ASN B 1 248 ? -40.372 15.037 34.907 1.00 22.81 242 ASN B C 1
ATOM 6197 O O . ASN B 1 248 ? -40.112 15.175 33.689 1.00 24.71 242 ASN B O 1
ATOM 6202 N N . ASN B 1 249 ? -41.254 15.816 35.537 1.00 20.99 243 ASN B N 1
ATOM 6203 C CA . ASN B 1 249 ? -41.973 16.904 34.862 1.00 24.01 243 ASN B CA 1
ATOM 6204 C C . ASN B 1 249 ? -42.314 17.993 35.889 1.00 25.41 243 ASN B C 1
ATOM 6205 O O . ASN B 1 249 ? -41.998 17.873 37.082 1.00 25.72 243 ASN B O 1
ATOM 6210 N N . THR B 1 250 ? -42.977 19.054 35.416 1.00 24.27 244 THR B N 1
ATOM 6211 C CA . THR B 1 250 ? -43.503 20.140 36.284 1.00 24.60 244 THR B CA 1
ATOM 6212 C C . THR B 1 250 ? -42.428 20.713 37.210 1.00 25.94 244 THR B C 1
ATOM 6213 O O . THR B 1 250 ? -42.552 20.717 38.450 1.00 24.26 244 THR B O 1
ATOM 6217 N N . GLN B 1 251 ? -41.407 21.238 36.594 1.00 23.67 245 GLN B N 1
ATOM 6218 C CA . GLN B 1 251 ? -40.290 21.856 37.301 1.00 24.12 245 GLN B CA 1
ATOM 6219 C C . GLN B 1 251 ? -40.421 23.386 37.350 1.00 26.47 245 GLN B C 1
ATOM 6220 O O . GLN B 1 251 ? -40.960 24.006 36.425 1.00 24.57 245 GLN B O 1
ATOM 6226 N N . PRO B 1 252 ? -39.890 24.016 38.400 1.00 24.55 246 PRO B N 1
ATOM 6227 C CA . PRO B 1 252 ? -40.012 25.482 38.537 1.00 26.01 246 PRO B CA 1
ATOM 6228 C C . PRO B 1 252 ? -39.496 26.243 37.327 1.00 25.39 246 PRO B C 1
ATOM 6229 O O . PRO B 1 252 ? -40.047 27.301 36.974 1.00 26.87 246 PRO B O 1
ATOM 6233 N N . GLU B 1 253 ? -38.449 25.727 36.672 1.00 24.51 247 GLU B N 1
ATOM 6234 C CA . GLU B 1 253 ? -37.852 26.446 35.550 1.00 26.25 247 GLU B CA 1
ATOM 6235 C C . GLU B 1 253 ? -38.830 26.613 34.404 1.00 24.40 247 GLU B C 1
ATOM 6236 O O . GLU B 1 253 ? -38.587 27.429 33.503 1.00 25.34 247 GLU B O 1
ATOM 6242 N N . ASN B 1 254 ? -39.930 25.869 34.407 1.00 21.95 248 ASN B N 1
ATOM 6243 C CA . ASN B 1 254 ? -40.900 26.086 33.332 1.00 24.50 248 ASN B CA 1
ATOM 6244 C C . ASN B 1 254 ? -41.620 27.423 33.463 1.00 26.90 248 ASN B C 1
ATOM 6245 O O . ASN B 1 254 ? -42.031 27.993 32.451 1.00 25.12 248 ASN B O 1
ATOM 6250 N N . LEU B 1 255 ? -41.758 27.964 34.677 1.00 25.39 249 LEU B N 1
ATOM 6251 C CA . LEU B 1 255 ? -42.530 29.196 34.813 1.00 28.01 249 LEU B CA 1
ATOM 6252 C C . LEU B 1 255 ? -41.912 30.364 34.043 1.00 28.11 249 LEU B C 1
ATOM 6253 O O . LEU B 1 255 ? -42.637 31.002 33.261 1.00 27.49 249 LEU B O 1
ATOM 6258 N N . PRO B 1 256 ? -40.611 30.676 34.165 1.00 26.44 250 PRO B N 1
ATOM 6259 C CA . PRO B 1 256 ? -40.052 31.745 33.312 1.00 26.09 250 PRO B CA 1
ATOM 6260 C C . PRO B 1 256 ? -40.177 31.450 31.834 1.00 27.51 250 PRO B C 1
ATOM 6261 O O . PRO B 1 256 ? -40.387 32.373 31.022 1.00 26.94 250 PRO B O 1
ATOM 6265 N N . PHE B 1 257 ? -40.107 30.177 31.453 1.00 25.30 251 PHE B N 1
ATOM 6266 C CA . PHE B 1 257 ? -40.254 29.887 30.033 1.00 26.14 251 PHE B CA 1
ATOM 6267 C C . PHE B 1 257 ? -41.665 30.214 29.552 1.00 24.63 251 PHE B C 1
ATOM 6268 O O . PHE B 1 257 ? -41.849 30.776 28.462 1.00 27.93 251 PHE B O 1
ATOM 6276 N N . LEU B 1 258 ? -42.675 29.869 30.355 1.00 27.39 252 LEU B N 1
ATOM 6277 C CA . LEU B 1 258 ? -44.032 30.288 30.038 1.00 29.57 252 LEU B CA 1
ATOM 6278 C C . LEU B 1 258 ? -44.104 31.801 29.844 1.00 28.52 252 LEU B C 1
ATOM 6279 O O . LEU B 1 258 ? -44.747 32.277 28.906 1.00 27.71 252 LEU B O 1
ATOM 6284 N N . GLU B 1 259 ? -43.405 32.573 30.688 1.00 29.68 253 GLU B N 1
ATOM 6285 C CA . GLU B 1 259 ? -43.488 34.027 30.533 1.00 28.76 253 GLU B CA 1
ATOM 6286 C C . GLU B 1 259 ? -42.820 34.476 29.236 1.00 30.72 253 GLU B C 1
ATOM 6287 O O . GLU B 1 259 ? -43.316 35.396 28.573 1.00 30.98 253 GLU B O 1
ATOM 6293 N N . ARG B 1 260 ? -41.770 33.773 28.805 1.00 29.91 254 ARG B N 1
ATOM 6294 C CA . ARG B 1 260 ? -41.204 34.035 27.483 1.00 31.26 254 ARG B CA 1
ATOM 6295 C C . ARG B 1 260 ? -42.240 33.774 26.396 1.00 31.42 254 ARG B C 1
ATOM 6296 O O . ARG B 1 260 ? -42.438 34.602 25.487 1.00 33.18 254 ARG B O 1
ATOM 6304 N N . LEU B 1 261 ? -42.916 32.627 26.472 1.00 29.72 255 LEU B N 1
ATOM 6305 C CA . LEU B 1 261 ? -43.962 32.335 25.508 1.00 30.38 255 LEU B CA 1
ATOM 6306 C C . LEU B 1 261 ? -44.966 33.471 25.497 1.00 30.09 255 LEU B C 1
ATOM 6307 O O . LEU B 1 261 ? -45.340 33.991 24.436 1.00 31.86 255 LEU B O 1
ATOM 6312 N N . ARG B 1 262 ? -45.380 33.897 26.695 1.00 29.58 256 ARG B N 1
ATOM 6313 C CA . ARG B 1 262 ? -46.412 34.922 26.777 1.00 30.84 256 ARG B CA 1
ATOM 6314 C C . ARG B 1 262 ? -45.940 36.200 26.116 1.00 29.81 256 ARG B C 1
ATOM 6315 O O . ARG B 1 262 ? -46.693 36.840 25.370 1.00 31.91 256 ARG B O 1
ATOM 6323 N N . GLY B 1 263 ? -44.678 36.561 26.339 1.00 31.97 257 GLY B N 1
ATOM 6324 C CA . GLY B 1 263 ? -44.179 37.789 25.749 1.00 34.52 257 GLY B CA 1
ATOM 6325 C C . GLY B 1 263 ? -44.250 37.728 24.242 1.00 34.39 257 GLY B C 1
ATOM 6326 O O . GLY B 1 263 ? -44.728 38.663 23.578 1.00 34.91 257 GLY B O 1
ATOM 6327 N N . LEU B 1 264 ? -43.848 36.585 23.687 1.00 29.54 258 LEU B N 1
ATOM 6328 C CA . LEU B 1 264 ? -43.951 36.416 22.249 1.00 30.19 258 LEU B CA 1
ATOM 6329 C C . LEU B 1 264 ? -45.391 36.593 21.796 1.00 33.76 258 LEU B C 1
ATOM 6330 O O . LEU B 1 264 ? -45.672 37.390 20.886 1.00 31.92 258 LEU B O 1
ATOM 6335 N N . LEU B 1 265 ? -46.328 35.918 22.469 1.00 31.05 259 LEU B N 1
ATOM 6336 C CA . LEU B 1 265 ? -47.718 36.021 22.047 1.00 30.35 259 LEU B CA 1
ATOM 6337 C C . LEU B 1 265 ? -48.248 37.438 22.236 1.00 34.59 259 LEU B C 1
ATOM 6338 O O . LEU B 1 265 ? -49.108 37.883 21.461 1.00 34.27 259 LEU B O 1
ATOM 6343 N N . ASP B 1 266 ? -47.757 38.155 23.260 1.00 32.19 260 ASP B N 1
ATOM 6344 C CA . ASP B 1 266 ? -48.226 39.524 23.461 1.00 37.55 260 ASP B CA 1
ATOM 6345 C C . ASP B 1 266 ? -47.899 40.402 22.263 1.00 35.19 260 ASP B C 1
ATOM 6346 O O . ASP B 1 266 ? -48.588 41.401 22.026 1.00 39.92 260 ASP B O 1
ATOM 6351 N N . SER B 1 267 ? -46.854 40.063 21.506 1.00 36.53 261 SER B N 1
ATOM 6352 C CA . SER B 1 267 ? -46.530 40.856 20.323 1.00 31.52 261 SER B CA 1
ATOM 6353 C C . SER B 1 267 ? -47.499 40.628 19.171 1.00 35.56 261 SER B C 1
ATOM 6354 O O . SER B 1 267 ? -47.359 41.310 18.153 1.00 39.22 261 SER B O 1
ATOM 6357 N N . TYR B 1 268 ? -48.465 39.708 19.302 1.00 32.59 262 TYR B N 1
ATOM 6358 C CA . TYR B 1 268 ? -49.422 39.370 18.244 1.00 36.48 262 TYR B CA 1
ATOM 6359 C C . TYR B 1 268 ? -50.826 39.484 18.815 1.00 37.54 262 TYR B C 1
ATOM 6360 O O . TYR B 1 268 ? -51.436 38.480 19.207 1.00 32.83 262 TYR B O 1
ATOM 6369 N N . PRO B 1 269 ? -51.385 40.694 18.837 1.00 36.12 263 PRO B N 1
ATOM 6370 C CA . PRO B 1 269 ? -52.647 40.924 19.552 1.00 41.70 263 PRO B CA 1
ATOM 6371 C C . PRO B 1 269 ? -53.728 39.923 19.179 1.00 34.84 263 PRO B C 1
ATOM 6372 O O . PRO B 1 269 ? -54.025 39.711 18.006 1.00 38.53 263 PRO B O 1
ATOM 6376 N N . GLY B 1 270 ? -54.355 39.341 20.198 1.00 34.35 264 GLY B N 1
ATOM 6377 C CA . GLY B 1 270 ? -55.376 38.347 19.991 1.00 40.26 264 GLY B CA 1
ATOM 6378 C C . GLY B 1 270 ? -54.896 36.906 19.974 1.00 40.75 264 GLY B C 1
ATOM 6379 O O . GLY B 1 270 ? -55.729 36.002 20.062 1.00 41.18 264 GLY B O 1
ATOM 6380 N N . ALA B 1 271 ? -53.593 36.662 19.864 1.00 38.96 265 ALA B N 1
ATOM 6381 C CA . ALA B 1 271 ? -53.092 35.289 19.874 1.00 38.16 265 ALA B CA 1
ATOM 6382 C C . ALA B 1 271 ? -53.173 34.700 21.279 1.00 36.34 265 ALA B C 1
ATOM 6383 O O . ALA B 1 271 ? -52.836 35.359 22.274 1.00 36.71 265 ALA B O 1
ATOM 6385 N N . VAL B 1 272 ? -53.632 33.449 21.367 1.00 31.82 266 VAL B N 1
ATOM 6386 C CA . VAL B 1 272 ? -53.949 32.836 22.655 1.00 31.22 266 VAL B CA 1
ATOM 6387 C C . VAL B 1 272 ? -53.191 31.523 22.813 1.00 32.38 266 VAL B C 1
ATOM 6388 O O . VAL B 1 272 ? -52.913 30.818 21.835 1.00 33.19 266 VAL B O 1
ATOM 6392 N N . SER B 1 273 ? -52.888 31.191 24.068 1.00 31.59 267 SER B N 1
ATOM 6393 C CA . SER B 1 273 ? -52.263 29.929 24.433 1.00 31.31 267 SER B CA 1
ATOM 6394 C C . SER B 1 273 ? -53.196 29.138 25.334 1.00 30.70 267 SER B C 1
ATOM 6395 O O . SER B 1 273 ? -53.763 29.676 26.297 1.00 32.36 267 SER B O 1
ATOM 6398 N N . LEU B 1 274 ? -53.332 27.849 25.029 1.00 30.14 268 LEU B N 1
ATOM 6399 C CA . LEU B 1 274 ? -54.136 26.927 25.820 1.00 27.88 268 LEU B CA 1
ATOM 6400 C C . LEU B 1 274 ? -53.254 25.732 26.138 1.00 29.68 268 LEU B C 1
ATOM 6401 O O . LEU B 1 274 ? -52.949 24.945 25.244 1.00 29.62 268 LEU B O 1
ATOM 6406 N N . GLY B 1 275 ? -52.832 25.581 27.390 1.00 27.33 269 GLY B N 1
ATOM 6407 C CA . GLY B 1 275 ? -51.927 24.493 27.741 1.00 27.51 269 GLY B CA 1
ATOM 6408 C C . GLY B 1 275 ? -52.680 23.208 28.053 1.00 29.77 269 GLY B C 1
ATOM 6409 O O . GLY B 1 275 ? -53.789 23.242 28.576 1.00 32.52 269 GLY B O 1
ATOM 6410 N N . GLU B 1 276 ? -52.099 22.069 27.640 1.00 29.64 270 GLU B N 1
ATOM 6411 C CA . GLU B 1 276 ? -52.534 20.751 28.102 1.00 28.85 270 GLU B CA 1
ATOM 6412 C C . GLU B 1 276 ? -51.733 20.407 29.342 1.00 29.69 270 GLU B C 1
ATOM 6413 O O . GLU B 1 276 ? -50.515 20.228 29.253 1.00 28.82 270 GLU B O 1
ATOM 6419 N N . ILE B 1 277 ? -52.407 20.291 30.485 1.00 28.99 271 ILE B N 1
ATOM 6420 C CA . ILE B 1 277 ? -51.730 20.199 31.775 1.00 29.76 271 ILE B CA 1
ATOM 6421 C C . ILE B 1 277 ? -52.163 18.930 32.488 1.00 33.21 271 ILE B C 1
ATOM 6422 O O . ILE B 1 277 ? -53.348 18.753 32.805 1.00 33.42 271 ILE B O 1
ATOM 6427 N N . SER B 1 278 ? -51.205 18.037 32.739 1.00 30.11 272 SER B N 1
ATOM 6428 C CA . SER B 1 278 ? -51.467 16.848 33.548 1.00 32.67 272 SER B CA 1
ATOM 6429 C C . SER B 1 278 ? -50.274 16.623 34.469 1.00 30.07 272 SER B C 1
ATOM 6430 O O . SER B 1 278 ? -49.166 16.360 33.985 1.00 30.58 272 SER B O 1
ATOM 6433 N N . SER B 1 279 ? -50.496 16.733 35.782 1.00 30.40 273 SER B N 1
ATOM 6434 C CA . SER B 1 279 ? -49.428 16.660 36.787 1.00 27.97 273 SER B CA 1
ATOM 6435 C C . SER B 1 279 ? -49.953 15.947 38.028 1.00 30.11 273 SER B C 1
ATOM 6436 O O . SER B 1 279 ? -51.112 15.523 38.072 1.00 29.90 273 SER B O 1
ATOM 6439 N N . GLU B 1 280 ? -49.115 15.887 39.085 1.00 29.15 274 GLU B N 1
ATOM 6440 C CA . GLU B 1 280 ? -49.558 15.298 40.354 1.00 33.62 274 GLU B CA 1
ATOM 6441 C C . GLU B 1 280 ? -50.807 15.977 40.888 1.00 30.72 274 GLU B C 1
ATOM 6442 O O . GLU B 1 280 ? -51.688 15.307 41.435 1.00 31.39 274 GLU B O 1
ATOM 6448 N N . ASP B 1 281 ? -50.902 17.299 40.738 1.00 30.24 275 ASP B N 1
ATOM 6449 C CA . ASP B 1 281 ? -52.063 18.082 41.164 1.00 31.41 275 ASP B CA 1
ATOM 6450 C C . ASP B 1 281 ? -52.394 18.978 39.981 1.00 31.34 275 ASP B C 1
ATOM 6451 O O . ASP B 1 281 ? -51.931 20.117 39.921 1.00 26.97 275 ASP B O 1
ATOM 6456 N N . SER B 1 282 ? -53.181 18.445 39.042 1.00 30.39 276 SER B N 1
ATOM 6457 C CA . SER B 1 282 ? -53.373 19.135 37.762 1.00 26.97 276 SER B CA 1
ATOM 6458 C C . SER B 1 282 ? -54.061 20.483 37.926 1.00 29.94 276 SER B C 1
ATOM 6459 O O . SER B 1 282 ? -53.747 21.430 37.198 1.00 29.48 276 SER B O 1
ATOM 6462 N N . LEU B 1 283 ? -55.018 20.591 38.854 1.00 28.26 277 LEU B N 1
ATOM 6463 C CA . LEU B 1 283 ? -55.681 21.877 39.040 1.00 33.05 277 LEU B CA 1
ATOM 6464 C C . LEU B 1 283 ? -54.719 22.908 39.614 1.00 30.63 277 LEU B C 1
ATOM 6465 O O . LEU B 1 283 ? -54.708 24.063 39.177 1.00 33.10 277 LEU B O 1
ATOM 6470 N N . ALA B 1 284 ? -53.901 22.508 40.592 1.00 31.70 278 ALA B N 1
ATOM 6471 C CA . ALA B 1 284 ? -52.924 23.441 41.145 1.00 33.90 278 ALA B CA 1
ATOM 6472 C C . ALA B 1 284 ? -51.933 23.901 40.075 1.00 28.61 278 ALA B C 1
ATOM 6473 O O . ALA B 1 284 ? -51.602 25.087 39.987 1.00 25.85 278 ALA B O 1
ATOM 6475 N N . THR B 1 285 ? -51.474 22.978 39.227 1.00 27.86 279 THR B N 1
ATOM 6476 C CA . THR B 1 285 ? -50.552 23.361 38.166 1.00 30.09 279 THR B CA 1
ATOM 6477 C C . THR B 1 285 ? -51.235 24.256 37.142 1.00 27.60 279 THR B C 1
ATOM 6478 O O . THR B 1 285 ? -50.613 25.165 36.594 1.00 27.54 279 THR B O 1
ATOM 6482 N N . THR B 1 286 ? -52.505 23.997 36.849 1.00 29.31 280 THR B N 1
ATOM 6483 C CA . THR B 1 286 ? -53.215 24.834 35.889 1.00 28.43 280 THR B CA 1
ATOM 6484 C C . THR B 1 286 ? -53.350 26.259 36.413 1.00 30.30 280 THR B C 1
ATOM 6485 O O . THR B 1 286 ? -53.169 27.224 35.659 1.00 29.45 280 THR B O 1
ATOM 6489 N N . ALA B 1 287 ? -53.658 26.408 37.707 1.00 30.44 281 ALA B N 1
ATOM 6490 C CA . ALA B 1 287 ? -53.707 27.741 38.306 1.00 32.70 281 ALA B CA 1
ATOM 6491 C C . ALA B 1 287 ? -52.350 28.427 38.212 1.00 30.58 281 ALA B C 1
ATOM 6492 O O . ALA B 1 287 ? -52.260 29.586 37.792 1.00 33.26 281 ALA B O 1
ATOM 6494 N N . GLU B 1 288 ? -51.281 27.698 38.536 1.00 29.43 282 GLU B N 1
ATOM 6495 C CA . GLU B 1 288 ? -49.927 28.237 38.456 1.00 27.69 282 GLU B CA 1
ATOM 6496 C C . GLU B 1 288 ? -49.558 28.657 37.025 1.00 29.41 282 GLU B C 1
ATOM 6497 O O . GLU B 1 288 ? -48.956 29.714 36.803 1.00 28.85 282 GLU B O 1
ATOM 6503 N N . TYR B 1 289 ? -49.913 27.836 36.037 1.00 29.20 283 TYR B N 1
ATOM 6504 C CA . TYR B 1 289 ? -49.508 28.075 34.660 1.00 27.48 283 TYR B CA 1
ATOM 6505 C C . TYR B 1 289 ? -50.307 29.177 33.992 1.00 29.81 283 TYR B C 1
ATOM 6506 O O . TYR B 1 289 ? -49.862 29.693 32.969 1.00 28.23 283 TYR B O 1
ATOM 6515 N N . THR B 1 290 ? -51.463 29.552 34.545 1.00 29.86 284 THR B N 1
ATOM 6516 C CA . THR B 1 290 ? -52.286 30.609 33.959 1.00 31.59 284 THR B CA 1
ATOM 6517 C C . THR B 1 290 ? -52.279 31.880 34.799 1.00 31.77 284 THR B C 1
ATOM 6518 O O . THR B 1 290 ? -53.072 32.788 34.528 1.00 33.26 284 THR B O 1
ATOM 6522 N N . ALA B 1 291 ? -51.402 31.965 35.800 1.00 31.92 285 ALA B N 1
ATOM 6523 C CA . ALA B 1 291 ? -51.226 33.190 36.574 1.00 34.76 285 ALA B CA 1
ATOM 6524 C C . ALA B 1 291 ? -50.803 34.341 35.668 1.00 34.72 285 ALA B C 1
ATOM 6525 O O . ALA B 1 291 ? -50.439 34.153 34.503 1.00 31.53 285 ALA B O 1
ATOM 6527 N N . GLN B 1 292 ? -50.840 35.551 36.231 1.00 38.97 286 GLN B N 1
ATOM 6528 C CA . GLN B 1 292 ? -50.544 36.764 35.473 1.00 39.84 286 GLN B CA 1
ATOM 6529 C C . GLN B 1 292 ? -49.227 36.642 34.717 1.00 37.38 286 GLN B C 1
ATOM 6530 O O . GLN B 1 292 ? -48.208 36.247 35.288 1.00 37.25 286 GLN B O 1
ATOM 6536 N N . GLY B 1 293 ? -49.260 36.962 33.422 1.00 30.94 287 GLY B N 1
ATOM 6537 C CA . GLY B 1 293 ? -48.057 36.971 32.617 1.00 28.06 287 GLY B CA 1
ATOM 6538 C C . GLY B 1 293 ? -47.633 35.613 32.103 1.00 31.04 287 GLY B C 1
ATOM 6539 O O . GLY B 1 293 ? -46.543 35.495 31.530 1.00 31.20 287 GLY B O 1
ATOM 6540 N N . ARG B 1 294 ? -48.456 34.588 32.288 1.00 28.28 288 ARG B N 1
ATOM 6541 C CA . ARG B 1 294 ? -48.079 33.261 31.805 1.00 29.33 288 ARG B CA 1
ATOM 6542 C C . ARG B 1 294 ? -49.054 32.808 30.723 1.00 26.36 288 ARG B C 1
ATOM 6543 O O . ARG B 1 294 ? -49.382 33.598 29.836 1.00 28.68 288 ARG B O 1
ATOM 6551 N N . LEU B 1 295 ? -49.533 31.568 30.779 1.00 30.41 289 LEU B N 1
ATOM 6552 C CA . LEU B 1 295 ? -50.463 31.085 29.761 1.00 30.23 289 LEU B CA 1
ATOM 6553 C C . LEU B 1 295 ? -51.833 31.745 29.906 1.00 31.60 289 LEU B C 1
ATOM 6554 O O . LEU B 1 295 ? -52.227 32.177 30.994 1.00 34.07 289 LEU B O 1
ATOM 6559 N N . HIS B 1 296 ? -52.572 31.823 28.794 1.00 31.27 290 HIS B N 1
ATOM 6560 C CA . HIS B 1 296 ? -53.919 32.389 28.871 1.00 32.57 290 HIS B CA 1
ATOM 6561 C C . HIS B 1 296 ? -54.881 31.408 29.520 1.00 34.81 290 HIS B C 1
ATOM 6562 O O . HIS B 1 296 ? -55.657 31.777 30.407 1.00 34.78 290 HIS B O 1
ATOM 6569 N N . MET B 1 297 ? -54.846 30.145 29.097 1.00 34.55 291 MET B N 1
ATOM 6570 C CA . MET B 1 297 ? -55.707 29.159 29.731 1.00 32.20 291 MET B CA 1
ATOM 6571 C C . MET B 1 297 ? -55.046 27.796 29.659 1.00 31.76 291 MET B C 1
ATOM 6572 O O . MET B 1 297 ? -54.042 27.608 28.975 1.00 30.66 291 MET B O 1
ATOM 6577 N N . GLY B 1 298 ? -55.605 26.861 30.403 1.00 32.02 292 GLY B N 1
ATOM 6578 C CA . GLY B 1 298 ? -55.184 25.473 30.335 1.00 30.21 292 GLY B CA 1
ATOM 6579 C C . GLY B 1 298 ? -56.352 24.560 30.616 1.00 32.91 292 GLY B C 1
ATOM 6580 O O . GLY B 1 298 ? -57.269 24.902 31.370 1.00 35.72 292 GLY B O 1
ATOM 6581 N N . TYR B 1 299 ? -56.293 23.370 30.043 1.00 36.22 293 TYR B N 1
ATOM 6582 C CA . TYR B 1 299 ? -57.224 22.305 30.371 1.00 32.73 293 TYR B CA 1
ATOM 6583 C C . TYR B 1 299 ? -56.457 21.118 30.936 1.00 33.58 293 TYR B C 1
ATOM 6584 O O . TYR B 1 299 ? -55.253 20.958 30.704 1.00 32.51 293 TYR B O 1
ATOM 6593 N N . SER B 1 300 ? -57.181 20.283 31.678 1.00 34.30 294 SER B N 1
ATOM 6594 C CA . SER B 1 300 ? -56.611 19.119 32.340 1.00 35.54 294 SER B CA 1
ATOM 6595 C C . SER B 1 300 ? -57.472 17.891 32.096 1.00 32.91 294 SER B C 1
ATOM 6596 O O . SER B 1 300 ? -58.420 17.953 31.310 1.00 35.90 294 SER B O 1
ATOM 6599 N N . PHE B 1 301 ? -57.160 16.773 32.758 1.00 33.63 295 PHE B N 1
ATOM 6600 C CA . PHE B 1 301 ? -57.926 15.543 32.602 1.00 33.96 295 PHE B CA 1
ATOM 6601 C C . PHE B 1 301 ? -59.029 15.380 33.645 1.00 36.19 295 PHE B C 1
ATOM 6602 O O . PHE B 1 301 ? -59.640 14.311 33.705 1.00 36.70 295 PHE B O 1
ATOM 6610 N N . GLU B 1 302 ? -59.316 16.418 34.447 1.00 33.63 296 GLU B N 1
ATOM 6611 C CA . GLU B 1 302 ? -60.217 16.249 35.586 1.00 37.14 296 GLU B CA 1
ATOM 6612 C C . GLU B 1 302 ? -61.645 15.924 35.160 1.00 39.05 296 GLU B C 1
ATOM 6613 O O . GLU B 1 302 ? -62.340 15.188 35.866 1.00 43.67 296 GLU B O 1
ATOM 6619 N N . LEU B 1 303 ? -62.101 16.442 34.021 1.00 39.58 297 LEU B N 1
ATOM 6620 C CA . LEU B 1 303 ? -63.415 16.082 33.503 1.00 41.97 297 LEU B CA 1
ATOM 6621 C C . LEU B 1 303 ? -63.310 15.109 32.337 1.00 44.06 297 LEU B C 1
ATOM 6622 O O . LEU B 1 303 ? -64.277 14.917 31.590 1.00 45.42 297 LEU B O 1
ATOM 6627 N N . LEU B 1 304 ? -62.153 14.476 32.178 1.00 41.85 298 LEU B N 1
ATOM 6628 C CA . LEU B 1 304 ? -61.918 13.531 31.100 1.00 38.02 298 LEU B CA 1
ATOM 6629 C C . LEU B 1 304 ? -61.819 12.099 31.606 1.00 37.12 298 LEU B C 1
ATOM 6630 O O . LEU B 1 304 ? -61.459 11.210 30.837 1.00 37.08 298 LEU B O 1
ATOM 6635 N N . VAL B 1 305 ? -62.151 11.845 32.872 1.00 36.35 299 VAL B N 1
ATOM 6636 C CA . VAL B 1 305 ? -61.958 10.505 33.421 1.00 38.25 299 VAL B CA 1
ATOM 6637 C C . VAL B 1 305 ? -63.287 9.856 33.779 1.00 44.07 299 VAL B C 1
ATOM 6638 O O . VAL B 1 305 ? -64.357 10.342 33.396 1.00 41.79 299 VAL B O 1
ATOM 6642 N N . GLN B 1 306 ? -63.220 8.704 34.455 1.00 40.26 300 GLN B N 1
ATOM 6643 C CA . GLN B 1 306 ? -64.437 7.948 34.727 1.00 48.31 300 GLN B CA 1
ATOM 6644 C C . GLN B 1 306 ? -65.332 8.650 35.736 1.00 50.06 300 GLN B C 1
ATOM 6645 O O . GLN B 1 306 ? -66.558 8.502 35.673 1.00 52.50 300 GLN B O 1
ATOM 6651 N N . ASP B 1 307 ? -64.747 9.401 36.670 1.00 46.38 301 ASP B N 1
ATOM 6652 C CA . ASP B 1 307 ? -65.513 10.065 37.720 1.00 49.12 301 ASP B CA 1
ATOM 6653 C C . ASP B 1 307 ? -66.588 10.960 37.123 1.00 46.62 301 ASP B C 1
ATOM 6654 O O . ASP B 1 307 ? -66.292 11.856 36.329 1.00 49.35 301 ASP B O 1
ATOM 6659 N N . TYR B 1 308 ? -67.842 10.652 37.446 1.00 52.33 302 TYR B N 1
ATOM 6660 C CA . TYR B 1 308 ? -68.993 11.379 36.916 1.00 56.30 302 TYR B CA 1
ATOM 6661 C C . TYR B 1 308 ? -70.103 11.356 37.957 1.00 55.26 302 TYR B C 1
ATOM 6662 O O . TYR B 1 308 ? -70.728 10.316 38.172 1.00 56.92 302 TYR B O 1
ATOM 6671 N N . SER B 1 309 ? -70.342 12.496 38.594 1.00 56.85 303 SER B N 1
ATOM 6672 C CA . SER B 1 309 ? -71.392 12.642 39.591 1.00 52.14 303 SER B CA 1
ATOM 6673 C C . SER B 1 309 ? -71.555 14.131 39.848 1.00 53.02 303 SER B C 1
ATOM 6674 O O . SER B 1 309 ? -70.673 14.929 39.516 1.00 52.87 303 SER B O 1
ATOM 6677 N N . ALA B 1 310 ? -72.712 14.507 40.402 1.00 53.28 304 ALA B N 1
ATOM 6678 C CA . ALA B 1 310 ? -72.917 15.912 40.747 1.00 54.82 304 ALA B CA 1
ATOM 6679 C C . ALA B 1 310 ? -71.875 16.375 41.756 1.00 52.07 304 ALA B C 1
ATOM 6680 O O . ALA B 1 310 ? -71.330 17.480 41.637 1.00 50.57 304 ALA B O 1
ATOM 6682 N N . ALA B 1 311 ? -71.574 15.532 42.746 1.00 49.69 305 ALA B N 1
ATOM 6683 C CA . ALA B 1 311 ? -70.537 15.857 43.719 1.00 54.43 305 ALA B CA 1
ATOM 6684 C C . ALA B 1 311 ? -69.182 16.024 43.043 1.00 50.16 305 ALA B C 1
ATOM 6685 O O . ALA B 1 311 ? -68.440 16.964 43.342 1.00 49.25 305 ALA B O 1
ATOM 6687 N N . TYR B 1 312 ? -68.834 15.113 42.134 1.00 50.40 306 TYR B N 1
ATOM 6688 C CA . TYR B 1 312 ? -67.501 15.171 41.546 1.00 47.92 306 TYR B CA 1
ATOM 6689 C C . TYR B 1 312 ? -67.331 16.420 40.687 1.00 48.77 306 TYR B C 1
ATOM 6690 O O . TYR B 1 312 ? -66.340 17.142 40.828 1.00 46.05 306 TYR B O 1
ATOM 6699 N N . ILE B 1 313 ? -68.276 16.691 39.782 1.00 44.72 307 ILE B N 1
ATOM 6700 C CA . ILE B 1 313 ? -68.160 17.883 38.947 1.00 47.15 307 ILE B CA 1
ATOM 6701 C C . ILE B 1 313 ? -68.205 19.144 39.803 1.00 46.02 307 ILE B C 1
ATOM 6702 O O . ILE B 1 313 ? -67.401 20.072 39.609 1.00 44.69 307 ILE B O 1
ATOM 6707 N N . ARG B 1 314 ? -69.123 19.194 40.776 1.00 47.45 308 ARG B N 1
ATOM 6708 C CA . ARG B 1 314 ? -69.221 20.367 41.640 1.00 45.55 308 ARG B CA 1
ATOM 6709 C C . ARG B 1 314 ? -67.906 20.625 42.365 1.00 46.56 308 ARG B C 1
ATOM 6710 O O . ARG B 1 314 ? -67.373 21.740 42.324 1.00 45.20 308 ARG B O 1
ATOM 6718 N N . ASP B 1 315 ? -67.352 19.593 43.008 1.00 46.81 309 ASP B N 1
ATOM 6719 C CA . ASP B 1 315 ? -66.111 19.746 43.760 1.00 48.08 309 ASP B CA 1
ATOM 6720 C C . ASP B 1 315 ? -64.940 20.085 42.847 1.00 46.28 309 ASP B C 1
ATOM 6721 O O . ASP B 1 315 ? -64.115 20.933 43.189 1.00 43.40 309 ASP B O 1
ATOM 6726 N N . THR B 1 316 ? -64.855 19.443 41.680 1.00 45.93 310 THR B N 1
ATOM 6727 C CA . THR B 1 316 ? -63.755 19.707 40.758 1.00 46.73 310 THR B CA 1
ATOM 6728 C C . THR B 1 316 ? -63.764 21.155 40.304 1.00 43.72 310 THR B C 1
ATOM 6729 O O . THR B 1 316 ? -62.759 21.874 40.437 1.00 44.20 310 THR B O 1
ATOM 6733 N N . VAL B 1 317 ? -64.898 21.609 39.771 1.00 46.42 311 VAL B N 1
ATOM 6734 C CA . VAL B 1 317 ? -64.966 22.976 39.269 1.00 44.46 311 VAL B CA 1
ATOM 6735 C C . VAL B 1 317 ? -64.813 23.971 40.411 1.00 43.08 311 VAL B C 1
ATOM 6736 O O . VAL B 1 317 ? -64.158 25.007 40.261 1.00 40.51 311 VAL B O 1
ATOM 6740 N N . SER B 1 318 ? -65.380 23.664 41.579 1.00 44.83 312 SER B N 1
ATOM 6741 C CA . SER B 1 318 ? -65.275 24.575 42.710 1.00 43.37 312 SER B CA 1
ATOM 6742 C C . SER B 1 318 ? -63.837 24.712 43.191 1.00 45.89 312 SER B C 1
ATOM 6743 O O . SER B 1 318 ? -63.378 25.827 43.473 1.00 42.97 312 SER B O 1
ATOM 6746 N N . ARG B 1 319 ? -63.112 23.592 43.294 1.00 41.72 313 ARG B N 1
ATOM 6747 C CA . ARG B 1 319 ? -61.722 23.662 43.722 1.00 43.96 313 ARG B CA 1
ATOM 6748 C C . ARG B 1 319 ? -60.889 24.425 42.707 1.00 43.06 313 ARG B C 1
ATOM 6749 O O . ARG B 1 319 ? -60.027 25.227 43.087 1.00 41.04 313 ARG B O 1
ATOM 6757 N N . LEU B 1 320 ? -61.154 24.228 41.410 1.00 40.72 314 LEU B N 1
ATOM 6758 C CA . LEU B 1 320 ? -60.420 25.014 40.426 1.00 40.93 314 LEU B CA 1
ATOM 6759 C C . LEU B 1 320 ? -60.738 26.504 40.570 1.00 45.07 314 LEU B C 1
ATOM 6760 O O . LEU B 1 320 ? -59.830 27.343 40.536 1.00 40.58 314 LEU B O 1
ATOM 6765 N N . GLU B 1 321 ? -62.017 26.844 40.769 1.00 44.33 315 GLU B N 1
ATOM 6766 C CA . GLU B 1 321 ? -62.413 28.243 40.924 1.00 44.60 315 GLU B CA 1
ATOM 6767 C C . GLU B 1 321 ? -61.756 28.878 42.141 1.00 46.73 315 GLU B C 1
ATOM 6768 O O . GLU B 1 321 ? -61.338 30.042 42.093 1.00 47.56 315 GLU B O 1
ATOM 6774 N N . ALA B 1 322 ? -61.663 28.128 43.241 1.00 44.17 316 ALA B N 1
ATOM 6775 C CA . ALA B 1 322 ? -61.041 28.638 44.459 1.00 44.62 316 ALA B CA 1
ATOM 6776 C C . ALA B 1 322 ? -59.533 28.780 44.310 1.00 47.89 316 ALA B C 1
ATOM 6777 O O . ALA B 1 322 ? -58.928 29.644 44.956 1.00 45.87 316 ALA B O 1
ATOM 6779 N N . THR B 1 323 ? -58.912 27.929 43.487 1.00 44.62 317 THR B N 1
ATOM 6780 C CA . THR B 1 323 ? -57.463 27.892 43.302 1.00 43.20 317 THR B CA 1
ATOM 6781 C C . THR B 1 323 ? -56.974 28.888 42.250 1.00 47.43 317 THR B C 1
ATOM 6782 O O . THR B 1 323 ? -55.854 29.405 42.361 1.00 47.45 317 THR B O 1
ATOM 6786 N N . MET B 1 324 ? -57.797 29.185 41.247 1.00 47.53 318 MET B N 1
ATOM 6787 C CA . MET B 1 324 ? -57.391 30.055 40.150 1.00 49.49 318 MET B CA 1
ATOM 6788 C C . MET B 1 324 ? -57.081 31.463 40.634 1.00 55.10 318 MET B C 1
ATOM 6789 O O . MET B 1 324 ? -57.896 32.110 41.293 1.00 56.85 318 MET B O 1
ATOM 6794 N N . LEU B 1 325 ? -55.885 31.925 40.315 1.00 53.96 319 LEU B N 1
ATOM 6795 C CA . LEU B 1 325 ? -55.458 33.267 40.703 1.00 56.89 319 LEU B CA 1
ATOM 6796 C C . LEU B 1 325 ? -55.972 34.302 39.708 1.00 59.27 319 LEU B C 1
ATOM 6797 O O . LEU B 1 325 ? -56.849 35.112 40.027 1.00 67.32 319 LEU B O 1
ATOM 6802 N N . GLU B 1 326 ? -55.456 34.252 38.491 1.00 57.65 320 GLU B N 1
ATOM 6803 C CA . GLU B 1 326 ? -55.645 35.281 37.491 1.00 53.75 320 GLU B CA 1
ATOM 6804 C C . GLU B 1 326 ? -55.989 34.668 36.148 1.00 54.98 320 GLU B C 1
ATOM 6805 O O . GLU B 1 326 ? -56.163 35.397 35.163 1.00 54.97 320 GLU B O 1
ATOM 6811 N N . GLY B 1 327 ? -56.031 33.342 36.079 1.00 50.15 321 GLY B N 1
ATOM 6812 C CA . GLY B 1 327 ? -56.288 32.648 34.842 1.00 46.85 321 GLY B CA 1
ATOM 6813 C C . GLY B 1 327 ? -57.757 32.417 34.578 1.00 43.55 321 GLY B C 1
ATOM 6814 O O . GLY B 1 327 ? -58.617 32.574 35.448 1.00 44.00 321 GLY B O 1
ATOM 6815 N N . TRP B 1 328 ? -58.013 32.024 33.342 1.00 44.71 322 TRP B N 1
ATOM 6816 C CA . TRP B 1 328 ? -59.300 31.718 32.776 1.00 43.68 322 TRP B CA 1
ATOM 6817 C C . TRP B 1 328 ? -59.419 30.221 32.542 1.00 44.45 322 TRP B C 1
ATOM 6818 O O . TRP B 1 328 ? -58.548 29.639 31.886 1.00 39.01 322 TRP B O 1
ATOM 6829 N N . PRO B 1 329 ? -60.469 29.573 33.038 1.00 44.54 323 PRO B N 1
ATOM 6830 C CA . PRO B 1 329 ? -60.569 28.115 32.908 1.00 40.34 323 PRO B CA 1
ATOM 6831 C C . PRO B 1 329 ? -60.866 27.685 31.484 1.00 42.99 323 PRO B C 1
ATOM 6832 O O . PRO B 1 329 ? -61.346 28.451 30.642 1.00 37.77 323 PRO B O 1
ATOM 6836 N N . CYS B 1 330 ? -60.532 26.429 31.212 1.00 38.51 324 CYS B N 1
ATOM 6837 C CA . CYS B 1 330 ? -60.943 25.792 29.974 1.00 37.35 324 CYS B CA 1
ATOM 6838 C C . CYS B 1 330 ? -61.301 24.351 30.290 1.00 38.45 324 CYS B C 1
ATOM 6839 O O . CYS B 1 330 ? -60.523 23.640 30.936 1.00 38.80 324 CYS B O 1
ATOM 6842 N N . TRP B 1 331 ? -62.486 23.932 29.865 1.00 40.84 325 TRP B N 1
ATOM 6843 C CA . TRP B 1 331 ? -63.001 22.612 30.205 1.00 38.22 325 TRP B CA 1
ATOM 6844 C C . TRP B 1 331 ? -63.238 21.776 28.949 1.00 37.14 325 TRP B C 1
ATOM 6845 O O . TRP B 1 331 ? -63.548 22.293 27.866 1.00 42.80 325 TRP B O 1
ATOM 6856 N N . ALA B 1 332 ? -63.063 20.468 29.107 1.00 35.06 326 ALA B N 1
ATOM 6857 C CA . ALA B 1 332 ? -63.340 19.524 28.036 1.00 38.73 326 ALA B CA 1
ATOM 6858 C C . ALA B 1 332 ? -63.832 18.237 28.668 1.00 41.15 326 ALA B C 1
ATOM 6859 O O . ALA B 1 332 ? -63.480 17.913 29.807 1.00 43.39 326 ALA B O 1
ATOM 6861 N N . ILE B 1 333 ? -64.685 17.528 27.939 1.00 44.37 327 ILE B N 1
ATOM 6862 C CA . ILE B 1 333 ? -65.148 16.216 28.372 1.00 44.64 327 ILE B CA 1
ATOM 6863 C C . ILE B 1 333 ? -64.761 15.108 27.406 1.00 41.11 327 ILE B C 1
ATOM 6864 O O . ILE B 1 333 ? -64.904 13.927 27.760 1.00 44.64 327 ILE B O 1
ATOM 6869 N N . SER B 1 334 ? -64.242 15.435 26.221 1.00 42.30 328 SER B N 1
ATOM 6870 C CA . SER B 1 334 ? -63.780 14.449 25.263 1.00 39.95 328 SER B CA 1
ATOM 6871 C C . SER B 1 334 ? -62.634 15.043 24.458 1.00 42.72 328 SER B C 1
ATOM 6872 O O . SER B 1 334 ? -62.569 16.260 24.261 1.00 41.18 328 SER B O 1
ATOM 6875 N N . ASN B 1 335 ? -61.716 14.181 24.013 1.00 34.24 329 ASN B N 1
ATOM 6876 C CA . ASN B 1 335 ? -60.669 14.567 23.073 1.00 35.06 329 ASN B CA 1
ATOM 6877 C C . ASN B 1 335 ? -60.066 13.288 22.498 1.00 34.88 329 ASN B C 1
ATOM 6878 O O . ASN B 1 335 ? -60.554 12.190 22.770 1.00 37.03 329 ASN B O 1
ATOM 6883 N N . HIS B 1 336 ? -58.991 13.430 21.727 1.00 34.87 330 HIS B N 1
ATOM 6884 C CA . HIS B 1 336 ? -58.353 12.321 21.021 1.00 34.33 330 HIS B CA 1
ATOM 6885 C C . HIS B 1 336 ? -57.596 11.354 21.939 1.00 36.27 330 HIS B C 1
ATOM 6886 O O . HIS B 1 336 ? -56.949 10.440 21.409 1.00 34.54 330 HIS B O 1
ATOM 6893 N N . ASP B 1 337 ? -57.617 11.555 23.261 1.00 33.15 331 ASP B N 1
ATOM 6894 C CA . ASP B 1 337 ? -56.885 10.711 24.211 1.00 33.23 331 ASP B CA 1
ATOM 6895 C C . ASP B 1 337 ? -57.762 9.893 25.139 1.00 35.53 331 ASP B C 1
ATOM 6896 O O . ASP B 1 337 ? -57.230 9.093 25.921 1.00 34.99 331 ASP B O 1
ATOM 6901 N N . VAL B 1 338 ? -59.073 10.103 25.137 1.00 34.03 332 VAL B N 1
ATOM 6902 C CA . VAL B 1 338 ? -59.945 9.458 26.105 1.00 34.20 332 VAL B CA 1
ATOM 6903 C C . VAL B 1 338 ? -61.161 8.873 25.399 1.00 38.82 332 VAL B C 1
ATOM 6904 O O . VAL B 1 338 ? -61.469 9.201 24.250 1.00 36.53 332 VAL B O 1
ATOM 6908 N N . VAL B 1 339 ? -61.849 7.988 26.119 1.00 38.13 333 VAL B N 1
ATOM 6909 C CA . VAL B 1 339 ? -63.114 7.447 25.646 1.00 45.37 333 VAL B CA 1
ATOM 6910 C C . VAL B 1 339 ? -64.108 8.590 25.471 1.00 40.36 333 VAL B C 1
ATOM 6911 O O . VAL B 1 339 ? -64.194 9.495 26.315 1.00 44.50 333 VAL B O 1
ATOM 6915 N N . ARG B 1 340 ? -64.847 8.566 24.358 1.00 44.45 334 ARG B N 1
ATOM 6916 C CA . ARG B 1 340 ? -65.875 9.575 24.106 1.00 46.12 334 ARG B CA 1
ATOM 6917 C C . ARG B 1 340 ? -66.823 9.674 25.294 1.00 43.76 334 ARG B C 1
ATOM 6918 O O . ARG B 1 340 ? -67.247 8.662 25.853 1.00 45.50 334 ARG B O 1
ATOM 6926 N N . ALA B 1 341 ? -67.136 10.910 25.699 1.00 41.43 335 ALA B N 1
ATOM 6927 C CA . ALA B 1 341 ? -67.883 11.107 26.942 1.00 43.70 335 ALA B CA 1
ATOM 6928 C C . ALA B 1 341 ? -69.261 10.461 26.896 1.00 43.94 335 ALA B C 1
ATOM 6929 O O . ALA B 1 341 ? -69.794 10.074 27.943 1.00 46.05 335 ALA B O 1
ATOM 6931 N N . VAL B 1 342 ? -69.856 10.343 25.704 1.00 48.38 336 VAL B N 1
ATOM 6932 C CA . VAL B 1 342 ? -71.155 9.683 25.588 1.00 49.61 336 VAL B CA 1
ATOM 6933 C C . VAL B 1 342 ? -71.096 8.309 26.240 1.00 47.09 336 VAL B C 1
ATOM 6934 O O . VAL B 1 342 ? -71.864 8.003 27.161 1.00 48.68 336 VAL B O 1
ATOM 6938 N N . THR B 1 343 ? -70.098 7.510 25.863 1.00 48.16 337 THR B N 1
ATOM 6939 C CA . THR B 1 343 ? -69.940 6.190 26.468 1.00 48.40 337 THR B CA 1
ATOM 6940 C C . THR B 1 343 ? -69.297 6.282 27.843 1.00 48.69 337 THR B C 1
ATOM 6941 O O . THR B 1 343 ? -69.776 5.669 28.800 1.00 47.02 337 THR B O 1
ATOM 6945 N N . ARG B 1 344 ? -68.225 7.068 27.958 1.00 45.67 338 ARG B N 1
ATOM 6946 C CA . ARG B 1 344 ? -67.428 7.076 29.180 1.00 48.33 338 ARG B CA 1
ATOM 6947 C C . ARG B 1 344 ? -68.267 7.452 30.395 1.00 47.23 338 ARG B C 1
ATOM 6948 O O . ARG B 1 344 ? -68.068 6.907 31.487 1.00 50.98 338 ARG B O 1
ATOM 6956 N N . TRP B 1 345 ? -69.224 8.366 30.226 1.00 49.95 339 TRP B N 1
ATOM 6957 C CA . TRP B 1 345 ? -70.082 8.797 31.324 1.00 49.28 339 TRP B CA 1
ATOM 6958 C C . TRP B 1 345 ? -71.488 8.211 31.273 1.00 50.43 339 TRP B C 1
ATOM 6959 O O . TRP B 1 345 ? -72.065 7.936 32.328 1.00 53.42 339 TRP B O 1
ATOM 6970 N N . GLY B 1 346 ? -72.064 8.028 30.081 1.00 51.35 340 GLY B N 1
ATOM 6971 C CA . GLY B 1 346 ? -73.439 7.576 29.977 1.00 53.90 340 GLY B CA 1
ATOM 6972 C C . GLY B 1 346 ? -73.596 6.071 29.915 1.00 56.23 340 GLY B C 1
ATOM 6973 O O . GLY B 1 346 ? -74.646 5.538 30.284 1.00 54.67 340 GLY B O 1
ATOM 6974 N N . GLY B 1 347 ? -72.558 5.376 29.468 1.00 55.24 341 GLY B N 1
ATOM 6975 C CA . GLY B 1 347 ? -72.567 3.924 29.416 1.00 56.27 341 GLY B CA 1
ATOM 6976 C C . GLY B 1 347 ? -72.815 3.387 28.021 1.00 58.02 341 GLY B C 1
ATOM 6977 O O . GLY B 1 347 ? -72.816 4.111 27.017 1.00 56.68 341 GLY B O 1
ATOM 6978 N N . ALA B 1 348 ? -73.022 2.066 27.970 1.00 56.82 342 ALA B N 1
ATOM 6979 C CA . ALA B 1 348 ? -73.193 1.377 26.696 1.00 58.84 342 ALA B CA 1
ATOM 6980 C C . ALA B 1 348 ? -74.516 1.720 26.021 1.00 60.08 342 ALA B C 1
ATOM 6981 O O . ALA B 1 348 ? -74.612 1.608 24.794 1.00 58.12 342 ALA B O 1
ATOM 6983 N N . GLN B 1 349 ? -75.529 2.135 26.789 1.00 59.70 343 GLN B N 1
ATOM 6984 C CA . GLN B 1 349 ? -76.854 2.481 26.275 1.00 62.97 343 GLN B CA 1
ATOM 6985 C C . GLN B 1 349 ? -77.165 3.966 26.464 1.00 64.31 343 GLN B C 1
ATOM 6986 O O . GLN B 1 349 ? -78.302 4.349 26.758 1.00 65.01 343 GLN B O 1
ATOM 6992 N N . ALA B 1 350 ? -76.153 4.817 26.292 1.00 62.30 344 ALA B N 1
ATOM 6993 C CA . ALA B 1 350 ? -76.342 6.256 26.432 1.00 63.74 344 ALA B CA 1
ATOM 6994 C C . ALA B 1 350 ? -77.331 6.771 25.396 1.00 59.58 344 ALA B C 1
ATOM 6995 O O . ALA B 1 350 ? -77.199 6.497 24.199 1.00 57.56 344 ALA B O 1
ATOM 6997 N N . THR B 1 351 ? -78.309 7.535 25.861 1.00 61.51 345 THR B N 1
ATOM 6998 C CA . THR B 1 351 ? -79.367 8.056 25.013 1.00 62.61 345 THR B CA 1
ATOM 6999 C C . THR B 1 351 ? -78.903 9.329 24.307 1.00 62.97 345 THR B C 1
ATOM 7000 O O . THR B 1 351 ? -77.988 10.008 24.779 1.00 61.35 345 THR B O 1
ATOM 7004 N N . PRO B 1 352 ? -79.491 9.656 23.154 1.00 61.25 346 PRO B N 1
ATOM 7005 C CA . PRO B 1 352 ? -79.210 10.972 22.557 1.00 61.26 346 PRO B CA 1
ATOM 7006 C C . PRO B 1 352 ? -79.521 12.115 23.508 1.00 60.75 346 PRO B C 1
ATOM 7007 O O . PRO B 1 352 ? -78.845 13.157 23.473 1.00 61.26 346 PRO B O 1
ATOM 7011 N N . ALA B 1 353 ? -80.513 11.930 24.383 1.00 59.94 347 ALA B N 1
ATOM 7012 C CA . ALA B 1 353 ? -80.816 12.941 25.386 1.00 62.47 347 ALA B CA 1
ATOM 7013 C C . ALA B 1 353 ? -79.613 13.201 26.276 1.00 61.92 347 ALA B C 1
ATOM 7014 O O . ALA B 1 353 ? -79.322 14.354 26.617 1.00 57.93 347 ALA B O 1
ATOM 7016 N N . PHE B 1 354 ? -78.884 12.142 26.635 1.00 61.45 348 PHE B N 1
ATOM 7017 C CA . PHE B 1 354 ? -77.717 12.311 27.492 1.00 59.02 348 PHE B CA 1
ATOM 7018 C C . PHE B 1 354 ? -76.611 13.069 26.772 1.00 58.21 348 PHE B C 1
ATOM 7019 O O . PHE B 1 354 ? -75.932 13.906 27.378 1.00 58.46 348 PHE B O 1
ATOM 7027 N N . ALA B 1 355 ? -76.395 12.769 25.492 1.00 53.91 349 ALA B N 1
ATOM 7028 C CA . ALA B 1 355 ? -75.368 13.477 24.739 1.00 56.82 349 ALA B CA 1
ATOM 7029 C C . ALA B 1 355 ? -75.680 14.969 24.692 1.00 58.31 349 ALA B C 1
ATOM 7030 O O . ALA B 1 355 ? -74.808 15.816 24.957 1.00 56.56 349 ALA B O 1
ATOM 7032 N N . ARG B 1 356 ? -76.940 15.307 24.393 1.00 59.58 350 ARG B N 1
ATOM 7033 C CA . ARG B 1 356 ? -77.332 16.713 24.363 1.00 58.58 350 ARG B CA 1
ATOM 7034 C C . ARG B 1 356 ? -77.176 17.348 25.741 1.00 57.23 350 ARG B C 1
ATOM 7035 O O . ARG B 1 356 ? -76.680 18.480 25.863 1.00 57.29 350 ARG B O 1
ATOM 7043 N N . MET B 1 357 ? -77.532 16.607 26.794 1.00 55.03 351 MET B N 1
ATOM 7044 C CA . MET B 1 357 ? -77.459 17.146 28.146 1.00 57.77 351 MET B CA 1
ATOM 7045 C C . MET B 1 357 ? -76.022 17.471 28.530 1.00 60.04 351 MET B C 1
ATOM 7046 O O . MET B 1 357 ? -75.741 18.552 29.065 1.00 54.81 351 MET B O 1
ATOM 7051 N N . VAL B 1 358 ? -75.096 16.538 28.282 1.00 58.17 352 VAL B N 1
ATOM 7052 C CA . VAL B 1 358 ? -73.728 16.762 28.742 1.00 53.79 352 VAL B CA 1
ATOM 7053 C C . VAL B 1 358 ? -73.051 17.852 27.921 1.00 55.47 352 VAL B C 1
ATOM 7054 O O . VAL B 1 358 ? -72.245 18.619 28.461 1.00 54.09 352 VAL B O 1
ATOM 7058 N N . VAL B 1 359 ? -73.379 17.980 26.627 1.00 54.68 353 VAL B N 1
ATOM 7059 C CA . VAL B 1 359 ? -72.812 19.094 25.865 1.00 53.21 353 VAL B CA 1
ATOM 7060 C C . VAL B 1 359 ? -73.307 20.430 26.419 1.00 54.65 353 VAL B C 1
ATOM 7061 O O . VAL B 1 359 ? -72.531 21.394 26.555 1.00 52.18 353 VAL B O 1
ATOM 7065 N N . ALA B 1 360 ? -74.602 20.508 26.762 1.00 54.27 354 ALA B N 1
ATOM 7066 C CA . ALA B 1 360 ? -75.133 21.745 27.335 1.00 55.36 354 ALA B CA 1
ATOM 7067 C C . ALA B 1 360 ? -74.509 22.047 28.693 1.00 56.13 354 ALA B C 1
ATOM 7068 O O . ALA B 1 360 ? -74.161 23.202 28.989 1.00 54.32 354 ALA B O 1
ATOM 7070 N N . LEU B 1 361 ? -74.364 21.015 29.523 1.00 53.13 355 LEU B N 1
ATOM 7071 C CA . LEU B 1 361 ? -73.727 21.164 30.822 1.00 53.86 355 LEU B CA 1
ATOM 7072 C C . LEU B 1 361 ? -72.296 21.665 30.683 1.00 53.61 355 LEU B C 1
ATOM 7073 O O . LEU B 1 361 ? -71.870 22.573 31.411 1.00 52.56 355 LEU B O 1
ATOM 7078 N N . LEU B 1 362 ? -71.547 21.100 29.737 1.00 52.77 356 LEU B N 1
ATOM 7079 C CA . LEU B 1 362 ? -70.166 21.508 29.546 1.00 49.69 356 LEU B CA 1
ATOM 7080 C C . LEU B 1 362 ? -70.095 22.972 29.135 1.00 51.56 356 LEU B C 1
ATOM 7081 O O . LEU B 1 362 ? -69.326 23.755 29.713 1.00 48.03 356 LEU B O 1
ATOM 7086 N N . CYS B 1 363 ? -70.916 23.369 28.158 1.00 49.46 357 CYS B N 1
ATOM 7087 C CA . CYS B 1 363 ? -70.888 24.748 27.685 1.00 50.31 357 CYS B CA 1
ATOM 7088 C C . CYS B 1 363 ? -71.546 25.730 28.648 1.00 53.02 357 CYS B C 1
ATOM 7089 O O . CYS B 1 363 ? -71.483 26.944 28.405 1.00 51.46 357 CYS B O 1
ATOM 7092 N N . SER B 1 364 ? -72.147 25.253 29.738 1.00 48.11 358 SER B N 1
ATOM 7093 C CA . SER B 1 364 ? -72.711 26.141 30.744 1.00 51.23 358 SER B CA 1
ATOM 7094 C C . SER B 1 364 ? -71.805 26.352 31.952 1.00 52.33 358 SER B C 1
ATOM 7095 O O . SER B 1 364 ? -72.142 27.167 32.819 1.00 51.33 358 SER B O 1
ATOM 7098 N N . LEU B 1 365 ? -70.680 25.642 32.042 1.00 46.98 359 LEU B N 1
ATOM 7099 C CA . LEU B 1 365 ? -69.707 25.942 33.082 1.00 47.76 359 LEU B CA 1
ATOM 7100 C C . LEU B 1 365 ? -68.910 27.192 32.715 1.00 46.08 359 LEU B C 1
ATOM 7101 O O . LEU B 1 365 ? -68.855 27.610 31.556 1.00 46.22 359 LEU B O 1
ATOM 7106 N N . ARG B 1 366 ? -68.294 27.797 33.725 1.00 45.92 360 ARG B N 1
ATOM 7107 C CA . ARG B 1 366 ? -67.463 28.970 33.492 1.00 44.47 360 ARG B CA 1
ATOM 7108 C C . ARG B 1 366 ? -66.153 28.567 32.813 1.00 42.95 360 ARG B C 1
ATOM 7109 O O . ARG B 1 366 ? -65.425 27.703 33.312 1.00 47.49 360 ARG B O 1
ATOM 7117 N N . GLY B 1 367 ? -65.856 29.174 31.670 1.00 45.77 361 GLY B N 1
ATOM 7118 C CA . GLY B 1 367 ? -64.601 28.940 30.984 1.00 43.00 361 GLY B CA 1
ATOM 7119 C C . GLY B 1 367 ? -64.799 28.720 29.500 1.00 45.64 361 GLY B C 1
ATOM 7120 O O . GLY B 1 367 ? -65.911 28.572 28.999 1.00 49.26 361 GLY B O 1
ATOM 7121 N N . SER B 1 368 ? -63.672 28.711 28.795 1.00 42.18 362 SER B N 1
ATOM 7122 C CA . SER B 1 368 ? -63.697 28.296 27.404 1.00 42.55 362 SER B CA 1
ATOM 7123 C C . SER B 1 368 ? -63.915 26.783 27.309 1.00 44.58 362 SER B C 1
ATOM 7124 O O . SER B 1 368 ? -63.714 26.035 28.269 1.00 41.72 362 SER B O 1
ATOM 7127 N N . ILE B 1 369 ? -64.350 26.338 26.132 1.00 42.44 363 ILE B N 1
ATOM 7128 C CA . ILE B 1 369 ? -64.854 24.981 25.956 1.00 44.46 363 ILE B CA 1
ATOM 7129 C C . ILE B 1 369 ? -64.135 24.335 24.785 1.00 41.32 363 ILE B C 1
ATOM 7130 O O . ILE B 1 369 ? -64.077 24.911 23.689 1.00 41.19 363 ILE B O 1
ATOM 7135 N N . CYS B 1 370 ? -63.606 23.133 25.005 1.00 41.29 364 CYS B N 1
ATOM 7136 C CA . CYS B 1 370 ? -63.073 22.323 23.920 1.00 41.88 364 CYS B CA 1
ATOM 7137 C C . CYS B 1 370 ? -64.124 21.290 23.553 1.00 41.03 364 CYS B C 1
ATOM 7138 O O . CYS B 1 370 ? -64.608 20.560 24.425 1.00 42.51 364 CYS B O 1
ATOM 7141 N N . LEU B 1 371 ? -64.519 21.281 22.282 1.00 43.14 365 LEU B N 1
ATOM 7142 C CA . LEU B 1 371 ? -65.531 20.364 21.771 1.00 45.91 365 LEU B CA 1
ATOM 7143 C C . LEU B 1 371 ? -64.877 19.491 20.710 1.00 40.03 365 LEU B C 1
ATOM 7144 O O . LEU B 1 371 ? -64.387 19.999 19.690 1.00 40.60 365 LEU B O 1
ATOM 7149 N N . TYR B 1 372 ? -64.841 18.189 20.968 1.00 41.24 366 TYR B N 1
ATOM 7150 C CA . TYR B 1 372 ? -64.138 17.243 20.112 1.00 39.02 366 TYR B CA 1
ATOM 7151 C C . TYR B 1 372 ? -65.000 16.842 18.922 1.00 41.56 366 TYR B C 1
ATOM 7152 O O . TYR B 1 372 ? -66.209 16.648 19.063 1.00 43.62 366 TYR B O 1
ATOM 7161 N N . GLN B 1 373 ? -64.365 16.698 17.757 1.00 43.70 367 GLN B N 1
ATOM 7162 C CA . GLN B 1 373 ? -65.062 16.310 16.529 1.00 41.42 367 GLN B CA 1
ATOM 7163 C C . GLN B 1 373 ? -65.899 15.061 16.766 1.00 44.70 367 GLN B C 1
ATOM 7164 O O . GLN B 1 373 ? -65.381 14.011 17.157 1.00 43.47 367 GLN B O 1
ATOM 7170 N N . GLY B 1 374 ? -67.203 15.177 16.541 1.00 43.93 368 GLY B N 1
ATOM 7171 C CA . GLY B 1 374 ? -68.133 14.099 16.784 1.00 44.54 368 GLY B CA 1
ATOM 7172 C C . GLY B 1 374 ? -69.018 14.297 17.987 1.00 44.12 368 GLY B C 1
ATOM 7173 O O . GLY B 1 374 ? -70.053 13.632 18.089 1.00 49.26 368 GLY B O 1
ATOM 7174 N N . GLU B 1 375 ? -68.642 15.176 18.913 1.00 44.08 369 GLU B N 1
ATOM 7175 C CA . GLU B 1 375 ? -69.506 15.424 20.061 1.00 46.33 369 GLU B CA 1
ATOM 7176 C C . GLU B 1 375 ? -70.820 16.072 19.641 1.00 46.18 369 GLU B C 1
ATOM 7177 O O . GLU B 1 375 ? -71.864 15.816 20.249 1.00 46.15 369 GLU B O 1
ATOM 7183 N N . GLU B 1 376 ? -70.790 16.903 18.600 1.00 49.15 370 GLU B N 1
ATOM 7184 C CA . GLU B 1 376 ? -72.022 17.505 18.106 1.00 54.16 370 GLU B CA 1
ATOM 7185 C C . GLU B 1 376 ? -72.952 16.474 17.474 1.00 54.59 370 GLU B C 1
ATOM 7186 O O . GLU B 1 376 ? -74.152 16.735 17.362 1.00 57.45 370 GLU B O 1
ATOM 7192 N N . LEU B 1 377 ? -72.440 15.299 17.102 1.00 52.11 371 LEU B N 1
ATOM 7193 C CA . LEU B 1 377 ? -73.272 14.211 16.601 1.00 53.23 371 LEU B CA 1
ATOM 7194 C C . LEU B 1 377 ? -73.679 13.224 17.688 1.00 52.88 371 LEU B C 1
ATOM 7195 O O . LEU B 1 377 ? -74.435 12.289 17.403 1.00 55.01 371 LEU B O 1
ATOM 7200 N N . GLY B 1 378 ? -73.196 13.399 18.916 1.00 52.42 372 GLY B N 1
ATOM 7201 C CA . GLY B 1 378 ? -73.488 12.468 19.990 1.00 45.97 372 GLY B CA 1
ATOM 7202 C C . GLY B 1 378 ? -72.858 11.103 19.813 1.00 49.35 372 GLY B C 1
ATOM 7203 O O . GLY B 1 378 ? -73.360 10.125 20.371 1.00 47.62 372 GLY B O 1
ATOM 7204 N N . LEU B 1 379 ? -71.749 11.017 19.080 1.00 48.00 373 LEU B N 1
ATOM 7205 C CA . LEU B 1 379 ? -71.170 9.723 18.747 1.00 49.74 373 LEU B CA 1
ATOM 7206 C C . LEU B 1 379 ? -70.682 8.998 19.996 1.00 49.73 373 LEU B C 1
ATOM 7207 O O . LEU B 1 379 ? -70.115 9.606 20.912 1.00 46.39 373 LEU B O 1
ATOM 7212 N N . SER B 1 380 ? -70.901 7.684 20.022 1.00 49.26 374 SER B N 1
ATOM 7213 C CA . SER B 1 380 ? -70.438 6.819 21.096 1.00 48.18 374 SER B CA 1
ATOM 7214 C C . SER B 1 380 ? -69.040 6.287 20.787 1.00 44.31 374 SER B C 1
ATOM 7215 O O . SER B 1 380 ? -68.527 6.412 19.672 1.00 44.83 374 SER B O 1
ATOM 7218 N N . GLU B 1 381 ? -68.403 5.712 21.809 1.00 48.91 375 GLU B N 1
ATOM 7219 C CA . GLU B 1 381 ? -67.092 5.107 21.611 1.00 45.49 375 GLU B CA 1
ATOM 7220 C C . GLU B 1 381 ? -67.165 3.950 20.619 1.00 45.88 375 GLU B C 1
ATOM 7221 O O . GLU B 1 381 ? -68.040 3.085 20.710 1.00 44.32 375 GLU B O 1
ATOM 7227 N N . ALA B 1 382 ? -66.218 3.923 19.691 1.00 43.55 376 ALA B N 1
ATOM 7228 C CA . ALA B 1 382 ? -66.122 2.819 18.754 1.00 47.48 376 ALA B CA 1
ATOM 7229 C C . ALA B 1 382 ? -65.462 1.620 19.420 1.00 51.31 376 ALA B C 1
ATOM 7230 O O . ALA B 1 382 ? -64.780 1.737 20.443 1.00 52.07 376 ALA B O 1
ATOM 7232 N N . GLU B 1 383 ? -65.709 0.445 18.860 1.00 50.96 377 GLU B N 1
ATOM 7233 C CA . GLU B 1 383 ? -64.996 -0.755 19.265 1.00 56.08 377 GLU B CA 1
ATOM 7234 C C . GLU B 1 383 ? -64.011 -1.116 18.164 1.00 55.18 377 GLU B C 1
ATOM 7235 O O . GLU B 1 383 ? -64.411 -1.393 17.029 1.00 58.69 377 GLU B O 1
ATOM 7241 N N . VAL B 1 384 ? -62.727 -1.064 18.487 1.00 51.65 378 VAL B N 1
ATOM 7242 C CA . VAL B 1 384 ? -61.665 -1.371 17.541 1.00 49.47 378 VAL B CA 1
ATOM 7243 C C . VAL B 1 384 ? -61.216 -2.801 17.780 1.00 50.85 378 VAL B C 1
ATOM 7244 O O . VAL B 1 384 ? -60.935 -3.193 18.920 1.00 52.17 378 VAL B O 1
ATOM 7248 N N . ALA B 1 385 ? -61.210 -3.596 16.716 1.00 54.66 379 ALA B N 1
ATOM 7249 C CA . ALA B 1 385 ? -60.749 -4.966 16.817 1.00 56.82 379 ALA B CA 1
ATOM 7250 C C . ALA B 1 385 ? -59.239 -4.994 17.025 1.00 52.59 379 ALA B C 1
ATOM 7251 O O . ALA B 1 385 ? -58.518 -4.062 16.664 1.00 52.19 379 ALA B O 1
ATOM 7253 N N . PHE B 1 386 ? -58.765 -6.090 17.621 1.00 55.17 380 PHE B N 1
ATOM 7254 C CA . PHE B 1 386 ? -57.346 -6.206 17.934 1.00 53.18 380 PHE B CA 1
ATOM 7255 C C . PHE B 1 386 ? -56.477 -6.010 16.693 1.00 49.83 380 PHE B C 1
ATOM 7256 O O . PHE B 1 386 ? -55.426 -5.368 16.762 1.00 49.34 380 PHE B O 1
ATOM 7264 N N . GLU B 1 387 ? -56.894 -6.561 15.548 1.00 54.24 381 GLU B N 1
ATOM 7265 C CA . GLU B 1 387 ? -56.106 -6.470 14.318 1.00 54.12 381 GLU B CA 1
ATOM 7266 C C . GLU B 1 387 ? -56.168 -5.101 13.658 1.00 50.06 381 GLU B C 1
ATOM 7267 O O . GLU B 1 387 ? -55.405 -4.862 12.717 1.00 48.45 381 GLU B O 1
ATOM 7273 N N . ASP B 1 388 ? -57.086 -4.232 14.084 1.00 50.50 382 ASP B N 1
ATOM 7274 C CA . ASP B 1 388 ? -57.198 -2.871 13.571 1.00 49.90 382 ASP B CA 1
ATOM 7275 C C . ASP B 1 388 ? -56.446 -1.861 14.427 1.00 49.62 382 ASP B C 1
ATOM 7276 O O . ASP B 1 388 ? -56.345 -0.691 14.039 1.00 45.82 382 ASP B O 1
ATOM 7281 N N . LEU B 1 389 ? -55.907 -2.303 15.564 1.00 49.92 383 LEU B N 1
ATOM 7282 C CA . LEU B 1 389 ? -55.230 -1.428 16.517 1.00 42.70 383 LEU B CA 1
ATOM 7283 C C . LEU B 1 389 ? -54.069 -0.710 15.857 1.00 41.86 383 LEU B C 1
ATOM 7284 O O . LEU B 1 389 ? -53.258 -1.331 15.162 1.00 41.44 383 LEU B O 1
ATOM 7289 N N . GLN B 1 390 ? -54.070 0.615 15.971 1.00 39.46 384 GLN B N 1
ATOM 7290 C CA . GLN B 1 390 ? -52.984 1.473 15.511 1.00 37.91 384 GLN B CA 1
ATOM 7291 C C . GLN B 1 390 ? -52.206 2.134 16.646 1.00 32.99 384 GLN B C 1
ATOM 7292 O O . GLN B 1 390 ? -50.994 2.312 16.536 1.00 31.09 384 GLN B O 1
ATOM 7298 N N . ASP B 1 391 ? -52.882 2.522 17.718 1.00 35.51 385 ASP B N 1
ATOM 7299 C CA . ASP B 1 391 ? -52.244 3.301 18.784 1.00 30.81 385 ASP B CA 1
ATOM 7300 C C . ASP B 1 391 ? -51.233 2.433 19.531 1.00 29.03 385 ASP B C 1
ATOM 7301 O O . ASP B 1 391 ? -51.634 1.448 20.153 1.00 30.90 385 ASP B O 1
ATOM 7306 N N . PRO B 1 392 ? -49.932 2.766 19.521 1.00 29.00 386 PRO B N 1
ATOM 7307 C CA . PRO B 1 392 ? -48.958 1.930 20.268 1.00 31.28 386 PRO B CA 1
ATOM 7308 C C . PRO B 1 392 ? -49.257 1.815 21.752 1.00 31.65 386 PRO B C 1
ATOM 7309 O O . PRO B 1 392 ? -48.959 0.783 22.361 1.00 30.44 386 PRO B O 1
ATOM 7313 N N . TYR B 1 393 ? -49.839 2.849 22.350 1.00 27.04 387 TYR B N 1
ATOM 7314 C CA . TYR B 1 393 ? -50.239 2.801 23.752 1.00 27.80 387 TYR B CA 1
ATOM 7315 C C . TYR B 1 393 ? -51.188 1.629 24.007 1.00 31.70 387 TYR B C 1
ATOM 7316 O O . TYR B 1 393 ? -51.022 0.855 24.971 1.00 30.25 387 TYR B O 1
ATOM 7325 N N . GLY B 1 394 ? -52.150 1.438 23.094 1.00 30.32 388 GLY B N 1
ATOM 7326 C CA . GLY B 1 394 ? -53.090 0.342 23.246 1.00 30.01 388 GLY B CA 1
ATOM 7327 C C . GLY B 1 394 ? -52.480 -1.010 22.934 1.00 31.74 388 GLY B C 1
ATOM 7328 O O . GLY B 1 394 ? -52.773 -1.993 23.608 1.00 34.08 388 GLY B O 1
ATOM 7329 N N . ILE B 1 395 ? -51.604 -1.073 21.930 1.00 28.23 389 ILE B N 1
ATOM 7330 C CA . ILE B 1 395 ? -50.909 -2.324 21.649 1.00 34.33 389 ILE B CA 1
ATOM 7331 C C . ILE B 1 395 ? -50.083 -2.746 22.857 1.00 34.65 389 ILE B C 1
ATOM 7332 O O . ILE B 1 395 ? -50.087 -3.914 23.264 1.00 33.11 389 ILE B O 1
ATOM 7337 N N . THR B 1 396 ? -49.406 -1.785 23.482 1.00 33.08 390 THR B N 1
ATOM 7338 C CA . THR B 1 396 ? -48.549 -2.085 24.624 1.00 30.88 390 THR B CA 1
ATOM 7339 C C . THR B 1 396 ? -49.354 -2.611 25.804 1.00 31.50 390 THR B C 1
ATOM 7340 O O . THR B 1 396 ? -48.907 -3.545 26.488 1.00 31.67 390 THR B O 1
ATOM 7344 N N . PHE B 1 397 ? -50.539 -2.043 26.071 1.00 31.11 391 PHE B N 1
ATOM 7345 C CA . PHE B 1 397 ? -51.256 -2.402 27.292 1.00 33.09 391 PHE B CA 1
ATOM 7346 C C . PHE B 1 397 ? -52.483 -3.291 27.079 1.00 35.45 391 PHE B C 1
ATOM 7347 O O . PHE B 1 397 ? -53.233 -3.529 28.032 1.00 34.54 391 PHE B O 1
ATOM 7355 N N . TRP B 1 398 ? -52.690 -3.796 25.879 1.00 36.66 392 TRP B N 1
ATOM 7356 C CA . TRP B 1 398 ? -53.799 -4.702 25.635 1.00 42.87 392 TRP B CA 1
ATOM 7357 C C . TRP B 1 398 ? -53.697 -5.903 26.574 1.00 44.07 392 TRP B C 1
ATOM 7358 O O . TRP B 1 398 ? -52.595 -6.412 26.806 1.00 44.15 392 TRP B O 1
ATOM 7369 N N . PRO B 1 399 ? -54.817 -6.384 27.144 1.00 48.90 393 PRO B N 1
ATOM 7370 C CA . PRO B 1 399 ? -56.202 -5.962 26.932 1.00 47.95 393 PRO B CA 1
ATOM 7371 C C . PRO B 1 399 ? -56.787 -5.100 28.044 1.00 42.69 393 PRO B C 1
ATOM 7372 O O . PRO B 1 399 ? -57.931 -4.671 27.910 1.00 45.19 393 PRO B O 1
ATOM 7376 N N . THR B 1 400 ? -56.047 -4.871 29.133 1.00 40.83 394 THR B N 1
ATOM 7377 C CA . THR B 1 400 ? -56.627 -4.149 30.259 1.00 43.49 394 THR B CA 1
ATOM 7378 C C . THR B 1 400 ? -56.783 -2.662 29.949 1.00 40.38 394 THR B C 1
ATOM 7379 O O . THR B 1 400 ? -57.679 -2.006 30.494 1.00 44.23 394 THR B O 1
ATOM 7383 N N . PHE B 1 401 ? -55.922 -2.118 29.096 1.00 39.31 395 PHE B N 1
ATOM 7384 C CA . PHE B 1 401 ? -56.114 -0.794 28.510 1.00 41.53 395 PHE B CA 1
ATOM 7385 C C . PHE B 1 401 ? -55.962 -0.938 27.014 1.00 40.46 395 PHE B C 1
ATOM 7386 O O . PHE B 1 401 ? -54.927 -1.417 26.537 1.00 43.76 395 PHE B O 1
ATOM 7394 N N . LYS B 1 402 ? -56.992 -0.540 26.277 1.00 42.63 396 LYS B N 1
ATOM 7395 C CA . LYS B 1 402 ? -57.053 -0.810 24.853 1.00 36.26 396 LYS B CA 1
ATOM 7396 C C . LYS B 1 402 ? -56.576 0.348 24.000 1.00 38.05 396 LYS B C 1
ATOM 7397 O O . LYS B 1 402 ? -56.632 0.258 22.767 1.00 41.65 396 LYS B O 1
ATOM 7403 N N . GLY B 1 403 ? -56.082 1.416 24.613 1.00 37.41 397 GLY B N 1
ATOM 7404 C CA . GLY B 1 403 ? -55.559 2.534 23.852 1.00 36.83 397 GLY B CA 1
ATOM 7405 C C . GLY B 1 403 ? -56.641 3.495 23.393 1.00 32.47 397 GLY B C 1
ATOM 7406 O O . GLY B 1 403 ? -57.793 3.428 23.802 1.00 36.47 397 GLY B O 1
ATOM 7407 N N . ARG B 1 404 ? -56.250 4.378 22.480 1.00 34.91 398 ARG B N 1
ATOM 7408 C CA . ARG B 1 404 ? -57.055 5.548 22.156 1.00 35.23 398 ARG B CA 1
ATOM 7409 C C . ARG B 1 404 ? -57.726 5.470 20.786 1.00 39.80 398 ARG B C 1
ATOM 7410 O O . ARG B 1 404 ? -58.308 6.467 20.340 1.00 39.97 398 ARG B O 1
ATOM 7418 N N . ASP B 1 405 ? -57.676 4.321 20.105 1.00 37.59 399 ASP B N 1
ATOM 7419 C CA . ASP B 1 405 ? -58.262 4.246 18.763 1.00 38.99 399 ASP B CA 1
ATOM 7420 C C . ASP B 1 405 ? -59.781 4.393 18.777 1.00 39.14 399 ASP B C 1
ATOM 7421 O O . ASP B 1 405 ? -60.361 4.855 17.785 1.00 46.21 399 ASP B O 1
ATOM 7426 N N . GLY B 1 406 ? -60.434 4.027 19.878 1.00 38.33 400 GLY B N 1
ATOM 7427 C CA . GLY B 1 406 ? -61.884 4.048 19.954 1.00 44.42 400 GLY B CA 1
ATOM 7428 C C . GLY B 1 406 ? -62.506 5.418 19.770 1.00 44.95 400 GLY B C 1
ATOM 7429 O O . GLY B 1 406 ? -63.685 5.512 19.413 1.00 39.68 400 GLY B O 1
ATOM 7430 N N . CYS B 1 407 ? -61.752 6.488 20.023 1.00 42.66 401 CYS B N 1
ATOM 7431 C CA . CYS B 1 407 ? -62.250 7.843 19.824 1.00 42.09 401 CYS B CA 1
ATOM 7432 C C . CYS B 1 407 ? -61.656 8.491 18.583 1.00 41.11 401 CYS B C 1
ATOM 7433 O O . CYS B 1 407 ? -61.839 9.697 18.371 1.00 41.75 401 CYS B O 1
ATOM 7436 N N . ARG B 1 408 ? -60.930 7.724 17.765 1.00 37.14 402 ARG B N 1
ATOM 7437 C CA . ARG B 1 408 ? -60.239 8.250 16.601 1.00 37.48 402 ARG B CA 1
ATOM 7438 C C . ARG B 1 408 ? -60.758 7.671 15.288 1.00 36.97 402 ARG B C 1
ATOM 7439 O O . ARG B 1 408 ? -60.101 7.840 14.250 1.00 35.95 402 ARG B O 1
ATOM 7447 N N . THR B 1 409 ? -61.904 6.994 15.311 1.00 41.32 403 THR B N 1
ATOM 7448 C CA . THR B 1 409 ? -62.491 6.445 14.098 1.00 40.83 403 THR B CA 1
ATOM 7449 C C . THR B 1 409 ? -63.093 7.574 13.262 1.00 47.67 403 THR B C 1
ATOM 7450 O O . THR B 1 409 ? -63.407 8.646 13.784 1.00 44.88 403 THR B O 1
ATOM 7454 N N . PRO B 1 410 ? -63.240 7.362 11.953 1.00 46.76 404 PRO B N 1
ATOM 7455 C CA . PRO B 1 410 ? -63.535 8.487 11.059 1.00 49.75 404 PRO B CA 1
ATOM 7456 C C . PRO B 1 410 ? -64.886 9.143 11.317 1.00 48.89 404 PRO B C 1
ATOM 7457 O O . PRO B 1 410 ? -65.848 8.518 11.771 1.00 46.67 404 PRO B O 1
ATOM 7461 N N . MET B 1 411 ? -64.928 10.430 11.005 1.00 47.15 405 MET B N 1
ATOM 7462 C CA . MET B 1 411 ? -66.151 11.209 11.064 1.00 51.63 405 MET B CA 1
ATOM 7463 C C . MET B 1 411 ? -67.204 10.636 10.113 1.00 54.10 405 MET B C 1
ATOM 7464 O O . MET B 1 411 ? -66.906 10.411 8.929 1.00 53.33 405 MET B O 1
ATOM 7469 N N . PRO B 1 412 ? -68.440 10.419 10.575 1.00 48.83 406 PRO B N 1
ATOM 7470 C CA . PRO B 1 412 ? -69.509 9.972 9.669 1.00 57.56 406 PRO B CA 1
ATOM 7471 C C . PRO B 1 412 ? -70.235 11.129 8.986 1.00 58.87 406 PRO B C 1
ATOM 7472 O O . PRO B 1 412 ? -71.113 11.753 9.585 1.00 57.35 406 PRO B O 1
ATOM 7476 N N . TRP B 1 413 ? -69.912 11.406 7.722 1.00 57.03 407 TRP B N 1
ATOM 7477 C CA . TRP B 1 413 ? -70.551 12.536 7.055 1.00 61.34 407 TRP B CA 1
ATOM 7478 C C . TRP B 1 413 ? -71.923 12.172 6.494 1.00 65.51 407 TRP B C 1
ATOM 7479 O O . TRP B 1 413 ? -72.895 12.915 6.675 1.00 63.07 407 TRP B O 1
ATOM 7490 N N . THR B 1 414 ? -72.026 11.028 5.823 1.00 63.33 408 THR B N 1
ATOM 7491 C CA . THR B 1 414 ? -73.279 10.562 5.247 1.00 65.49 408 THR B CA 1
ATOM 7492 C C . THR B 1 414 ? -73.513 9.130 5.706 1.00 65.92 408 THR B C 1
ATOM 7493 O O . THR B 1 414 ? -72.728 8.577 6.477 1.00 66.80 408 THR B O 1
ATOM 7497 N N . ASP B 1 415 ? -74.617 8.523 5.273 1.00 65.47 409 ASP B N 1
ATOM 7498 C CA . ASP B 1 415 ? -74.862 7.130 5.623 1.00 67.84 409 ASP B CA 1
ATOM 7499 C C . ASP B 1 415 ? -74.474 6.181 4.497 1.00 67.50 409 ASP B C 1
ATOM 7500 O O . ASP B 1 415 ? -74.885 5.017 4.509 1.00 67.74 409 ASP B O 1
ATOM 7505 N N . ALA B 1 416 ? -73.677 6.655 3.533 1.00 66.60 410 ALA B N 1
ATOM 7506 C CA . ALA B 1 416 ? -73.130 5.777 2.516 1.00 67.61 410 ALA B CA 1
ATOM 7507 C C . ALA B 1 416 ? -72.280 4.723 3.223 1.00 69.61 410 ALA B C 1
ATOM 7508 O O . ALA B 1 416 ? -71.915 4.911 4.387 1.00 70.08 410 ALA B O 1
ATOM 7510 N N . PRO B 1 417 ? -71.973 3.590 2.568 1.00 71.28 411 PRO B N 1
ATOM 7511 C CA . PRO B 1 417 ? -71.225 2.535 3.290 1.00 73.31 411 PRO B CA 1
ATOM 7512 C C . PRO B 1 417 ? -70.008 3.060 4.039 1.00 72.91 411 PRO B C 1
ATOM 7513 O O . PRO B 1 417 ? -69.825 2.775 5.235 1.00 68.05 411 PRO B O 1
ATOM 7517 N N . SER B 1 418 ? -69.207 3.883 3.366 1.00 69.89 412 SER B N 1
ATOM 7518 C CA . SER B 1 418 ? -68.047 4.546 3.936 1.00 71.06 412 SER B CA 1
ATOM 7519 C C . SER B 1 418 ? -68.406 5.847 4.639 1.00 69.29 412 SER B C 1
ATOM 7520 O O . SER B 1 418 ? -67.525 6.473 5.240 1.00 67.06 412 SER B O 1
ATOM 7523 N N . ALA B 1 419 ? -69.671 6.263 4.575 1.00 68.18 413 ALA B N 1
ATOM 7524 C CA . ALA B 1 419 ? -70.172 7.471 5.224 1.00 66.11 413 ALA B CA 1
ATOM 7525 C C . ALA B 1 419 ? -69.572 8.743 4.638 1.00 63.88 413 ALA B C 1
ATOM 7526 O O . ALA B 1 419 ? -69.528 9.779 5.307 1.00 61.36 413 ALA B O 1
ATOM 7528 N N . GLY B 1 420 ? -69.093 8.689 3.399 1.00 62.81 414 GLY B N 1
ATOM 7529 C CA . GLY B 1 420 ? -68.503 9.863 2.798 1.00 62.09 414 GLY B CA 1
ATOM 7530 C C . GLY B 1 420 ? -67.161 10.256 3.360 1.00 60.82 414 GLY B C 1
ATOM 7531 O O . GLY B 1 420 ? -66.627 11.301 2.972 1.00 60.92 414 GLY B O 1
ATOM 7532 N N . PHE B 1 421 ? -66.585 9.454 4.257 1.00 59.44 415 PHE B N 1
ATOM 7533 C CA . PHE B 1 421 ? -65.286 9.820 4.809 1.00 56.03 415 PHE B CA 1
ATOM 7534 C C . PHE B 1 421 ? -64.174 9.588 3.797 1.00 54.86 415 PHE B C 1
ATOM 7535 O O . PHE B 1 421 ? -63.227 10.379 3.724 1.00 52.70 415 PHE B O 1
ATOM 7543 N N . THR B 1 422 ? -64.268 8.523 2.999 1.00 52.50 416 THR B N 1
ATOM 7544 C CA . THR B 1 422 ? -63.175 8.215 2.087 1.00 55.20 416 THR B CA 1
ATOM 7545 C C . THR B 1 422 ? -63.684 7.399 0.907 1.00 56.04 416 THR B C 1
ATOM 7546 O O . THR B 1 422 ? -64.679 6.676 1.009 1.00 55.91 416 THR B O 1
ATOM 7550 N N . SER B 1 423 ? -62.969 7.517 -0.204 1.00 56.76 417 SER B N 1
ATOM 7551 C CA . SER B 1 423 ? -63.173 6.679 -1.374 1.00 56.16 417 SER B CA 1
ATOM 7552 C C . SER B 1 423 ? -62.294 5.419 -1.368 1.00 61.19 417 SER B C 1
ATOM 7553 O O . SER B 1 423 ? -62.265 4.702 -2.375 1.00 61.21 417 SER B O 1
ATOM 7556 N N . GLY B 1 424 ? -61.556 5.162 -0.277 1.00 62.46 418 GLY B N 1
ATOM 7557 C CA . GLY B 1 424 ? -60.752 3.962 -0.096 1.00 58.22 418 GLY B CA 1
ATOM 7558 C C . GLY B 1 424 ? -61.221 3.193 1.126 1.00 56.90 418 GLY B C 1
ATOM 7559 O O . GLY B 1 424 ? -62.429 3.127 1.386 1.00 64.02 418 GLY B O 1
ATOM 7560 N N . LYS B 1 425 ? -60.256 2.665 1.903 1.00 59.80 419 LYS B N 1
ATOM 7561 C CA . LYS B 1 425 ? -60.401 1.932 3.171 1.00 57.39 419 LYS B CA 1
ATOM 7562 C C . LYS B 1 425 ? -60.057 2.899 4.287 1.00 54.02 419 LYS B C 1
ATOM 7563 O O . LYS B 1 425 ? -58.911 3.358 4.320 1.00 50.75 419 LYS B O 1
ATOM 7569 N N . PRO B 1 426 ? -60.913 3.229 5.236 1.00 53.96 420 PRO B N 1
ATOM 7570 C CA . PRO B 1 426 ? -60.473 4.149 6.290 1.00 53.71 420 PRO B CA 1
ATOM 7571 C C . PRO B 1 426 ? -59.359 3.522 7.122 1.00 54.88 420 PRO B C 1
ATOM 7572 O O . PRO B 1 426 ? -59.330 2.310 7.348 1.00 52.01 420 PRO B O 1
ATOM 7576 N N . TRP B 1 427 ? -58.432 4.371 7.599 1.00 54.31 421 TRP B N 1
ATOM 7577 C CA . TRP B 1 427 ? -57.296 3.885 8.381 1.00 50.47 421 TRP B CA 1
ATOM 7578 C C . TRP B 1 427 ? -57.739 3.226 9.682 1.00 50.48 421 TRP B C 1
ATOM 7579 O O . TRP B 1 427 ? -56.981 2.441 10.265 1.00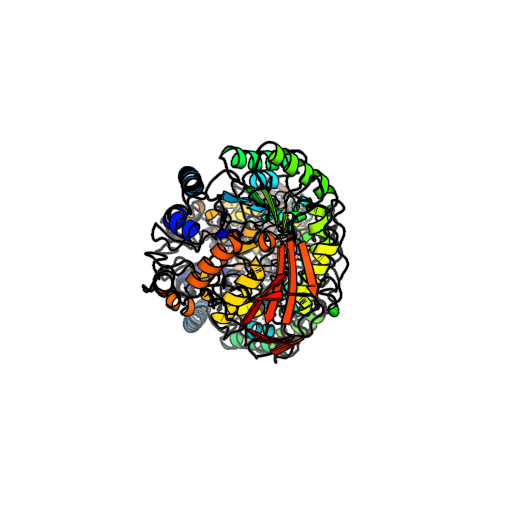 53.11 421 TRP B O 1
ATOM 7590 N N . LEU B 1 428 ? -58.933 3.543 10.158 1.00 52.57 422 LEU B N 1
ATOM 7591 C CA . LEU B 1 428 ? -59.597 2.859 11.250 1.00 54.33 422 LEU B CA 1
ATOM 7592 C C . LEU B 1 428 ? -61.037 2.571 10.852 1.00 56.83 422 LEU B C 1
ATOM 7593 O O . LEU B 1 428 ? -61.644 3.346 10.107 1.00 54.47 422 LEU B O 1
ATOM 7598 N N . PRO B 1 429 ? -61.599 1.452 11.300 1.00 60.04 423 PRO B N 1
ATOM 7599 C CA . PRO B 1 429 ? -62.968 1.114 10.895 1.00 60.33 423 PRO B CA 1
ATOM 7600 C C . PRO B 1 429 ? -63.999 1.984 11.602 1.00 58.97 423 PRO B C 1
ATOM 7601 O O . PRO B 1 429 ? -63.824 2.395 12.752 1.00 57.75 423 PRO B O 1
ATOM 7605 N N . LEU B 1 430 ? -65.087 2.273 10.889 1.00 57.32 424 LEU B N 1
ATOM 7606 C CA . LEU B 1 430 ? -66.189 3.038 11.456 1.00 55.56 424 LEU B CA 1
ATOM 7607 C C . LEU B 1 430 ? -67.095 2.153 12.307 1.00 59.88 424 LEU B C 1
ATOM 7608 O O . LEU B 1 430 ? -67.402 1.018 11.939 1.00 59.49 424 LEU B O 1
ATOM 7613 N N . ALA B 1 431 ? -67.521 2.679 13.451 1.00 58.73 425 ALA B N 1
ATOM 7614 C CA . ALA B 1 431 ? -68.575 2.044 14.229 1.00 61.02 425 ALA B CA 1
ATOM 7615 C C . ALA B 1 431 ? -69.902 2.092 13.475 1.00 66.57 425 ALA B C 1
ATOM 7616 O O . ALA B 1 431 ? -70.176 3.027 12.719 1.00 66.16 425 ALA B O 1
ATOM 7618 N N . ALA B 1 432 ? -70.713 1.040 13.643 1.00 69.06 426 ALA B N 1
ATOM 7619 C CA . ALA B 1 432 ? -72.033 1.023 13.012 1.00 69.31 426 ALA B CA 1
ATOM 7620 C C . ALA B 1 432 ? -72.941 2.105 13.593 1.00 67.74 426 ALA B C 1
ATOM 7621 O O . ALA B 1 432 ? -73.744 2.714 12.868 1.00 70.04 426 ALA B O 1
ATOM 7623 N N . SER B 1 433 ? -72.836 2.346 14.902 1.00 65.99 427 SER B N 1
ATOM 7624 C CA . SER B 1 433 ? -73.534 3.462 15.534 1.00 60.79 427 SER B CA 1
ATOM 7625 C C . SER B 1 433 ? -73.282 4.786 14.798 1.00 64.06 427 SER B C 1
ATOM 7626 O O . SER B 1 433 ? -74.202 5.601 14.618 1.00 64.26 427 SER B O 1
ATOM 7629 N N . HIS B 1 434 ? -72.065 4.966 14.271 1.00 63.15 428 HIS B N 1
ATOM 7630 C CA . HIS B 1 434 ? -71.645 6.261 13.746 1.00 61.66 428 HIS B CA 1
ATOM 7631 C C . HIS B 1 434 ? -72.230 6.497 12.373 1.00 64.64 428 HIS B C 1
ATOM 7632 O O . HIS B 1 434 ? -72.715 7.598 12.054 1.00 62.26 428 HIS B O 1
ATOM 7639 N N . ARG B 1 435 ? -72.213 5.439 11.579 1.00 64.36 429 ARG B N 1
ATOM 7640 C CA . ARG B 1 435 ? -72.828 5.424 10.265 1.00 67.03 429 ARG B CA 1
ATOM 7641 C C . ARG B 1 435 ? -74.330 5.543 10.333 1.00 67.69 429 ARG B C 1
ATOM 7642 O O . ARG B 1 435 ? -74.922 6.159 9.456 1.00 68.25 429 ARG B O 1
ATOM 7650 N N . ALA B 1 436 ? -74.924 5.061 11.406 1.00 65.57 430 ALA B N 1
ATOM 7651 C CA . ALA B 1 436 ? -76.340 5.300 11.643 1.00 63.45 430 ALA B CA 1
ATOM 7652 C C . ALA B 1 436 ? -76.656 6.712 12.141 1.00 68.26 430 ALA B C 1
ATOM 7653 O O . ALA B 1 436 ? -77.810 7.153 12.029 1.00 67.00 430 ALA B O 1
ATOM 7655 N N . ALA B 1 437 ? -75.672 7.444 12.663 1.00 66.38 431 ALA B N 1
ATOM 7656 C CA . ALA B 1 437 ? -75.928 8.783 13.190 1.00 62.23 431 ALA B CA 1
ATOM 7657 C C . ALA B 1 437 ? -75.140 9.849 12.428 1.00 62.29 431 ALA B C 1
ATOM 7658 O O . ALA B 1 437 ? -74.698 10.851 12.997 1.00 62.06 431 ALA B O 1
ATOM 7660 N N . ALA B 1 438 ? -74.981 9.661 11.122 1.00 60.56 432 ALA B N 1
ATOM 7661 C CA . ALA B 1 438 ? -74.107 10.503 10.315 1.00 60.97 432 ALA B CA 1
ATOM 7662 C C . ALA B 1 438 ? -74.600 11.953 10.232 1.00 61.70 432 ALA B C 1
ATOM 7663 O O . ALA B 1 438 ? -75.733 12.286 10.588 1.00 63.96 432 ALA B O 1
ATOM 7665 N N . VAL B 1 439 ? -73.705 12.821 9.738 1.00 62.60 433 VAL B N 1
ATOM 7666 C CA . VAL B 1 439 ? -74.014 14.244 9.573 1.00 64.30 433 VAL B CA 1
ATOM 7667 C C . VAL B 1 439 ? -75.182 14.439 8.612 1.00 68.08 433 VAL B C 1
ATOM 7668 O O . VAL B 1 439 ? -76.150 15.137 8.927 1.00 67.43 433 VAL B O 1
ATOM 7672 N N . SER B 1 440 ? -75.086 13.861 7.403 1.00 66.19 434 SER B N 1
ATOM 7673 C CA . SER B 1 440 ? -76.154 14.014 6.413 1.00 69.22 434 SER B CA 1
ATOM 7674 C C . SER B 1 440 ? -77.497 13.541 6.952 1.00 68.97 434 SER B C 1
ATOM 7675 O O . SER B 1 440 ? -78.543 14.095 6.597 1.00 72.41 434 SER B O 1
ATOM 7678 N N . VAL B 1 441 ? -77.483 12.540 7.826 1.00 65.60 435 VAL B N 1
ATOM 7679 C CA . VAL B 1 441 ? -78.719 12.038 8.401 1.00 64.85 435 VAL B CA 1
ATOM 7680 C C . VAL B 1 441 ? -79.246 12.993 9.459 1.00 68.35 435 VAL B C 1
ATOM 7681 O O . VAL B 1 441 ? -80.454 13.235 9.544 1.00 71.97 435 VAL B O 1
ATOM 7685 N N . GLN B 1 442 ? -78.361 13.530 10.300 1.00 66.12 436 GLN B N 1
ATOM 7686 C CA . GLN B 1 442 ? -78.805 14.367 11.410 1.00 68.56 436 GLN B CA 1
ATOM 7687 C C . GLN B 1 442 ? -79.140 15.802 11.009 1.00 70.57 436 GLN B C 1
ATOM 7688 O O . GLN B 1 442 ? -80.044 16.401 11.605 1.00 69.51 436 GLN B O 1
ATOM 7694 N N . GLN B 1 443 ? -78.449 16.369 10.010 1.00 68.40 437 GLN B N 1
ATOM 7695 C CA . GLN B 1 443 ? -78.655 17.768 9.628 1.00 71.08 437 GLN B CA 1
ATOM 7696 C C . GLN B 1 443 ? -80.022 18.021 9.019 1.00 75.35 437 GLN B C 1
ATOM 7697 O O . GLN B 1 443 ? -80.406 19.185 8.870 1.00 74.98 437 GLN B O 1
ATOM 7703 N N . ASP B 1 444 ? -80.774 16.969 8.707 1.00 75.38 438 ASP B N 1
ATOM 7704 C CA . ASP B 1 444 ? -82.119 17.089 8.161 1.00 80.00 438 ASP B CA 1
ATOM 7705 C C . ASP B 1 444 ? -83.167 17.007 9.261 1.00 80.54 438 ASP B C 1
ATOM 7706 O O . ASP B 1 444 ? -84.069 17.852 9.322 1.00 80.34 438 ASP B O 1
ATOM 7711 N N . ASP B 1 445 ? -83.055 16.015 10.139 1.00 77.70 439 ASP B N 1
ATOM 7712 C CA . ASP B 1 445 ? -83.979 15.891 11.257 1.00 78.50 439 ASP B CA 1
ATOM 7713 C C . ASP B 1 445 ? -83.619 16.937 12.311 1.00 79.36 439 ASP B C 1
ATOM 7714 O O . ASP B 1 445 ? -82.557 16.854 12.939 1.00 77.15 439 ASP B O 1
ATOM 7719 N N . ALA B 1 446 ? -84.498 17.937 12.511 1.00 77.63 440 ALA B N 1
ATOM 7720 C CA . ALA B 1 446 ? -84.258 19.019 13.459 1.00 76.30 440 ALA B CA 1
ATOM 7721 C C . ALA B 1 446 ? -84.380 18.563 14.906 1.00 78.78 440 ALA B C 1
ATOM 7722 O O . ALA B 1 446 ? -84.231 19.389 15.813 1.00 78.10 440 ALA B O 1
ATOM 7724 N N . HIS B 1 447 ? -84.649 17.278 15.130 1.00 78.69 441 HIS B N 1
ATOM 7725 C CA . HIS B 1 447 ? -84.749 16.703 16.463 1.00 80.14 441 HIS B CA 1
ATOM 7726 C C . HIS B 1 447 ? -83.481 15.957 16.870 1.00 78.58 441 HIS B C 1
ATOM 7727 O O . HIS B 1 447 ? -83.445 15.348 17.945 1.00 72.93 441 HIS B O 1
ATOM 7734 N N . SER B 1 448 ? -82.441 16.008 16.042 1.00 74.63 442 SER B N 1
ATOM 7735 C CA . SER B 1 448 ? -81.220 15.268 16.298 1.00 71.93 442 SER B CA 1
ATOM 7736 C C . SER B 1 448 ? -80.327 16.000 17.299 1.00 71.19 442 SER B C 1
ATOM 7737 O O . SER B 1 448 ? -80.538 17.168 17.644 1.00 66.61 442 SER B O 1
ATOM 7740 N N . VAL B 1 449 ? -79.295 15.287 17.747 1.00 67.07 443 VAL B N 1
ATOM 7741 C CA . VAL B 1 449 ? -78.325 15.890 18.642 1.00 63.16 443 VAL B CA 1
ATOM 7742 C C . VAL B 1 449 ? -77.628 17.040 17.931 1.00 62.31 443 VAL B C 1
ATOM 7743 O O . VAL B 1 449 ? -77.348 18.081 18.529 1.00 60.17 443 VAL B O 1
ATOM 7747 N N . LEU B 1 450 ? -77.369 16.887 16.632 1.00 59.60 444 LEU B N 1
ATOM 7748 C CA . LEU B 1 450 ? -76.632 17.911 15.883 1.00 63.37 444 LEU B CA 1
ATOM 7749 C C . LEU B 1 450 ? -77.388 19.236 15.854 1.00 65.59 444 LEU B C 1
ATOM 7750 O O . LEU B 1 450 ? -76.816 20.307 16.116 1.00 61.65 444 LEU B O 1
ATOM 7755 N N . ARG B 1 451 ? -78.683 19.180 15.532 1.00 68.40 445 ARG B N 1
ATOM 7756 C CA . ARG B 1 451 ? -79.488 20.395 15.521 1.00 66.25 445 ARG B CA 1
ATOM 7757 C C . ARG B 1 451 ? -79.724 20.920 16.931 1.00 64.01 445 ARG B C 1
ATOM 7758 O O . ARG B 1 451 ? -79.738 22.139 17.148 1.00 62.19 445 ARG B O 1
ATOM 7766 N N . ALA B 1 452 ? -79.855 20.023 17.905 1.00 61.97 446 ALA B N 1
ATOM 7767 C CA . ALA B 1 452 ? -80.024 20.466 19.281 1.00 63.74 446 ALA B CA 1
ATOM 7768 C C . ALA B 1 452 ? -78.793 21.232 19.760 1.00 64.19 446 ALA B C 1
ATOM 7769 O O . ALA B 1 452 ? -78.910 22.241 20.462 1.00 61.36 446 ALA B O 1
ATOM 7771 N N . VAL B 1 453 ? -77.606 20.786 19.346 1.00 63.22 447 VAL B N 1
ATOM 7772 C CA . VAL B 1 453 ? -76.364 21.441 19.732 1.00 60.42 447 VAL B CA 1
ATOM 7773 C C . VAL B 1 453 ? -76.221 22.775 19.021 1.00 60.82 447 VAL B C 1
ATOM 7774 O O . VAL B 1 453 ? -75.807 23.774 19.617 1.00 58.07 447 VAL B O 1
ATOM 7778 N N . ARG B 1 454 ? -76.546 22.821 17.733 1.00 59.22 448 ARG B N 1
ATOM 7779 C CA . ARG B 1 454 ? -76.490 24.102 17.023 1.00 61.51 448 ARG B CA 1
ATOM 7780 C C . ARG B 1 454 ? -77.420 25.122 17.671 1.00 63.81 448 ARG B C 1
ATOM 7781 O O . ARG B 1 454 ? -77.056 26.298 17.851 1.00 65.15 448 ARG B O 1
ATOM 7789 N N . ALA B 1 455 ? -78.602 24.657 18.085 1.00 60.74 449 ALA B N 1
ATOM 7790 C CA . ALA B 1 455 ? -79.573 25.526 18.739 1.00 64.50 449 ALA B CA 1
ATOM 7791 C C . ALA B 1 455 ? -79.090 26.000 20.106 1.00 60.94 449 ALA B C 1
ATOM 7792 O O . ALA B 1 455 ? -79.192 27.192 20.432 1.00 61.81 449 ALA B O 1
ATOM 7794 N N . PHE B 1 456 ? -78.548 25.087 20.912 1.00 61.31 450 PHE B N 1
ATOM 7795 C CA . PHE B 1 456 ? -78.046 25.479 22.221 1.00 58.03 450 PHE B CA 1
ATOM 7796 C C . PHE B 1 456 ? -76.903 26.472 22.088 1.00 57.84 450 PHE B C 1
ATOM 7797 O O . PHE B 1 456 ? -76.817 27.429 22.860 1.00 58.84 450 PHE B O 1
ATOM 7805 N N . LEU B 1 457 ? -75.994 26.242 21.138 1.00 57.05 451 LEU B N 1
ATOM 7806 C CA . LEU B 1 457 ? -74.854 27.137 20.983 1.00 54.90 451 LEU B CA 1
ATOM 7807 C C . LEU B 1 457 ? -75.306 28.525 20.556 1.00 57.55 451 LEU B C 1
ATOM 7808 O O . LEU B 1 457 ? -74.807 29.531 21.074 1.00 56.84 451 LEU B O 1
ATOM 7813 N N . ALA B 1 458 ? -76.254 28.601 19.614 1.00 59.06 452 ALA B N 1
ATOM 7814 C CA . ALA B 1 458 ? -76.789 29.905 19.239 1.00 60.02 452 ALA B CA 1
ATOM 7815 C C . ALA B 1 458 ? -77.514 30.568 20.408 1.00 58.75 452 ALA B C 1
ATOM 7816 O O . ALA B 1 458 ? -77.445 31.792 20.566 1.00 59.23 452 ALA B O 1
ATOM 7818 N N . TRP B 1 459 ? -78.184 29.777 21.254 1.00 58.52 453 TRP B N 1
ATOM 7819 C CA . TRP B 1 459 ? -78.829 30.327 22.443 1.00 58.88 453 TRP B CA 1
ATOM 7820 C C . TRP B 1 459 ? -77.810 30.859 23.443 1.00 61.63 453 TRP B C 1
ATOM 7821 O O . TRP B 1 459 ? -78.008 31.924 24.043 1.00 61.32 453 TRP B O 1
ATOM 7832 N N . ARG B 1 460 ? -76.714 30.125 23.631 1.00 60.83 454 ARG B N 1
ATOM 7833 C CA . ARG B 1 460 ? -75.663 30.520 24.561 1.00 57.32 454 ARG B CA 1
ATOM 7834 C C . ARG B 1 460 ? -74.979 31.791 24.088 1.00 56.20 454 ARG B C 1
ATOM 7835 O O . ARG B 1 460 ? -74.593 32.635 24.903 1.00 59.22 454 ARG B O 1
ATOM 7843 N N . LYS B 1 461 ? -74.842 31.948 22.767 1.00 57.04 455 LYS B N 1
ATOM 7844 C CA . LYS B 1 461 ? -74.267 33.166 22.214 1.00 59.32 455 LYS B CA 1
ATOM 7845 C C . LYS B 1 461 ? -74.989 34.418 22.711 1.00 59.07 455 LYS B C 1
ATOM 7846 O O . LYS B 1 461 ? -74.355 35.465 22.884 1.00 59.79 455 LYS B O 1
ATOM 7852 N N . GLU B 1 462 ? -76.294 34.330 22.981 1.00 59.37 456 GLU B N 1
ATOM 7853 C CA . GLU B 1 462 ? -77.093 35.482 23.384 1.00 60.47 456 GLU B CA 1
ATOM 7854 C C . GLU B 1 462 ? -77.216 35.611 24.897 1.00 63.17 456 GLU B C 1
ATOM 7855 O O . GLU B 1 462 ? -77.981 36.455 25.372 1.00 63.63 456 GLU B O 1
ATOM 7861 N N . MET B 1 463 ? -76.471 34.810 25.656 1.00 61.92 457 MET B N 1
ATOM 7862 C CA . MET B 1 463 ? -76.511 34.806 27.121 1.00 60.88 457 MET B CA 1
ATOM 7863 C C . MET B 1 463 ? -75.153 35.213 27.678 1.00 62.29 457 MET B C 1
ATOM 7864 O O . MET B 1 463 ? -74.245 34.368 27.779 1.00 58.19 457 MET B O 1
ATOM 7869 N N . PRO B 1 464 ? -74.951 36.482 28.039 1.00 63.06 458 PRO B N 1
ATOM 7870 C CA . PRO B 1 464 ? -73.637 36.891 28.570 1.00 62.53 458 PRO B CA 1
ATOM 7871 C C . PRO B 1 464 ? -73.263 36.216 29.880 1.00 58.68 458 PRO B C 1
ATOM 7872 O O . PRO B 1 464 ? -72.065 36.113 30.180 1.00 55.94 458 PRO B O 1
ATOM 7876 N N . ALA B 1 465 ? -74.239 35.736 30.657 1.00 58.96 459 ALA B N 1
ATOM 7877 C CA . ALA B 1 465 ? -73.926 35.077 31.923 1.00 57.46 459 ALA B CA 1
ATOM 7878 C C . ALA B 1 465 ? -73.272 33.719 31.711 1.00 58.62 459 ALA B C 1
ATOM 7879 O O . ALA B 1 465 ? -72.484 33.274 32.553 1.00 57.26 459 ALA B O 1
ATOM 7881 N N . LEU B 1 466 ? -73.586 33.043 30.605 1.00 57.10 460 LEU B N 1
ATOM 7882 C CA . LEU B 1 466 ? -72.952 31.760 30.325 1.00 57.45 460 LEU B CA 1
ATOM 7883 C C . LEU B 1 466 ? -71.563 31.929 29.731 1.00 55.63 460 LEU B C 1
ATOM 7884 O O . LEU B 1 466 ? -70.678 31.107 29.989 1.00 56.69 460 LEU B O 1
ATOM 7889 N N . ARG B 1 467 ? -71.353 33.002 28.972 1.00 55.46 461 ARG B N 1
ATOM 7890 C CA . ARG B 1 467 ? -70.098 33.231 28.267 1.00 55.02 461 ARG B CA 1
ATOM 7891 C C . ARG B 1 467 ? -69.042 33.869 29.159 1.00 56.18 461 ARG B C 1
ATOM 7892 O O . ARG B 1 467 ? -67.872 33.477 29.118 1.00 57.38 461 ARG B O 1
ATOM 7900 N N . GLU B 1 468 ? -69.433 34.847 29.963 1.00 55.52 462 GLU B N 1
ATOM 7901 C CA . GLU B 1 468 ? -68.505 35.630 30.755 1.00 57.26 462 GLU B CA 1
ATOM 7902 C C . GLU B 1 468 ? -68.721 35.521 32.252 1.00 54.41 462 GLU B C 1
ATOM 7903 O O . GLU B 1 468 ? -67.848 35.948 33.016 1.00 54.59 462 GLU B O 1
ATOM 7909 N N . GLY B 1 469 ? -69.843 34.966 32.692 1.00 54.68 463 GLY B N 1
ATOM 7910 C CA . GLY B 1 469 ? -70.251 35.131 34.065 1.00 52.41 463 GLY B CA 1
ATOM 7911 C C . GLY B 1 469 ? -69.417 34.330 35.042 1.00 54.93 463 GLY B C 1
ATOM 7912 O O . GLY B 1 469 ? -68.675 33.413 34.686 1.00 51.35 463 GLY B O 1
ATOM 7913 N N . SER B 1 470 ? -69.525 34.726 36.307 1.00 50.11 464 SER B N 1
ATOM 7914 C CA . SER B 1 470 ? -69.023 33.922 37.404 1.00 50.06 464 SER B CA 1
ATOM 7915 C C . SER B 1 470 ? -69.935 32.710 37.610 1.00 53.37 464 SER B C 1
ATOM 7916 O O . SER B 1 470 ? -71.027 32.616 37.032 1.00 54.36 464 SER B O 1
ATOM 7919 N N . ILE B 1 471 ? -69.501 31.806 38.492 1.00 49.79 465 ILE B N 1
ATOM 7920 C CA . ILE B 1 471 ? -70.219 30.571 38.786 1.00 50.11 465 ILE B CA 1
ATOM 7921 C C . ILE B 1 471 ? -70.257 30.375 40.291 1.00 51.22 465 ILE B C 1
ATOM 7922 O O . ILE B 1 471 ? -69.315 30.723 41.010 1.00 50.92 465 ILE B O 1
ATOM 7927 N N . ALA B 1 472 ? -71.365 29.811 40.767 1.00 50.23 466 ALA B N 1
ATOM 7928 C CA . ALA B 1 472 ? -71.500 29.486 42.181 1.00 53.64 466 ALA B CA 1
ATOM 7929 C C . ALA B 1 472 ? -72.392 28.261 42.304 1.00 53.92 466 ALA B C 1
ATOM 7930 O O . ALA B 1 472 ? -73.477 28.227 41.724 1.00 53.78 466 ALA B O 1
ATOM 7932 N N . PHE B 1 473 ? -71.941 27.268 43.058 1.00 57.46 467 PHE B N 1
ATOM 7933 C CA . PHE B 1 473 ? -72.628 25.988 43.133 1.00 55.79 467 PHE B CA 1
ATOM 7934 C C . PHE B 1 473 ? -73.495 25.896 44.380 1.00 55.31 467 PHE B C 1
ATOM 7935 O O . PHE B 1 473 ? -73.158 26.433 45.437 1.00 53.74 467 PHE B O 1
ATOM 7943 N N . TYR B 1 474 ? -74.623 25.201 44.241 1.00 58.66 468 TYR B N 1
ATOM 7944 C CA . TYR B 1 474 ? -75.473 24.845 45.364 1.00 58.86 468 TYR B CA 1
ATOM 7945 C C . TYR B 1 474 ? -75.165 23.410 45.769 1.00 60.28 468 TYR B C 1
ATOM 7946 O O . TYR B 1 474 ? -74.961 22.542 44.914 1.00 57.58 468 TYR B O 1
ATOM 7955 N N . ASP B 1 475 ? -75.145 23.164 47.073 1.00 57.60 469 ASP B N 1
ATOM 7956 C CA . ASP B 1 475 ? -74.883 21.834 47.613 1.00 59.17 469 ASP B CA 1
ATOM 7957 C C . ASP B 1 475 ? -76.143 20.988 47.483 1.00 63.22 469 ASP B C 1
ATOM 7958 O O . ASP B 1 475 ? -76.950 20.879 48.406 1.00 63.94 469 ASP B O 1
ATOM 7963 N N . THR B 1 476 ? -76.291 20.339 46.332 1.00 61.54 470 THR B N 1
ATOM 7964 C CA . THR B 1 476 ? -77.448 19.508 46.053 1.00 61.98 470 THR B CA 1
ATOM 7965 C C . THR B 1 476 ? -77.054 18.042 46.163 1.00 61.17 470 THR B C 1
ATOM 7966 O O . THR B 1 476 ? -75.921 17.662 45.857 1.00 61.90 470 THR B O 1
ATOM 7970 N N . ALA B 1 477 ? -78.002 17.214 46.583 1.00 61.82 471 ALA B N 1
ATOM 7971 C CA . ALA B 1 477 ? -77.746 15.785 46.621 1.00 60.83 471 ALA B CA 1
ATOM 7972 C C . ALA B 1 477 ? -77.838 15.199 45.216 1.00 57.63 471 ALA B C 1
ATOM 7973 O O . ALA B 1 477 ? -78.357 15.826 44.291 1.00 58.03 471 ALA B O 1
ATOM 7975 N N . GLU B 1 478 ? -77.285 13.998 45.054 1.00 56.13 472 GLU B N 1
ATOM 7976 C CA . GLU B 1 478 ? -77.293 13.357 43.750 1.00 57.54 472 GLU B CA 1
ATOM 7977 C C . GLU B 1 478 ? -78.740 13.155 43.299 1.00 57.01 472 GLU B C 1
ATOM 7978 O O . GLU B 1 478 ? -79.642 13.024 44.129 1.00 60.20 472 GLU B O 1
ATOM 7984 N N . PRO B 1 479 ? -78.994 13.132 41.988 1.00 59.31 473 PRO B N 1
ATOM 7985 C CA . PRO B 1 479 ? -78.002 13.333 40.932 1.00 58.97 473 PRO B CA 1
ATOM 7986 C C . PRO B 1 479 ? -78.058 14.697 40.250 1.00 57.65 473 PRO B C 1
ATOM 7987 O O . PRO B 1 479 ? -77.744 14.752 39.072 1.00 60.92 473 PRO B O 1
ATOM 7991 N N . VAL B 1 480 ? -78.502 15.757 40.915 1.00 60.48 474 VAL B N 1
ATOM 7992 C CA . VAL B 1 480 ? -78.672 17.049 40.266 1.00 60.83 474 VAL B CA 1
ATOM 7993 C C . VAL B 1 480 ? -77.469 17.938 40.559 1.00 58.82 474 VAL B C 1
ATOM 7994 O O . VAL B 1 480 ? -76.996 18.023 41.698 1.00 57.09 474 VAL B O 1
ATOM 7998 N N . LEU B 1 481 ? -76.960 18.579 39.514 1.00 59.28 475 LEU B N 1
ATOM 7999 C CA . LEU B 1 481 ? -75.900 19.570 39.606 1.00 59.50 475 LEU B CA 1
ATOM 8000 C C . LEU B 1 481 ? -76.543 20.933 39.407 1.00 56.18 475 LEU B C 1
ATOM 8001 O O . LEU B 1 481 ? -77.085 21.214 38.336 1.00 57.13 475 LEU B O 1
ATOM 8006 N N . MET B 1 482 ? -76.507 21.774 40.434 1.00 59.16 476 MET B N 1
ATOM 8007 C CA . MET B 1 482 ? -77.197 23.052 40.353 1.00 57.99 476 MET B CA 1
ATOM 8008 C C . MET B 1 482 ? -76.240 24.179 40.700 1.00 56.14 476 MET B C 1
ATOM 8009 O O . MET B 1 482 ? -75.555 24.134 41.725 1.00 57.92 476 MET B O 1
ATOM 8014 N N . PHE B 1 483 ? -76.220 25.198 39.851 1.00 58.60 477 PHE B N 1
ATOM 8015 C CA . PHE B 1 483 ? -75.341 26.336 40.047 1.00 56.92 477 PHE B CA 1
ATOM 8016 C C . PHE B 1 483 ? -75.966 27.546 39.376 1.00 56.64 477 PHE B C 1
ATOM 8017 O O . PHE B 1 483 ? -76.945 27.434 38.638 1.00 60.57 477 PHE B O 1
ATOM 8025 N N . ARG B 1 484 ? -75.433 28.715 39.699 1.00 57.11 478 ARG B N 1
ATOM 8026 C CA . ARG B 1 484 ? -75.834 29.960 39.068 1.00 57.24 478 ARG B CA 1
ATOM 8027 C C . ARG B 1 484 ? -74.635 30.573 38.358 1.00 54.62 478 ARG B C 1
ATOM 8028 O O . ARG B 1 484 ? -73.516 30.562 38.884 1.00 55.49 478 ARG B O 1
ATOM 8036 N N . ARG B 1 485 ? -74.882 31.090 37.157 1.00 55.38 479 ARG B N 1
ATOM 8037 C CA . ARG B 1 485 ? -73.949 31.942 36.434 1.00 55.21 479 ARG B CA 1
ATOM 8038 C C . ARG B 1 485 ? -74.426 33.384 36.543 1.00 60.76 479 ARG B C 1
ATOM 8039 O O . ARG B 1 485 ? -75.632 33.652 36.580 1.00 62.19 479 ARG B O 1
ATOM 8047 N N . GLU B 1 486 ? -73.479 34.307 36.667 1.00 59.32 480 GLU B N 1
ATOM 8048 C CA . GLU B 1 486 ? -73.866 35.689 36.924 1.00 60.54 480 GLU B CA 1
ATOM 8049 C C . GLU B 1 486 ? -72.963 36.664 36.187 1.00 61.86 480 GLU B C 1
ATOM 8050 O O . GLU B 1 486 ? -71.739 36.584 36.303 1.00 62.51 480 GLU B O 1
ATOM 8056 N N . HIS B 1 487 ? -73.567 37.593 35.443 1.00 65.03 481 HIS B N 1
ATOM 8057 C CA . HIS B 1 487 ? -72.804 38.625 34.747 1.00 63.99 481 HIS B CA 1
ATOM 8058 C C . HIS B 1 487 ? -73.661 39.861 34.506 1.00 67.16 481 HIS B C 1
ATOM 8059 O O . HIS B 1 487 ? -74.735 39.764 33.905 1.00 66.40 481 HIS B O 1
ATOM 8066 N N . ALA B 1 488 ? -73.171 41.017 34.956 1.00 67.24 482 ALA B N 1
ATOM 8067 C CA . ALA B 1 488 ? -73.771 42.321 34.665 1.00 66.51 482 ALA B CA 1
ATOM 8068 C C . ALA B 1 488 ? -75.251 42.346 35.053 1.00 67.96 482 ALA B C 1
ATOM 8069 O O . ALA B 1 488 ? -76.137 42.613 34.239 1.00 69.97 482 ALA B O 1
ATOM 8071 N N . GLY B 1 489 ? -75.507 42.062 36.330 1.00 69.45 483 GLY B N 1
ATOM 8072 C CA . GLY B 1 489 ? -76.866 42.005 36.841 1.00 69.38 483 GLY B CA 1
ATOM 8073 C C . GLY B 1 489 ? -77.654 40.796 36.376 1.00 69.96 483 GLY B C 1
ATOM 8074 O O . GLY B 1 489 ? -78.568 40.346 37.073 1.00 72.36 483 GLY B O 1
ATOM 8075 N N . GLN B 1 490 ? -77.284 40.234 35.225 1.00 70.52 484 GLN B N 1
ATOM 8076 C CA . GLN B 1 490 ? -77.952 39.037 34.731 1.00 71.01 484 GLN B CA 1
ATOM 8077 C C . GLN B 1 490 ? -77.577 37.851 35.608 1.00 71.15 484 GLN B C 1
ATOM 8078 O O . GLN B 1 490 ? -76.400 37.622 35.900 1.00 69.56 484 GLN B O 1
ATOM 8084 N N . VAL B 1 491 ? -78.580 37.110 36.052 1.00 70.10 485 VAL B N 1
ATOM 8085 C CA . VAL B 1 491 ? -78.357 35.911 36.840 1.00 67.41 485 VAL B CA 1
ATOM 8086 C C . VAL B 1 491 ? -79.128 34.787 36.178 1.00 69.36 485 VAL B C 1
ATOM 8087 O O . VAL B 1 491 ? -80.300 34.961 35.831 1.00 69.82 485 VAL B O 1
ATOM 8091 N N . VAL B 1 492 ? -78.485 33.634 36.025 1.00 67.18 486 VAL B N 1
ATOM 8092 C CA . VAL B 1 492 ? -79.072 32.498 35.334 1.00 65.96 486 VAL B CA 1
ATOM 8093 C C . VAL B 1 492 ? -78.820 31.277 36.200 1.00 64.92 486 VAL B C 1
ATOM 8094 O O . VAL B 1 492 ? -77.672 30.838 36.348 1.00 64.59 486 VAL B O 1
ATOM 8098 N N . LEU B 1 493 ? -79.885 30.724 36.758 1.00 64.86 487 LEU B N 1
ATOM 8099 C CA . LEU B 1 493 ? -79.819 29.479 37.498 1.00 63.21 487 LEU B CA 1
ATOM 8100 C C . LEU B 1 493 ? -79.929 28.325 36.518 1.00 65.20 487 LEU B C 1
ATOM 8101 O O . LEU B 1 493 ? -80.796 28.339 35.637 1.00 65.93 487 LEU B O 1
ATOM 8106 N N . LEU B 1 494 ? -79.054 27.335 36.675 1.00 62.76 488 LEU B N 1
ATOM 8107 C CA . LEU B 1 494 ? -79.062 26.123 35.875 1.00 62.41 488 LEU B CA 1
ATOM 8108 C C . LEU B 1 494 ? -79.037 24.920 36.806 1.00 60.42 488 LEU B C 1
ATOM 8109 O O . LEU B 1 494 ? -78.300 24.896 37.800 1.00 60.77 488 LEU B O 1
ATOM 8114 N N . ALA B 1 495 ? -79.880 23.939 36.498 1.00 60.80 489 ALA B N 1
ATOM 8115 C CA . ALA B 1 495 ? -79.958 22.702 37.264 1.00 61.12 489 ALA B CA 1
ATOM 8116 C C . ALA B 1 495 ? -80.050 21.547 36.278 1.00 64.12 489 ALA B C 1
ATOM 8117 O O . ALA B 1 495 ? -80.968 21.511 35.451 1.00 65.20 489 ALA B O 1
ATOM 8119 N N . PHE B 1 496 ? -79.088 20.626 36.352 1.00 62.41 490 PHE B N 1
ATOM 8120 C CA . PHE B 1 496 ? -78.974 19.487 35.451 1.00 62.27 490 PHE B CA 1
ATOM 8121 C C . PHE B 1 496 ? -79.180 18.191 36.220 1.00 61.88 490 PHE B C 1
ATOM 8122 O O . PHE B 1 496 ? -78.627 18.014 37.304 1.00 62.30 490 PHE B O 1
ATOM 8130 N N . ASN B 1 497 ? -79.907 17.251 35.627 1.00 64.78 491 ASN B N 1
ATOM 8131 C CA . ASN B 1 497 ? -80.063 15.915 36.197 1.00 64.50 491 ASN B CA 1
ATOM 8132 C C . ASN B 1 497 ? -79.058 14.981 35.538 1.00 60.99 491 ASN B C 1
ATOM 8133 O O . ASN B 1 497 ? -79.138 14.721 34.334 1.00 62.17 491 ASN B O 1
ATOM 8138 N N . LEU B 1 498 ? -78.098 14.494 36.326 1.00 63.44 492 LEU B N 1
ATOM 8139 C CA . LEU B 1 498 ? -77.067 13.611 35.795 1.00 62.50 492 LEU B CA 1
ATOM 8140 C C . LEU B 1 498 ? -77.533 12.170 35.637 1.00 65.05 492 LEU B C 1
ATOM 8141 O O . LEU B 1 498 ? -76.852 11.398 34.952 1.00 63.61 492 LEU B O 1
ATOM 8146 N N . SER B 1 499 ? -78.671 11.796 36.215 1.00 64.54 493 SER B N 1
ATOM 8147 C CA . SER B 1 499 ? -79.165 10.431 36.124 1.00 64.90 493 SER B CA 1
ATOM 8148 C C . SER B 1 499 ? -80.182 10.300 34.999 1.00 67.11 493 SER B C 1
ATOM 8149 O O . SER B 1 499 ? -80.774 11.283 34.546 1.00 65.67 493 SER B O 1
ATOM 8152 N N . ALA B 1 500 ? -80.373 9.058 34.547 1.00 65.45 494 ALA B N 1
ATOM 8153 C CA . ALA B 1 500 ? -81.390 8.740 33.552 1.00 65.69 494 ALA B CA 1
ATOM 8154 C C . ALA B 1 500 ? -82.771 8.563 34.170 1.00 67.70 494 ALA B C 1
ATOM 8155 O O . ALA B 1 500 ? -83.755 8.447 33.430 1.00 67.69 494 ALA B O 1
ATOM 8157 N N . ASP B 1 501 ? -82.862 8.531 35.512 1.00 67.87 495 ASP B N 1
ATOM 8158 C CA . ASP B 1 501 ? -84.045 8.453 36.349 1.00 69.51 495 ASP B CA 1
ATOM 8159 C C . ASP B 1 501 ? -84.532 9.853 36.693 1.00 71.54 495 ASP B C 1
ATOM 8160 O O . ASP B 1 501 ? -83.738 10.797 36.750 1.00 70.55 495 ASP B O 1
ATOM 8165 N N . PRO B 1 502 ? -85.833 10.017 36.914 1.00 72.78 496 PRO B N 1
ATOM 8166 C CA . PRO B 1 502 ? -86.344 11.331 37.312 1.00 72.36 496 PRO B CA 1
ATOM 8167 C C . PRO B 1 502 ? -86.007 11.645 38.761 1.00 71.52 496 PRO B C 1
ATOM 8168 O O . PRO B 1 502 ? -85.906 10.757 39.611 1.00 73.81 496 PRO B O 1
ATOM 8172 N N . ALA B 1 503 ? -85.842 12.937 39.037 1.00 71.72 497 ALA B N 1
ATOM 8173 C CA . ALA B 1 503 ? -85.533 13.397 40.384 1.00 74.46 497 ALA B CA 1
ATOM 8174 C C . ALA B 1 503 ? -86.108 14.794 40.563 1.00 74.30 497 ALA B C 1
ATOM 8175 O O . ALA B 1 503 ? -86.506 15.451 39.595 1.00 76.03 497 ALA B O 1
ATOM 8177 N N . GLU B 1 504 ? -86.215 15.212 41.821 1.00 72.02 498 GLU B N 1
ATOM 8178 C CA . GLU B 1 504 ? -86.808 16.500 42.148 1.00 75.89 498 GLU B CA 1
ATOM 8179 C C . GLU B 1 504 ? -86.166 17.058 43.411 1.00 76.61 498 GLU B C 1
ATOM 8180 O O . GLU B 1 504 ? -85.788 16.302 44.312 1.00 74.98 498 GLU B O 1
ATOM 8186 N N . LEU B 1 505 ? -86.065 18.389 43.478 1.00 76.61 499 LEU B N 1
ATOM 8187 C CA . LEU B 1 505 ? -85.566 19.057 44.683 1.00 75.12 499 LEU B CA 1
ATOM 8188 C C . LEU B 1 505 ? -86.133 20.466 44.817 1.00 75.58 499 LEU B C 1
ATOM 8189 O O . LEU B 1 505 ? -86.810 20.993 43.926 1.00 74.96 499 LEU B O 1
ATOM 8194 N N . ALA B 1 506 ? -85.888 21.046 45.995 1.00 74.93 500 ALA B N 1
ATOM 8195 C CA . ALA B 1 506 ? -86.425 22.353 46.349 1.00 75.51 500 ALA B CA 1
ATOM 8196 C C . ALA B 1 506 ? -85.621 23.468 45.694 1.00 74.93 500 ALA B C 1
ATOM 8197 O O . ALA B 1 506 ? -84.395 23.529 45.830 1.00 74.92 500 ALA B O 1
ATOM 8199 N N . LEU B 1 507 ? -86.326 24.353 45.000 1.00 77.93 501 LEU B N 1
ATOM 8200 C CA . LEU B 1 507 ? -85.699 25.501 44.367 1.00 75.34 501 LEU B CA 1
ATOM 8201 C C . LEU B 1 507 ? -85.038 26.399 45.413 1.00 74.60 501 LEU B C 1
ATOM 8202 O O . LEU B 1 507 ? -85.541 26.517 46.538 1.00 75.75 501 LEU B O 1
ATOM 8207 N N . PRO B 1 508 ? -83.903 27.025 45.090 1.00 75.91 502 PRO B N 1
ATOM 8208 C CA . PRO B 1 508 ? -83.222 27.884 46.065 1.00 75.81 502 PRO B CA 1
ATOM 8209 C C . PRO B 1 508 ? -83.896 29.247 46.192 1.00 75.33 502 PRO B C 1
ATOM 8210 O O . PRO B 1 508 ? -84.711 29.651 45.366 1.00 75.02 502 PRO B O 1
ATOM 8214 N N . ALA B 1 509 ? -83.508 29.968 47.245 1.00 75.99 503 ALA B N 1
ATOM 8215 C CA . ALA B 1 509 ? -84.086 31.273 47.544 1.00 74.18 503 ALA B CA 1
ATOM 8216 C C . ALA B 1 509 ? -83.906 32.240 46.372 1.00 76.64 503 ALA B C 1
ATOM 8217 O O . ALA B 1 509 ? -83.025 32.081 45.524 1.00 78.92 503 ALA B O 1
ATOM 8219 N N . GLY B 1 510 ? -84.791 33.235 46.318 1.00 77.79 504 GLY B N 1
ATOM 8220 C CA . GLY B 1 510 ? -84.786 34.262 45.294 1.00 78.03 504 GLY B CA 1
ATOM 8221 C C . GLY B 1 510 ? -85.968 34.113 44.351 1.00 78.09 504 GLY B C 1
ATOM 8222 O O . GLY B 1 510 ? -86.761 33.175 44.443 1.00 78.79 504 GLY B O 1
ATOM 8223 N N . GLU B 1 511 ? -86.080 35.079 43.433 1.00 80.02 505 GLU B N 1
ATOM 8224 C CA . GLU B 1 511 ? -87.082 35.045 42.360 1.00 79.06 505 GLU B CA 1
ATOM 8225 C C . GLU B 1 511 ? -86.520 34.628 41.011 1.00 79.04 505 GLU B C 1
ATOM 8226 O O . GLU B 1 511 ? -85.703 35.334 40.413 1.00 79.86 505 GLU B O 1
ATOM 8232 N N . TRP B 1 512 ? -87.057 33.513 40.509 1.00 76.18 506 TRP B N 1
ATOM 8233 C CA . TRP B 1 512 ? -86.612 32.844 39.304 1.00 74.58 506 TRP B CA 1
ATOM 8234 C C . TRP B 1 512 ? -87.782 32.734 38.334 1.00 75.82 506 TRP B C 1
ATOM 8235 O O . TRP B 1 512 ? -88.903 32.411 38.735 1.00 77.90 506 TRP B O 1
ATOM 8246 N N . GLU B 1 513 ? -87.515 32.989 37.052 1.00 75.11 507 GLU B N 1
ATOM 8247 C CA . GLU B 1 513 ? -88.522 32.866 36.000 1.00 75.77 507 GLU B CA 1
ATOM 8248 C C . GLU B 1 513 ? -87.955 31.977 34.902 1.00 76.63 507 GLU B C 1
ATOM 8249 O O . GLU B 1 513 ? -86.826 32.193 34.458 1.00 74.63 507 GLU B O 1
ATOM 8255 N N . GLN B 1 514 ? -88.707 30.962 34.488 1.00 77.05 508 GLN B N 1
ATOM 8256 C CA . GLN B 1 514 ? -88.138 29.960 33.593 1.00 75.96 508 GLN B CA 1
ATOM 8257 C C . GLN B 1 514 ? -87.827 30.532 32.218 1.00 77.63 508 GLN B C 1
ATOM 8258 O O . GLN B 1 514 ? -88.536 31.398 31.706 1.00 79.98 508 GLN B O 1
ATOM 8264 N N . ILE B 1 515 ? -86.710 30.097 31.658 1.00 75.39 509 ILE B N 1
ATOM 8265 C CA . ILE B 1 515 ? -86.339 30.475 30.307 1.00 78.44 509 ILE B CA 1
ATOM 8266 C C . ILE B 1 515 ? -86.163 29.181 29.523 1.00 79.85 509 ILE B C 1
ATOM 8267 O O . ILE B 1 515 ? -85.769 28.158 30.086 1.00 79.53 509 ILE B O 1
ATOM 8272 N N . ASP B 1 516 ? -86.520 29.195 28.239 1.00 81.35 510 ASP B N 1
ATOM 8273 C CA . ASP B 1 516 ? -86.289 28.008 27.413 1.00 80.02 510 ASP B CA 1
ATOM 8274 C C . ASP B 1 516 ? -84.820 27.771 27.143 1.00 77.76 510 ASP B C 1
ATOM 8275 O O . ASP B 1 516 ? -84.054 28.694 26.868 1.00 76.28 510 ASP B O 1
ATOM 8280 N N . VAL B 1 517 ? -84.430 26.515 27.291 1.00 75.80 511 VAL B N 1
ATOM 8281 C CA . VAL B 1 517 ? -83.095 26.097 26.916 1.00 72.62 511 VAL B CA 1
ATOM 8282 C C . VAL B 1 517 ? -83.261 25.184 25.709 1.00 67.59 511 VAL B C 1
ATOM 8283 O O . VAL B 1 517 ? -83.768 24.053 25.833 1.00 68.53 511 VAL B O 1
ATOM 8287 N N . PRO B 1 518 ? -82.896 25.663 24.525 1.00 66.54 512 PRO B N 1
ATOM 8288 C CA . PRO B 1 518 ? -83.050 24.862 23.312 1.00 66.78 512 PRO B CA 1
ATOM 8289 C C . PRO B 1 518 ? -82.174 23.619 23.340 1.00 68.03 512 PRO B C 1
ATOM 8290 O O . PRO B 1 518 ? -81.143 23.573 24.014 1.00 67.99 512 PRO B O 1
ATOM 8294 N N . GLY B 1 519 ? -82.606 22.598 22.598 1.00 69.40 513 GLY B N 1
ATOM 8295 C CA . GLY B 1 519 ? -81.788 21.447 22.313 1.00 69.16 513 GLY B CA 1
ATOM 8296 C C . GLY B 1 519 ? -81.820 20.329 23.334 1.00 69.71 513 GLY B C 1
ATOM 8297 O O . GLY B 1 519 ? -81.425 19.206 23.010 1.00 73.23 513 GLY B O 1
ATOM 8298 N N . VAL B 1 520 ? -82.253 20.594 24.555 1.00 67.66 514 VAL B N 1
ATOM 8299 C CA . VAL B 1 520 ? -82.189 19.606 25.616 1.00 68.63 514 VAL B CA 1
ATOM 8300 C C . VAL B 1 520 ? -83.577 19.390 26.192 1.00 70.12 514 VAL B C 1
ATOM 8301 O O . VAL B 1 520 ? -84.494 20.193 26.003 1.00 69.58 514 VAL B O 1
ATOM 8305 N N . GLU B 1 521 ? -83.715 18.288 26.920 1.00 69.51 515 GLU B N 1
ATOM 8306 C CA . GLU B 1 521 ? -84.970 17.986 27.584 1.00 70.09 515 GLU B CA 1
ATOM 8307 C C . GLU B 1 521 ? -85.330 19.082 28.577 1.00 71.78 515 GLU B C 1
ATOM 8308 O O . GLU B 1 521 ? -84.465 19.722 29.181 1.00 73.01 515 GLU B O 1
ATOM 8314 N N . LEU B 1 522 ? -86.637 19.275 28.737 1.00 72.91 516 LEU B N 1
ATOM 8315 C CA . LEU B 1 522 ? -87.240 20.299 29.585 1.00 73.30 516 LEU B CA 1
ATOM 8316 C C . LEU B 1 522 ? -87.835 19.727 30.849 1.00 74.00 516 LEU B C 1
ATOM 8317 O O . LEU B 1 522 ? -88.772 18.938 30.787 1.00 74.91 516 LEU B O 1
ATOM 8322 N N . GLY B 1 523 ? -87.328 20.206 31.977 1.00 77.32 517 GLY B N 1
ATOM 8323 C CA . GLY B 1 523 ? -87.871 19.932 33.281 1.00 78.24 517 GLY B CA 1
ATOM 8324 C C . GLY B 1 523 ? -88.743 21.095 33.679 1.00 80.02 517 GLY B C 1
ATOM 8325 O O . GLY B 1 523 ? -88.796 22.116 33.003 1.00 79.07 517 GLY B O 1
ATOM 8326 N N . ALA B 1 524 ? -89.430 20.957 34.806 1.00 78.35 518 ALA B N 1
ATOM 8327 C CA . ALA B 1 524 ? -90.357 22.020 35.159 1.00 83.53 518 ALA B CA 1
ATOM 8328 C C . ALA B 1 524 ? -90.164 22.460 36.596 1.00 86.34 518 ALA B C 1
ATOM 8329 O O . ALA B 1 524 ? -89.828 21.663 37.473 1.00 83.51 518 ALA B O 1
ATOM 8331 N N . MET B 1 525 ? -90.373 23.751 36.833 1.00 87.41 519 MET B N 1
ATOM 8332 C CA . MET B 1 525 ? -90.351 24.272 38.190 1.00 89.24 519 MET B CA 1
ATOM 8333 C C . MET B 1 525 ? -91.673 24.974 38.465 1.00 90.54 519 MET B C 1
ATOM 8334 O O . MET B 1 525 ? -92.168 25.758 37.642 1.00 90.03 519 MET B O 1
ATOM 8339 N N . ASP B 1 526 ? -92.256 24.639 39.608 1.00 89.33 520 ASP B N 1
ATOM 8340 C CA . ASP B 1 526 ? -93.582 25.089 39.999 1.00 90.52 520 ASP B CA 1
ATOM 8341 C C . ASP B 1 526 ? -93.574 25.451 41.476 1.00 88.92 520 ASP B C 1
ATOM 8342 O O . ASP B 1 526 ? -93.219 24.628 42.332 1.00 84.96 520 ASP B O 1
ATOM 8347 N N . GLY B 1 527 ? -93.907 26.708 41.752 1.00 89.71 521 GLY B N 1
ATOM 8348 C CA . GLY B 1 527 ? -93.859 27.244 43.090 1.00 86.69 521 GLY B CA 1
ATOM 8349 C C . GLY B 1 527 ? -92.414 27.279 43.520 1.00 84.58 521 GLY B C 1
ATOM 8350 O O . GLY B 1 527 ? -91.613 28.047 42.979 1.00 85.07 521 GLY B O 1
ATOM 8351 N N . GLY B 1 528 ? -92.072 26.428 44.476 1.00 84.25 522 GLY B N 1
ATOM 8352 C CA . GLY B 1 528 ? -90.708 26.300 44.936 1.00 82.54 522 GLY B CA 1
ATOM 8353 C C . GLY B 1 528 ? -90.168 24.906 44.693 1.00 82.36 522 GLY B C 1
ATOM 8354 O O . GLY B 1 528 ? -89.449 24.378 45.546 1.00 81.30 522 GLY B O 1
ATOM 8355 N N . HIS B 1 529 ? -90.507 24.281 43.560 1.00 82.54 523 HIS B N 1
ATOM 8356 C CA . HIS B 1 529 ? -90.014 22.935 43.319 1.00 81.79 523 HIS B CA 1
ATOM 8357 C C . HIS B 1 529 ? -89.558 22.743 41.890 1.00 83.60 523 HIS B C 1
ATOM 8358 O O . HIS B 1 529 ? -90.210 23.202 40.954 1.00 84.58 523 HIS B O 1
ATOM 8365 N N . LEU B 1 530 ? -88.441 22.061 41.714 1.00 81.84 524 LEU B N 1
ATOM 8366 C CA . LEU B 1 530 ? -87.987 21.742 40.381 1.00 82.23 524 LEU B CA 1
ATOM 8367 C C . LEU B 1 530 ? -88.020 20.226 40.261 1.00 80.33 524 LEU B C 1
ATOM 8368 O O . LEU B 1 530 ? -87.647 19.514 41.207 1.00 78.57 524 LEU B O 1
ATOM 8373 N N . ARG B 1 531 ? -88.520 19.746 39.120 1.00 81.96 525 ARG B N 1
ATOM 8374 C CA . ARG B 1 531 ? -88.752 18.331 38.867 1.00 80.10 525 ARG B CA 1
ATOM 8375 C C . ARG B 1 531 ? -88.277 18.027 37.456 1.00 82.54 525 ARG B C 1
ATOM 8376 O O . ARG B 1 531 ? -88.752 18.644 36.494 1.00 80.86 525 ARG B O 1
ATOM 8384 N N . LEU B 1 532 ? -87.306 17.117 37.334 1.00 81.00 526 LEU B N 1
ATOM 8385 C CA . LEU B 1 532 ? -86.659 16.826 36.062 1.00 78.65 526 LEU B CA 1
ATOM 8386 C C . LEU B 1 532 ? -86.703 15.336 35.754 1.00 75.99 526 LEU B C 1
ATOM 8387 O O . LEU B 1 532 ? -86.471 14.497 36.634 1.00 73.39 526 LEU B O 1
ATOM 8392 N N . ALA B 1 533 ? -87.017 15.022 34.498 1.00 75.21 527 ALA B N 1
ATOM 8393 C CA . ALA B 1 533 ? -86.869 13.673 33.979 1.00 72.60 527 ALA B CA 1
ATOM 8394 C C . ALA B 1 533 ? -85.387 13.337 33.825 1.00 72.99 527 ALA B C 1
ATOM 8395 O O . ALA B 1 533 ? -84.498 14.133 34.147 1.00 74.32 527 ALA B O 1
ATOM 8397 N N . GLY B 1 534 ? -85.117 12.135 33.332 1.00 69.45 528 GLY B N 1
ATOM 8398 C CA . GLY B 1 534 ? -83.749 11.752 33.059 1.00 67.58 528 GLY B CA 1
ATOM 8399 C C . GLY B 1 534 ? -83.062 12.665 32.064 1.00 68.73 528 GLY B C 1
ATOM 8400 O O . GLY B 1 534 ? -83.546 12.857 30.941 1.00 68.92 528 GLY B O 1
ATOM 8401 N N . HIS B 1 535 ? -81.921 13.225 32.472 1.00 64.91 529 HIS B N 1
ATOM 8402 C CA . HIS B 1 535 ? -81.098 14.082 31.616 1.00 66.71 529 HIS B CA 1
ATOM 8403 C C . HIS B 1 535 ? -81.876 15.313 31.148 1.00 66.29 529 HIS B C 1
ATOM 8404 O O . HIS B 1 535 ? -81.806 15.715 29.984 1.00 66.09 529 HIS B O 1
ATOM 8411 N N . ALA B 1 536 ? -82.632 15.909 32.068 1.00 70.18 530 ALA B N 1
ATOM 8412 C CA . ALA B 1 536 ? -83.375 17.141 31.847 1.00 72.00 530 ALA B CA 1
ATOM 8413 C C . ALA B 1 536 ? -82.683 18.291 32.571 1.00 72.11 530 ALA B C 1
ATOM 8414 O O . ALA B 1 536 ? -81.807 18.084 33.415 1.00 70.63 530 ALA B O 1
ATOM 8416 N N . VAL B 1 537 ? -83.044 19.517 32.198 1.00 72.15 531 VAL B N 1
ATOM 8417 C CA . VAL B 1 537 ? -82.385 20.702 32.743 1.00 70.06 531 VAL B CA 1
ATOM 8418 C C . VAL B 1 537 ? -83.408 21.822 32.897 1.00 71.76 531 VAL B C 1
ATOM 8419 O O . VAL B 1 537 ? -84.227 22.060 32.004 1.00 73.31 531 VAL B O 1
ATOM 8423 N N . VAL B 1 538 ? -83.361 22.502 34.042 1.00 72.79 532 VAL B N 1
ATOM 8424 C CA . VAL B 1 538 ? -84.143 23.714 34.285 1.00 71.59 532 VAL B CA 1
ATOM 8425 C C . VAL B 1 538 ? -83.203 24.911 34.338 1.00 72.05 532 VAL B C 1
ATOM 8426 O O . VAL B 1 538 ? -82.229 24.913 35.102 1.00 71.19 532 VAL B O 1
ATOM 8430 N N . ALA B 1 539 ? -83.505 25.931 33.540 1.00 72.25 533 ALA B N 1
ATOM 8431 C CA . ALA B 1 539 ? -82.779 27.192 33.548 1.00 71.29 533 ALA B CA 1
ATOM 8432 C C . ALA B 1 539 ? -83.754 28.338 33.769 1.00 74.63 533 ALA B C 1
ATOM 8433 O O . ALA B 1 539 ? -84.767 28.442 33.069 1.00 74.41 533 ALA B O 1
ATOM 8435 N N . ALA B 1 540 ? -83.448 29.187 34.746 1.00 70.44 534 ALA B N 1
ATOM 8436 C CA . ALA B 1 540 ? -84.273 30.336 35.081 1.00 73.26 534 ALA B CA 1
ATOM 8437 C C . ALA B 1 540 ? -83.413 31.591 35.126 1.00 73.51 534 ALA B C 1
ATOM 8438 O O . ALA B 1 540 ? -82.191 31.523 35.260 1.00 71.88 534 ALA B O 1
ATOM 8440 N N . VAL B 1 541 ? -84.065 32.744 35.023 1.00 73.01 535 VAL B N 1
ATOM 8441 C CA . VAL B 1 541 ? -83.394 34.031 35.150 1.00 72.87 535 VAL B CA 1
ATOM 8442 C C . VAL B 1 541 ? -83.801 34.635 36.484 1.00 72.65 535 VAL B C 1
ATOM 8443 O O . VAL B 1 541 ? -84.942 34.466 36.936 1.00 76.17 535 VAL B O 1
ATOM 8447 N N . GLY B 1 542 ? -82.853 35.326 37.114 1.00 72.32 536 GLY B N 1
ATOM 8448 C CA . GLY B 1 542 ? -83.040 35.988 38.389 1.00 74.46 536 GLY B CA 1
ATOM 8449 C C . GLY B 1 542 ? -83.600 37.380 38.213 1.00 75.48 536 GLY B C 1
ATOM 8450 O O . GLY B 1 542 ? -82.871 38.313 37.859 1.00 72.87 536 GLY B O 1
ATOM 8451 N N . ARG B 1 543 ? -84.895 37.527 38.464 1.00 78.58 537 ARG B N 1
ATOM 8452 C CA . ARG B 1 543 ? -85.581 38.796 38.264 1.00 79.87 537 ARG B CA 1
ATOM 8453 C C . ARG B 1 543 ? -85.542 39.665 39.511 1.00 77.27 537 ARG B C 1
ATOM 8454 O O . ARG B 1 543 ? -84.560 40.371 39.740 1.00 76.24 537 ARG B O 1
#

Organism: Xanthomonas campestris (NCBI:txid339)

Secondary structure (DSSP, 8-state):
---TTTT-EEEEE-GGGT--SSSSSS--HHHHHHHHHHHHHHT-SEEEEPP-EE---TTTTSS-SEEEEE-TTT--HHHHHHHHHHHHHTT-EEEEEE--SB--TTSHHHHHHTT-SSSTTTTSB-EEPPPTTSS-SS--B-TTSSBSEEEETTTTEEEE-SS-TT-PBB-TTSHHHHHHHHHHHHHHHHTT--EEEETTGGGS---TT-PPPPB--GGG---SSS-TTSGGGGB--SSSS--TTHHHHHHHHHHHHHTSTT-EEEEE--STTHHHHHHHHTSTTS-SEEE-STTSSS--SHHHHHHHHHHHHHH-SSSEEEEES--TTS--HHHHHH-TT--HHHHHHHHHHHHTSSSEEEEETTGGGTPPPP---GGG---HHHHHHTTTS--SGGG-SPP-SSSSTTTTT-SS--SSPPPHHHHTT-HHHHTT-TTSHHHHHHHHHHHHHT-HHHHT-EEEE--PPTTEEEEEEEETTEEEEEEEE-SSS-EEEEPPSS-EEEE--TTSEE-EEETTEEEE-TTEEEEEEE--/---TTTT-EEEEE-GGGT--SSSSSS--HHHHHHHHHHHHHTT-SEEEEPP-EE---TTTTSS-SEEEEE-TTT--HHHHHHHHHHHHHTT-EEEEEE--SB--TTSHHHHHHTT-SSSTTGGGB-EEPPPTTSS-SS--B-TTSSBSEEEETTTTEEEE-SS-TT-PBB-TTSHHHHHHHHHHHHHHHTTT--EEEETTGGGS---TT-PPPPB--GGG---SSS-TTSGGGGB--SSSS--TTHHHHHHHHHHHHHTSTT-EEEEE--STTHHHHHHHHTSTTS-SEEE-STTSSS--SHHHHHHHHHHHHHH-SS-EEEEES--TTS--HHHHHH-TT--HHHHHHHHHHHHHSSSEEEEETTGGGTPPPP---GGG---HHHHHHTTTS--SGGG-SPP--SSSTTTTS-SS--SSPPPHHHHHT-HHHHTT-TTSHHHHHHHHHHHHHT-HHHHT-EEEEE---TTEEEEEEEETTEEEEEEEE-SSS-EEEEPPSS-EEEE--TTSEE-EEETTEEEE-TTEEEEEEE-